Protein AF-0000000086683450 (afdb_homodimer)

Nearest PDB structures (foldseek):
  6ky7-assembly1_A  TM=6.127E-01  e=3.019E-14  Bos mutus
  8ing-assembly1_A  TM=6.245E-01  e=9.135E-14  Capra hircus
  2ikc-assembly1_B  TM=6.638E-01  e=3.661E-12  Ovis aries
  3faq-assembly1_A  TM=6.131E-01  e=1.455E-12  Bubalus bubalis
  6wxu-assembly1_C  TM=5.892E-01  e=3.661E-12  Mus musculus

Sequence (1078 aa):
MPAKPNEDTHHSLSRRGFITTVGAGAAGAVALGGEALADPAHTEAAATATAEPALLATPADRFGRIFPELPPFVPADDRRRAALIDMGKPGGILDARDNLAAGPVALVADLTLSANNRNHDLAAGFSAGLTFVGQFLDHDMTFDQTSQLGIPVAPEASPNSRTPAFDLDSVYGAGPSGSPNLYQSDRIKLRIESGGLFEDVPRNANGSAIISDPRNDENMMISGLQAAFILAHNRTVDDLRAAGTPQAQLFERARQLVTWHYQWIILTEILPHFVGQDMVNDIRNNGRRWYRPEPGPAFIPVEFQGAAYRFGHSMVRPSYRANRTGDVGGNPATGAPQFFGMIFDPAGEGQPDPVDLRGGARARRRFIGWETFFDFGGDMTQHARPTKRIDTKISTPLFNLPLGAIGAGAQPPTSLAQRNLLRHVTWGIPAGQRIAQTIGAPMLHLQELAHYGVALENQTPLWYYVLAEAERLQDGLRLGPTGGRIVGEVFIGLLQLDPRSFLVVQPGWRPTFPTQVPGTFKMTDLLRYARVDPVSRGAMPAKPNEDTHHSLSRRGFITTVGAGAAGAVALGGEALADPAHTEAAATATAEPALLATPADRFGRIFPELPPFVPADDRRRAALIDMGKPGGILDARDNLAAGPVALVADLTLSANNRNHDLAAGFSAGLTFVGQFLDHDMTFDQTSQLGIPVAPEASPNSRTPAFDLDSVYGAGPSGSPNLYQSDRIKLRIESGGLFEDVPRNANGSAIISDPRNDENMMISGLQAAFILAHNRTVDDLRAAGTPQAQLFERARQLVTWHYQWIILTEILPHFVGQDMVNDIRNNGRRWYRPEPGPAFIPVEFQGAAYRFGHSMVRPSYRANRTGDVGGNPATGAPQFFGMIFDPAGEGQPDPVDLRGGARARRRFIGWETFFDFGGDMTQHARPTKRIDTKISTPLFNLPLGAIGAGAQPPTSLAQRNLLRHVTWGIPAGQRIAQTIGAPMLHLQELAHYGVALENQTPLWYYVLAEAERLQDGLRLGPTGGRIVGEVFIGLLQLDPRSFLVVQPGWRPTFPTQVPGTFKMTDLLRYARVDPVSRGA

Secondary structure (DSSP, 8-state):
-----------------------------------------------------------TTBEE-S-TTSPPSS---HHHHHHHHHHTSTTSTTB----GGGHHHHHHH-GGGGTTS-B--GGGT-BTHHHHHHHHHHHHH----SPPTTS---GGGSB--S-SSSS-HHHHTTHHHH-GGGB-TTSSSBP-EE-SSSEE--B-TTS-B-SS-GGGGSBHHHHHHHHHHHHHHHHHHHHHHHTT--HHHHHHHHHHHHHHHHHHHIIIIIHHHHH-HHHHHHHHHH--SS---TTS---EEHHHHTTGGGGGGGG--SEEEEESS-STTS-GGG----EEEES--GGGTT-SS-SS-BSS---TT----GGGTS--SGGGGGG--BPBPSSS-B-GGGGS--HHHH-TT--S---HHHHHHHHHHHHTPPPHHHHHHHHTPPPPP-GGGGGGSSSTTTS--HHHHHHHHHHHHHTTSS--HHHHHHHHHHHHHHHHH-TTSHHHH-TT----S--SSTT---HHHHHHHTT-STGGGT-/-----------------------------------------------------------TTBEE-S-TTSPPSS---HHHHHHHHHHTSTTSTTB----GGGHHHHHHH-GGGGTTS-B--GGGT-BTHHHHHHHHHHHHH----SPPTTS---GGGSB-SS-SSSS-HHHHTTHHHH-GGGB-TTSSSBP-EE-SSSEE--B-TTS-B-SS-GGGGSBHHHHHHHHHHHHHHHHHHHHHHHTT--HHHHHHHHHHHHHHHHHHHIIIIIHHHHH-HHHHHHHHHH--SS---TTS---EEHHHHTTGGGGGGGG--SEEEEESS-STTS-GGG----EEEES--GGGTT-SS-SS-BSS---TT----GGGTS--SGGGGGG--BPBPSSS-B-GGGGS--HHHH-TT--S---HHHHHHHHHHHHTPPPHHHHHHHHTPPPPP-GGGGGGSSSTTTS--HHHHHHHHHHHHHTTSS--HHHHHHHHHHHHHHHHH-TTSHHHH-TT----S--SSTT---HHHHHHHTT-STGGGT-

pLDDT: mean 86.13, std 23.61, range [15.13, 98.94]

InterPro domains:
  IPR006311 Twin-arginine translocation pathway, signal sequence [PS51318] (1-47)
  IPR010255 Haem peroxidase superfamily [SSF48113] (104-529)
  IPR019546 Twin-arginine translocation pathway, signal sequence, bacterial/archaeal [TIGR01409] (13-41)
  IPR019791 Haem peroxidase, animal-type [PF03098] (154-322)
  IPR019791 Haem peroxidase, animal-type [PR00457] (129-144)
  IPR019791 Haem peroxidase, animal-type [PR00457] (250-276)
  IPR019791 Haem peroxidase, animal-type [PR00457] (306-316)
  IPR019791 Haem peroxidase, animal-type [PS50292] (31-539)
  IPR037120 Haem peroxidase domain superfamily, animal type [G3DSA:1.10.640.10] (95-503)

Foldseek 3Di:
DDDDDDDDDDDDDDPDDDDDDDDDDDPDDPPPDDDDDDDPDPPPPDPPPPPPPPPPFQAAFFAAALCPPFFFLAALDDLVLVLLCQCQAFVHPLALPQPCVVDQVCLFVPQVSRPSFAFFDVVVWQFQLLLLLLVLQLLQAFDWDPFDFSAADARSVTGTPHGNFLQPCQQQPPACVVQVVQADPLSQAGDWDQLAQHIFADADPQLQGPTRGSLCQFFLSSRQVSLLLSLLLNLQLVVCVVVPNDSVCSRVVSSLQSSQLVLQQCLPPNLCQAQNPVLSVCCVPVHADRLDSPPHAFHHYCLCSLALSCLSQSQHRQKFQQAQQFQCVPPVVVRHHGQIAGCDDPVQPPPLDGSHGTGSHGHSRRHGACLCGGPLDDPSNVNTGGTTFRASYGHSRQQAADQVSVHDPDDDDSRPSSSSSSVSSHHSPWALQVLCVVVVHDGAFQCVSPVSVRRCRRSPRNRNRQSHQCCVVVVRSYTHDRSSSSNSNSSVVSQCRDCSHCCNPPVPDFRDQDDPDPRDRHPSSSSVSSLVHPVSSPD/DDDDDDPDDPDDPPDDDPPDDDDDDDPDDPDPDDDPPDDPDCPPPDPPPPPPPPPPFQAQFFAAALCPPFFFLAALDDLVLVLLCQCQAFVHPQALPQPCVVDQVCLFVPLVSRVSFAFFDVVVWQFQLLLLLLVLQLLQAFDWDPFDFSAADARSVTGTPHGNFLQPCQQQPPACVVQVVQADPLSAAGDWDQLAQHIFADADPQLQGPTRGSLCQFFLSSRQVSLLLSLLLNLQLVVCVVVPNDSVCSRVVSSLQSSQLVLQQCLPPNLCQAQNPVLSVCCVPVHADRLDSPPHAFHHYCLCSLALSCLSQSQHRQKFQQAQQFQCVPPVVVRHHGQIAGCDDPVQPPPLDGSHGTGSHGHSRRHGACLCGGPLDDPSNVNTGGTTFQASYGHSRQQAADQVSVHDPDDDDSRPSSSSSSVSSHHSPWALQVQCVVVVHDGAQQCVSPVSVRRCRRSPRNRNRQSHQCCVVVVRSYTHDRSSSSNSNSSVVSQCRDCSHCCNVPVPDFRDQDDPDPRDRYPSSSSVSSLVHPVSSPD

Solvent-accessible surface area (backbone atoms only — not comparable to full-atom values): 58646 Å² total; per-residue (Å²): 136,95,76,79,79,86,79,88,83,87,78,87,83,77,90,70,84,82,91,80,78,84,77,81,78,79,84,77,78,80,78,82,80,81,81,78,82,78,80,78,82,83,73,80,71,76,75,70,75,70,68,72,73,77,77,73,65,54,47,41,51,16,24,36,65,62,57,79,85,56,58,45,34,63,76,87,45,70,68,53,50,50,47,42,43,50,42,23,32,79,79,23,80,31,36,28,68,54,63,66,86,66,37,33,59,44,63,58,73,36,70,78,64,28,76,60,49,46,70,36,55,46,90,78,66,37,21,36,36,55,46,43,51,52,50,51,53,46,54,21,30,44,43,78,82,77,82,52,78,56,43,72,49,62,42,70,76,36,57,29,81,27,54,42,32,79,67,47,43,39,70,50,41,64,35,43,58,50,30,42,59,44,29,35,94,82,48,56,39,54,56,70,37,70,27,77,74,47,69,29,66,36,56,49,96,86,34,39,53,55,58,50,36,51,71,44,34,52,27,44,67,38,28,43,48,50,40,40,52,44,39,33,39,38,47,41,39,53,53,40,51,74,71,62,51,54,76,88,46,37,49,63,52,24,52,47,53,51,36,40,46,51,47,46,22,41,67,72,49,51,47,31,54,47,32,30,58,65,53,52,50,46,36,73,74,70,45,66,86,57,56,66,52,67,95,36,49,56,47,48,29,46,60,35,71,51,16,43,62,50,49,54,57,15,21,45,58,51,32,41,57,38,22,75,44,30,38,47,92,41,69,55,90,73,46,29,60,51,35,49,16,26,48,52,42,77,86,22,66,90,46,70,72,44,66,27,35,51,32,60,58,70,37,48,44,67,48,62,35,47,36,29,25,34,72,76,46,78,86,36,41,80,51,33,37,46,18,28,27,32,30,58,32,26,35,44,42,46,37,54,42,55,54,78,70,72,28,63,79,52,62,84,74,43,16,50,50,25,50,45,47,29,35,34,42,13,54,38,40,41,14,31,35,59,50,14,54,73,74,69,37,88,63,71,72,44,66,90,38,44,84,71,70,72,52,38,21,70,30,22,55,34,40,60,38,30,17,44,37,3,33,73,75,41,74,12,66,29,37,23,68,57,32,18,50,51,48,49,28,47,55,53,40,30,41,65,67,32,78,81,28,46,64,56,69,39,66,84,67,72,81,80,68,78,49,93,48,89,94,52,61,48,68,68,28,52,35,48,69,29,48,57,28,51,60,65,71,74,91,137,86,84,81,80,85,84,80,78,87,68,85,74,82,82,73,86,72,83,78,82,81,85,76,82,79,79,77,75,82,84,77,80,76,78,79,80,75,80,76,80,78,70,78,68,75,75,69,74,70,67,71,74,78,77,72,66,53,48,43,50,17,23,36,64,61,59,78,85,56,58,44,34,63,75,88,46,70,69,54,50,50,46,41,44,49,40,22,32,78,79,23,77,31,35,28,67,55,62,66,86,66,36,32,59,44,63,58,73,37,70,78,63,29,76,61,50,47,69,35,55,46,92,78,65,37,23,36,36,56,47,44,51,52,51,51,51,46,54,22,30,43,43,77,83,77,80,51,79,57,42,73,48,64,41,70,76,36,58,29,80,28,55,43,32,79,68,47,44,38,70,51,41,63,36,44,56,49,31,42,60,44,28,36,95,83,46,57,40,54,55,70,36,70,27,77,72,46,68,30,66,35,57,50,95,86,33,38,52,55,58,51,37,52,72,43,34,51,26,44,67,36,28,43,50,50,42,40,53,44,38,32,40,37,47,42,38,51,52,39,51,74,72,62,51,54,76,88,46,37,46,63,51,26,52,48,53,52,36,39,46,51,47,45,22,41,66,71,49,50,45,32,54,47,33,31,58,66,52,52,49,44,38,73,73,71,45,65,85,59,57,65,53,68,95,36,48,55,47,48,30,45,61,36,71,52,16,43,63,53,47,53,57,16,21,45,58,50,31,42,59,37,23,76,42,30,37,49,92,40,70,55,89,73,45,28,58,50,34,50,17,26,48,51,44,76,85,22,66,92,45,70,72,43,66,27,35,50,31,61,59,71,37,50,45,66,45,64,35,45,36,30,27,33,72,75,46,79,85,38,40,80,51,35,37,45,19,30,26,32,30,60,33,26,36,44,43,47,38,55,42,54,54,79,69,72,29,64,79,52,61,84,75,43,15,50,50,25,51,46,48,30,35,34,42,12,53,39,40,40,15,29,35,58,51,14,54,73,75,70,38,88,64,74,74,44,67,90,38,43,84,71,70,72,55,36,21,68,30,23,56,33,40,60,37,31,18,44,37,4,32,74,73,41,72,13,66,28,39,24,69,56,33,18,50,51,49,48,28,49,56,52,39,29,41,65,66,30,78,81,27,46,64,55,69,39,66,84,67,72,81,82,67,78,49,90,48,88,93,51,60,47,69,67,29,52,36,48,69,28,50,59,28,52,61,66,70,74,91

Radius of gyration: 33.31 Å; Cα contacts (8 Å, |Δi|>4): 2005; chains: 2; bounding box: 117×86×96 Å

Structure (mmCIF, N/CA/C/O backbone):
data_AF-0000000086683450-model_v1
#
loop_
_entity.id
_entity.type
_entity.pdbx_description
1 polymer Ovoperoxidase
#
loop_
_atom_site.group_PDB
_atom_site.id
_atom_site.type_symbol
_atom_site.label_atom_id
_atom_site.label_alt_id
_atom_site.label_comp_id
_atom_site.label_asym_id
_atom_site.label_entity_id
_atom_site.label_seq_id
_atom_site.pdbx_PDB_ins_code
_atom_site.Cartn_x
_atom_site.Cartn_y
_atom_site.Cartn_z
_atom_site.occupancy
_atom_site.B_iso_or_equiv
_atom_site.auth_seq_id
_atom_site.auth_comp_id
_atom_site.auth_asym_id
_atom_site.auth_atom_id
_atom_site.pdbx_PDB_model_num
ATOM 1 N N . MET A 1 1 ? 63.875 -11.305 43.438 1 17.41 1 MET A N 1
ATOM 2 C CA . MET A 1 1 ? 64.062 -12.664 42.906 1 17.41 1 MET A CA 1
ATOM 3 C C . MET A 1 1 ? 63.844 -12.695 41.406 1 17.41 1 MET A C 1
ATOM 5 O O . MET A 1 1 ? 63.344 -11.742 40.812 1 17.41 1 MET A O 1
ATOM 9 N N . PRO A 1 2 ? 63.25 -13.75 40.812 1 17.23 2 PRO A N 1
ATOM 10 C CA . PRO A 1 2 ? 63.344 -14.602 39.625 1 17.23 2 PRO A CA 1
ATOM 11 C C . PRO A 1 2 ? 62.531 -14.055 38.438 1 17.23 2 PRO A C 1
ATOM 13 O O . PRO A 1 2 ? 61.312 -14.078 38.438 1 17.23 2 PRO A O 1
ATOM 16 N N . ALA A 1 3 ? 62.969 -12.93 37.688 1 18.03 3 ALA A N 1
ATOM 17 C CA . ALA A 1 3 ? 62.594 -11.992 36.625 1 18.03 3 ALA A CA 1
ATOM 18 C C . ALA A 1 3 ? 62.281 -12.734 35.312 1 18.03 3 ALA A C 1
ATOM 20 O O . ALA A 1 3 ? 61.281 -12.43 34.656 1 18.03 3 ALA A O 1
ATOM 21 N N . LYS A 1 4 ? 63.25 -13.219 34.594 1 17.39 4 LYS A N 1
ATOM 22 C CA . LYS A 1 4 ? 63.531 -12.773 33.219 1 17.39 4 LYS A CA 1
ATOM 23 C C . LYS A 1 4 ? 63 -13.758 32.188 1 17.39 4 LYS A C 1
ATOM 25 O O . LYS A 1 4 ? 63.375 -13.703 31.031 1 17.39 4 LYS A O 1
ATOM 30 N N . PRO A 1 5 ? 61.938 -14.477 32.406 1 16.58 5 PRO A N 1
ATOM 31 C CA . PRO A 1 5 ? 62.156 -15.688 31.625 1 16.58 5 PRO A CA 1
ATOM 32 C C . PRO A 1 5 ? 62.031 -15.438 30.109 1 16.58 5 PRO A C 1
ATOM 34 O O . PRO A 1 5 ? 61.562 -14.391 29.703 1 16.58 5 PRO A O 1
ATOM 37 N N . ASN A 1 6 ? 61.469 -16.266 29.344 1 16.3 6 ASN A N 1
ATOM 38 C CA . ASN A 1 6 ? 61.812 -17.281 28.359 1 16.3 6 ASN A CA 1
ATOM 39 C C . ASN A 1 6 ? 61.281 -16.922 26.969 1 16.3 6 ASN A C 1
ATOM 41 O O . ASN A 1 6 ? 60.438 -16.047 26.828 1 16.3 6 ASN A O 1
ATOM 45 N N . GLU A 1 7 ? 60.5 -17.672 26.219 1 15.87 7 GLU A N 1
ATOM 46 C CA . GLU A 1 7 ? 60.875 -18.531 25.094 1 15.87 7 GLU A CA 1
ATOM 47 C C . GLU A 1 7 ? 60.219 -18.031 23.812 1 15.87 7 GLU A C 1
ATOM 49 O O . GLU A 1 7 ? 60.906 -17.922 22.781 1 15.87 7 GLU A O 1
ATOM 54 N N . ASP A 1 8 ? 58.844 -18.031 23.578 1 15.69 8 ASP A N 1
ATOM 55 C CA . ASP A 1 8 ? 58.469 -18.969 22.547 1 15.69 8 ASP A CA 1
ATOM 56 C C . ASP A 1 8 ? 58.438 -18.297 21.172 1 15.69 8 ASP A C 1
ATOM 58 O O . ASP A 1 8 ? 58.375 -17.078 21.078 1 15.69 8 ASP A O 1
ATOM 62 N N . THR A 1 9 ? 57.5 -18.641 20.172 1 16.31 9 THR A N 1
ATOM 63 C CA . THR A 1 9 ? 57.594 -19.438 18.938 1 16.31 9 THR A CA 1
ATOM 64 C C . THR A 1 9 ? 57.344 -18.562 17.719 1 16.31 9 THR A C 1
ATOM 66 O O . THR A 1 9 ? 58.094 -18.594 16.75 1 16.31 9 THR A O 1
ATOM 69 N N . HIS A 1 10 ? 56.062 -18.172 17.297 1 16.81 10 HIS A N 1
ATOM 70 C CA . HIS A 1 10 ? 55.562 -18.688 16.031 1 16.81 10 HIS A CA 1
ATOM 71 C C . HIS A 1 10 ? 55.812 -17.703 14.898 1 16.81 10 HIS A C 1
ATOM 73 O O . HIS A 1 10 ? 55.906 -16.5 15.125 1 16.81 10 HIS A O 1
ATOM 79 N N . HIS A 1 11 ? 55.844 -18.047 13.555 1 16.14 11 HIS A N 1
ATOM 80 C CA . HIS A 1 11 ? 56.5 -17.969 12.258 1 16.14 11 HIS A CA 1
ATOM 81 C C . HIS A 1 11 ? 55.781 -17 11.32 1 16.14 11 HIS A C 1
ATOM 83 O O . HIS A 1 11 ? 56.281 -16.703 10.234 1 16.14 11 HIS A O 1
ATOM 89 N N . SER A 1 12 ? 54.625 -16.328 11.547 1 16.83 12 SER A N 1
ATOM 90 C CA . SER A 1 12 ? 53.781 -16.312 10.359 1 16.83 12 SER A CA 1
ATOM 91 C C . SER A 1 12 ? 54.344 -15.406 9.281 1 16.83 12 SER A C 1
ATOM 93 O O . SER A 1 12 ? 55 -14.398 9.586 1 16.83 12 SER A O 1
ATOM 95 N N . LEU A 1 13 ? 54.125 -15.68 7.914 1 16.39 13 LEU A N 1
ATOM 96 C CA . LEU A 1 13 ? 54.656 -15.625 6.566 1 16.39 13 LEU A CA 1
ATOM 97 C C . LEU A 1 13 ? 54.438 -14.258 5.934 1 16.39 13 LEU A C 1
ATOM 99 O O . LEU A 1 13 ? 53.344 -13.688 6.078 1 16.39 13 LEU A O 1
ATOM 103 N N . SER A 1 14 ? 55.469 -13.492 5.391 1 15.8 14 SER A N 1
ATOM 104 C CA . SER A 1 14 ? 55.875 -12.172 4.918 1 15.8 14 SER A CA 1
ATOM 105 C C . SER A 1 14 ? 55.5 -11.977 3.447 1 15.8 14 SER A C 1
ATOM 107 O O . SER A 1 14 ? 56.094 -11.133 2.77 1 15.8 14 SER A O 1
ATOM 109 N N . ARG A 1 15 ? 54.219 -12.352 2.934 1 15.16 15 ARG A N 1
ATOM 110 C CA . ARG A 1 15 ? 54.25 -12.43 1.477 1 15.16 15 ARG A CA 1
ATOM 111 C C . ARG A 1 15 ? 54.469 -11.062 0.853 1 15.16 15 ARG A C 1
ATOM 113 O O . ARG A 1 15 ? 53.656 -10.141 1.042 1 15.16 15 ARG A O 1
ATOM 120 N N . ARG A 1 16 ? 55.625 -10.562 0.248 1 15.94 16 ARG A N 1
ATOM 121 C CA . ARG A 1 16 ? 56.281 -9.367 -0.278 1 15.94 16 ARG A CA 1
ATOM 122 C C . ARG A 1 16 ? 55.875 -9.133 -1.733 1 15.94 16 ARG A C 1
ATOM 124 O O . ARG A 1 16 ? 56.344 -8.164 -2.352 1 15.94 16 ARG A O 1
ATOM 131 N N . GLY A 1 17 ? 55.125 -10.062 -2.422 1 15.19 17 GLY A N 1
ATOM 132 C CA . GLY A 1 17 ? 55.719 -10.102 -3.752 1 15.19 17 GLY A CA 1
ATOM 133 C C . GLY A 1 17 ? 55.688 -8.758 -4.453 1 15.19 17 GLY A C 1
ATOM 134 O O . GLY A 1 17 ? 55.062 -7.809 -3.969 1 15.19 17 GLY A O 1
ATOM 135 N N . PHE A 1 18 ? 55.375 -8.727 -5.895 1 15.2 18 PHE A N 1
ATOM 136 C CA . PHE A 1 18 ? 56.094 -8.547 -7.16 1 15.2 18 PHE A CA 1
ATOM 137 C C . PHE A 1 18 ? 55.781 -7.176 -7.758 1 15.2 18 PHE A C 1
ATOM 139 O O . PHE A 1 18 ? 56.688 -6.445 -8.156 1 15.2 18 PHE A O 1
ATOM 146 N N . ILE A 1 19 ? 54.562 -6.922 -8.539 1 16.52 19 ILE A N 1
ATOM 147 C CA . ILE A 1 19 ? 54.719 -6.711 -9.969 1 16.52 19 ILE A CA 1
ATOM 148 C C . ILE A 1 19 ? 55 -5.234 -10.25 1 16.52 19 ILE A C 1
ATOM 150 O O . ILE A 1 19 ? 54.344 -4.359 -9.672 1 16.52 19 ILE A O 1
ATOM 154 N N . THR A 1 20 ? 55.875 -5.023 -11.219 1 15.25 20 THR A N 1
ATOM 155 C CA . THR A 1 20 ? 56.812 -4.066 -11.789 1 15.25 20 THR A CA 1
ATOM 156 C C . THR A 1 20 ? 56.062 -2.953 -12.523 1 15.25 20 THR A C 1
ATOM 158 O O . THR A 1 20 ? 54.938 -3.129 -12.93 1 15.25 20 THR A O 1
ATOM 161 N N . THR A 1 21 ? 56.781 -1.879 -12.93 1 15.95 21 THR A N 1
ATOM 162 C CA . THR A 1 21 ? 56.906 -0.436 -13.102 1 15.95 21 THR A CA 1
ATOM 163 C C . THR A 1 21 ? 56.656 -0.044 -14.555 1 15.95 21 THR A C 1
ATOM 165 O O . THR A 1 21 ? 56.812 1.116 -14.93 1 15.95 21 THR A O 1
ATOM 168 N N . VAL A 1 22 ? 55.781 -0.943 -15.312 1 16.16 22 VAL A N 1
ATOM 169 C CA . VAL A 1 22 ? 56.062 -0.715 -16.719 1 16.16 22 VAL A CA 1
ATOM 170 C C . VAL A 1 22 ? 55.875 0.758 -17.062 1 16.16 22 VAL A C 1
ATOM 172 O O . VAL A 1 22 ? 54.969 1.41 -16.5 1 16.16 22 VAL A O 1
ATOM 175 N N . GLY A 1 23 ? 56.656 1.251 -17.969 1 15.5 23 GLY A N 1
ATOM 176 C CA . GLY A 1 23 ? 57.375 2.361 -18.578 1 15.5 23 GLY A CA 1
ATOM 177 C C . GLY A 1 23 ? 56.5 3.26 -19.422 1 15.5 23 GLY A C 1
ATOM 178 O O . GLY A 1 23 ? 55.469 2.822 -19.922 1 15.5 23 GLY A O 1
ATOM 179 N N . ALA A 1 24 ? 56.625 4.527 -19.25 1 17.27 24 ALA A N 1
ATOM 180 C CA . ALA A 1 24 ? 56.094 5.867 -19.484 1 17.27 24 ALA A CA 1
ATOM 181 C C . ALA A 1 24 ? 56.281 6.297 -20.938 1 17.27 24 ALA A C 1
ATOM 183 O O . ALA A 1 24 ? 56.125 7.477 -21.25 1 17.27 24 ALA A O 1
ATOM 184 N N . GLY A 1 25 ? 56.125 5.207 -21.859 1 15.13 25 GLY A N 1
ATOM 185 C CA . GLY A 1 25 ? 56.688 5.648 -23.109 1 15.13 25 GLY A CA 1
ATOM 186 C C . GLY A 1 25 ? 56.031 6.902 -23.672 1 15.13 25 GLY A C 1
ATOM 187 O O . GLY A 1 25 ? 54.906 7.238 -23.281 1 15.13 25 GLY A O 1
ATOM 188 N N . ALA A 1 26 ? 56.812 7.75 -24.344 1 16.75 26 ALA A N 1
ATOM 189 C CA . ALA A 1 26 ? 57.094 9.086 -24.875 1 16.75 26 ALA A CA 1
ATOM 190 C C . ALA A 1 26 ? 56.25 9.383 -26.109 1 16.75 26 ALA A C 1
ATOM 192 O O . ALA A 1 26 ? 56.438 8.766 -27.172 1 16.75 26 ALA A O 1
ATOM 193 N N . ALA A 1 27 ? 54.875 9.305 -25.938 1 15.62 27 ALA A N 1
ATOM 194 C CA . ALA A 1 27 ? 54.062 9.344 -27.156 1 15.62 27 ALA A CA 1
ATOM 195 C C . ALA A 1 27 ? 54.375 10.578 -27.984 1 15.62 27 ALA A C 1
ATOM 197 O O . ALA A 1 27 ? 54.469 11.688 -27.453 1 15.62 27 ALA A O 1
ATOM 198 N N . GLY A 1 28 ? 54.938 10.398 -29.156 1 15.5 28 GLY A N 1
ATOM 199 C CA . GLY A 1 28 ? 55.531 11.133 -30.281 1 15.5 28 GLY A CA 1
ATOM 200 C C . GLY A 1 28 ? 54.531 12.102 -30.906 1 15.5 28 GLY A C 1
ATOM 201 O O . GLY A 1 28 ? 53.344 11.938 -30.797 1 15.5 28 GLY A O 1
ATOM 202 N N . ALA A 1 29 ? 55 13.312 -31.312 1 17.31 29 ALA A N 1
ATOM 203 C CA . ALA A 1 29 ? 54.688 14.68 -31.719 1 17.31 29 ALA A CA 1
ATOM 204 C C . ALA A 1 29 ? 54.062 14.703 -33.094 1 17.31 29 ALA A C 1
ATOM 206 O O . ALA A 1 29 ? 53.812 15.781 -33.656 1 17.31 29 ALA A O 1
ATOM 207 N N . VAL A 1 30 ? 53.219 13.695 -33.469 1 16.39 30 VAL A N 1
ATOM 208 C CA . VAL A 1 30 ? 53.156 13.695 -34.906 1 16.39 30 VAL A CA 1
ATOM 209 C C . VAL A 1 30 ? 52.531 15.008 -35.406 1 16.39 30 VAL A C 1
ATOM 211 O O . VAL A 1 30 ? 51.531 15.469 -34.844 1 16.39 30 VAL A O 1
ATOM 214 N N . ALA A 1 31 ? 53.188 15.727 -36.375 1 18.16 31 ALA A N 1
ATOM 215 C CA . ALA A 1 31 ? 53.188 17.031 -37.031 1 18.16 31 ALA A CA 1
ATOM 216 C C . ALA A 1 31 ? 52 17.172 -38 1 18.16 31 ALA A C 1
ATOM 218 O O . ALA A 1 31 ? 52.125 16.938 -39.188 1 18.16 31 ALA A O 1
ATOM 219 N N . LEU A 1 32 ? 50.781 16.625 -37.594 1 16.97 32 LEU A N 1
ATOM 220 C CA . LEU A 1 32 ? 49.938 16.484 -38.75 1 16.97 32 LEU A CA 1
ATOM 221 C C . LEU A 1 32 ? 49.656 17.844 -39.406 1 16.97 32 LEU A C 1
ATOM 223 O O . LEU A 1 32 ? 49.5 18.844 -38.688 1 16.97 32 LEU A O 1
ATOM 227 N N . GLY A 1 33 ? 49.938 17.984 -40.781 1 17.8 33 GLY A N 1
ATOM 228 C CA . GLY A 1 33 ? 49.938 18.938 -41.875 1 17.8 33 GLY A CA 1
ATOM 229 C C . GLY A 1 33 ? 48.594 19.594 -42.094 1 17.8 33 GLY A C 1
ATOM 230 O O . GLY A 1 33 ? 47.562 19.078 -41.688 1 17.8 33 GLY A O 1
ATOM 231 N N . GLY A 1 34 ? 48.531 20.938 -42.594 1 18 34 GLY A N 1
ATOM 232 C CA . GLY A 1 34 ? 47.812 22.188 -42.594 1 18 34 GLY A CA 1
ATOM 233 C C . GLY A 1 34 ? 46.625 22.203 -43.531 1 18 34 GLY A C 1
ATOM 234 O O . GLY A 1 34 ? 45.875 23.188 -43.594 1 18 34 GLY A O 1
ATOM 235 N N . GLU A 1 35 ? 46.344 21.078 -44.375 1 19.08 35 GLU A N 1
ATOM 236 C CA . GLU A 1 35 ? 45.812 21.609 -45.625 1 19.08 35 GLU A CA 1
ATOM 237 C C . GLU A 1 35 ? 44.469 22.281 -45.406 1 19.08 35 GLU A C 1
ATOM 239 O O . GLU A 1 35 ? 43.75 21.969 -44.469 1 19.08 35 GLU A O 1
ATOM 244 N N . ALA A 1 36 ? 44.062 23.234 -46.438 1 20.23 36 ALA A N 1
ATOM 245 C CA . ALA A 1 36 ? 43.25 24.438 -46.688 1 20.23 36 ALA A CA 1
ATOM 246 C C . ALA A 1 36 ? 41.781 24.078 -46.844 1 20.23 36 ALA A C 1
ATOM 248 O O . ALA A 1 36 ? 40.969 24.922 -47.219 1 20.23 36 ALA A O 1
ATOM 249 N N . LEU A 1 37 ? 41.312 22.844 -46.375 1 18.36 37 LEU A N 1
ATOM 250 C CA . LEU A 1 37 ? 40.125 22.5 -47.156 1 18.36 37 LEU A CA 1
ATOM 251 C C . LEU A 1 37 ? 39.062 23.594 -47.062 1 18.36 37 LEU A C 1
ATOM 253 O O . LEU A 1 37 ? 38.938 24.234 -46.031 1 18.36 37 LEU A O 1
ATOM 257 N N . ALA A 1 38 ? 38.312 23.859 -48.25 1 22 38 ALA A N 1
ATOM 258 C CA . ALA A 1 38 ? 37.375 24.781 -48.844 1 22 38 ALA A CA 1
ATOM 259 C C . ALA A 1 38 ? 36.062 24.812 -48.062 1 22 38 ALA A C 1
ATOM 261 O O . ALA A 1 38 ? 35.688 23.812 -47.438 1 22 38 ALA A O 1
ATOM 262 N N . ASP A 1 39 ? 35.312 25.984 -48.125 1 20.3 39 ASP A N 1
ATOM 263 C CA . ASP A 1 39 ? 34.25 26.703 -47.406 1 20.3 39 ASP A CA 1
ATOM 264 C C . ASP A 1 39 ? 32.906 26 -47.562 1 20.3 39 ASP A C 1
ATOM 266 O O . ASP A 1 39 ? 32.312 26 -48.656 1 20.3 39 ASP A O 1
ATOM 270 N N . PRO A 1 40 ? 32.75 24.641 -47.406 1 22.72 40 PRO A N 1
ATOM 271 C CA . PRO A 1 40 ? 31.469 24.266 -48 1 22.72 40 PRO A CA 1
ATOM 272 C C . PRO A 1 40 ? 30.312 25.109 -47.5 1 22.72 40 PRO A C 1
ATOM 274 O O . PRO A 1 40 ? 30.375 25.656 -46.375 1 22.72 40 PRO A O 1
ATOM 277 N N . ALA A 1 41 ? 29.344 25.609 -48.438 1 24.03 41 ALA A N 1
ATOM 278 C CA . ALA A 1 41 ? 28.125 26.406 -48.469 1 24.03 41 ALA A CA 1
ATOM 279 C C . ALA A 1 41 ? 27.109 25.875 -47.438 1 24.03 41 ALA A C 1
ATOM 281 O O . ALA A 1 41 ? 27.016 24.656 -47.219 1 24.03 41 ALA A O 1
ATOM 282 N N . HIS A 1 42 ? 26.594 26.812 -46.5 1 22.28 42 HIS A N 1
ATOM 283 C CA . HIS A 1 42 ? 25.703 26.781 -45.375 1 22.28 42 HIS A CA 1
ATOM 284 C C . HIS A 1 42 ? 24.328 26.219 -45.75 1 22.28 42 HIS A C 1
ATOM 286 O O . HIS A 1 42 ? 23.547 26.891 -46.406 1 22.28 42 HIS A O 1
ATOM 292 N N . THR A 1 43 ? 24.266 25 -46.406 1 24.48 43 THR A N 1
ATOM 293 C CA . THR A 1 43 ? 22.875 24.641 -46.688 1 24.48 43 THR A CA 1
ATOM 294 C C . THR A 1 43 ? 22.016 24.797 -45.438 1 24.48 43 THR A C 1
ATOM 296 O O . THR A 1 43 ? 22.375 24.312 -44.344 1 24.48 43 THR A O 1
ATOM 299 N N . GLU A 1 44 ? 21.078 25.797 -45.531 1 23.08 44 GLU A N 1
ATOM 300 C CA . GLU A 1 44 ? 20.062 26.125 -44.531 1 23.08 44 GLU A CA 1
ATOM 301 C C . GLU A 1 44 ? 19.266 24.891 -44.125 1 23.08 44 GLU A C 1
ATOM 303 O O . GLU A 1 44 ? 18.594 24.281 -44.969 1 23.08 44 GLU A O 1
ATOM 308 N N . ALA A 1 45 ? 19.703 24.094 -43.281 1 24.73 45 ALA A N 1
ATOM 309 C CA . ALA A 1 45 ? 18.938 23 -42.688 1 24.73 45 ALA A CA 1
ATOM 310 C C . ALA A 1 45 ? 17.562 23.469 -42.219 1 24.73 45 ALA A C 1
ATOM 312 O O . ALA A 1 45 ? 17.453 24.453 -41.469 1 24.73 45 ALA A O 1
ATOM 313 N N . ALA A 1 46 ? 16.625 23.109 -42.969 1 27.5 46 ALA A N 1
ATOM 314 C CA . ALA A 1 46 ? 15.219 23.219 -42.594 1 27.5 46 ALA A CA 1
ATOM 315 C C . ALA A 1 46 ? 15.008 22.812 -41.125 1 27.5 46 ALA A C 1
ATOM 317 O O . ALA A 1 46 ? 15.406 21.719 -40.719 1 27.5 46 ALA A O 1
ATOM 318 N N . ALA A 1 47 ? 14.828 23.75 -40.25 1 25.33 47 ALA A N 1
ATOM 319 C CA . ALA A 1 47 ? 14.453 23.594 -38.844 1 25.33 47 ALA A CA 1
ATOM 320 C C . ALA A 1 47 ? 13.273 22.641 -38.656 1 25.33 47 ALA A C 1
ATOM 322 O O . ALA A 1 47 ? 12.156 22.953 -39.094 1 25.33 47 ALA A O 1
ATOM 323 N N . THR A 1 48 ? 13.484 21.391 -38.938 1 25.75 48 THR A N 1
ATOM 324 C CA . THR A 1 48 ? 12.383 20.516 -38.531 1 25.75 48 THR A CA 1
ATOM 325 C C . THR A 1 48 ? 11.828 20.953 -37.156 1 25.75 48 THR A C 1
ATOM 327 O O . THR A 1 48 ? 12.57 21.062 -36.188 1 25.75 48 THR A O 1
ATOM 330 N N . ALA A 1 49 ? 10.758 21.688 -37.156 1 27.72 49 ALA A N 1
ATOM 331 C CA . ALA A 1 49 ? 9.953 21.984 -35.969 1 27.72 49 ALA A CA 1
ATOM 332 C C . ALA A 1 49 ? 9.852 20.766 -35.062 1 27.72 49 ALA A C 1
ATOM 334 O O . ALA A 1 49 ? 9.25 19.75 -35.406 1 27.72 49 ALA A O 1
ATOM 335 N N . THR A 1 50 ? 10.883 20.531 -34.375 1 27.84 50 THR A N 1
ATOM 336 C CA . THR A 1 50 ? 10.812 19.547 -33.281 1 27.84 50 THR A CA 1
ATOM 337 C C . THR A 1 50 ? 9.484 19.672 -32.562 1 27.84 50 THR A C 1
ATOM 339 O O . THR A 1 50 ? 9.172 20.719 -31.984 1 27.84 50 THR A O 1
ATOM 342 N N . ALA A 1 51 ? 8.43 19.109 -33.062 1 30.34 51 ALA A N 1
ATOM 343 C CA . ALA A 1 51 ? 7.176 19 -32.312 1 30.34 51 ALA A CA 1
ATOM 344 C C . ALA A 1 51 ? 7.426 18.953 -30.812 1 30.34 51 ALA A C 1
ATOM 346 O O . ALA A 1 51 ? 8.344 18.266 -30.344 1 30.34 51 ALA A O 1
ATOM 347 N N . GLU A 1 52 ? 7.145 20.047 -30.109 1 32.72 52 GLU A N 1
ATOM 348 C CA . GLU A 1 52 ? 7.191 20.047 -28.641 1 32.72 52 GLU A CA 1
ATOM 349 C C . GLU A 1 52 ? 6.75 18.688 -28.078 1 32.72 52 GLU A C 1
ATOM 351 O O . GLU A 1 52 ? 5.727 18.141 -28.5 1 32.72 52 GLU A O 1
ATOM 356 N N . PRO A 1 53 ? 7.531 17.828 -27.609 1 36.12 53 PRO A N 1
ATOM 357 C CA . PRO A 1 53 ? 7.059 16.562 -27.031 1 36.12 53 PRO A CA 1
ATOM 358 C C . PRO A 1 53 ? 5.699 16.688 -26.359 1 36.12 53 PRO A C 1
ATOM 360 O O . PRO A 1 53 ? 5.449 17.672 -25.656 1 36.12 53 PRO A O 1
ATOM 363 N N . A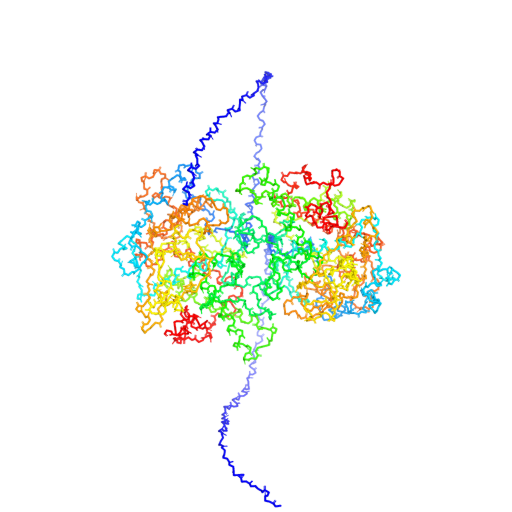LA A 1 54 ? 4.641 16.469 -26.875 1 38.66 54 ALA A N 1
ATOM 364 C CA . ALA A 1 54 ? 3.342 16.359 -26.203 1 38.66 54 ALA A CA 1
ATOM 365 C C . ALA A 1 54 ? 3.506 16.031 -24.719 1 38.66 54 ALA A C 1
ATOM 367 O O . ALA A 1 54 ? 4.105 15.008 -24.375 1 38.66 54 ALA A O 1
ATOM 368 N N . LEU A 1 55 ? 3.66 16.984 -23.844 1 45.62 55 LEU A N 1
ATOM 369 C CA . LEU A 1 55 ? 3.807 16.859 -22.406 1 45.62 55 LEU A CA 1
ATOM 370 C C . LEU A 1 55 ? 2.898 15.766 -21.844 1 45.62 55 LEU A C 1
ATOM 372 O O . LEU A 1 55 ? 1.674 15.859 -21.953 1 45.62 55 LEU A O 1
ATOM 376 N N . LEU A 1 56 ? 3.275 14.586 -21.75 1 58.53 56 LEU A N 1
ATOM 377 C CA . LEU A 1 56 ? 2.57 13.461 -21.156 1 58.53 56 LEU A CA 1
ATOM 378 C C . LEU A 1 56 ? 1.942 13.859 -19.828 1 58.53 56 LEU A C 1
ATOM 380 O O . LEU A 1 56 ? 2.553 14.586 -19.031 1 58.53 56 LEU A O 1
ATOM 384 N N . ALA A 1 57 ? 0.574 13.773 -19.734 1 71.31 57 ALA A N 1
ATOM 385 C CA . ALA A 1 57 ? -0.166 14.031 -18.5 1 71.31 57 ALA A CA 1
ATOM 386 C C . ALA A 1 57 ? 0.523 13.391 -17.312 1 71.31 57 ALA A C 1
ATOM 388 O O . ALA A 1 57 ? 1.03 12.273 -17.391 1 71.31 57 ALA A O 1
ATOM 389 N N . THR A 1 58 ? 0.669 14.258 -16.219 1 77.12 58 THR A N 1
ATOM 390 C CA . THR A 1 58 ? 1.205 13.711 -14.984 1 77.12 58 THR A CA 1
ATOM 391 C C . THR A 1 58 ? 0.336 12.562 -14.477 1 77.12 58 THR A C 1
ATOM 393 O O . THR A 1 58 ? -0.876 12.719 -14.312 1 77.12 58 THR A O 1
ATOM 396 N N . PRO A 1 59 ? 0.941 11.477 -14.273 1 78.25 59 PRO A N 1
ATOM 397 C CA . PRO A 1 59 ? 0.158 10.383 -13.695 1 78.25 59 PRO A CA 1
ATOM 398 C C . PRO A 1 59 ? -0.271 10.656 -12.258 1 78.25 59 PRO A C 1
ATOM 400 O O . PRO A 1 59 ? 0.387 11.422 -11.547 1 78.25 59 PRO A O 1
ATOM 403 N N . ALA A 1 60 ? -1.318 9.977 -11.82 1 81.94 60 ALA A N 1
ATOM 404 C CA . ALA A 1 60 ? -1.891 10.211 -10.492 1 81.94 60 ALA A CA 1
ATOM 405 C C . ALA A 1 60 ? -0.912 9.805 -9.398 1 81.94 60 ALA A C 1
ATOM 407 O O . ALA A 1 60 ? -0.93 10.375 -8.297 1 81.94 60 ALA A O 1
ATOM 408 N N . ASP A 1 61 ? -0.112 8.898 -9.68 1 86.69 61 ASP A N 1
ATOM 409 C CA . ASP A 1 61 ? 0.771 8.375 -8.641 1 86.69 61 ASP A CA 1
ATOM 410 C C . ASP A 1 61 ? 2.119 9.094 -8.648 1 86.69 61 ASP A C 1
ATOM 412 O O . ASP A 1 61 ? 3.096 8.602 -8.078 1 86.69 61 ASP A O 1
ATOM 416 N N . ARG A 1 62 ? 2.18 10.219 -9.367 1 88.94 62 ARG A N 1
ATOM 417 C CA . ARG A 1 62 ? 3.373 11.055 -9.406 1 88.94 62 ARG A CA 1
ATOM 418 C C . ARG A 1 62 ? 3.057 12.477 -8.953 1 88.94 62 ARG A C 1
ATOM 420 O O . ARG A 1 62 ? 1.923 12.938 -9.094 1 88.94 62 ARG A O 1
ATOM 427 N N . PHE A 1 63 ? 4.082 13.078 -8.43 1 95.25 63 PHE A N 1
ATOM 428 C CA . PHE A 1 63 ? 3.939 14.508 -8.172 1 95.25 63 PHE A CA 1
ATOM 429 C C . PHE A 1 63 ? 4.031 15.305 -9.469 1 95.25 63 PHE A C 1
ATOM 431 O O . PHE A 1 63 ? 4.555 14.812 -10.469 1 95.25 63 PHE A O 1
ATOM 438 N N . GLY A 1 64 ? 3.445 16.531 -9.508 1 96.12 64 GLY A N 1
ATOM 439 C CA . GLY A 1 64 ? 3.471 17.406 -10.656 1 96.12 64 GLY A CA 1
ATOM 440 C C . GLY A 1 64 ? 3.574 18.875 -10.281 1 96.12 64 GLY A C 1
ATOM 441 O O . GLY A 1 64 ? 4.059 19.219 -9.195 1 96.12 64 GLY A O 1
ATOM 442 N N . ARG A 1 65 ? 3.186 19.781 -11.289 1 97.38 65 ARG A N 1
ATOM 443 C CA . ARG A 1 65 ? 3.322 21.219 -11.07 1 97.38 65 ARG A CA 1
ATOM 444 C C . ARG A 1 65 ? 2.037 21.953 -11.445 1 97.38 65 ARG A C 1
ATOM 446 O O . ARG A 1 65 ? 1.351 21.578 -12.398 1 97.38 65 ARG A O 1
ATOM 453 N N . ILE A 1 66 ? 1.793 22.984 -10.656 1 97.81 66 ILE A N 1
ATOM 454 C CA . ILE A 1 66 ? 0.748 23.922 -11.031 1 97.81 66 ILE A CA 1
ATOM 455 C C . ILE A 1 66 ? 1.296 24.922 -12.055 1 97.81 66 ILE A C 1
ATOM 457 O O . ILE A 1 66 ? 0.586 25.328 -12.977 1 97.81 66 ILE A O 1
ATOM 461 N N . PHE A 1 67 ? 2.592 25.281 -11.867 1 97.5 67 PHE A N 1
ATOM 462 C CA . PHE A 1 67 ? 3.217 26.312 -12.688 1 97.5 67 PHE A CA 1
ATOM 463 C C . PHE A 1 67 ? 4.438 25.766 -13.422 1 97.5 67 PHE A C 1
ATOM 465 O O . PHE A 1 67 ? 5.562 26.203 -13.18 1 97.5 67 PHE A O 1
ATOM 472 N N . PRO A 1 68 ? 4.242 24.938 -14.391 1 94.5 68 PRO A N 1
ATOM 473 C CA . PRO A 1 68 ? 5.367 24.266 -15.047 1 94.5 68 PRO A CA 1
ATOM 474 C C . PRO A 1 68 ? 6.27 25.219 -15.812 1 94.5 68 PRO A C 1
ATOM 476 O O . PRO A 1 68 ? 7.426 24.906 -16.094 1 94.5 68 PRO A O 1
ATOM 479 N N . GLU A 1 69 ? 5.824 26.422 -16.078 1 94.69 69 GLU A N 1
ATOM 480 C CA . GLU A 1 69 ? 6.59 27.375 -16.891 1 94.69 69 GLU A CA 1
ATOM 481 C C . GLU A 1 69 ? 7.523 28.203 -16.016 1 94.69 69 GLU A C 1
ATOM 483 O O . GLU A 1 69 ? 8.422 28.875 -16.531 1 94.69 69 GLU A O 1
ATOM 488 N N . LEU A 1 70 ? 7.285 28.188 -14.734 1 97.31 70 LEU A N 1
ATOM 489 C CA . LEU A 1 70 ? 8.117 29 -13.844 1 97.31 70 LEU A CA 1
ATOM 490 C C . LEU A 1 70 ? 9.391 28.25 -13.469 1 97.31 70 LEU A C 1
ATOM 492 O O . LEU A 1 70 ? 9.359 27.047 -13.219 1 97.31 70 LEU A O 1
ATOM 496 N N . PRO A 1 71 ? 10.453 28.922 -13.469 1 95.5 71 PRO A N 1
ATOM 497 C CA . PRO A 1 71 ? 11.711 28.297 -13.055 1 95.5 71 PRO A CA 1
ATOM 498 C C . PRO A 1 71 ? 11.812 28.125 -11.539 1 95.5 71 PRO A C 1
ATOM 500 O O . PRO A 1 71 ? 11.016 28.688 -10.797 1 95.5 71 PRO A O 1
ATOM 503 N N . PRO A 1 72 ? 12.805 27.312 -11.094 1 95.31 72 PRO A N 1
ATOM 504 C CA . PRO A 1 72 ? 13.07 27.25 -9.656 1 95.31 72 PRO A CA 1
ATOM 505 C C . PRO A 1 72 ? 13.391 28.625 -9.055 1 95.31 72 PRO A C 1
ATOM 507 O O . PRO A 1 72 ? 13.875 29.516 -9.758 1 95.31 72 PRO A O 1
ATOM 510 N N . PHE A 1 73 ? 13.109 28.797 -7.762 1 92.69 73 PHE A N 1
ATOM 511 C CA . PHE A 1 73 ? 13.266 30.078 -7.09 1 92.69 73 PHE A CA 1
ATOM 512 C C . PHE A 1 73 ? 14.719 30.547 -7.117 1 92.69 73 PHE A C 1
ATOM 514 O O . PHE A 1 73 ? 15 31.734 -7.152 1 92.69 73 PHE A O 1
ATOM 521 N N . VAL A 1 74 ? 15.68 29.516 -6.984 1 88.38 74 VAL A N 1
ATOM 522 C CA . VAL A 1 74 ? 17.109 29.797 -7.09 1 88.38 74 VAL A CA 1
ATOM 523 C C . VAL A 1 74 ? 17.828 28.562 -7.617 1 88.38 74 VAL A C 1
ATOM 525 O O . VAL A 1 74 ? 17.297 27.453 -7.578 1 88.38 74 VAL A O 1
ATOM 528 N N . PRO A 1 75 ? 19.078 28.844 -8.117 1 89.81 75 PRO A N 1
ATOM 529 C CA . PRO A 1 75 ? 19.891 27.672 -8.461 1 89.81 75 PRO A CA 1
ATOM 530 C C . PRO A 1 75 ? 20.219 26.812 -7.25 1 89.81 75 PRO A C 1
ATOM 532 O O . PRO A 1 75 ? 20.328 27.312 -6.133 1 89.81 75 PRO A O 1
ATOM 535 N N . ALA A 1 76 ? 20.438 25.594 -7.5 1 92.75 76 ALA A N 1
ATOM 536 C CA . ALA A 1 76 ? 20.766 24.641 -6.438 1 92.75 76 ALA A CA 1
ATOM 537 C C . ALA A 1 76 ? 22.266 24.609 -6.195 1 92.75 76 ALA A C 1
ATOM 539 O O . ALA A 1 76 ? 22.953 23.672 -6.625 1 92.75 76 ALA A O 1
ATOM 540 N N . ASP A 1 77 ? 22.797 25.547 -5.539 1 93.06 77 ASP A N 1
ATOM 541 C CA . ASP A 1 77 ? 24.219 25.562 -5.23 1 93.06 77 ASP A CA 1
ATOM 542 C C . ASP A 1 77 ? 24.453 25.641 -3.727 1 93.06 77 ASP A C 1
ATOM 544 O O . ASP A 1 77 ? 23.516 25.75 -2.947 1 93.06 77 ASP A O 1
ATOM 548 N N . ASP A 1 78 ? 25.641 25.578 -3.303 1 94.25 78 ASP A N 1
ATOM 549 C CA . ASP A 1 78 ? 26.016 25.438 -1.898 1 94.25 78 ASP A CA 1
ATOM 550 C C . ASP A 1 78 ? 25.688 26.719 -1.119 1 94.25 78 ASP A C 1
ATOM 552 O O . ASP A 1 78 ? 25.312 26.656 0.052 1 94.25 78 ASP A O 1
ATOM 556 N N . ARG A 1 79 ? 25.875 27.859 -1.707 1 94.88 79 ARG A N 1
ATOM 557 C CA . ARG A 1 79 ? 25.609 29.125 -1.024 1 94.88 79 ARG A CA 1
ATOM 558 C C . ARG A 1 79 ? 24.141 29.25 -0.663 1 94.88 79 ARG A C 1
ATOM 560 O O . ARG A 1 79 ? 23.797 29.672 0.445 1 94.88 79 ARG A O 1
ATOM 567 N N . ARG A 1 80 ? 23.328 28.984 -1.603 1 95.06 80 ARG A N 1
ATOM 568 C CA . ARG A 1 80 ? 21.891 29.062 -1.362 1 95.06 80 ARG A CA 1
ATOM 569 C C . ARG A 1 80 ? 21.438 28 -0.369 1 95.06 80 ARG A C 1
ATOM 571 O O . ARG A 1 80 ? 20.594 28.266 0.496 1 95.06 80 ARG A O 1
ATOM 578 N N . ARG A 1 81 ? 21.953 26.812 -0.465 1 95.94 81 ARG A N 1
ATOM 579 C CA . ARG A 1 81 ? 21.641 25.766 0.512 1 95.94 81 ARG A CA 1
ATOM 580 C C . ARG A 1 81 ? 22.031 26.203 1.919 1 95.94 81 ARG A C 1
ATOM 582 O O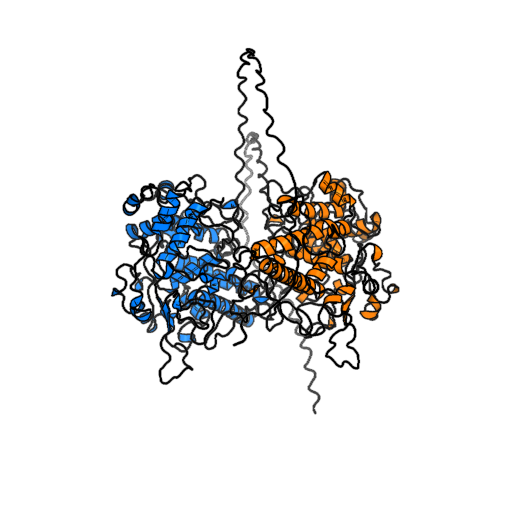 . ARG A 1 81 ? 21.297 25.984 2.873 1 95.94 81 ARG A O 1
ATOM 589 N N . ALA A 1 82 ? 23.172 26.781 2.018 1 96.69 82 ALA A N 1
ATOM 590 C CA . ALA A 1 82 ? 23.641 27.25 3.316 1 96.69 82 ALA A CA 1
ATOM 591 C C . ALA A 1 82 ? 22.719 28.312 3.891 1 96.69 82 ALA A C 1
ATOM 593 O O . ALA A 1 82 ? 22.469 28.344 5.098 1 96.69 82 ALA A O 1
ATOM 594 N N . ALA A 1 83 ? 22.234 29.188 3.078 1 97.56 83 ALA A N 1
ATOM 595 C CA . ALA A 1 83 ? 21.297 30.219 3.514 1 97.56 83 ALA A CA 1
ATOM 596 C C . ALA A 1 83 ? 20 29.594 4.043 1 97.56 83 ALA A C 1
ATOM 598 O O . ALA A 1 83 ? 19.5 30 5.086 1 97.56 83 ALA A O 1
ATOM 599 N N . LEU A 1 84 ? 19.484 28.656 3.311 1 97.81 84 LEU A N 1
ATOM 600 C CA . LEU A 1 84 ? 18.25 27.984 3.709 1 97.81 84 LEU A CA 1
ATOM 601 C C . LEU A 1 84 ? 18.438 27.25 5.031 1 97.81 84 LEU A C 1
ATOM 603 O O . LEU A 1 84 ? 17.562 27.266 5.887 1 97.81 84 LEU A O 1
ATOM 607 N N . ILE A 1 85 ? 19.578 26.594 5.191 1 97.31 85 ILE A N 1
ATOM 608 C CA . ILE A 1 85 ? 19.906 25.891 6.426 1 97.31 85 ILE A CA 1
ATOM 609 C C . ILE A 1 85 ? 19.984 26.875 7.582 1 97.31 85 ILE A C 1
ATOM 611 O O . ILE A 1 85 ? 19.484 26.609 8.68 1 97.31 85 ILE A O 1
ATOM 615 N N . ASP A 1 86 ? 20.547 28 7.312 1 97.94 86 ASP A N 1
ATOM 616 C CA . ASP A 1 86 ? 20.656 29.016 8.344 1 97.94 86 ASP A CA 1
ATOM 617 C C . ASP A 1 86 ? 19.281 29.578 8.719 1 97.94 86 ASP A C 1
ATOM 619 O O . ASP A 1 86 ? 19 29.812 9.898 1 97.94 86 ASP A O 1
ATOM 623 N N . MET A 1 87 ? 18.422 29.812 7.805 1 97.94 87 MET A N 1
ATOM 624 C CA . MET A 1 87 ? 17.078 30.281 8.047 1 97.94 87 MET A CA 1
ATOM 625 C C . MET A 1 87 ? 16.328 29.344 8.992 1 97.94 87 MET A C 1
ATOM 627 O O . MET A 1 87 ? 15.578 29.797 9.859 1 97.94 87 MET A O 1
ATOM 631 N N . GLY A 1 88 ? 16.531 28.062 8.766 1 97.94 88 GLY A N 1
ATOM 632 C CA . GLY A 1 88 ? 15.734 27.062 9.453 1 97.94 88 GLY A CA 1
ATOM 633 C C . GLY A 1 88 ? 16.422 26.484 10.68 1 97.94 88 GLY A C 1
ATOM 634 O O . GLY A 1 88 ? 15.953 25.5 11.258 1 97.94 88 GLY A O 1
ATOM 635 N N . LYS A 1 89 ? 17.562 27.031 11.078 1 97.44 89 LYS A N 1
ATOM 636 C CA . LYS A 1 89 ? 18.281 26.484 12.227 1 97.44 89 LYS A CA 1
ATOM 637 C C . LYS A 1 89 ? 17.625 26.906 13.539 1 97.44 89 LYS A C 1
ATOM 639 O O . LYS A 1 89 ? 16.875 27.891 13.578 1 97.44 89 LYS A O 1
ATOM 644 N N . PRO A 1 90 ? 17.844 26.172 14.641 1 95.69 90 PRO A N 1
ATOM 645 C CA . PRO A 1 90 ? 17.406 26.672 15.945 1 95.69 90 PRO A CA 1
ATOM 646 C C . PRO A 1 90 ? 17.922 28.078 16.234 1 95.69 90 PRO A C 1
ATOM 648 O O . PRO A 1 90 ? 19.094 28.375 16.016 1 95.69 90 PRO A O 1
ATOM 651 N N . GLY A 1 91 ? 17.062 28.891 16.656 1 95.62 91 GLY A N 1
ATOM 652 C CA . GLY A 1 91 ? 17.438 30.281 16.938 1 95.62 91 GLY A CA 1
ATOM 653 C C . GLY A 1 91 ? 17.438 31.156 15.703 1 95.62 91 GLY A C 1
ATOM 654 O O . GLY A 1 91 ? 17.641 32.375 15.805 1 95.62 91 GLY A O 1
ATOM 655 N N . GLY A 1 92 ? 17.172 30.594 14.578 1 96.62 92 GLY A N 1
ATOM 656 C CA . GLY A 1 92 ? 17.125 31.359 13.344 1 96.62 92 GLY A CA 1
ATOM 657 C C . GLY A 1 92 ? 15.875 32.188 13.195 1 96.62 92 GLY A C 1
ATOM 658 O O . GLY A 1 92 ? 15.102 32.344 14.148 1 96.62 92 GLY A O 1
ATOM 659 N N . ILE A 1 93 ? 15.656 32.75 12.008 1 97.12 93 ILE A N 1
ATOM 660 C CA . ILE A 1 93 ? 14.633 33.781 11.773 1 97.12 93 ILE A CA 1
ATOM 661 C C . ILE A 1 93 ? 13.25 33.156 11.922 1 97.12 93 ILE A C 1
ATOM 663 O O . ILE A 1 93 ? 12.281 33.875 12.219 1 97.12 93 ILE A O 1
ATOM 667 N N . LEU A 1 94 ? 13.141 31.812 11.758 1 98 94 LEU A N 1
ATOM 668 C CA . LEU A 1 94 ? 11.844 31.172 11.789 1 98 94 LEU A CA 1
ATOM 669 C C . LEU A 1 94 ? 11.508 30.688 13.195 1 98 94 LEU A C 1
ATOM 671 O O . LEU A 1 94 ? 10.367 30.312 13.484 1 98 94 LEU A O 1
ATOM 675 N N . ASP A 1 95 ? 12.453 30.625 14.078 1 97.69 95 ASP A N 1
ATOM 676 C CA . ASP A 1 95 ? 12.266 30.078 15.422 1 97.69 95 ASP A CA 1
ATOM 677 C C . ASP A 1 95 ? 11.531 31.078 16.312 1 97.69 95 ASP A C 1
ATOM 679 O O . ASP A 1 95 ? 11.977 32.219 16.469 1 97.69 95 ASP A O 1
ATOM 683 N N . ALA A 1 96 ? 10.477 30.625 16.953 1 97.06 96 ALA A N 1
ATOM 684 C CA . ALA A 1 96 ? 9.695 31.484 17.828 1 97.06 96 ALA A CA 1
ATOM 685 C C . ALA A 1 96 ? 10.438 31.766 19.141 1 97.06 96 ALA A C 1
ATOM 687 O O . ALA A 1 96 ? 10.086 32.688 19.891 1 97.06 96 ALA A O 1
ATOM 688 N N . ARG A 1 97 ? 11.5 30.953 19.391 1 95 97 ARG A N 1
ATOM 689 C CA . ARG A 1 97 ? 12.305 31.078 20.594 1 95 97 ARG A CA 1
ATOM 690 C C . ARG A 1 97 ? 11.445 30.953 21.844 1 95 97 ARG A C 1
ATOM 692 O O . ARG A 1 97 ? 11.508 31.812 22.734 1 95 97 ARG A O 1
ATOM 699 N N . ASP A 1 98 ? 10.602 29.922 21.859 1 95.25 98 ASP A N 1
ATOM 700 C CA . ASP A 1 98 ? 9.75 29.656 23.016 1 95.25 98 ASP A CA 1
ATOM 701 C C . ASP A 1 98 ? 10.586 29.406 24.266 1 95.25 98 ASP A C 1
ATOM 703 O O . ASP A 1 98 ? 11.656 28.812 24.188 1 95.25 98 ASP A O 1
ATOM 707 N N . ASN A 1 99 ? 10.086 29.875 25.391 1 94.06 99 ASN A N 1
ATOM 708 C CA . ASN A 1 99 ? 10.742 29.562 26.656 1 94.06 99 ASN A CA 1
ATOM 709 C C . ASN A 1 99 ? 10.43 28.141 27.125 1 94.06 99 ASN A C 1
ATOM 711 O O . ASN A 1 99 ? 9.648 27.938 28.047 1 94.06 99 ASN A O 1
ATOM 715 N N . LEU A 1 100 ? 11.125 27.203 26.609 1 93.25 100 LEU A N 1
ATOM 716 C CA . LEU A 1 100 ? 10.852 25.797 26.859 1 93.25 100 LEU A CA 1
ATOM 717 C C . LEU A 1 100 ? 11.094 25.453 28.328 1 93.25 100 LEU A C 1
ATOM 719 O O . LEU A 1 100 ? 10.516 24.5 28.859 1 93.25 100 LEU A O 1
ATOM 723 N N . ALA A 1 101 ? 11.914 26.172 28.969 1 93.06 101 ALA A N 1
ATOM 724 C CA . ALA A 1 101 ? 12.258 25.938 30.375 1 93.06 101 ALA A CA 1
ATOM 725 C C . ALA A 1 101 ? 11.047 26.156 31.266 1 93.06 101 ALA A C 1
ATOM 727 O O . ALA A 1 101 ? 10.992 25.625 32.375 1 93.06 101 ALA A O 1
ATOM 728 N N . ALA A 1 102 ? 10.07 26.922 30.781 1 94.38 102 ALA A N 1
ATOM 729 C CA . ALA A 1 102 ? 8.859 27.156 31.562 1 94.38 102 ALA A CA 1
ATOM 730 C C . ALA A 1 102 ? 8.055 25.875 31.734 1 94.38 102 ALA A C 1
ATOM 732 O O . ALA A 1 102 ? 7.266 25.75 32.656 1 94.38 102 ALA A O 1
ATOM 733 N N . GLY A 1 103 ? 8.234 24.938 30.766 1 94 103 GLY A N 1
ATOM 734 C CA . GLY A 1 103 ? 7.578 23.641 30.859 1 94 103 GLY A CA 1
ATOM 735 C C . GLY A 1 103 ? 6.262 23.594 30.109 1 94 103 GLY A C 1
ATOM 736 O O . GLY A 1 103 ? 5.711 24.625 29.734 1 94 103 GLY A O 1
ATOM 737 N N . PRO A 1 104 ? 5.766 22.391 29.922 1 94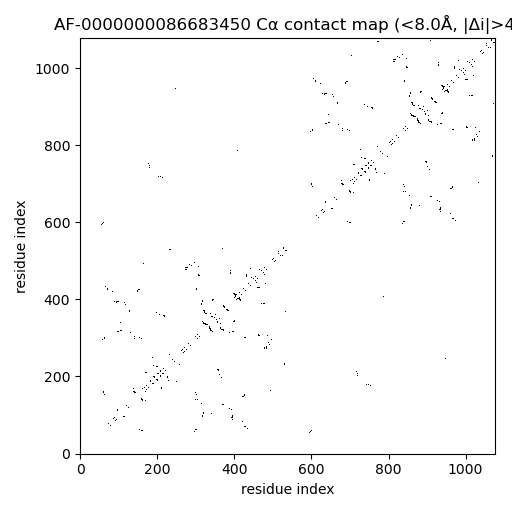.81 104 PRO A N 1
ATOM 738 C CA . PRO A 1 104 ? 4.598 22.203 29.062 1 94.81 104 PRO A CA 1
ATOM 739 C C . PRO A 1 104 ? 3.318 22.781 29.656 1 94.81 104 PRO A C 1
ATOM 741 O O . PRO A 1 104 ? 2.426 23.219 28.938 1 94.81 104 PRO A O 1
ATOM 744 N N . VAL A 1 105 ? 3.188 22.797 30.969 1 94.06 105 VAL A N 1
ATOM 745 C CA . VAL A 1 105 ? 1.975 23.281 31.609 1 94.06 105 VAL A CA 1
ATOM 746 C C . VAL A 1 105 ? 1.877 24.797 31.453 1 94.06 105 VAL A C 1
ATOM 748 O O . VAL A 1 105 ? 0.858 25.312 30.984 1 94.06 105 VAL A O 1
ATOM 751 N N . ALA A 1 106 ? 2.943 25.5 31.734 1 94 106 ALA A N 1
ATOM 752 C CA . ALA A 1 106 ? 2.947 26.953 31.688 1 94 106 ALA A CA 1
ATOM 753 C C . ALA A 1 106 ? 2.756 27.469 30.266 1 94 106 ALA A C 1
ATOM 755 O O . ALA A 1 106 ? 2.088 28.469 30.047 1 94 106 ALA A O 1
ATOM 756 N N . LEU A 1 107 ? 3.309 26.797 29.328 1 93.75 107 LEU A N 1
ATOM 757 C CA . LEU A 1 107 ? 3.25 27.219 27.938 1 93.75 107 LEU A CA 1
ATOM 758 C C . LEU A 1 107 ? 1.831 27.094 27.391 1 93.75 107 LEU A C 1
ATOM 760 O O . LEU A 1 107 ? 1.503 27.688 26.359 1 93.75 107 LEU A O 1
ATOM 764 N N . VAL A 1 108 ? 1.006 26.297 28.062 1 92 108 VAL A N 1
ATOM 765 C CA . VAL A 1 108 ? -0.394 26.172 27.672 1 92 108 VAL A CA 1
ATOM 766 C C . VAL A 1 108 ? -1.249 27.141 28.484 1 92 108 VAL A C 1
ATOM 768 O O . VAL A 1 108 ? -2.158 27.781 27.953 1 92 108 VAL A O 1
ATOM 771 N N . ALA A 1 109 ? -0.92 27.297 29.719 1 88.12 109 ALA A N 1
ATOM 772 C CA . ALA A 1 109 ? -1.776 28.016 30.656 1 88.12 109 ALA A CA 1
ATOM 773 C C . ALA A 1 109 ? -1.52 29.516 30.609 1 88.12 109 ALA A C 1
ATOM 775 O O . ALA A 1 109 ? -2.43 30.312 30.828 1 88.12 109 ALA A O 1
ATOM 776 N N . ASP A 1 110 ? -0.229 29.859 30.344 1 85.94 110 ASP A N 1
ATOM 777 C CA . ASP A 1 110 ? 0.163 31.266 30.359 1 85.94 110 ASP A CA 1
ATOM 778 C C . ASP A 1 110 ? 0.397 31.781 28.938 1 85.94 110 ASP A C 1
ATOM 780 O O . ASP A 1 110 ? 1.501 31.672 28.406 1 85.94 110 ASP A O 1
ATOM 784 N N . LEU A 1 111 ? -0.48 32.438 28.453 1 76.25 111 LEU A N 1
ATOM 785 C CA . LEU A 1 111 ? -0.431 32.906 27.078 1 76.25 111 LEU A CA 1
ATOM 786 C C . LEU A 1 111 ? 0.626 34 26.906 1 76.25 111 LEU A C 1
ATOM 788 O O . LEU A 1 111 ? 1.071 34.281 25.781 1 76.25 111 LEU A O 1
ATOM 792 N N . THR A 1 112 ? 1.085 34.625 28 1 78.44 112 THR A N 1
ATOM 793 C CA . THR A 1 112 ? 2.086 35.656 27.938 1 78.44 112 THR A CA 1
ATOM 794 C C . THR A 1 112 ? 3.455 35.094 27.578 1 78.44 112 THR A C 1
ATOM 796 O O . THR A 1 112 ? 4.348 35.844 27.156 1 78.44 112 THR A O 1
ATOM 799 N N . LEU A 1 113 ? 3.594 33.812 27.719 1 83.75 113 LEU A N 1
ATOM 800 C CA . LEU A 1 113 ? 4.855 33.156 27.406 1 83.75 113 LEU A CA 1
ATOM 801 C C . LEU A 1 113 ? 4.992 32.938 25.906 1 83.75 113 LEU A C 1
ATOM 803 O O . LEU A 1 113 ? 6.039 32.5 25.438 1 83.75 113 LEU A O 1
ATOM 807 N N . SER A 1 114 ? 4.086 33.406 25.203 1 78.31 114 SER A N 1
ATOM 808 C CA . SER A 1 114 ? 4.062 33.188 23.766 1 78.31 114 SER A CA 1
ATOM 809 C C . SER A 1 114 ? 4.16 34.5 23 1 78.31 114 SER A C 1
ATOM 811 O O . SER A 1 114 ? 3.564 34.656 21.922 1 78.31 114 SER A O 1
ATOM 813 N N . ALA A 1 115 ? 4.887 35.375 23.516 1 78.88 115 ALA A N 1
ATOM 814 C CA . ALA A 1 115 ? 4.934 36.719 22.922 1 78.88 115 ALA A CA 1
ATOM 815 C C . ALA A 1 115 ? 5.305 36.656 21.453 1 78.88 115 ALA A C 1
ATOM 817 O O . ALA A 1 115 ? 4.758 37.406 20.625 1 78.88 115 ALA A O 1
ATOM 818 N N . ASN A 1 116 ? 6.191 35.812 21 1 86.5 116 ASN A N 1
ATOM 819 C CA . ASN A 1 116 ? 6.637 35.688 19.609 1 86.5 116 ASN A CA 1
ATOM 820 C C . ASN A 1 116 ? 5.902 34.562 18.891 1 86.5 116 ASN A C 1
ATOM 822 O O . ASN A 1 116 ? 6.227 34.25 17.734 1 86.5 116 ASN A O 1
ATOM 826 N N . ASN A 1 117 ? 5.098 33.969 19.469 1 92.38 117 ASN A N 1
ATOM 827 C CA . ASN A 1 117 ? 4.297 32.844 18.984 1 92.38 117 ASN A CA 1
ATOM 828 C C . ASN A 1 117 ? 2.812 33.062 19.25 1 92.38 117 ASN A C 1
ATOM 830 O O . ASN A 1 117 ? 2.254 32.469 20.172 1 92.38 117 ASN A O 1
ATOM 834 N N . ARG A 1 118 ? 2.195 33.812 18.375 1 93.62 118 ARG A N 1
ATOM 835 C CA . ARG A 1 118 ? 0.89 34.406 18.672 1 93.62 118 ARG A CA 1
ATOM 836 C C . ARG A 1 118 ? -0.206 33.344 18.625 1 93.62 118 ARG A C 1
ATOM 838 O O . ARG A 1 118 ? -0.192 32.469 17.766 1 93.62 118 ARG A O 1
ATOM 845 N N . ASN A 1 119 ? -1.077 33.438 19.531 1 93.44 119 ASN A N 1
ATOM 846 C CA . ASN A 1 119 ? -2.242 32.562 19.578 1 93.44 119 ASN A CA 1
ATOM 847 C C . ASN A 1 119 ? -3.295 33 18.562 1 93.44 119 ASN A C 1
ATOM 849 O O . ASN A 1 119 ? -3.465 34.188 18.281 1 93.44 119 ASN A O 1
ATOM 853 N N . HIS A 1 120 ? -3.961 32.062 18.016 1 93.25 120 HIS A N 1
ATOM 854 C CA . HIS A 1 120 ? -5.062 32.312 17.094 1 93.25 120 HIS A CA 1
ATOM 855 C C . HIS A 1 120 ? -6.348 32.656 17.844 1 93.25 120 HIS A C 1
ATOM 857 O O . HIS A 1 120 ? -6.367 32.625 19.078 1 93.25 120 HIS A O 1
ATOM 863 N N . ASP A 1 121 ? -7.41 32.969 17.125 1 90.5 121 ASP A N 1
ATOM 864 C CA . ASP A 1 121 ? -8.711 33.344 17.688 1 90.5 121 ASP A CA 1
ATOM 865 C C . ASP A 1 121 ? -9.562 32.125 17.953 1 90.5 121 ASP A C 1
ATOM 867 O O . ASP A 1 121 ? -10.266 31.641 17.062 1 90.5 121 ASP A O 1
ATOM 871 N N . LEU A 1 122 ? -9.586 31.734 19.156 1 89.19 122 LEU A N 1
ATOM 872 C CA . LEU A 1 122 ? -10.359 30.547 19.531 1 89.19 122 LEU A CA 1
ATOM 873 C C . LEU A 1 122 ? -11.844 30.766 19.281 1 89.19 122 LEU A C 1
ATOM 875 O O . LEU A 1 122 ? -12.547 29.844 18.859 1 89.19 122 LEU A O 1
ATOM 879 N N . ALA A 1 123 ? -12.281 31.906 19.531 1 87.88 123 ALA A N 1
ATOM 880 C CA . ALA A 1 123 ? -13.695 32.219 19.391 1 87.88 123 ALA A CA 1
ATOM 881 C C . ALA A 1 123 ? -14.148 32.094 17.938 1 87.88 123 ALA A C 1
ATOM 883 O O . ALA A 1 123 ? -15.32 31.828 17.672 1 87.88 123 ALA A O 1
ATOM 884 N N . ALA A 1 124 ? -13.211 32.25 17.078 1 89.56 124 ALA A N 1
ATOM 885 C CA . ALA A 1 124 ? -13.531 32.156 15.664 1 89.56 124 ALA A CA 1
ATOM 886 C C . ALA A 1 124 ? -13.367 30.734 15.148 1 89.56 124 ALA A C 1
ATOM 888 O O . ALA A 1 124 ? -13.477 30.484 13.945 1 89.56 124 ALA A O 1
ATOM 889 N N . GLY A 1 125 ? -13.094 29.781 16.031 1 89.31 125 GLY A N 1
ATOM 890 C CA . GLY A 1 125 ? -13.086 28.375 15.664 1 89.31 125 GLY A CA 1
ATOM 891 C C . GLY A 1 125 ? -11.695 27.844 15.375 1 89.31 125 GLY A C 1
ATOM 892 O O . GLY A 1 125 ? -11.539 26.703 14.953 1 89.31 125 GLY A O 1
ATOM 893 N N . PHE A 1 126 ? -10.68 28.594 15.609 1 94.5 126 PHE A N 1
ATOM 894 C CA . PHE A 1 126 ? -9.312 28.156 15.359 1 94.5 126 PHE A CA 1
ATOM 895 C C . PHE A 1 126 ? -8.742 27.438 16.578 1 94.5 126 PHE A C 1
ATOM 897 O O . PHE A 1 126 ? -7.832 27.953 17.234 1 94.5 126 PHE A O 1
ATOM 904 N N . SER A 1 127 ? -9.289 26.266 16.797 1 95.94 127 SER A N 1
ATOM 905 C CA . SER A 1 127 ? -8.891 25.438 17.922 1 95.94 127 SER A CA 1
ATOM 906 C C . SER A 1 127 ? -7.672 24.594 17.594 1 95.94 127 SER A C 1
ATOM 908 O O . SER A 1 127 ? -7.355 24.391 16.422 1 95.94 127 SER A O 1
ATOM 910 N N . ALA A 1 128 ? -6.996 24.062 18.594 1 97.12 128 ALA A N 1
ATOM 911 C CA . ALA A 1 128 ? -5.758 23.312 18.453 1 97.12 128 ALA A CA 1
ATOM 912 C C . ALA A 1 128 ? -5.969 22.078 17.578 1 97.12 128 ALA A C 1
ATOM 914 O O . ALA A 1 128 ? -5.051 21.641 16.875 1 97.12 128 ALA A O 1
ATOM 915 N N . GLY A 1 129 ? -7.16 21.562 17.578 1 98.19 129 GLY A N 1
ATOM 916 C CA . GLY A 1 129 ? -7.465 20.375 16.812 1 98.19 129 GLY A CA 1
ATOM 917 C C . GLY A 1 129 ? -7.344 20.578 15.312 1 98.19 129 GLY A C 1
ATOM 918 O O . GLY A 1 129 ? -7.051 19.641 14.578 1 98.19 129 GLY A O 1
ATOM 919 N N . LEU A 1 130 ? -7.562 21.812 14.883 1 98.06 130 LEU A N 1
ATOM 920 C CA . LEU A 1 130 ? -7.488 22.156 13.469 1 98.06 130 LEU A CA 1
ATOM 921 C C . LEU A 1 130 ? -6.109 21.828 12.906 1 98.06 130 LEU A C 1
ATOM 923 O O . LEU A 1 130 ? -5.992 21.391 11.758 1 98.06 130 LEU A O 1
ATOM 927 N N . THR A 1 131 ? -5.074 22 13.695 1 98.06 131 THR A N 1
ATOM 928 C CA . THR A 1 131 ? -3.699 21.703 13.297 1 98.06 131 THR A CA 1
ATOM 929 C C . THR A 1 131 ? -3.535 20.234 12.93 1 98.06 131 THR A C 1
ATOM 931 O O . THR A 1 131 ? -2.984 19.922 11.875 1 98.06 131 THR A O 1
ATOM 934 N N . PHE A 1 132 ? -4.055 19.438 13.695 1 98.5 132 PHE A N 1
ATOM 935 C CA . PHE A 1 132 ? -3.818 18 13.523 1 98.5 132 PHE A CA 1
ATOM 936 C C . PHE A 1 132 ? -4.785 17.422 12.508 1 98.5 132 PHE A C 1
ATOM 938 O O . PHE A 1 132 ? -4.457 16.453 11.812 1 98.5 132 PHE A O 1
ATOM 945 N N . VAL A 1 133 ? -5.984 18.031 12.352 1 98.69 133 VAL A N 1
ATOM 946 C CA . VAL A 1 133 ? -6.836 17.672 11.227 1 98.69 133 VAL A CA 1
ATOM 947 C C . VAL A 1 133 ? -6.125 18 9.914 1 98.69 133 VAL A C 1
ATOM 949 O O . VAL A 1 133 ? -6.148 17.203 8.969 1 98.69 133 VAL A O 1
ATOM 952 N N . GLY A 1 134 ? -5.531 19.188 9.891 1 98.56 134 GLY A N 1
ATOM 953 C CA . GLY A 1 134 ? -4.746 19.531 8.719 1 98.56 134 GLY A CA 1
ATOM 954 C C . GLY A 1 134 ? -3.664 18.516 8.398 1 98.56 134 GLY A C 1
ATOM 955 O O . GLY A 1 134 ? -3.463 18.156 7.238 1 98.56 134 GLY A O 1
ATOM 956 N N . GLN A 1 135 ? -2.953 18.062 9.422 1 97.94 135 GLN A N 1
ATOM 957 C CA . GLN A 1 135 ? -1.924 17.031 9.25 1 97.94 135 GLN A CA 1
ATOM 958 C C . GLN A 1 135 ? -2.525 15.727 8.742 1 97.94 135 GLN A C 1
ATOM 960 O O . GLN A 1 135 ? -1.962 15.086 7.855 1 97.94 135 GLN A O 1
ATOM 965 N N . PHE A 1 136 ? -3.658 15.352 9.258 1 98.69 136 PHE A N 1
ATOM 966 C CA . PHE A 1 136 ? -4.359 14.133 8.867 1 98.69 136 PHE A CA 1
ATOM 967 C C . PHE A 1 136 ? -4.746 14.172 7.398 1 98.69 136 PHE A C 1
ATOM 969 O O . PHE A 1 136 ? -4.625 13.172 6.688 1 98.69 136 PHE A O 1
ATOM 976 N N . LEU A 1 137 ? -5.168 15.344 6.973 1 98.69 137 LEU A N 1
ATOM 977 C CA . LEU A 1 137 ? -5.531 15.523 5.57 1 98.69 137 LEU A CA 1
ATOM 978 C C . LEU A 1 137 ? -4.312 15.367 4.668 1 98.69 137 LEU A C 1
ATOM 980 O O . LEU A 1 137 ? -4.398 14.766 3.6 1 98.69 137 LEU A O 1
ATOM 984 N N . ASP A 1 138 ? -3.211 15.938 5.094 1 98.12 138 ASP A N 1
ATOM 985 C CA . ASP A 1 138 ? -1.971 15.797 4.336 1 98.12 138 ASP A CA 1
ATOM 986 C C . ASP A 1 138 ? -1.615 14.32 4.141 1 98.12 138 ASP A C 1
ATOM 988 O O . ASP A 1 138 ? -1.323 13.891 3.021 1 98.12 138 ASP A O 1
ATOM 992 N N . HIS A 1 139 ? -1.729 13.586 5.23 1 97.38 139 HIS A N 1
ATOM 993 C CA . HIS A 1 139 ? -1.369 12.172 5.207 1 97.38 139 HIS A CA 1
ATOM 994 C C . HIS A 1 139 ? -2.301 11.383 4.293 1 97.38 139 HIS A C 1
ATOM 996 O O . HIS A 1 139 ? -1.889 10.391 3.684 1 97.38 139 HIS A O 1
ATOM 1002 N N . ASP A 1 140 ? -3.477 11.836 4.145 1 98.19 140 ASP A N 1
ATOM 1003 C CA . ASP A 1 140 ? -4.453 11.133 3.316 1 98.19 140 ASP A CA 1
ATOM 1004 C C . ASP A 1 140 ? -4.148 11.32 1.831 1 98.19 140 ASP A C 1
ATOM 1006 O O . ASP A 1 140 ? -4.418 10.43 1.021 1 98.19 140 ASP A O 1
ATOM 1010 N N . MET A 1 141 ? -3.508 12.414 1.438 1 97.25 141 MET A N 1
ATOM 1011 C CA . MET A 1 141 ? -3.451 12.734 0.013 1 97.25 141 MET A CA 1
ATOM 1012 C C . MET A 1 141 ? -2.035 12.555 -0.526 1 97.25 141 MET A C 1
ATOM 1014 O O . MET A 1 141 ? -1.837 12.445 -1.737 1 97.25 141 MET A O 1
ATOM 1018 N N . THR A 1 142 ? -1.062 12.625 0.357 1 96.06 142 THR A N 1
ATOM 1019 C CA . THR A 1 142 ? 0.292 12.672 -0.184 1 96.06 142 THR A CA 1
ATOM 1020 C C . THR A 1 142 ? 1.271 11.953 0.737 1 96.06 142 THR A C 1
ATOM 1022 O O . THR A 1 142 ? 1.095 11.945 1.957 1 96.06 142 THR A O 1
ATOM 1025 N N . PHE A 1 143 ? 2.273 11.367 0.177 1 93.75 143 PHE A N 1
ATOM 1026 C CA . PHE A 1 143 ? 3.387 10.758 0.895 1 93.75 143 PHE A CA 1
ATOM 1027 C C . PHE A 1 143 ? 4.59 10.586 -0.024 1 93.75 143 PHE A C 1
ATOM 1029 O O . PHE A 1 143 ? 4.598 9.695 -0.882 1 93.75 143 PHE A O 1
ATOM 1036 N N . ASP A 1 144 ? 5.566 11.383 0.134 1 90.75 144 ASP A N 1
ATOM 1037 C CA . ASP A 1 144 ? 6.828 11.25 -0.589 1 90.75 144 ASP A CA 1
ATOM 1038 C C . ASP A 1 144 ? 7.855 10.477 0.232 1 90.75 144 ASP A C 1
ATOM 1040 O O . ASP A 1 144 ? 8.297 10.938 1.285 1 90.75 144 ASP A O 1
ATOM 1044 N N . GLN A 1 145 ? 8.375 9.398 -0.305 1 84.31 145 GLN A N 1
ATOM 1045 C CA . GLN A 1 145 ? 9.305 8.555 0.438 1 84.31 145 GLN A CA 1
ATOM 1046 C C . GLN A 1 145 ? 10.641 8.438 -0.295 1 84.31 145 GLN A C 1
ATOM 1048 O O . GLN A 1 145 ? 11.57 7.785 0.193 1 84.31 145 GLN A O 1
ATOM 1053 N N . THR A 1 146 ? 10.789 9.016 -1.401 1 81.44 146 THR A N 1
ATOM 1054 C CA . THR A 1 146 ? 11.914 8.648 -2.246 1 81.44 146 THR A CA 1
ATOM 1055 C C . THR A 1 146 ? 12.82 9.852 -2.494 1 81.44 146 THR A C 1
ATOM 1057 O O . THR A 1 146 ? 14.023 9.695 -2.744 1 81.44 146 THR A O 1
ATOM 1060 N N . SER A 1 147 ? 12.312 11.023 -2.377 1 83.44 147 SER A N 1
ATOM 1061 C CA . SER A 1 147 ? 13.117 12.195 -2.719 1 83.44 147 SER A CA 1
ATOM 1062 C C . SER A 1 147 ? 14.133 12.508 -1.626 1 83.44 147 SER A C 1
ATOM 1064 O O . SER A 1 147 ? 13.836 12.359 -0.438 1 83.44 147 SER A O 1
ATOM 1066 N N . GLN A 1 148 ? 15.305 12.922 -2.098 1 85.5 148 GLN A N 1
ATOM 1067 C CA . GLN A 1 148 ? 16.359 13.32 -1.172 1 85.5 148 GLN A CA 1
ATOM 1068 C C . GLN A 1 148 ? 16.359 14.836 -0.957 1 85.5 148 GLN A C 1
ATOM 1070 O O . GLN A 1 148 ? 16.328 15.602 -1.92 1 85.5 148 GLN A O 1
ATOM 1075 N N . LEU A 1 149 ? 16.453 15.25 0.279 1 88.56 149 LEU A N 1
ATOM 1076 C CA . LEU A 1 149 ? 16.391 16.672 0.616 1 88.56 149 LEU A CA 1
ATOM 1077 C C . LEU A 1 149 ? 17.578 17.422 0.044 1 88.56 149 LEU A C 1
ATOM 1079 O O . LEU A 1 149 ? 18.719 16.984 0.213 1 88.56 149 LEU A O 1
ATOM 1083 N N . GLY A 1 150 ? 17.359 18.453 -0.67 1 91.06 150 GLY A N 1
ATOM 1084 C CA . GLY A 1 150 ? 18.406 19.344 -1.163 1 91.06 150 GLY A CA 1
ATOM 1085 C C . GLY A 1 150 ? 19.031 18.859 -2.457 1 91.06 150 GLY A C 1
ATOM 1086 O O . GLY A 1 150 ? 19.906 19.531 -3.01 1 91.06 150 GLY A O 1
ATOM 1087 N N . ILE A 1 151 ? 18.547 17.781 -2.943 1 91.38 151 ILE A N 1
ATOM 1088 C CA . ILE A 1 151 ? 19.031 17.25 -4.211 1 91.38 151 ILE A CA 1
ATOM 1089 C C . ILE A 1 151 ? 17.938 17.328 -5.262 1 91.38 151 ILE A C 1
ATOM 1091 O O . ILE A 1 151 ? 16.891 16.688 -5.129 1 91.38 151 ILE A O 1
ATOM 1095 N N . PRO A 1 152 ? 18.266 18.031 -6.359 1 94.25 152 PRO A N 1
ATOM 1096 C CA . PRO A 1 152 ? 17.219 18.281 -7.352 1 94.25 152 PRO A CA 1
ATOM 1097 C C . PRO A 1 152 ? 16.719 16.984 -8.008 1 94.25 152 PRO A C 1
ATOM 1099 O O . PRO A 1 152 ? 17.531 16.109 -8.352 1 94.25 152 PRO A O 1
ATOM 1102 N N . VAL A 1 153 ? 15.438 16.844 -8.117 1 93.12 153 VAL A N 1
ATOM 1103 C CA . VAL A 1 153 ? 14.789 15.75 -8.844 1 93.12 153 VAL A CA 1
ATOM 1104 C C . VAL A 1 153 ? 13.484 16.25 -9.477 1 93.12 153 VAL A C 1
ATOM 1106 O O . VAL A 1 153 ? 12.805 17.109 -8.906 1 93.12 153 VAL A O 1
ATOM 1109 N N . ALA A 1 154 ? 13.18 15.711 -10.625 1 92.19 154 ALA A N 1
ATOM 1110 C CA . ALA A 1 154 ? 11.922 16.062 -11.266 1 92.19 154 ALA A CA 1
ATOM 1111 C C . ALA A 1 154 ? 10.734 15.508 -10.492 1 92.19 154 ALA A C 1
ATOM 1113 O O . ALA A 1 154 ? 10.695 14.312 -10.164 1 92.19 154 ALA A O 1
ATOM 1114 N N . PRO A 1 155 ? 9.719 16.391 -10.227 1 93.19 155 PRO A N 1
ATOM 1115 C CA . PRO A 1 155 ? 8.547 15.898 -9.5 1 93.19 155 PRO A CA 1
ATOM 1116 C C . PRO A 1 155 ? 7.879 14.711 -10.195 1 93.19 155 PRO A C 1
ATOM 1118 O O . PRO A 1 155 ? 7.438 13.766 -9.531 1 93.19 155 PRO A O 1
ATOM 1121 N N . GLU A 1 156 ? 7.859 14.664 -11.469 1 88.69 156 GLU A N 1
ATOM 1122 C CA . GLU A 1 156 ? 7.188 13.641 -12.258 1 88.69 156 GLU A CA 1
ATOM 1123 C C . GLU A 1 156 ? 7.906 12.297 -12.148 1 88.69 156 GLU A C 1
ATOM 1125 O O . GLU A 1 156 ? 7.355 11.258 -12.531 1 88.69 156 GLU A O 1
ATOM 1130 N N . ALA A 1 157 ? 9.047 12.359 -11.641 1 85.06 157 ALA A N 1
ATOM 1131 C CA . ALA A 1 157 ? 9.805 11.133 -11.422 1 85.06 157 ALA A CA 1
ATOM 1132 C C . ALA A 1 157 ? 9.648 10.633 -9.992 1 85.06 157 ALA A C 1
ATOM 1134 O O . ALA A 1 157 ? 10.133 9.555 -9.648 1 85.06 157 ALA A O 1
ATOM 1135 N N . SER A 1 158 ? 8.945 11.398 -9.156 1 88.94 158 SER A N 1
ATOM 1136 C CA . SER A 1 158 ? 8.789 11.078 -7.742 1 88.94 158 SER A CA 1
ATOM 1137 C C . SER A 1 158 ? 7.402 10.516 -7.453 1 88.94 158 SER A C 1
ATOM 1139 O O . SER A 1 158 ? 6.395 11.172 -7.711 1 88.94 158 SER A O 1
ATOM 1141 N N . PRO A 1 159 ? 7.344 9.328 -6.926 1 87.81 159 PRO A N 1
ATOM 1142 C CA . PRO A 1 159 ? 6.035 8.727 -6.66 1 87.81 159 PRO A CA 1
ATOM 1143 C C . PRO A 1 159 ? 5.34 9.336 -5.449 1 87.81 159 PRO A C 1
ATOM 1145 O O . PRO A 1 159 ? 5.996 9.664 -4.457 1 87.81 159 PRO A O 1
ATOM 1148 N N . ASN A 1 160 ? 4.043 9.555 -5.531 1 92.31 160 ASN A N 1
ATOM 1149 C CA . ASN A 1 160 ? 3.148 9.742 -4.395 1 92.31 160 ASN A CA 1
ATOM 1150 C C . ASN A 1 160 ? 2.545 8.422 -3.926 1 92.31 160 ASN A C 1
ATOM 1152 O O . ASN A 1 160 ? 1.746 7.812 -4.641 1 92.31 160 ASN A O 1
ATOM 1156 N N . SER A 1 161 ? 2.854 8.016 -2.766 1 90.38 161 SER A N 1
ATOM 1157 C CA . SER A 1 161 ? 2.445 6.691 -2.312 1 90.38 161 SER A CA 1
ATOM 1158 C C . SER A 1 161 ? 1.037 6.715 -1.729 1 90.38 161 SER A C 1
ATOM 1160 O O . SER A 1 161 ? 0.574 5.719 -1.17 1 90.38 161 SER A O 1
ATOM 1162 N N . ARG A 1 162 ? 0.328 7.832 -1.868 1 93.94 162 ARG A N 1
ATOM 1163 C CA . ARG A 1 162 ? -1.079 7.977 -1.508 1 93.94 162 ARG A CA 1
ATOM 1164 C C . ARG A 1 162 ? -1.923 8.328 -2.729 1 93.94 162 ARG A C 1
ATOM 1166 O O . ARG A 1 162 ? -1.386 8.688 -3.779 1 93.94 162 ARG A O 1
ATOM 1173 N N . THR A 1 163 ? -3.225 8.125 -2.531 1 92.19 163 THR A N 1
ATOM 1174 C CA . THR A 1 163 ? -4.152 8.578 -3.564 1 92.19 163 THR A CA 1
ATOM 1175 C C . THR A 1 163 ? -4.332 10.094 -3.504 1 92.19 163 THR A C 1
ATOM 1177 O O . THR A 1 163 ? -4.496 10.656 -2.422 1 92.19 163 THR A O 1
ATOM 1180 N N . PRO A 1 164 ? -4.18 10.727 -4.621 1 95.94 164 PRO A N 1
ATOM 1181 C CA . PRO A 1 164 ? -4.473 12.164 -4.613 1 95.94 164 PRO A CA 1
ATOM 1182 C C . PRO A 1 164 ? -5.969 12.461 -4.5 1 95.94 164 PRO A C 1
ATOM 1184 O O . PRO A 1 164 ? -6.559 13.023 -5.426 1 95.94 164 PRO A O 1
ATOM 1187 N N . ALA A 1 165 ? -6.555 12.125 -3.412 1 97.31 165 ALA A N 1
ATOM 1188 C CA . ALA A 1 165 ? -7.977 12.273 -3.098 1 97.31 165 ALA A CA 1
ATOM 1189 C C . ALA A 1 165 ? -8.203 12.273 -1.588 1 97.31 165 ALA A C 1
ATOM 1191 O O . ALA A 1 165 ? -7.32 11.898 -0.817 1 97.31 165 ALA A O 1
ATOM 1192 N N . PHE A 1 166 ? -9.328 12.781 -1.255 1 98.56 166 PHE A N 1
ATOM 1193 C CA . PHE A 1 166 ? -9.766 12.703 0.133 1 98.56 166 PHE A CA 1
ATOM 1194 C C . PHE A 1 166 ? -10.648 11.484 0.359 1 98.56 166 PHE A C 1
ATOM 1196 O O . PHE A 1 166 ? -11.836 11.609 0.652 1 98.56 166 PHE A O 1
ATOM 1203 N N . ASP A 1 167 ? -9.945 10.273 0.28 1 98 167 ASP A N 1
ATOM 1204 C CA . ASP A 1 167 ? -10.742 9.055 0.253 1 98 167 ASP A CA 1
ATOM 1205 C C . ASP A 1 167 ? -10.391 8.148 1.431 1 98 167 ASP A C 1
ATOM 1207 O O . ASP A 1 167 ? -10.805 6.984 1.474 1 98 167 ASP A O 1
ATOM 1211 N N . LEU A 1 168 ? -9.57 8.586 2.365 1 98.62 168 LEU A N 1
ATOM 1212 C CA . LEU A 1 168 ? -9.227 7.914 3.611 1 98.62 168 LEU A CA 1
ATOM 1213 C C . LEU A 1 168 ? -8.508 6.598 3.338 1 98.62 168 LEU A C 1
ATOM 1215 O O . LEU A 1 168 ? -8.664 5.629 4.086 1 98.62 168 LEU A O 1
ATOM 1219 N N . ASP A 1 169 ? -7.773 6.551 2.25 1 96.69 169 ASP A N 1
ATOM 1220 C CA . ASP A 1 169 ? -6.941 5.367 2.061 1 96.69 169 ASP A CA 1
ATOM 1221 C C . ASP A 1 169 ? -5.934 5.219 3.197 1 96.69 169 ASP A C 1
ATOM 1223 O O . ASP A 1 169 ? -5.488 4.105 3.496 1 96.69 169 ASP A O 1
ATOM 1227 N N . SER A 1 170 ? -5.641 6.305 3.871 1 97.81 170 SER A N 1
ATOM 1228 C CA . SER A 1 170 ? -4.754 6.301 5.031 1 97.81 170 SER A CA 1
ATOM 1229 C C . SER A 1 170 ? -5.395 5.578 6.211 1 97.81 170 SER A C 1
ATOM 1231 O O . SER A 1 170 ? -4.707 5.211 7.168 1 97.81 170 SER A O 1
ATOM 1233 N N . VAL A 1 171 ? -6.691 5.359 6.164 1 98.69 171 VAL A N 1
ATOM 1234 C CA . VAL A 1 171 ? -7.422 4.645 7.207 1 98.69 171 VAL A CA 1
ATOM 1235 C C . VAL A 1 171 ? -7.777 3.24 6.719 1 98.69 171 VAL A C 1
ATOM 1237 O O . VAL A 1 171 ? -7.539 2.254 7.422 1 98.69 171 VAL A O 1
ATOM 1240 N N . TYR A 1 172 ? -8.211 3.156 5.504 1 98 172 TYR A N 1
ATOM 1241 C CA . TYR A 1 172 ? -8.836 1.934 5.008 1 98 172 TYR A CA 1
ATOM 1242 C C . TYR A 1 172 ? -7.809 1.035 4.328 1 98 172 TYR A C 1
ATOM 1244 O O . TYR A 1 172 ? -8.078 -0.14 4.066 1 98 172 TYR A O 1
ATOM 1252 N N . GLY A 1 173 ? -6.613 1.606 4.082 1 95.5 173 GLY A N 1
ATOM 1253 C CA . GLY A 1 173 ? -5.676 0.829 3.285 1 95.5 173 GLY A CA 1
ATOM 1254 C C . GLY A 1 173 ? -6.246 0.397 1.947 1 95.5 173 GLY A C 1
ATOM 1255 O O . GLY A 1 173 ? -6.945 1.169 1.285 1 95.5 173 GLY A O 1
ATOM 1256 N N . ALA A 1 174 ? -5.879 -0.777 1.52 1 92.31 174 ALA A N 1
ATOM 1257 C CA . ALA A 1 174 ? -6.359 -1.303 0.244 1 92.31 174 ALA A CA 1
ATOM 1258 C C . ALA A 1 174 ? -7.684 -2.041 0.418 1 92.31 174 ALA A C 1
ATOM 1260 O O . ALA A 1 174 ? -8.016 -2.928 -0.372 1 92.31 174 ALA A O 1
ATOM 1261 N N . GLY A 1 175 ? -8.398 -1.762 1.533 1 93.06 175 GLY A N 1
ATOM 1262 C CA . GLY A 1 175 ? -9.672 -2.418 1.812 1 93.06 175 GLY A CA 1
ATOM 1263 C C . GLY A 1 175 ? -9.508 -3.777 2.465 1 93.06 175 GLY A C 1
ATOM 1264 O O . GLY A 1 175 ? -8.383 -4.23 2.693 1 93.06 175 GLY A O 1
ATOM 1265 N N . PRO A 1 176 ? -10.617 -4.391 2.717 1 91.44 176 PRO A N 1
ATOM 1266 C CA . PRO A 1 176 ? -10.578 -5.648 3.471 1 91.44 176 PRO A CA 1
ATOM 1267 C C . PRO A 1 176 ? -9.867 -6.77 2.715 1 91.44 176 PRO A C 1
ATOM 1269 O O . PRO A 1 176 ? -9.32 -7.688 3.334 1 91.44 176 PRO A O 1
ATOM 1272 N N . SER A 1 177 ? -9.875 -6.754 1.397 1 86.62 177 SER A N 1
ATOM 1273 C CA . SER A 1 177 ? -9.227 -7.785 0.599 1 86.62 177 SER A CA 1
ATOM 1274 C C . SER A 1 177 ? -7.73 -7.512 0.453 1 86.62 177 SER A C 1
ATOM 1276 O O . SER A 1 177 ? -6.914 -8.43 0.562 1 86.62 177 SER A O 1
ATOM 1278 N N . GLY A 1 178 ? -7.422 -6.254 0.317 1 90.12 178 GLY A N 1
ATOM 1279 C CA . GLY A 1 178 ? -6.035 -5.887 0.068 1 90.12 178 GLY A CA 1
ATOM 1280 C C . GLY A 1 178 ? -5.23 -5.703 1.34 1 90.12 178 GLY A C 1
ATOM 1281 O O . GLY A 1 178 ? -4.008 -5.859 1.333 1 90.12 178 GLY A O 1
ATOM 1282 N N . SER A 1 179 ? -5.93 -5.355 2.432 1 94.38 179 SER A N 1
ATOM 1283 C CA . SER A 1 179 ? -5.289 -5.148 3.727 1 94.38 179 SER A CA 1
ATOM 1284 C C . SER A 1 179 ? -6.074 -5.828 4.844 1 94.38 179 SER A C 1
ATOM 1286 O O . SER A 1 179 ? -6.461 -5.18 5.816 1 94.38 179 SER A O 1
ATOM 1288 N N . PRO A 1 180 ? -6.16 -7.156 4.746 1 92.31 180 PRO A N 1
ATOM 1289 C CA . PRO A 1 180 ? -6.996 -7.832 5.738 1 92.31 180 PRO A CA 1
ATOM 1290 C C . PRO A 1 180 ? -6.477 -7.652 7.164 1 92.31 180 PRO A C 1
ATOM 1292 O O . PRO A 1 180 ? -7.254 -7.73 8.117 1 92.31 180 PRO A O 1
ATOM 1295 N N . ASN A 1 181 ? -5.211 -7.355 7.359 1 94.25 181 ASN A N 1
ATOM 1296 C CA . ASN A 1 181 ? -4.609 -7.211 8.68 1 94.25 181 ASN A CA 1
ATOM 1297 C C . ASN A 1 181 ? -5.133 -5.973 9.406 1 94.25 181 ASN A C 1
ATOM 1299 O O . ASN A 1 181 ? -4.949 -5.832 10.617 1 94.25 181 ASN A O 1
ATOM 1303 N N . LEU A 1 182 ? -5.801 -5.094 8.711 1 97.69 182 LEU A N 1
ATOM 1304 C CA . LEU A 1 182 ? -6.348 -3.883 9.32 1 97.69 182 LEU A CA 1
ATOM 1305 C C . LEU A 1 182 ? -7.781 -4.113 9.789 1 97.69 182 LEU A C 1
ATOM 1307 O O . LEU A 1 182 ? -8.367 -3.254 10.453 1 97.69 182 LEU A O 1
ATOM 1311 N N . TYR A 1 183 ? -8.336 -5.25 9.477 1 96.62 183 TYR A N 1
ATOM 1312 C CA . TYR A 1 183 ? -9.758 -5.48 9.68 1 96.62 183 TYR A CA 1
ATOM 1313 C C . TYR A 1 183 ? -9.992 -6.617 10.672 1 96.62 183 TYR A C 1
ATOM 1315 O O . TYR A 1 183 ? -9.125 -7.469 10.859 1 96.62 183 TYR A O 1
ATOM 1323 N N . GLN A 1 184 ? -11.141 -6.523 11.281 1 96.19 184 GLN A N 1
ATOM 1324 C CA . GLN A 1 184 ? -11.594 -7.598 12.156 1 96.19 184 GLN A CA 1
ATOM 1325 C C . GLN A 1 184 ? -11.969 -8.844 11.359 1 96.19 184 GLN A C 1
ATOM 1327 O O . GLN A 1 184 ? -11.891 -8.844 10.125 1 96.19 184 GLN A O 1
ATOM 1332 N N . SER A 1 185 ? -12.328 -9.938 12 1 90.75 185 SER A N 1
ATOM 1333 C CA . SER A 1 185 ? -12.547 -11.234 11.367 1 90.75 185 SER A CA 1
ATOM 1334 C C . SER A 1 185 ? -13.711 -11.172 10.383 1 90.75 185 SER A C 1
ATOM 1336 O O . SER A 1 185 ? -13.742 -11.922 9.406 1 90.75 185 SER A O 1
ATOM 1338 N N . ASP A 1 186 ? -14.641 -10.258 10.602 1 89.75 186 ASP A N 1
ATOM 1339 C CA . ASP A 1 186 ? -15.773 -10.156 9.695 1 89.75 186 ASP A CA 1
ATOM 1340 C C . ASP A 1 186 ? -15.375 -9.484 8.391 1 89.75 186 ASP A C 1
ATOM 1342 O O . ASP A 1 186 ? -16.172 -9.414 7.445 1 89.75 186 ASP A O 1
ATOM 1346 N N . ARG A 1 187 ? -14.156 -8.859 8.328 1 90.88 187 ARG A N 1
ATOM 1347 C CA . ARG A 1 187 ? -13.609 -8.188 7.152 1 90.88 187 ARG A CA 1
ATOM 1348 C C . ARG A 1 187 ? -14.461 -6.984 6.766 1 90.88 187 ARG A C 1
ATOM 1350 O O . ARG A 1 187 ? -14.648 -6.707 5.582 1 90.88 187 ARG A O 1
ATOM 1357 N N . ILE A 1 188 ? -15.133 -6.441 7.711 1 95.75 188 ILE A N 1
ATOM 1358 C CA . ILE A 1 188 ? -15.945 -5.25 7.488 1 95.75 188 ILE A CA 1
ATOM 1359 C C . ILE A 1 188 ? -15.516 -4.145 8.445 1 95.75 188 ILE A C 1
ATOM 1361 O O . ILE A 1 188 ? -15.141 -3.051 8.016 1 95.75 188 ILE A O 1
ATOM 1365 N N . LYS A 1 189 ? -15.484 -4.5 9.695 1 98 189 LYS A N 1
ATOM 1366 C CA . LYS A 1 189 ? -15.055 -3.531 10.703 1 98 189 LYS A CA 1
ATOM 1367 C C . LYS A 1 189 ? -13.531 -3.482 10.812 1 98 189 LYS A C 1
ATOM 1369 O O . LYS A 1 189 ? -12.859 -4.488 10.586 1 98 189 LYS A O 1
ATOM 1374 N N . LEU A 1 190 ? -13 -2.354 11.133 1 98.62 190 LEU A N 1
ATOM 1375 C CA . LEU A 1 190 ? -11.562 -2.158 11.328 1 98.62 190 LEU A CA 1
ATOM 1376 C C . LEU A 1 190 ? -11.148 -2.557 12.742 1 98.62 190 LEU A C 1
ATOM 1378 O O . LEU A 1 190 ? -11.938 -2.439 13.68 1 98.62 190 LEU A O 1
ATOM 1382 N N . ARG A 1 191 ? -9.914 -2.963 12.859 1 98.19 191 ARG A N 1
ATOM 1383 C CA . ARG A 1 191 ? -9.375 -3.334 14.156 1 98.19 191 ARG A CA 1
ATOM 1384 C C . ARG A 1 191 ? -9.086 -2.1 15.008 1 98.19 191 ARG A C 1
ATOM 1386 O O . ARG A 1 191 ? -8.617 -1.084 14.492 1 98.19 191 ARG A O 1
ATOM 1393 N N . ILE A 1 192 ? -9.344 -2.178 16.219 1 98.06 192 ILE A N 1
ATOM 1394 C CA . ILE A 1 192 ? -9.07 -1.175 17.25 1 98.06 192 ILE A CA 1
ATOM 1395 C C . ILE A 1 192 ? -8.719 -1.863 18.562 1 98.06 192 ILE A C 1
ATOM 1397 O O . ILE A 1 192 ? -9.188 -2.973 18.828 1 98.06 192 ILE A O 1
ATOM 1401 N N . GLU A 1 193 ? -7.789 -1.334 19.312 1 97.44 193 GLU A N 1
ATOM 1402 C CA . GLU A 1 193 ? -7.371 -1.891 20.594 1 97.44 193 GLU A CA 1
ATOM 1403 C C . GLU A 1 193 ? -7.535 -0.872 21.719 1 97.44 193 GLU A C 1
ATOM 1405 O O . GLU A 1 193 ? -8.109 0.201 21.516 1 97.44 193 GLU A O 1
ATOM 1410 N N . SER A 1 194 ? -7.215 -1.314 22.938 1 95.31 194 SER A N 1
ATOM 1411 C CA . SER A 1 194 ? -7.258 -0.443 24.094 1 95.31 194 SER A CA 1
ATOM 1412 C C . SER A 1 194 ? -5.855 -0.025 24.531 1 95.31 194 SER A C 1
ATOM 1414 O O . SER A 1 194 ? -4.93 -0.84 24.531 1 95.31 194 SER A O 1
ATOM 1416 N N . GLY A 1 195 ? -5.734 1.172 24.797 1 92.56 195 GLY A N 1
ATOM 1417 C CA . GLY A 1 195 ? -4.5 1.645 25.406 1 92.56 195 GLY A CA 1
ATOM 1418 C C . GLY A 1 195 ? -4.477 1.473 26.906 1 92.56 195 GLY A C 1
ATOM 1419 O O . GLY A 1 195 ? -3.547 1.936 27.578 1 92.56 195 GLY A O 1
ATOM 1420 N N . GLY A 1 196 ? -5.43 0.8 27.391 1 90.19 196 GLY A N 1
ATOM 1421 C CA . GLY A 1 196 ? -5.598 0.608 28.828 1 90.19 196 GLY A CA 1
ATOM 1422 C C . GLY A 1 196 ? -6.84 1.282 29.375 1 90.19 196 GLY A C 1
ATOM 1423 O O . GLY A 1 196 ? -7.629 0.656 30.094 1 90.19 196 GLY A O 1
ATOM 1424 N N . LEU A 1 197 ? -7.027 2.58 29.078 1 90.56 197 LEU A N 1
ATOM 1425 C CA . LEU A 1 197 ? -8.203 3.309 29.547 1 90.56 197 LEU A CA 1
ATOM 1426 C C . LEU A 1 197 ? -9.164 3.572 28.406 1 90.56 197 LEU A C 1
ATOM 1428 O O . LEU A 1 197 ? -10.375 3.367 28.547 1 90.56 197 LEU A O 1
ATOM 1432 N N . PHE A 1 198 ? -8.594 4.035 27.328 1 94.44 198 PHE A N 1
ATOM 1433 C CA . PHE A 1 198 ? -9.383 4.324 26.125 1 94.44 198 PHE A CA 1
ATOM 1434 C C . PHE A 1 198 ? -8.75 3.689 24.906 1 94.44 198 PHE A C 1
ATOM 1436 O O . PHE A 1 198 ? -7.805 2.9 25.016 1 94.44 198 PHE A O 1
ATOM 1443 N N . GLU A 1 199 ? -9.266 3.967 23.734 1 95.56 199 GLU A N 1
ATOM 1444 C CA . GLU A 1 199 ? -8.875 3.295 22.5 1 95.56 199 GLU A CA 1
ATOM 1445 C C . GLU A 1 199 ? -7.43 3.611 22.141 1 95.56 199 GLU A C 1
ATOM 1447 O O . GLU A 1 199 ? -6.906 4.664 22.516 1 95.56 199 GLU A O 1
ATOM 1452 N N . ASP A 1 200 ? -6.777 2.762 21.516 1 97.5 200 ASP A N 1
ATOM 1453 C CA . ASP A 1 200 ? -5.512 2.896 20.812 1 97.5 200 ASP A CA 1
ATOM 1454 C C . ASP A 1 200 ? -5.539 2.143 19.484 1 97.5 200 ASP A C 1
ATOM 1456 O O . ASP A 1 200 ? -6.387 1.271 19.281 1 97.5 200 ASP A O 1
ATOM 1460 N N . VAL A 1 201 ? -4.703 2.533 18.562 1 98.25 201 VAL A N 1
ATOM 1461 C CA . VAL A 1 201 ? -4.562 1.774 17.328 1 98.25 201 VAL A CA 1
ATOM 1462 C C . VAL A 1 201 ? -3.924 0.419 17.625 1 98.25 201 VAL A C 1
ATOM 1464 O O . VAL A 1 201 ? -3.23 0.259 18.625 1 98.25 201 VAL A O 1
ATOM 1467 N N . PRO A 1 202 ? -4.184 -0.595 16.75 1 97.62 202 PRO A N 1
ATOM 1468 C CA . PRO A 1 202 ? -3.492 -1.875 16.938 1 97.62 202 PRO A CA 1
ATOM 1469 C C . PRO A 1 202 ? -1.978 -1.754 16.781 1 97.62 202 PRO A C 1
ATOM 1471 O O . PRO A 1 202 ? -1.495 -1.002 15.938 1 97.62 202 PRO A O 1
ATOM 1474 N N . ARG A 1 203 ? -1.254 -2.467 17.688 1 96.06 203 ARG A N 1
ATOM 1475 C CA . ARG A 1 203 ? 0.202 -2.369 17.656 1 96.06 203 ARG A CA 1
ATOM 1476 C C . ARG A 1 203 ? 0.844 -3.752 17.719 1 96.06 203 ARG A C 1
ATOM 1478 O O . ARG A 1 203 ? 0.298 -4.668 18.328 1 96.06 203 ARG A O 1
ATOM 1485 N N . ASN A 1 204 ? 1.998 -3.85 17.047 1 94.19 204 ASN A N 1
ATOM 1486 C CA . ASN A 1 204 ? 2.896 -4.973 17.281 1 94.19 204 ASN A CA 1
ATOM 1487 C C . ASN A 1 204 ? 3.504 -4.918 18.688 1 94.19 204 ASN A C 1
ATOM 1489 O O . ASN A 1 204 ? 3.377 -3.906 19.375 1 94.19 204 ASN A O 1
ATOM 1493 N N . ALA A 1 205 ? 4.199 -5.973 19.031 1 89.5 205 ALA A N 1
ATOM 1494 C CA . ALA A 1 205 ? 4.84 -6.047 20.344 1 89.5 205 ALA A CA 1
ATOM 1495 C C . ALA A 1 205 ? 5.91 -4.969 20.5 1 89.5 205 ALA A C 1
ATOM 1497 O O . ALA A 1 205 ? 6.152 -4.477 21.594 1 89.5 205 ALA A O 1
ATOM 1498 N N . ASN A 1 206 ? 6.48 -4.523 19.422 1 88.06 206 ASN A N 1
ATOM 1499 C CA . ASN A 1 206 ? 7.535 -3.516 19.484 1 88.06 206 ASN A CA 1
ATOM 1500 C C . ASN A 1 206 ? 6.961 -2.102 19.453 1 88.06 206 ASN A C 1
ATOM 1502 O O . ASN A 1 206 ? 7.707 -1.129 19.328 1 88.06 206 ASN A O 1
ATOM 1506 N N . GLY A 1 207 ? 5.691 -1.981 19.438 1 91.62 207 GLY A N 1
ATOM 1507 C CA . GLY A 1 207 ? 5.043 -0.685 19.562 1 91.62 207 GLY A CA 1
ATOM 1508 C C . GLY A 1 207 ? 4.621 -0.104 18.219 1 91.62 207 GLY A C 1
ATOM 1509 O O . GLY A 1 207 ? 3.848 0.854 18.172 1 91.62 207 GLY A O 1
ATOM 1510 N N . SER A 1 208 ? 5.078 -0.65 17.109 1 92.38 208 SER A N 1
ATOM 1511 C CA . SER A 1 208 ? 4.703 -0.115 15.812 1 92.38 208 SER A CA 1
ATOM 1512 C C . SER A 1 208 ? 3.215 -0.306 15.547 1 92.38 208 SER A C 1
ATOM 1514 O O . SER A 1 208 ? 2.666 -1.383 15.789 1 92.38 208 SER A O 1
ATOM 1516 N N . ALA A 1 209 ? 2.615 0.737 15.086 1 96.5 209 ALA A N 1
ATOM 1517 C CA . ALA A 1 209 ? 1.18 0.712 14.82 1 96.5 209 ALA A CA 1
ATOM 1518 C C . ALA A 1 209 ? 0.871 -0.098 13.562 1 96.5 209 ALA A C 1
ATOM 1520 O O . ALA A 1 209 ? 1.603 -0.025 12.57 1 96.5 209 ALA A O 1
ATOM 1521 N N . ILE A 1 210 ? -0.15 -0.917 13.609 1 97.38 210 ILE A N 1
ATOM 1522 C CA . ILE A 1 210 ? -0.668 -1.639 12.453 1 97.38 210 ILE A CA 1
ATOM 1523 C C . ILE A 1 210 ? -1.793 -0.834 11.805 1 97.38 210 ILE A C 1
ATOM 1525 O O . ILE A 1 210 ? -2.973 -1.123 12.016 1 97.38 210 ILE A O 1
ATOM 1529 N N . ILE A 1 211 ? -1.398 0.13 11.016 1 97.75 211 ILE A N 1
ATOM 1530 C CA . ILE A 1 211 ? -2.305 1.032 10.312 1 97.75 211 ILE A CA 1
ATOM 1531 C C . ILE A 1 211 ? -1.786 1.285 8.898 1 97.75 211 ILE A C 1
ATOM 1533 O O . ILE A 1 211 ? -0.645 0.945 8.578 1 97.75 211 ILE A O 1
ATOM 1537 N N . SER A 1 212 ? -2.637 1.795 8.062 1 96.44 212 SER A N 1
ATOM 1538 C CA . SER A 1 212 ? -2.32 1.936 6.641 1 96.44 212 SER A CA 1
ATOM 1539 C C . SER A 1 212 ? -1.227 2.975 6.418 1 96.44 212 SER A C 1
ATOM 1541 O O . SER A 1 212 ? -0.323 2.768 5.605 1 96.44 212 SER A O 1
ATOM 1543 N N . ASP A 1 213 ? -1.323 4.152 7.039 1 96.81 213 ASP A N 1
ATOM 1544 C CA . ASP A 1 213 ? -0.302 5.195 6.988 1 96.81 213 ASP A CA 1
ATOM 1545 C C . ASP A 1 213 ? 0.386 5.359 8.344 1 96.81 213 ASP A C 1
ATOM 1547 O O . ASP A 1 213 ? -0.205 5.887 9.281 1 96.81 213 ASP A O 1
ATOM 1551 N N . PRO A 1 214 ? 1.63 4.965 8.398 1 94.62 214 PRO A N 1
ATOM 1552 C CA . PRO A 1 214 ? 2.303 4.98 9.695 1 94.62 214 PRO A CA 1
ATOM 1553 C C . PRO A 1 214 ? 2.445 6.391 10.266 1 94.62 214 PRO A C 1
ATOM 1555 O O . PRO A 1 214 ? 2.58 6.559 11.484 1 94.62 214 PRO A O 1
ATOM 1558 N N . ARG A 1 215 ? 2.346 7.375 9.422 1 95.06 215 ARG A N 1
ATOM 1559 C CA . ARG A 1 215 ? 2.471 8.75 9.891 1 95.06 215 ARG A CA 1
ATOM 1560 C C . ARG A 1 215 ? 1.313 9.125 10.805 1 95.06 215 ARG A C 1
ATOM 1562 O O . ARG A 1 215 ? 1.417 10.078 11.586 1 95.06 215 ARG A O 1
ATOM 1569 N N . ASN A 1 216 ? 0.213 8.398 10.695 1 97.69 216 ASN A N 1
ATOM 1570 C CA . ASN A 1 216 ? -0.941 8.656 11.547 1 97.69 216 ASN A CA 1
ATOM 1571 C C . ASN A 1 216 ? -0.701 8.18 12.977 1 97.69 216 ASN A C 1
ATOM 1573 O O . ASN A 1 216 ? -1.622 8.164 13.797 1 97.69 216 ASN A O 1
ATOM 1577 N N . ASP A 1 217 ? 0.538 7.848 13.281 1 96.25 217 ASP A N 1
ATOM 1578 C CA . ASP A 1 217 ? 0.967 7.535 14.641 1 96.25 217 ASP A CA 1
ATOM 1579 C C . ASP A 1 217 ? 2.219 8.32 15.023 1 96.25 217 ASP A C 1
ATOM 1581 O O . ASP A 1 217 ? 2.955 7.93 15.93 1 96.25 217 ASP A O 1
ATOM 1585 N N . GLU A 1 218 ? 2.459 9.438 14.406 1 94.25 218 GLU A N 1
ATOM 1586 C CA . GLU A 1 218 ? 3.629 10.266 14.664 1 94.25 218 GLU A CA 1
ATOM 1587 C C . GLU A 1 218 ? 3.514 10.977 16.016 1 94.25 218 GLU A C 1
ATOM 1589 O O . GLU A 1 218 ? 4.52 11.203 16.688 1 94.25 218 GLU A O 1
ATOM 1594 N N . ASN A 1 219 ? 2.402 11.375 16.344 1 95.94 219 ASN A N 1
ATOM 1595 C CA . ASN A 1 219 ? 2.1 11.984 17.641 1 95.94 219 ASN A CA 1
ATOM 1596 C C . ASN A 1 219 ? 0.737 11.539 18.156 1 95.94 219 ASN A C 1
ATOM 1598 O O . ASN A 1 219 ? -0.049 10.938 17.422 1 95.94 219 ASN A O 1
ATOM 1602 N N . MET A 1 220 ? 0.427 11.805 19.375 1 97.06 220 MET A N 1
ATOM 1603 C CA . MET A 1 220 ? -0.759 11.289 20.062 1 97.06 220 MET A CA 1
ATOM 1604 C C . MET A 1 220 ? -2.031 11.836 19.422 1 97.06 220 MET A C 1
ATOM 1606 O O . MET A 1 220 ? -3.039 11.133 19.344 1 97.06 220 MET A O 1
ATOM 1610 N N . MET A 1 221 ? -2.031 13.07 19.016 1 98.25 221 MET A N 1
ATOM 1611 C CA . MET A 1 221 ? -3.236 13.727 18.5 1 98.25 221 MET A CA 1
ATOM 1612 C C . MET A 1 221 ? -3.682 13.102 17.188 1 98.25 221 MET A C 1
ATOM 1614 O O . MET A 1 221 ? -4.863 12.789 17.016 1 98.25 221 MET A O 1
ATOM 1618 N N . ILE A 1 222 ? -2.703 12.875 16.281 1 97.75 222 ILE A N 1
ATOM 1619 C CA . ILE A 1 222 ? -3.062 12.297 14.984 1 97.75 222 ILE A CA 1
ATOM 1620 C C . ILE A 1 222 ? -3.408 10.82 15.156 1 97.75 222 ILE A C 1
ATOM 1622 O O . ILE A 1 222 ? -4.277 10.297 14.453 1 97.75 222 ILE A O 1
ATOM 1626 N N . SER A 1 223 ? -2.74 10.164 16.062 1 98.19 223 SER A N 1
ATOM 1627 C CA . SER A 1 223 ? -3.123 8.789 16.375 1 98.19 223 SER A CA 1
ATOM 1628 C C . SER A 1 223 ? -4.551 8.719 16.906 1 98.19 223 SER A C 1
ATOM 1630 O O . SER A 1 223 ? -5.293 7.789 16.578 1 98.19 223 SER A O 1
ATOM 1632 N N . GLY A 1 224 ? -4.879 9.703 17.734 1 98.38 224 GLY A N 1
ATOM 1633 C CA . GLY A 1 224 ? -6.25 9.805 18.203 1 98.38 224 GLY A CA 1
ATOM 1634 C C . GLY A 1 224 ? -7.258 10.016 17.094 1 98.38 224 GLY A C 1
ATOM 1635 O 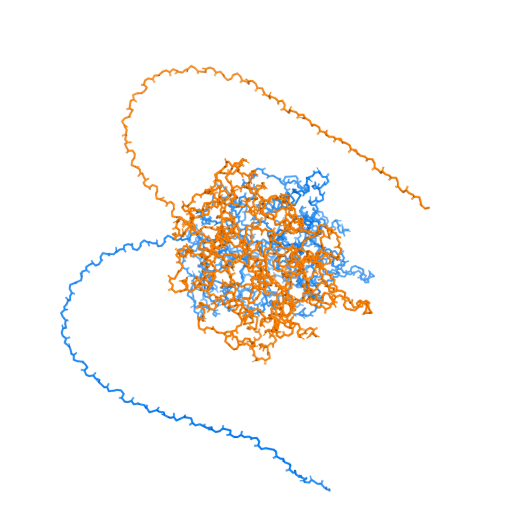O . GLY A 1 224 ? -8.352 9.453 17.125 1 98.38 224 GLY A O 1
ATOM 1636 N N . LEU A 1 225 ? -6.895 10.836 16.109 1 98.81 225 LEU A N 1
ATOM 1637 C CA . LEU A 1 225 ? -7.766 11.031 14.961 1 98.81 225 LEU A CA 1
ATOM 1638 C C . LEU A 1 225 ? -7.93 9.734 14.172 1 98.81 225 LEU A C 1
ATOM 1640 O O . LEU A 1 225 ? -9.039 9.398 13.75 1 98.81 225 LEU A O 1
ATOM 1644 N N . GLN A 1 226 ? -6.836 8.992 13.977 1 98.75 226 GLN A N 1
ATOM 1645 C CA . GLN A 1 226 ? -6.887 7.68 13.344 1 98.75 226 GLN A CA 1
ATOM 1646 C C . GLN A 1 226 ? -7.875 6.762 14.062 1 98.75 226 GLN A C 1
ATOM 1648 O O . GLN A 1 226 ? -8.719 6.137 13.422 1 98.75 226 GLN A O 1
ATOM 1653 N N . ALA A 1 227 ? -7.797 6.727 15.344 1 98.75 227 ALA A N 1
ATOM 1654 C CA . ALA A 1 227 ? -8.688 5.895 16.156 1 98.75 227 ALA A CA 1
ATOM 1655 C C . ALA A 1 227 ? -10.133 6.359 16.016 1 98.75 227 ALA A C 1
ATOM 1657 O O . ALA A 1 227 ? -11.047 5.535 15.922 1 98.75 227 ALA A O 1
ATOM 1658 N N . ALA A 1 228 ? -10.344 7.645 16.031 1 98.81 228 ALA A N 1
ATOM 1659 C CA . ALA A 1 228 ? -11.695 8.188 15.938 1 98.81 228 ALA A CA 1
ATOM 1660 C C . ALA A 1 228 ? -12.352 7.797 14.617 1 98.81 228 ALA A C 1
ATOM 1662 O O . ALA A 1 228 ? -13.531 7.445 14.578 1 98.81 228 ALA A O 1
ATOM 1663 N N . PHE A 1 229 ? -11.633 7.863 13.555 1 98.88 229 PHE A N 1
ATOM 1664 C CA . PHE A 1 229 ? -12.18 7.496 12.258 1 98.88 229 PHE A CA 1
ATOM 1665 C C . PHE A 1 229 ? -12.453 6 12.188 1 98.88 229 PHE A C 1
ATOM 1667 O O . PHE A 1 229 ? -13.438 5.57 11.57 1 98.88 229 PHE A O 1
ATOM 1674 N N . ILE A 1 230 ? -11.562 5.168 12.758 1 98.88 230 ILE A N 1
ATOM 1675 C CA . ILE A 1 230 ? -11.812 3.732 12.844 1 98.88 230 ILE A CA 1
ATOM 1676 C C . ILE A 1 230 ? -13.117 3.479 13.594 1 98.88 230 ILE A C 1
ATOM 1678 O O . ILE A 1 230 ? -13.977 2.725 13.117 1 98.88 230 ILE A O 1
ATOM 1682 N N . LEU A 1 231 ? -13.289 4.141 14.695 1 98.81 231 LEU A N 1
ATOM 1683 C CA . LEU A 1 231 ? -14.477 3.955 15.523 1 98.81 231 LEU A CA 1
ATOM 1684 C C . LEU A 1 231 ? -15.727 4.457 14.805 1 98.81 231 LEU A C 1
ATOM 1686 O O . LEU A 1 231 ? -16.797 3.846 14.906 1 98.81 231 LEU A O 1
ATOM 1690 N N . ALA A 1 232 ? -15.617 5.562 14.125 1 98.88 232 ALA A N 1
ATOM 1691 C CA . ALA A 1 232 ? -16.75 6.066 13.336 1 98.88 232 ALA A CA 1
ATOM 1692 C C . ALA A 1 232 ? -17.172 5.051 12.281 1 98.88 232 ALA A C 1
ATOM 1694 O O . ALA A 1 232 ? -18.359 4.801 12.094 1 98.88 232 ALA A O 1
ATOM 1695 N N . HIS A 1 233 ? -16.219 4.477 11.594 1 98.88 233 HIS A N 1
ATOM 1696 C CA . HIS A 1 233 ? -16.531 3.445 10.617 1 98.88 233 HIS A CA 1
ATOM 1697 C C . HIS A 1 233 ? -17.25 2.26 11.266 1 98.88 233 HIS A C 1
ATOM 1699 O O . HIS A 1 233 ? -18.266 1.793 10.758 1 98.88 233 HIS A O 1
ATOM 1705 N N . ASN A 1 234 ? -16.641 1.77 12.336 1 98.81 234 ASN A N 1
ATOM 1706 C CA . ASN A 1 234 ? -17.203 0.604 13.008 1 98.81 234 ASN A CA 1
ATOM 1707 C C . ASN A 1 234 ? -18.625 0.867 13.484 1 98.81 234 ASN A C 1
ATOM 1709 O O . ASN A 1 234 ? -19.5 -0.005 13.383 1 98.81 234 ASN A O 1
ATOM 1713 N N . ARG A 1 235 ? -18.859 2.055 13.984 1 98.75 235 ARG A N 1
ATOM 1714 C CA . ARG A 1 235 ? -20.203 2.416 14.398 1 98.75 235 ARG A CA 1
ATOM 1715 C C . ARG A 1 235 ? -21.141 2.492 13.203 1 98.75 235 ARG A C 1
ATOM 1717 O O . ARG A 1 235 ? -22.312 2.076 13.289 1 98.75 235 ARG A O 1
ATOM 1724 N N . THR A 1 236 ? -20.703 3.084 12.148 1 98.88 236 THR A N 1
ATOM 1725 C CA . THR A 1 236 ? -21.5 3.15 10.938 1 98.88 236 THR A CA 1
ATOM 1726 C C . THR A 1 236 ? -21.906 1.753 10.477 1 98.88 236 THR A C 1
ATOM 1728 O O . THR A 1 236 ? -23.047 1.542 10.047 1 98.88 236 THR A O 1
ATOM 1731 N N . VAL A 1 237 ? -20.969 0.794 10.5 1 98.69 237 VAL A N 1
ATOM 1732 C CA . VAL A 1 237 ? -21.266 -0.589 10.141 1 98.69 237 VAL A CA 1
ATOM 1733 C C . VAL A 1 237 ? -22.391 -1.121 11.031 1 98.69 237 VAL A C 1
ATOM 1735 O O . VAL A 1 237 ? -23.344 -1.725 10.531 1 98.69 237 VAL A O 1
ATOM 1738 N N . ASP A 1 238 ? -22.297 -0.861 12.352 1 98.56 238 ASP A N 1
ATOM 1739 C CA . ASP A 1 238 ? -23.328 -1.316 13.289 1 98.56 238 ASP A CA 1
ATOM 1740 C C . ASP A 1 238 ? -24.688 -0.69 12.961 1 98.56 238 ASP A C 1
ATOM 1742 O O . ASP A 1 238 ? -25.703 -1.375 12.977 1 98.56 238 ASP A O 1
ATOM 1746 N N . ASP A 1 239 ? -24.688 0.574 12.68 1 98.5 239 ASP A N 1
ATOM 1747 C CA . ASP A 1 239 ? -25.922 1.276 12.352 1 98.5 239 ASP A CA 1
ATOM 1748 C C . ASP A 1 239 ? -26.547 0.72 11.078 1 98.5 239 ASP A C 1
ATOM 1750 O O . ASP A 1 239 ? -27.766 0.517 11.016 1 98.5 239 ASP A O 1
ATOM 1754 N N . LEU A 1 240 ? -25.766 0.488 10.078 1 98.5 240 LEU A N 1
ATOM 1755 C CA . LEU A 1 240 ? -26.25 -0.044 8.805 1 98.5 240 LEU A CA 1
ATOM 1756 C C . LEU A 1 240 ? -26.766 -1.471 8.977 1 98.5 240 LEU A C 1
ATOM 1758 O O . LEU A 1 240 ? -27.766 -1.849 8.367 1 98.5 240 LEU A O 1
ATOM 1762 N N . ARG A 1 241 ? -25.984 -2.232 9.719 1 97.44 241 ARG A N 1
ATOM 1763 C CA . ARG A 1 241 ? -26.422 -3.59 10.016 1 97.44 241 ARG A CA 1
ATOM 1764 C C . ARG A 1 241 ? -27.797 -3.584 10.695 1 97.44 241 ARG A C 1
ATOM 1766 O O . ARG A 1 241 ? -28.688 -4.355 10.32 1 97.44 241 ARG A O 1
ATOM 1773 N N . ALA A 1 242 ? -28 -2.764 11.656 1 97.94 242 ALA A N 1
ATOM 1774 C CA . ALA A 1 242 ? -29.266 -2.631 12.383 1 97.94 242 ALA A CA 1
ATOM 1775 C C . ALA A 1 242 ? -30.391 -2.178 11.445 1 97.94 242 ALA A C 1
ATOM 1777 O O . ALA A 1 242 ? -31.547 -2.562 11.625 1 97.94 242 ALA A O 1
ATOM 1778 N N . ALA A 1 243 ? -30.047 -1.436 10.414 1 97.81 243 ALA A N 1
ATOM 1779 C CA . ALA A 1 243 ? -31.031 -0.919 9.461 1 97.81 243 ALA A CA 1
ATOM 1780 C C . ALA A 1 243 ? -31.328 -1.945 8.375 1 97.81 243 ALA A C 1
ATOM 1782 O O . ALA A 1 243 ? -32.156 -1.699 7.488 1 97.81 243 ALA A O 1
ATOM 1783 N N . GLY A 1 244 ? -30.641 -3.066 8.328 1 97.19 244 GLY A N 1
ATOM 1784 C CA . GLY A 1 244 ? -30.953 -4.164 7.434 1 97.19 244 GLY A CA 1
ATOM 1785 C C . GLY A 1 244 ? -30.156 -4.148 6.148 1 97.19 244 GLY A C 1
ATOM 1786 O O . GLY A 1 244 ? -30.5 -4.836 5.184 1 97.19 244 GLY A O 1
ATOM 1787 N N . THR A 1 245 ? -29.062 -3.359 6.109 1 96.56 245 THR A N 1
ATOM 1788 C CA . THR A 1 245 ? -28.203 -3.363 4.934 1 96.56 245 THR A CA 1
ATOM 1789 C C . THR A 1 245 ? -27.625 -4.75 4.699 1 96.56 245 THR A C 1
ATOM 1791 O O . THR A 1 245 ? -27.094 -5.375 5.629 1 96.56 245 THR A O 1
ATOM 1794 N N . PRO A 1 246 ? -27.703 -5.254 3.477 1 93 246 PRO A N 1
ATOM 1795 C CA . PRO A 1 246 ? -27.141 -6.578 3.188 1 93 246 PRO A CA 1
ATOM 1796 C C . PRO A 1 246 ? -25.641 -6.664 3.475 1 93 246 PRO A C 1
ATOM 1798 O O . PRO A 1 246 ? -24.906 -5.707 3.219 1 93 246 PRO A O 1
ATOM 1801 N N . GLN A 1 247 ? -25.219 -7.77 3.918 1 89.06 247 GLN A N 1
ATOM 1802 C CA . GLN A 1 247 ? -23.844 -8.008 4.332 1 89.06 247 GLN A CA 1
ATOM 1803 C C . GLN A 1 247 ? -22.875 -7.664 3.211 1 89.06 247 GLN A C 1
ATOM 1805 O O . GLN A 1 247 ? -21.812 -7.07 3.459 1 89.06 247 GLN A O 1
ATOM 1810 N N . ALA A 1 248 ? -23.203 -7.961 1.99 1 85.31 248 ALA A N 1
ATOM 1811 C CA . ALA A 1 248 ? -22.328 -7.797 0.836 1 85.31 248 ALA A CA 1
ATOM 1812 C C . ALA A 1 248 ? -22.109 -6.32 0.516 1 85.31 248 ALA A C 1
ATOM 1814 O O . ALA A 1 248 ? -21.156 -5.965 -0.181 1 85.31 248 ALA A O 1
ATOM 1815 N N . GLN A 1 249 ? -22.938 -5.488 1.122 1 92.44 249 GLN A N 1
ATOM 1816 C CA . GLN A 1 249 ? -22.875 -4.066 0.803 1 92.44 249 GLN A CA 1
ATOM 1817 C C . GLN A 1 249 ? -22.391 -3.256 2 1 92.44 249 GLN A C 1
ATOM 1819 O O . GLN A 1 249 ? -22.109 -2.062 1.877 1 92.44 249 GLN A O 1
ATOM 1824 N N . LEU A 1 250 ? -22.266 -3.928 3.104 1 95.06 250 LEU A N 1
ATOM 1825 C CA . LEU A 1 250 ? -22.062 -3.244 4.379 1 95.06 250 LEU A CA 1
ATOM 1826 C C . LEU A 1 250 ? -20.766 -2.436 4.363 1 95.06 250 LEU A C 1
ATOM 1828 O O . LEU A 1 250 ? -20.75 -1.272 4.773 1 95.06 250 LEU A O 1
ATOM 1832 N N . PHE A 1 251 ? -19.688 -2.99 3.902 1 96.62 251 PHE A N 1
ATOM 1833 C CA . PHE A 1 251 ? -18.406 -2.305 3.939 1 96.62 251 PHE A CA 1
ATOM 1834 C C . PHE A 1 251 ? -18.422 -1.085 3.025 1 96.62 251 PHE A C 1
ATOM 1836 O O . PHE A 1 251 ? -18.062 0.018 3.449 1 96.62 251 PHE A O 1
ATOM 1843 N N . GLU A 1 252 ? -18.844 -1.264 1.834 1 94.75 252 GLU A N 1
ATOM 1844 C CA . GLU A 1 252 ? -18.812 -0.192 0.844 1 94.75 252 GLU A CA 1
ATOM 1845 C C . GLU A 1 252 ? -19.719 0.966 1.254 1 94.75 252 GLU A C 1
ATOM 1847 O O . GLU A 1 252 ? -19.359 2.133 1.088 1 94.75 252 GLU A O 1
ATOM 1852 N N . ARG A 1 253 ? -20.844 0.601 1.788 1 97.44 253 ARG A N 1
ATOM 1853 C CA . ARG A 1 253 ? -21.781 1.64 2.211 1 97.44 253 ARG A CA 1
ATOM 1854 C C . ARG A 1 253 ? -21.25 2.396 3.422 1 97.44 253 ARG A C 1
ATOM 1856 O O . ARG A 1 253 ? -21.359 3.623 3.494 1 97.44 253 ARG A O 1
ATOM 1863 N N . ALA A 1 254 ? -20.672 1.663 4.34 1 98.75 254 ALA A N 1
ATOM 1864 C CA . ALA A 1 254 ? -20.109 2.309 5.523 1 98.75 254 ALA A CA 1
ATOM 1865 C C . ALA A 1 254 ? -18.953 3.232 5.145 1 98.75 254 ALA A C 1
ATOM 1867 O O . ALA A 1 254 ? -18.891 4.371 5.609 1 98.75 254 ALA A O 1
ATOM 1868 N N . ARG A 1 255 ? -18.062 2.75 4.305 1 98.5 255 ARG A N 1
ATOM 1869 C CA . ARG A 1 255 ? -16.938 3.551 3.854 1 98.5 255 ARG A CA 1
ATOM 1870 C C . ARG A 1 255 ? -17.406 4.809 3.129 1 98.5 255 ARG A C 1
ATOM 1872 O O . ARG A 1 255 ? -16.859 5.895 3.342 1 98.5 255 ARG A O 1
ATOM 1879 N N . GLN A 1 256 ? -18.406 4.664 2.295 1 98.38 256 GLN A N 1
ATOM 1880 C CA . GLN A 1 256 ? -18.922 5.809 1.557 1 98.38 256 GLN A CA 1
ATOM 1881 C C . GLN A 1 256 ? -19.469 6.875 2.504 1 98.38 256 GLN A C 1
ATOM 1883 O O . GLN A 1 256 ? -19.172 8.062 2.355 1 98.38 256 GLN A O 1
ATOM 1888 N N . LEU A 1 257 ? -20.219 6.441 3.434 1 98.69 257 LEU A N 1
ATOM 1889 C CA . LEU A 1 257 ? -20.859 7.379 4.348 1 98.69 257 LEU A CA 1
ATOM 1890 C C . LEU A 1 257 ? -19.812 8.125 5.176 1 98.69 257 LEU A C 1
ATOM 1892 O O . LEU A 1 257 ? -19.891 9.352 5.301 1 98.69 257 LEU A O 1
ATOM 1896 N N . VAL A 1 258 ? -18.875 7.438 5.723 1 98.88 258 VAL A N 1
ATOM 1897 C CA . VAL A 1 258 ? -17.828 8.07 6.527 1 98.88 258 VAL A CA 1
ATOM 1898 C C . VAL A 1 258 ? -17.016 9.016 5.652 1 98.88 258 VAL A C 1
ATOM 1900 O O . VAL A 1 258 ? -16.719 10.148 6.055 1 98.88 258 VAL A O 1
ATOM 1903 N N . THR A 1 259 ? -16.703 8.586 4.426 1 98.88 259 THR A N 1
ATOM 1904 C CA . THR A 1 259 ? -15.883 9.391 3.523 1 98.88 259 THR A CA 1
ATOM 1905 C C . THR A 1 259 ? -16.609 10.656 3.107 1 98.88 259 THR A C 1
ATOM 1907 O O . THR A 1 259 ? -16.016 11.734 3.049 1 98.88 259 THR A O 1
ATOM 1910 N N . TRP A 1 260 ? -17.875 10.539 2.824 1 98.81 260 TRP A N 1
ATOM 1911 C CA . TRP A 1 260 ? -18.641 11.703 2.412 1 98.81 260 TRP A CA 1
ATOM 1912 C C . TRP A 1 260 ? -18.766 12.711 3.551 1 98.81 260 TRP A C 1
ATOM 1914 O O . TRP A 1 260 ? -18.688 13.922 3.328 1 98.81 260 TRP A O 1
ATOM 1924 N N . HIS A 1 261 ? -18.938 12.227 4.762 1 98.88 261 HIS A N 1
ATOM 1925 C CA . HIS A 1 261 ? -18.953 13.133 5.902 1 98.88 261 HIS A CA 1
ATOM 1926 C C . HIS A 1 261 ? -17.609 13.805 6.094 1 98.88 261 HIS A C 1
ATOM 1928 O O . HIS A 1 261 ? -17.531 14.992 6.414 1 98.88 261 HIS A O 1
ATOM 1934 N N . TYR A 1 262 ? -16.562 13 5.914 1 98.81 262 TYR A N 1
ATOM 1935 C CA . TYR A 1 262 ? -15.203 13.508 5.949 1 98.81 262 TYR A CA 1
ATOM 1936 C C . TYR A 1 262 ? -15 14.602 4.914 1 98.81 262 TYR A C 1
ATOM 1938 O O . TYR A 1 262 ? -14.508 15.688 5.234 1 98.81 262 TYR A O 1
ATOM 1946 N N . GLN A 1 263 ? -15.453 14.414 3.693 1 98.88 263 GLN A N 1
ATOM 1947 C CA . GLN A 1 263 ? -15.352 15.375 2.602 1 98.88 263 GLN A CA 1
ATOM 1948 C C . GLN A 1 263 ? -16.188 16.625 2.885 1 98.88 263 GLN A C 1
ATOM 1950 O O . GLN A 1 263 ? -15.75 17.734 2.594 1 98.88 263 GLN A O 1
ATOM 1955 N N . TRP A 1 264 ? -17.281 16.438 3.471 1 98.62 264 TRP A N 1
ATOM 1956 C CA . TRP A 1 264 ? -18.141 17.547 3.857 1 98.62 264 TRP A CA 1
ATOM 1957 C C . TRP A 1 264 ? -17.438 18.453 4.867 1 98.62 264 TRP A C 1
ATOM 1959 O O . TRP A 1 264 ? -17.453 19.672 4.727 1 98.62 264 TRP A O 1
ATOM 1969 N N . ILE A 1 265 ? -16.875 17.859 5.875 1 98.75 265 ILE A N 1
ATOM 1970 C CA . ILE A 1 265 ? -16.156 18.609 6.902 1 98.75 265 ILE A CA 1
ATOM 1971 C C . ILE A 1 265 ? -15.031 19.422 6.262 1 98.75 265 ILE A C 1
ATOM 1973 O O . ILE A 1 265 ? -14.836 20.594 6.586 1 98.75 265 ILE A O 1
ATOM 1977 N N . ILE A 1 266 ? -14.305 18.828 5.332 1 98.75 266 ILE A N 1
ATOM 1978 C CA . ILE A 1 266 ? -13.195 19.484 4.652 1 98.75 266 ILE A CA 1
ATOM 1979 C C . ILE A 1 266 ? -13.695 20.719 3.916 1 98.75 266 ILE A C 1
ATOM 1981 O O . ILE A 1 266 ? -13.133 21.812 4.066 1 98.75 266 ILE A O 1
ATOM 1985 N N . LEU A 1 267 ? -14.734 20.562 3.232 1 98.38 267 LEU A N 1
ATOM 1986 C CA . LEU A 1 267 ? -15.219 21.625 2.338 1 98.38 267 LEU A CA 1
ATOM 1987 C C . LEU A 1 267 ? -15.898 22.734 3.125 1 98.38 267 LEU A C 1
ATOM 1989 O O . LEU A 1 267 ? -15.781 23.906 2.766 1 98.38 267 LEU A O 1
ATOM 1993 N N . THR A 1 268 ? -16.547 22.406 4.238 1 97.88 268 THR A N 1
ATOM 1994 C CA . THR A 1 268 ? -17.453 23.375 4.852 1 97.88 268 THR A CA 1
ATOM 1995 C C . THR A 1 268 ? -16.859 23.922 6.145 1 97.88 268 THR A C 1
ATOM 1997 O O . THR A 1 268 ? -17.281 24.969 6.637 1 97.88 268 THR A O 1
ATOM 2000 N N . GLU A 1 269 ? -15.914 23.219 6.68 1 97.88 269 GLU A N 1
ATOM 2001 C CA . GLU A 1 269 ? -15.352 23.672 7.949 1 97.88 269 GLU A CA 1
ATOM 2002 C C . GLU A 1 269 ? -13.859 23.938 7.828 1 97.88 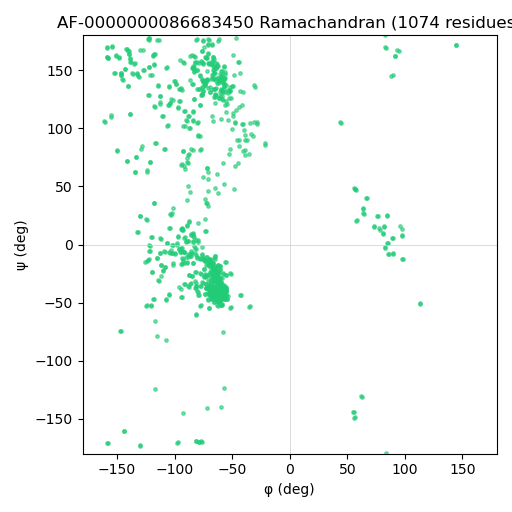269 GLU A C 1
ATOM 2004 O O . GLU A 1 269 ? -13.391 25.047 8.086 1 97.88 269 GLU A O 1
ATOM 2009 N N . ILE A 1 270 ? -13.102 23.016 7.352 1 98.5 270 ILE A N 1
ATOM 2010 C CA . ILE A 1 270 ? -11.648 23.047 7.457 1 98.5 270 ILE A CA 1
ATOM 2011 C C . ILE A 1 270 ? -11.078 24.016 6.43 1 98.5 270 ILE A C 1
ATOM 2013 O O . ILE A 1 270 ? -10.305 24.906 6.777 1 98.5 270 ILE A O 1
ATOM 2017 N N . LEU A 1 271 ? -11.477 23.828 5.172 1 98.81 271 LEU A N 1
ATOM 2018 C CA . LEU A 1 271 ? -10.906 24.641 4.102 1 98.81 271 LEU A CA 1
ATOM 2019 C C . LEU A 1 271 ? -11.227 26.109 4.309 1 98.81 271 LEU A C 1
ATOM 2021 O O . LEU A 1 271 ? -10.359 26.969 4.141 1 98.81 271 LEU A O 1
ATOM 2025 N N . PRO A 1 272 ? -12.453 26.516 4.719 1 98.38 272 PRO A N 1
ATOM 2026 C CA . PRO A 1 272 ? -12.734 27.922 5 1 98.38 272 PRO A CA 1
ATOM 2027 C C . PRO A 1 272 ? -11.844 28.484 6.102 1 98.38 272 PRO A C 1
ATOM 2029 O O . PRO A 1 272 ? -11.508 29.672 6.074 1 98.38 272 PRO A O 1
ATOM 2032 N N . HIS A 1 273 ? -11.469 27.672 7.059 1 97.94 273 HIS A N 1
ATOM 2033 C CA . HIS A 1 273 ? -10.555 28.141 8.094 1 97.94 273 HIS A CA 1
ATOM 2034 C C . HIS A 1 273 ? -9.164 28.406 7.527 1 97.94 273 HIS A C 1
ATOM 2036 O O . HIS A 1 273 ? -8.461 29.297 7.996 1 97.94 273 HIS A O 1
ATOM 2042 N N . PHE A 1 274 ? -8.781 27.609 6.516 1 98.56 274 PHE A N 1
ATOM 2043 C CA . PHE A 1 274 ? -7.438 27.719 5.961 1 98.56 274 PHE A CA 1
ATOM 2044 C C . PHE A 1 274 ? -7.34 28.906 5.008 1 98.56 274 PHE A C 1
ATOM 2046 O O . PHE A 1 274 ? -6.383 29.688 5.07 1 98.56 274 PHE A O 1
ATOM 2053 N N . VAL A 1 275 ? -8.406 29.078 4.113 1 98.69 275 VAL A N 1
ATOM 2054 C CA . VAL A 1 275 ? -8.203 30 2.994 1 98.69 275 VAL A CA 1
ATOM 2055 C C . VAL A 1 275 ? -9.258 31.109 3.035 1 98.69 275 VAL A C 1
ATOM 2057 O O . VAL A 1 275 ? -9.203 32.062 2.248 1 98.69 275 VAL A O 1
ATOM 2060 N N . GLY A 1 276 ? -10.234 31.031 3.941 1 97.94 276 GLY A N 1
ATOM 2061 C CA . GLY A 1 276 ? -11.344 31.969 3.998 1 97.94 276 GLY A CA 1
ATOM 2062 C C . GLY A 1 276 ? -12.523 31.531 3.146 1 97.94 276 GLY A C 1
ATOM 2063 O O . GLY A 1 276 ? -12.344 30.969 2.066 1 97.94 276 GLY A O 1
ATOM 2064 N N . GLN A 1 277 ? -13.68 31.859 3.645 1 97.56 277 GLN A N 1
ATOM 2065 C CA . GLN A 1 277 ? -14.898 31.469 2.953 1 97.56 277 GLN A CA 1
ATOM 2066 C C . GLN A 1 277 ? -15.008 32.156 1.593 1 97.56 277 GLN A C 1
ATOM 2068 O O . GLN A 1 277 ? -15.523 31.562 0.638 1 97.56 277 GLN A O 1
ATOM 2073 N N . ASP A 1 278 ? -14.547 33.344 1.484 1 97.94 278 ASP A N 1
ATOM 2074 C CA . ASP A 1 278 ? -14.617 34.062 0.229 1 97.94 278 ASP A CA 1
ATOM 2075 C C . ASP A 1 278 ? -13.836 33.344 -0.872 1 97.94 278 ASP A C 1
ATOM 2077 O O . ASP A 1 278 ? -14.289 33.281 -2.014 1 97.94 278 ASP A O 1
ATOM 2081 N N . MET A 1 279 ? -12.609 32.906 -0.541 1 98.12 279 MET A N 1
ATOM 2082 C CA . MET A 1 279 ? -11.789 32.156 -1.497 1 98.12 279 MET A CA 1
ATOM 2083 C C . MET A 1 279 ? -12.484 30.875 -1.92 1 98.12 279 MET A C 1
ATOM 2085 O O . MET A 1 279 ? -12.492 30.531 -3.102 1 98.12 279 MET A O 1
ATOM 2089 N N . VAL A 1 280 ? -13.07 30.156 -0.976 1 98.62 280 VAL A N 1
ATOM 2090 C CA . VAL A 1 280 ? -13.805 28.938 -1.276 1 98.62 280 VAL A CA 1
ATOM 2091 C C . VAL A 1 280 ? -14.945 29.234 -2.248 1 98.62 280 VAL A C 1
ATOM 2093 O O . VAL A 1 280 ? -15.109 28.547 -3.26 1 98.62 280 VAL A O 1
ATOM 2096 N N . ASN A 1 281 ? -15.68 30.312 -1.956 1 98.38 281 ASN A N 1
ATOM 2097 C CA . ASN A 1 281 ? -16.797 30.719 -2.816 1 98.38 281 ASN A CA 1
ATOM 2098 C C . ASN A 1 281 ? -16.312 31.078 -4.219 1 98.38 281 ASN A C 1
ATOM 2100 O O . ASN A 1 281 ? -16.938 30.688 -5.211 1 98.38 281 ASN A O 1
ATOM 2104 N N . ASP A 1 282 ? -15.297 31.734 -4.285 1 98.38 282 ASP A N 1
ATOM 2105 C CA . ASP A 1 282 ? -14.766 32.156 -5.578 1 98.38 282 ASP A CA 1
ATOM 2106 C C . ASP A 1 282 ? -14.398 30.938 -6.438 1 98.38 282 ASP A C 1
ATOM 2108 O O . ASP A 1 282 ? -14.773 30.875 -7.609 1 98.38 282 ASP A O 1
ATOM 2112 N N . ILE A 1 283 ? -13.656 30 -5.852 1 98.56 283 ILE A N 1
ATOM 2113 C CA . ILE A 1 283 ? -13.211 28.828 -6.602 1 98.56 283 ILE A CA 1
ATOM 2114 C C . ILE A 1 283 ? -14.422 28 -7.02 1 98.56 283 ILE A C 1
ATOM 2116 O O . ILE A 1 283 ? -14.492 27.516 -8.148 1 98.56 283 ILE A O 1
ATOM 2120 N N . ARG A 1 284 ? -15.367 27.828 -6.148 1 97.25 284 ARG A N 1
ATOM 2121 C CA . ARG A 1 284 ? -16.531 27 -6.438 1 97.25 284 ARG A CA 1
ATOM 2122 C C . ARG A 1 284 ? -17.422 27.656 -7.5 1 97.25 284 ARG A C 1
ATOM 2124 O O . ARG A 1 284 ? -17.984 26.969 -8.352 1 97.25 284 ARG A O 1
ATOM 2131 N N . ASN A 1 285 ? -17.516 28.984 -7.477 1 97.06 285 ASN A N 1
ATOM 2132 C CA . ASN A 1 285 ? -18.438 29.688 -8.367 1 97.06 285 ASN A CA 1
ATOM 2133 C C . ASN A 1 285 ? -17.781 30.016 -9.703 1 97.06 285 ASN A C 1
ATOM 2135 O O . ASN A 1 285 ? -18.438 30.016 -10.742 1 97.06 285 ASN A O 1
ATOM 2139 N N . ASN A 1 286 ? -16.531 30.328 -9.641 1 97.88 286 ASN A N 1
ATOM 2140 C CA . ASN A 1 286 ? -15.859 30.812 -10.844 1 97.88 286 ASN A CA 1
ATOM 2141 C C . ASN A 1 286 ? -14.883 29.781 -11.398 1 97.88 286 ASN A C 1
ATOM 2143 O O . ASN A 1 286 ? -14.266 30 -12.445 1 97.88 286 ASN A O 1
ATOM 2147 N N . GLY A 1 287 ? -14.68 28.703 -10.68 1 97.62 287 GLY A N 1
ATOM 2148 C CA . GLY A 1 287 ? -13.852 27.609 -11.164 1 97.62 287 GLY A CA 1
ATOM 2149 C C . GLY A 1 287 ? -12.391 27.734 -10.75 1 97.62 287 GLY A C 1
ATOM 2150 O O . GLY A 1 287 ? -11.961 28.812 -10.32 1 97.62 287 GLY A O 1
ATOM 2151 N N . ARG A 1 288 ? -11.656 26.656 -10.828 1 98.12 288 ARG A N 1
ATOM 2152 C CA . ARG A 1 288 ? -10.211 26.625 -10.641 1 98.12 288 ARG A CA 1
ATOM 2153 C C . ARG A 1 288 ? -9.492 27.266 -11.82 1 98.12 288 ARG A C 1
ATOM 2155 O O . ARG A 1 288 ? -9.867 27.062 -12.977 1 98.12 288 ARG A O 1
ATOM 2162 N N . ARG A 1 289 ? -8.492 27.953 -11.602 1 97.81 289 ARG A N 1
ATOM 2163 C CA . ARG A 1 289 ? -7.82 28.719 -12.648 1 97.81 289 ARG A CA 1
ATOM 2164 C C . ARG A 1 289 ? -6.43 28.172 -12.93 1 97.81 289 ARG A C 1
ATOM 2166 O O . ARG A 1 289 ? -5.949 28.203 -14.062 1 97.81 289 ARG A O 1
ATOM 2173 N N . TRP A 1 290 ? -5.793 27.625 -11.922 1 98.12 290 TRP A N 1
ATOM 2174 C CA . TRP A 1 290 ? -4.383 27.266 -12.062 1 98.12 290 TRP A CA 1
ATOM 2175 C C . TRP A 1 290 ? -4.176 25.766 -11.898 1 98.12 290 TRP A C 1
ATOM 2177 O O . TRP A 1 290 ? -3.457 25.141 -12.68 1 98.12 290 TRP A O 1
ATOM 2187 N N . TYR A 1 291 ? -4.75 25.156 -10.883 1 98.12 291 TYR A N 1
ATOM 2188 C CA . TYR A 1 291 ? -4.703 23.703 -10.758 1 98.12 291 TYR A CA 1
ATOM 2189 C C . TYR A 1 291 ? -5.73 23.047 -11.664 1 98.12 291 TYR A C 1
ATOM 2191 O O . TYR A 1 291 ? -6.855 22.781 -11.242 1 98.12 291 TYR A O 1
ATOM 2199 N N . ARG A 1 292 ? -5.262 22.688 -12.836 1 96 292 ARG A N 1
ATOM 2200 C CA . ARG A 1 292 ? -6.137 22.125 -13.859 1 96 292 ARG A CA 1
ATOM 2201 C C . ARG A 1 292 ? -5.516 20.891 -14.492 1 96 292 ARG A C 1
ATOM 2203 O O . ARG A 1 292 ? -5.129 20.922 -15.664 1 96 292 ARG A O 1
ATOM 2210 N N . PRO A 1 293 ? -5.527 19.781 -13.781 1 91.94 293 PRO A N 1
ATOM 2211 C CA . PRO A 1 293 ? -4.883 18.562 -14.289 1 91.94 293 PRO A CA 1
ATOM 2212 C C . PRO A 1 293 ? -5.641 17.953 -15.461 1 91.94 293 PRO A C 1
ATOM 2214 O O . PRO A 1 293 ? -5.082 17.125 -16.203 1 91.94 293 PRO A O 1
ATOM 2217 N N . GLU A 1 294 ? -6.797 18.281 -15.742 1 85.5 294 GLU A N 1
ATOM 2218 C CA . GLU A 1 294 ? -7.578 17.719 -16.844 1 85.5 294 GLU A CA 1
ATOM 2219 C C . GLU A 1 294 ? -6.93 18.016 -18.188 1 85.5 294 GLU A C 1
ATOM 2221 O O . GLU A 1 294 ? -6.328 19.062 -18.375 1 85.5 294 GLU A O 1
ATOM 2226 N N . PRO A 1 295 ? -7.039 17 -19.125 1 81.12 295 PRO A N 1
ATOM 2227 C CA . PRO A 1 295 ? -7.828 15.766 -19.094 1 81.12 295 PRO A CA 1
ATOM 2228 C C . PRO A 1 295 ? -7.125 14.633 -18.344 1 81.12 295 PRO A C 1
ATOM 2230 O O . PRO A 1 295 ? -7.656 13.523 -18.25 1 81.12 295 PRO A O 1
ATOM 2233 N N . GLY A 1 296 ? -6.008 14.945 -17.844 1 81.31 296 GLY A N 1
ATOM 2234 C CA . GLY A 1 296 ? -5.324 13.93 -17.047 1 81.31 296 GLY A CA 1
ATOM 2235 C C . GLY A 1 296 ? -5.93 13.734 -15.68 1 81.31 296 GLY A C 1
ATOM 2236 O O . GLY A 1 296 ? -6.898 14.406 -15.32 1 81.31 296 GLY A O 1
ATOM 2237 N N . PRO A 1 297 ? -5.406 12.797 -14.992 1 87.19 297 PRO A N 1
ATOM 2238 C CA . PRO A 1 297 ? -5.906 12.562 -13.633 1 87.19 297 PRO A CA 1
ATOM 2239 C C . PRO A 1 297 ? -5.449 13.625 -12.641 1 87.19 297 PRO A C 1
ATOM 2241 O O . PRO A 1 297 ? -4.5 14.367 -12.914 1 87.19 297 PRO A O 1
ATOM 2244 N N . ALA A 1 298 ? -6.184 13.672 -11.523 1 94 298 ALA A N 1
ATOM 2245 C CA . ALA A 1 298 ? -5.703 14.5 -10.422 1 94 298 ALA A CA 1
ATOM 2246 C C . ALA A 1 298 ? -4.336 14.031 -9.938 1 94 298 ALA A C 1
ATOM 2248 O O . ALA A 1 298 ? -4.027 12.836 -9.984 1 94 298 ALA A O 1
ATOM 2249 N N . PHE A 1 299 ? -3.469 14.891 -9.602 1 95.06 299 PHE A N 1
ATOM 2250 C CA . PHE A 1 299 ? -2.152 14.641 -9.023 1 95.06 299 PHE A CA 1
ATOM 2251 C C . PHE A 1 299 ? -1.84 15.672 -7.938 1 95.06 299 PHE A C 1
ATOM 2253 O O . PHE A 1 299 ? -2.562 16.656 -7.781 1 95.06 299 PHE A O 1
ATOM 2260 N N . ILE A 1 300 ? -0.844 15.469 -7.137 1 98.12 300 ILE A N 1
ATOM 2261 C CA . ILE A 1 300 ? -0.441 16.406 -6.098 1 98.12 300 ILE A CA 1
ATOM 2262 C C . ILE A 1 300 ? 0.705 17.281 -6.609 1 98.12 300 ILE A C 1
ATOM 2264 O O . ILE A 1 300 ? 1.782 16.766 -6.93 1 98.12 300 ILE A O 1
ATOM 2268 N N . PRO A 1 301 ? 0.516 18.562 -6.691 1 98.31 301 PRO A N 1
ATOM 2269 C CA . PRO A 1 301 ? 1.594 19.438 -7.16 1 98.31 301 PRO A CA 1
ATOM 2270 C C . PRO A 1 301 ? 2.615 19.75 -6.066 1 98.31 301 PRO A C 1
ATOM 2272 O O . PRO A 1 301 ? 2.25 19.875 -4.895 1 98.31 301 PRO A O 1
ATOM 2275 N N . VAL A 1 302 ? 3.83 19.969 -6.449 1 97.88 302 VAL A N 1
ATOM 2276 C CA . VAL A 1 302 ? 4.914 20.172 -5.492 1 97.88 302 VAL A CA 1
ATOM 2277 C C . VAL A 1 302 ? 4.773 21.547 -4.832 1 97.88 302 VAL A C 1
ATOM 2279 O O . VAL A 1 302 ? 5.188 21.734 -3.686 1 97.88 302 VAL A O 1
ATOM 2282 N N . GLU A 1 303 ? 4.141 22.609 -5.469 1 98.75 303 GLU A N 1
ATOM 2283 C CA . GLU A 1 303 ? 3.891 23.906 -4.863 1 98.75 303 GLU A CA 1
ATOM 2284 C C . GLU A 1 303 ? 2.955 23.797 -3.662 1 98.75 303 GLU A C 1
ATOM 2286 O O . GLU A 1 303 ? 3.088 24.531 -2.688 1 98.75 303 GLU A O 1
ATOM 2291 N N . PHE A 1 304 ? 2.1 22.828 -3.773 1 98.69 304 PHE A N 1
ATOM 2292 C CA . PHE A 1 304 ? 1.163 22.531 -2.697 1 98.69 304 PHE A CA 1
ATOM 2293 C C . PHE A 1 304 ? 1.833 21.688 -1.614 1 98.69 304 PHE A C 1
ATOM 2295 O O . PHE A 1 304 ? 1.928 22.125 -0.461 1 98.69 304 PHE A O 1
ATOM 2302 N N . GLN A 1 305 ? 2.318 20.484 -1.966 1 97.75 305 GLN A N 1
ATOM 2303 C CA . GLN A 1 305 ? 2.834 19.516 -1.011 1 97.75 305 GLN A CA 1
ATOM 2304 C C . GLN A 1 305 ? 4.133 20 -0.373 1 97.75 305 GLN A C 1
ATOM 2306 O O . GLN A 1 305 ? 4.34 19.844 0.831 1 97.75 305 GLN A O 1
ATOM 2311 N N . GLY A 1 306 ? 4.988 20.594 -1.148 1 97.25 306 GLY A N 1
ATOM 2312 C CA . GLY A 1 306 ? 6.32 20.969 -0.694 1 97.25 306 GLY A CA 1
ATOM 2313 C C . GLY A 1 306 ? 6.375 22.344 -0.059 1 97.25 306 GLY A C 1
ATOM 2314 O O . GLY A 1 306 ? 7.375 22.703 0.566 1 97.25 306 GLY A O 1
ATOM 2315 N N . ALA A 1 307 ? 5.234 23.078 -0.163 1 98.56 307 ALA A N 1
ATOM 2316 C CA . ALA A 1 307 ? 5.359 24.453 0.308 1 98.56 307 ALA A CA 1
ATOM 2317 C C . ALA A 1 307 ? 4.051 24.953 0.919 1 98.56 307 ALA A C 1
ATOM 2319 O O . ALA A 1 307 ? 3.877 24.922 2.139 1 98.56 307 ALA A O 1
ATOM 2320 N N . ALA A 1 308 ? 3.047 25.266 0.128 1 98.88 308 ALA A N 1
ATOM 2321 C CA . ALA A 1 308 ? 1.886 26.031 0.57 1 98.88 308 ALA A CA 1
ATOM 2322 C C . ALA A 1 308 ? 1.148 25.312 1.696 1 98.88 308 ALA A C 1
ATOM 2324 O O . ALA A 1 308 ? 0.732 25.938 2.674 1 98.88 308 ALA A O 1
ATOM 2325 N N . TYR A 1 309 ? 0.973 24.047 1.538 1 98.81 309 TYR A N 1
ATOM 2326 C CA . TYR A 1 309 ? 0.179 23.328 2.527 1 98.81 309 TYR A CA 1
ATOM 2327 C C . TYR A 1 309 ? 0.979 23.094 3.805 1 98.81 309 TYR A C 1
ATOM 2329 O O . TYR A 1 309 ? 0.417 22.734 4.84 1 98.81 309 TYR A O 1
ATOM 2337 N N . ARG A 1 310 ? 2.197 23.359 3.801 1 98.38 310 ARG A N 1
ATOM 2338 C CA . ARG A 1 310 ? 3.025 23.203 4.992 1 98.38 310 ARG A CA 1
ATOM 2339 C C . ARG A 1 310 ? 2.912 24.422 5.898 1 98.38 310 ARG A C 1
ATOM 2341 O O . ARG A 1 310 ? 3.576 24.5 6.934 1 98.38 310 ARG A O 1
ATOM 2348 N N . PHE A 1 311 ? 2.029 25.359 5.59 1 98.69 311 PHE A N 1
ATOM 2349 C CA . PHE A 1 311 ? 1.756 26.5 6.461 1 98.69 311 PHE A CA 1
ATOM 2350 C C . PHE A 1 311 ? 1.354 26.031 7.855 1 98.69 311 PHE A C 1
ATOM 2352 O O . PHE A 1 311 ? 1.574 26.734 8.836 1 98.69 311 PHE A O 1
ATOM 2359 N N . GLY A 1 312 ? 0.812 24.812 7.879 1 98 312 GLY A N 1
ATOM 2360 C CA . GLY A 1 312 ? 0.314 24.266 9.125 1 98 312 GLY A CA 1
ATOM 2361 C C . GLY A 1 312 ? 1.387 24.125 10.195 1 98 312 GLY A C 1
ATOM 2362 O O . GLY A 1 312 ? 1.082 24.078 11.383 1 98 312 GLY A O 1
ATOM 2363 N N . HIS A 1 313 ? 2.641 24.141 9.812 1 97.75 313 HIS A N 1
ATOM 2364 C CA . HIS A 1 313 ? 3.734 24.016 10.766 1 97.75 313 HIS A CA 1
ATOM 2365 C C . HIS A 1 313 ? 3.797 25.234 11.688 1 97.75 313 HIS A C 1
ATOM 2367 O O . HIS A 1 313 ? 4.23 25.125 12.836 1 97.75 313 HIS A O 1
ATOM 2373 N N . SER A 1 314 ? 3.289 26.344 11.227 1 98 314 SER A N 1
ATOM 2374 C CA . SER A 1 314 ? 3.291 27.547 12.062 1 98 314 SER A CA 1
ATOM 2375 C C . SER A 1 314 ? 2.145 27.516 13.07 1 98 314 SER A C 1
ATOM 2377 O O . SER A 1 314 ? 2.127 28.297 14.023 1 98 314 SER A O 1
ATOM 2379 N N . MET A 1 315 ? 1.222 26.547 12.891 1 97.94 315 MET A N 1
ATOM 2380 C CA . MET A 1 315 ? 0.042 26.484 13.75 1 97.94 315 MET A CA 1
ATOM 2381 C C . MET A 1 315 ? 0.31 25.625 14.977 1 97.94 315 MET A C 1
ATOM 2383 O O . MET A 1 315 ? -0.466 25.641 15.938 1 97.94 315 MET A O 1
ATOM 2387 N N . VAL A 1 316 ? 1.389 24.922 15.023 1 97.62 316 VAL A N 1
ATOM 2388 C CA . VAL A 1 316 ? 1.699 23.953 16.078 1 97.62 316 VAL A CA 1
ATOM 2389 C C . VAL A 1 316 ? 2.117 24.703 17.344 1 97.62 316 VAL A C 1
ATOM 2391 O O . VAL A 1 316 ? 2.926 25.641 17.281 1 97.62 316 VAL A O 1
ATOM 2394 N N . ARG A 1 317 ? 1.584 24.359 18.469 1 96.62 317 ARG A N 1
ATOM 2395 C CA . ARG A 1 317 ? 2.025 24.859 19.766 1 96.62 317 ARG A CA 1
ATOM 2396 C C . ARG A 1 317 ? 3.236 24.078 20.266 1 96.62 317 ARG A C 1
ATOM 2398 O O . ARG A 1 317 ? 3.451 22.922 19.859 1 96.62 317 ARG A O 1
ATOM 2405 N N . PRO A 1 318 ? 4.012 24.688 21.141 1 96.5 318 PRO A N 1
ATOM 2406 C CA . PRO A 1 318 ? 5.137 23.938 21.688 1 96.5 318 PRO A CA 1
ATOM 2407 C C . PRO A 1 318 ? 4.691 22.781 22.578 1 96.5 318 PRO A C 1
ATOM 2409 O O . PRO A 1 318 ? 5.398 21.781 22.703 1 96.5 318 PRO A O 1
ATOM 2412 N N . SER A 1 319 ? 3.527 23 23.188 1 96.56 319 SER A N 1
ATOM 2413 C CA . SER A 1 319 ? 2.99 21.984 24.094 1 96.56 319 SER A CA 1
ATOM 2414 C C . SER A 1 319 ? 1.465 21.984 24.078 1 96.56 319 SER A C 1
ATOM 2416 O O . SER A 1 319 ? 0.843 22.938 23.594 1 96.56 319 SER A O 1
ATOM 2418 N N . TYR A 1 320 ? 0.908 20.859 24.531 1 97.31 320 TYR A N 1
ATOM 2419 C CA . TYR A 1 320 ? -0.537 20.688 24.641 1 97.31 320 TYR A CA 1
ATOM 2420 C C . TYR A 1 320 ? -0.901 19.969 25.938 1 97.31 320 TYR A C 1
ATOM 2422 O O . TYR A 1 320 ? -0.05 19.328 26.562 1 97.31 320 TYR A O 1
ATOM 2430 N N . ARG A 1 321 ? -2.135 20.141 26.328 1 96.38 321 ARG A N 1
ATOM 2431 C CA . ARG A 1 321 ? -2.762 19.219 27.281 1 96.38 321 ARG A CA 1
ATOM 2432 C C . ARG A 1 321 ? -3.395 18.047 26.547 1 96.38 321 ARG A C 1
ATOM 2434 O O . ARG A 1 321 ? -4.418 18.188 25.875 1 96.38 321 ARG A O 1
ATOM 2441 N N . ALA A 1 322 ? -2.816 16.891 26.719 1 96.81 322 ALA A N 1
ATOM 2442 C CA . ALA A 1 322 ? -3.336 15.711 26.031 1 96.81 322 ALA A CA 1
ATOM 2443 C C . ALA A 1 322 ? -4.691 15.305 26.609 1 96.81 322 ALA A C 1
ATOM 2445 O O . ALA A 1 322 ? -5.598 14.93 25.859 1 96.81 322 ALA A O 1
ATOM 2446 N N . ASN A 1 323 ? -4.812 15.328 27.875 1 94.94 323 ASN A N 1
ATOM 2447 C CA . ASN A 1 323 ? -6.074 15 28.531 1 94.94 323 ASN A CA 1
ATOM 2448 C C . ASN A 1 323 ? -6.141 15.586 29.938 1 94.94 323 ASN A C 1
ATOM 2450 O O . ASN A 1 323 ? -5.133 16.047 30.484 1 94.94 323 ASN A O 1
ATOM 2454 N N . ARG A 1 324 ? -7.281 15.547 30.547 1 91.31 324 ARG A N 1
ATOM 2455 C CA . ARG A 1 324 ? -7.52 16.219 31.812 1 91.31 324 ARG A CA 1
ATOM 2456 C C . ARG A 1 324 ? -7.426 15.25 33 1 91.31 324 ARG A C 1
ATOM 2458 O O . ARG A 1 324 ? -7.398 15.672 34.156 1 91.31 324 ARG A O 1
ATOM 2465 N N . THR A 1 325 ? -7.316 13.93 32.719 1 87.25 325 THR A N 1
ATOM 2466 C CA . THR A 1 325 ? -7.512 13 33.812 1 87.25 325 THR A CA 1
ATOM 2467 C C . THR A 1 325 ? -6.305 12.078 33.969 1 87.25 325 THR A C 1
ATOM 2469 O O . THR A 1 325 ? -6.125 11.453 35.031 1 87.25 325 THR A O 1
ATOM 2472 N N . GLY A 1 326 ? -5.43 12.055 32.938 1 85.31 326 GLY A N 1
ATOM 2473 C CA . GLY A 1 326 ? -4.289 11.164 33.031 1 85.31 326 GLY A CA 1
ATOM 2474 C C . GLY A 1 326 ? -4.68 9.719 33.281 1 85.31 326 GLY A C 1
ATOM 2475 O O . GLY A 1 326 ? -5.688 9.242 32.75 1 85.31 326 GLY A O 1
ATOM 2476 N N . ASP A 1 327 ? -3.766 8.93 34.031 1 75.81 327 ASP A N 1
ATOM 2477 C CA . ASP A 1 327 ? -4.047 7.543 34.375 1 75.81 327 ASP A CA 1
ATOM 2478 C C . ASP A 1 327 ? -4.871 7.473 35.656 1 75.81 327 ASP A C 1
ATOM 2480 O O . ASP A 1 327 ? -4.32 7.488 36.781 1 75.81 327 ASP A O 1
ATOM 2484 N N . VAL A 1 328 ? -6.203 7.648 35.625 1 61.59 328 VAL A N 1
ATOM 2485 C CA . VAL A 1 328 ? -7.07 7.723 36.812 1 61.59 328 VAL A CA 1
ATOM 2486 C C . VAL A 1 328 ? -6.797 6.535 37.719 1 61.59 328 VAL A C 1
ATOM 2488 O O . VAL A 1 328 ? -6.973 6.633 38.938 1 61.59 328 VAL A O 1
ATOM 2491 N N . GLY A 1 329 ? -6.867 5.234 37.219 1 56.31 329 GLY A N 1
ATOM 2492 C CA . GLY A 1 329 ? -6.641 4.129 38.125 1 56.31 329 GLY A CA 1
ATOM 2493 C C . GLY A 1 329 ? -5.305 4.211 38.844 1 56.31 329 GLY A C 1
ATOM 2494 O O . GLY A 1 329 ? -4.969 3.334 39.625 1 56.31 329 GLY A O 1
ATOM 2495 N N . GLY A 1 330 ? -4.492 5.023 38.344 1 47.44 330 GLY A N 1
ATOM 2496 C CA . GLY A 1 330 ? -3.373 5.281 39.25 1 47.44 330 GLY A CA 1
ATOM 2497 C C . GLY A 1 330 ? -3.797 5.895 40.562 1 47.44 330 GLY A C 1
ATOM 2498 O O . GLY A 1 330 ? -4.988 5.996 40.875 1 47.44 330 GLY A O 1
ATOM 2499 N N . ASN A 1 331 ? -2.939 6.125 41.5 1 40.72 331 ASN A N 1
ATOM 2500 C CA . ASN A 1 331 ? -3.326 6.512 42.844 1 40.72 331 ASN A CA 1
ATOM 2501 C C . ASN A 1 331 ? -4.387 7.605 42.844 1 40.72 331 ASN A C 1
ATOM 2503 O O . ASN A 1 331 ? -4.109 8.742 42.469 1 40.72 331 ASN A O 1
ATOM 2507 N N . PRO A 1 332 ? -5.742 7.156 42.844 1 40.56 332 PRO A N 1
ATOM 2508 C CA . PRO A 1 332 ? -6.863 8.094 42.906 1 40.56 332 PRO A CA 1
ATOM 2509 C C . PRO A 1 332 ? -6.562 9.328 43.781 1 40.56 332 PRO A C 1
ATOM 2511 O O . PRO A 1 332 ? -7.172 10.383 43.594 1 40.56 332 PRO A O 1
ATOM 2514 N N . ALA A 1 333 ? -6.156 8.969 44.969 1 40.09 333 ALA A N 1
ATOM 2515 C CA . ALA A 1 333 ? -5.945 9.953 46.031 1 40.09 333 ALA A CA 1
ATOM 2516 C C . ALA A 1 333 ? -5.242 11.195 45.5 1 40.09 333 ALA A C 1
ATOM 2518 O O . ALA A 1 333 ? -5.309 12.266 46.094 1 40.09 333 ALA A O 1
ATOM 2519 N N . THR A 1 334 ? -4.242 10.969 44.688 1 43.12 334 THR A N 1
ATOM 2520 C CA . THR A 1 334 ? -3.551 12.156 44.188 1 43.12 334 THR A CA 1
ATOM 2521 C C . THR A 1 334 ? -4.145 12.609 42.844 1 43.12 334 THR A C 1
ATOM 2523 O O . THR A 1 334 ? -3.766 13.656 42.312 1 43.12 334 THR A O 1
ATOM 2526 N N . GLY A 1 335 ? -5.508 12 42.375 1 45.84 335 GLY A N 1
ATOM 2527 C CA . GLY A 1 335 ? -6.066 12.391 41.094 1 45.84 335 GLY A CA 1
ATOM 2528 C C . GLY A 1 335 ? -5.039 12.414 39.969 1 45.84 335 GLY A C 1
ATOM 2529 O O . GLY A 1 335 ? -3.922 12.906 40.156 1 45.84 335 GLY A O 1
ATOM 2530 N N . ALA A 1 336 ? -5.039 11.523 39.156 1 55.78 336 ALA A N 1
ATOM 2531 C CA . ALA A 1 336 ? -3.947 11.492 38.188 1 55.78 336 ALA A CA 1
ATOM 2532 C C . ALA A 1 336 ? -3.846 12.82 37.438 1 55.78 336 ALA A C 1
ATOM 2534 O O . ALA A 1 336 ? -4.863 13.438 37.125 1 55.78 336 ALA A O 1
ATOM 2535 N N . PRO A 1 337 ? -2.672 13.539 37.5 1 75.69 337 PRO A N 1
ATOM 2536 C CA . PRO A 1 337 ? -2.451 14.844 36.906 1 75.69 337 PRO A CA 1
ATOM 2537 C C . PRO A 1 337 ? -2.738 14.852 35.406 1 75.69 337 PRO A C 1
ATOM 2539 O O . PRO A 1 337 ? -2.625 13.812 34.75 1 75.69 337 PRO A O 1
ATOM 2542 N N . GLN A 1 338 ? -3.531 15.875 35.031 1 89.69 338 GLN A N 1
ATOM 2543 C CA . GLN A 1 338 ? -3.621 16.188 33.594 1 89.69 338 GLN A CA 1
ATOM 2544 C C . GLN A 1 338 ? -2.316 15.852 32.875 1 89.69 338 GLN A C 1
ATOM 2546 O O . GLN A 1 338 ? -1.235 15.961 33.469 1 89.69 338 GLN A O 1
ATOM 2551 N N . PHE A 1 339 ? -2.447 15.281 31.75 1 94.5 339 PHE A N 1
ATOM 2552 C CA . PHE A 1 339 ? -1.249 14.984 30.984 1 94.5 339 PHE A CA 1
ATOM 2553 C C . PHE A 1 339 ? -0.926 16.125 30.016 1 94.5 339 PHE A C 1
ATOM 2555 O O . PHE A 1 339 ? -1.598 16.297 29 1 94.5 339 PHE A O 1
ATOM 2562 N N . PHE A 1 340 ? 0.057 16.922 30.422 1 95.31 340 PHE A N 1
ATOM 2563 C CA . PHE A 1 340 ? 0.666 17.938 29.562 1 95.31 340 PHE A CA 1
ATOM 2564 C C . PHE A 1 340 ? 1.987 17.438 29 1 95.31 340 PHE A C 1
ATOM 2566 O O . PHE A 1 340 ? 2.758 16.766 29.688 1 95.31 340 PHE A O 1
ATOM 2573 N N . GLY A 1 341 ? 2.238 17.75 27.75 1 96.31 341 GLY A N 1
ATOM 2574 C CA . GLY A 1 341 ? 3.523 17.422 27.156 1 96.31 341 GLY A CA 1
ATOM 2575 C C . GLY A 1 341 ? 3.93 18.359 26.031 1 96.31 341 GLY A C 1
ATOM 2576 O O . GLY A 1 341 ? 3.074 18.938 25.359 1 96.31 341 GLY A O 1
ATOM 2577 N N . MET A 1 342 ? 5.297 18.531 25.969 1 96.56 342 MET A N 1
ATOM 2578 C CA . MET A 1 342 ? 5.781 19.125 24.734 1 96.56 342 MET A CA 1
ATOM 2579 C C . MET A 1 342 ? 5.391 18.281 23.531 1 96.56 342 MET A C 1
ATOM 2581 O O . MET A 1 342 ? 5.219 17.062 23.641 1 96.56 342 MET A O 1
ATOM 2585 N N . ILE A 1 343 ? 5.195 18.938 22.406 1 96.31 343 ILE A N 1
ATOM 2586 C CA . ILE A 1 343 ? 4.887 18.172 21.203 1 96.31 343 ILE A CA 1
ATOM 2587 C C . ILE A 1 343 ? 6 17.156 20.953 1 96.31 343 ILE A C 1
ATOM 2589 O O . ILE A 1 343 ? 5.73 15.984 20.672 1 96.31 343 ILE A O 1
ATOM 2593 N N . PHE A 1 344 ? 7.254 17.578 21.078 1 94.62 344 PHE A N 1
ATOM 2594 C CA . PHE A 1 344 ? 8.445 16.734 21.047 1 94.62 344 PHE A CA 1
ATOM 2595 C C . PHE A 1 344 ? 9.461 17.188 22.078 1 94.62 344 PHE A C 1
ATOM 2597 O O . PHE A 1 344 ? 9.648 18.391 22.281 1 94.62 344 PHE A O 1
ATOM 2604 N N . ASP A 1 345 ? 10.031 16.266 22.766 1 93.5 345 ASP A N 1
ATOM 2605 C CA . ASP A 1 345 ? 11.055 16.469 23.797 1 93.5 345 ASP A CA 1
ATOM 2606 C C . ASP A 1 345 ? 12.148 15.414 23.703 1 93.5 345 ASP A C 1
ATOM 2608 O O . ASP A 1 345 ? 11.898 14.242 23.984 1 93.5 345 ASP A O 1
ATOM 2612 N N . PRO A 1 346 ? 13.312 15.852 23.328 1 88.94 346 PRO A N 1
ATOM 2613 C CA . PRO A 1 346 ? 14.406 14.875 23.25 1 88.94 346 PRO A CA 1
ATOM 2614 C C . PRO A 1 346 ? 14.555 14.047 24.516 1 88.94 346 PRO A C 1
ATOM 2616 O O . PRO A 1 346 ? 15.016 12.898 24.453 1 88.94 346 PRO A O 1
ATOM 2619 N N . ALA A 1 347 ? 14.148 14.531 25.594 1 89.44 347 ALA A N 1
ATOM 2620 C CA . ALA A 1 347 ? 14.258 13.82 26.875 1 89.44 347 ALA A CA 1
ATOM 2621 C C . ALA A 1 347 ? 13.406 12.555 26.859 1 89.44 347 ALA A C 1
ATOM 2623 O O . ALA A 1 347 ? 13.625 11.648 27.672 1 89.44 347 ALA A O 1
ATOM 2624 N N . GLY A 1 348 ? 12.438 12.547 26.016 1 90.56 348 GLY A N 1
ATOM 2625 C CA . GLY A 1 348 ? 11.539 11.406 25.953 1 90.56 348 GLY A CA 1
ATOM 2626 C C . GLY A 1 348 ? 12.094 10.25 25.141 1 90.56 348 GLY A C 1
ATOM 2627 O O . GLY A 1 348 ? 11.516 9.164 25.109 1 90.56 348 GLY A O 1
ATOM 2628 N N . GLU A 1 349 ? 13.195 10.453 24.453 1 87.75 349 GLU A N 1
ATOM 2629 C CA . GLU A 1 349 ? 13.742 9.438 23.562 1 87.75 349 GLU A CA 1
ATOM 2630 C C . GLU A 1 349 ? 14.062 8.148 24.312 1 87.75 349 GLU A C 1
ATOM 2632 O O . GLU A 1 349 ? 14.695 8.18 25.359 1 87.75 349 GLU A O 1
ATOM 2637 N N . GLY A 1 350 ? 13.555 7.027 23.812 1 85.25 350 GLY A N 1
ATOM 2638 C CA . GLY A 1 350 ? 13.867 5.719 24.359 1 85.25 350 GLY A CA 1
ATOM 2639 C C . GLY A 1 350 ? 12.977 5.332 25.531 1 85.25 350 GLY A C 1
ATOM 2640 O O . GLY A 1 350 ? 13.023 4.195 26 1 85.25 350 GLY A O 1
ATOM 2641 N N . GLN A 1 351 ? 12.156 6.281 26.016 1 89.69 351 GLN A N 1
ATOM 2642 C CA . GLN A 1 351 ? 11.25 5.977 27.109 1 89.69 351 GLN A CA 1
ATOM 2643 C C . GLN A 1 351 ? 10.062 5.145 26.641 1 89.69 351 GLN A C 1
ATOM 2645 O O . GLN A 1 351 ? 9.508 5.398 25.578 1 89.69 351 GLN A O 1
ATOM 2650 N N . PRO A 1 352 ? 9.727 4.125 27.406 1 90.5 352 PRO A N 1
ATOM 2651 C CA . PRO A 1 352 ? 8.539 3.352 27.047 1 90.5 352 PRO A CA 1
ATOM 2652 C C . PRO A 1 352 ? 7.258 4.184 27.094 1 90.5 352 PRO A C 1
ATOM 2654 O O . PRO A 1 352 ? 6.367 3.99 26.25 1 90.5 352 PRO A O 1
ATOM 2657 N N . ASP A 1 353 ? 7.168 5.02 28.078 1 93.69 353 ASP A N 1
ATOM 2658 C CA . ASP A 1 353 ? 6.125 6.035 28.172 1 93.69 353 ASP A CA 1
ATOM 2659 C C . ASP A 1 353 ? 6.723 7.441 28.125 1 93.69 353 ASP A C 1
ATOM 2661 O O . ASP A 1 353 ? 6.965 8.047 29.172 1 93.69 353 ASP A O 1
ATOM 2665 N N . PRO A 1 354 ? 6.898 7.973 26.969 1 93.88 354 PRO A N 1
ATOM 2666 C CA . PRO A 1 354 ? 7.641 9.227 26.812 1 93.88 354 PRO A CA 1
ATOM 2667 C C . PRO A 1 354 ? 6.945 10.406 27.5 1 93.88 354 PRO A C 1
ATOM 2669 O O . PRO A 1 354 ? 5.715 10.469 27.531 1 93.88 354 PRO A O 1
ATOM 2672 N N . VAL A 1 355 ? 7.785 11.359 27.891 1 93.81 355 VAL A N 1
ATOM 2673 C CA . VAL A 1 355 ? 7.289 12.523 28.625 1 93.81 355 VAL A CA 1
ATOM 2674 C C . VAL A 1 355 ? 6.559 13.461 27.672 1 93.81 355 VAL A C 1
ATOM 2676 O O . VAL A 1 355 ? 5.75 14.289 28.094 1 93.81 355 VAL A O 1
ATOM 2679 N N . ASP A 1 356 ? 6.883 13.312 26.328 1 95.12 356 ASP A N 1
ATOM 2680 C CA . ASP A 1 356 ? 6.27 14.203 25.344 1 95.12 356 ASP A CA 1
ATOM 2681 C C . ASP A 1 356 ? 5.066 13.539 24.688 1 95.12 356 ASP A C 1
ATOM 2683 O O . ASP A 1 356 ? 4.555 12.531 25.172 1 95.12 356 ASP A O 1
ATOM 2687 N N . LEU A 1 357 ? 4.598 14.18 23.656 1 96.62 357 LEU A N 1
ATOM 2688 C CA . LEU A 1 357 ? 3.34 13.734 23.062 1 96.62 357 LEU A CA 1
ATOM 2689 C C . LEU A 1 357 ? 3.59 12.969 21.766 1 96.62 357 LEU A C 1
ATOM 2691 O O . LEU A 1 357 ? 2.715 12.906 20.906 1 96.62 357 LEU A O 1
ATOM 2695 N N . ARG A 1 358 ? 4.785 12.359 21.641 1 94.94 358 ARG A N 1
ATOM 2696 C CA . ARG A 1 358 ? 5.082 11.555 20.469 1 94.94 358 ARG A CA 1
ATOM 2697 C C . ARG A 1 358 ? 4.152 10.344 20.391 1 94.94 358 ARG A C 1
ATOM 2699 O O . ARG A 1 358 ? 3.561 9.945 21.391 1 94.94 358 ARG A O 1
ATOM 2706 N N . GLY A 1 359 ? 4 9.859 19.172 1 93.88 359 GLY A N 1
ATOM 2707 C CA . GLY A 1 359 ? 3.307 8.594 18.984 1 93.88 359 GLY A CA 1
ATOM 2708 C C . GLY A 1 359 ? 4.188 7.387 19.234 1 93.88 359 GLY A C 1
ATOM 2709 O O . GLY A 1 359 ? 5.215 7.492 19.922 1 93.88 359 GLY A O 1
ATOM 2710 N N . GLY A 1 360 ? 3.688 6.203 18.859 1 91.62 360 GLY A N 1
ATOM 2711 C CA . GLY A 1 360 ? 4.469 4.977 18.906 1 91.62 360 GLY A CA 1
ATOM 2712 C C . GLY A 1 360 ? 4.59 4.398 20.312 1 91.62 360 GLY A C 1
ATOM 2713 O O . GLY A 1 360 ? 5.48 3.59 20.578 1 91.62 360 GLY A O 1
ATOM 2714 N N . ALA A 1 361 ? 3.779 4.879 21.219 1 93.44 361 ALA A N 1
ATOM 2715 C CA . ALA A 1 361 ? 3.83 4.41 22.594 1 93.44 361 ALA A CA 1
ATOM 2716 C C . ALA A 1 361 ? 2.426 4.184 23.141 1 93.44 361 ALA A C 1
ATOM 2718 O O . ALA A 1 361 ? 1.486 4.898 22.781 1 93.44 361 ALA A O 1
ATOM 2719 N N . ARG A 1 362 ? 2.375 3.182 24.016 1 95.12 362 ARG A N 1
ATOM 2720 C CA . ARG A 1 362 ? 1.11 2.85 24.672 1 95.12 362 ARG A CA 1
ATOM 2721 C C . ARG A 1 362 ? 1.239 2.91 26.188 1 95.12 362 ARG A C 1
ATOM 2723 O O . ARG A 1 362 ? 2.193 2.377 26.75 1 95.12 362 ARG A O 1
ATOM 2730 N N . ALA A 1 363 ? 0.358 3.611 26.781 1 93.69 363 ALA A N 1
ATOM 2731 C CA . ALA A 1 363 ? 0.201 3.695 28.234 1 93.69 363 ALA A CA 1
ATOM 2732 C C . ALA A 1 363 ? -1.205 4.156 28.609 1 93.69 363 ALA A C 1
ATOM 2734 O O . ALA A 1 363 ? -1.895 4.781 27.797 1 93.69 363 ALA A O 1
ATOM 2735 N N . ARG A 1 364 ? -1.62 3.938 29.781 1 92.44 364 ARG A N 1
ATOM 2736 C CA . ARG A 1 364 ? -2.977 4.23 30.234 1 92.44 364 ARG A CA 1
ATOM 2737 C C . ARG A 1 364 ? -3.279 5.723 30.125 1 92.44 364 ARG A C 1
ATOM 2739 O O . ARG A 1 364 ? -4.406 6.113 29.812 1 92.44 364 ARG A O 1
ATOM 2746 N N . ARG A 1 365 ? -2.283 6.555 30.312 1 92.81 365 ARG A N 1
ATOM 2747 C CA . ARG A 1 365 ? -2.502 7.996 30.312 1 92.81 365 ARG A CA 1
ATOM 2748 C C . ARG A 1 365 ? -2.455 8.555 28.891 1 92.81 365 ARG A C 1
ATOM 2750 O O . ARG A 1 365 ? -2.711 9.742 28.688 1 92.81 365 ARG A O 1
ATOM 2757 N N . ARG A 1 366 ? -2.045 7.75 27.953 1 94.94 366 ARG A N 1
ATOM 2758 C CA . ARG A 1 366 ? -1.77 8.25 26.609 1 94.94 366 ARG A CA 1
ATOM 2759 C C . ARG A 1 366 ? -3.008 8.148 25.719 1 94.94 366 ARG A C 1
ATOM 2761 O O . ARG A 1 366 ? -3.027 7.383 24.766 1 94.94 366 ARG A O 1
ATOM 2768 N N . PHE A 1 367 ? -3.979 8.922 26.047 1 95.12 367 PHE A N 1
ATOM 2769 C CA . PHE A 1 367 ? -5.176 9.125 25.234 1 95.12 367 PHE A CA 1
ATOM 2770 C C . PHE A 1 367 ? -5.453 10.609 25.047 1 95.12 367 PHE A C 1
ATOM 2772 O O . PHE A 1 367 ? -4.84 11.453 25.703 1 95.12 367 PHE A O 1
ATOM 2779 N N . ILE A 1 368 ? -6.324 10.977 24.156 1 96.88 368 ILE A N 1
ATOM 2780 C CA . ILE A 1 368 ? -6.59 12.375 23.859 1 96.88 368 ILE A CA 1
ATOM 2781 C C . ILE A 1 368 ? -7.926 12.789 24.469 1 96.88 368 ILE A C 1
ATOM 2783 O O . ILE A 1 368 ? -8.961 12.172 24.203 1 96.88 368 ILE A O 1
ATOM 2787 N N . GLY A 1 369 ? -7.863 13.789 25.359 1 96.44 369 GLY A N 1
ATOM 2788 C CA . GLY A 1 369 ? -9.055 14.547 25.703 1 96.44 369 GLY A CA 1
ATOM 2789 C C . GLY A 1 369 ? -9.398 15.617 24.672 1 96.44 369 GLY A C 1
ATOM 2790 O O . GLY A 1 369 ? -8.852 16.719 24.703 1 96.44 369 GLY A O 1
ATOM 2791 N N . TRP A 1 370 ? -10.391 15.367 23.891 1 97.75 370 TRP A N 1
ATOM 2792 C CA . TRP A 1 370 ? -10.633 16.172 22.688 1 97.75 370 TRP A CA 1
ATOM 2793 C C . TRP A 1 370 ? -11.148 17.547 23.062 1 97.75 370 TRP A C 1
ATOM 2795 O O . TRP A 1 370 ? -11.172 18.453 22.219 1 97.75 370 TRP A O 1
ATOM 2805 N N . GLU A 1 371 ? -11.539 17.828 24.344 1 96.5 371 GLU A N 1
ATOM 2806 C CA . GLU A 1 371 ? -12.008 19.141 24.797 1 96.5 371 GLU A CA 1
ATOM 2807 C C . GLU A 1 371 ? -10.883 20.172 24.75 1 96.5 371 GLU A C 1
ATOM 2809 O O . GLU A 1 371 ? -11.133 21.375 24.766 1 96.5 371 GLU A O 1
ATOM 2814 N N . THR A 1 372 ? -9.633 19.672 24.766 1 96.44 372 THR A N 1
ATOM 2815 C CA . THR A 1 372 ? -8.5 20.562 24.578 1 96.44 372 THR A CA 1
ATOM 2816 C C . THR A 1 372 ? -8.406 21.031 23.125 1 96.44 372 THR A C 1
ATOM 2818 O O . THR A 1 372 ? -7.953 22.156 22.859 1 96.44 372 THR A O 1
ATOM 2821 N N . PHE A 1 373 ? -8.906 20.281 22.203 1 98.06 373 PHE A N 1
ATOM 2822 C CA . PHE A 1 373 ? -8.562 20.438 20.781 1 98.06 373 PHE A CA 1
ATOM 2823 C C . PHE A 1 373 ? -9.766 20.938 20 1 98.06 373 PHE A C 1
ATOM 2825 O O . PHE A 1 373 ? -9.617 21.422 18.875 1 98.06 373 PHE A O 1
ATOM 2832 N N . PHE A 1 374 ? -10.93 20.797 20.578 1 97.81 374 PHE A N 1
ATOM 2833 C CA . PHE A 1 374 ? -12.141 21.312 19.953 1 97.81 374 PHE A CA 1
ATOM 2834 C C . PHE A 1 374 ? -13.102 21.875 20.984 1 97.81 374 PHE A C 1
ATOM 2836 O O . PHE A 1 374 ? -13.109 21.438 22.141 1 97.81 374 PHE A O 1
ATOM 2843 N N . ASP A 1 375 ? -13.867 22.844 20.547 1 96.81 375 ASP A N 1
ATOM 2844 C CA . ASP A 1 375 ? -14.875 23.422 21.438 1 96.81 375 ASP A CA 1
ATOM 2845 C C . ASP A 1 375 ? -16.203 22.672 21.312 1 96.81 375 ASP A C 1
ATOM 2847 O O . ASP A 1 375 ? -16.938 22.844 20.344 1 96.81 375 ASP A O 1
ATOM 2851 N N . PHE A 1 376 ? -16.531 21.891 22.328 1 95.94 376 PHE A N 1
ATOM 2852 C CA . PHE A 1 376 ? -17.734 21.078 22.344 1 95.94 376 PHE A CA 1
ATOM 2853 C C . PHE A 1 376 ? -18.906 21.844 22.953 1 95.94 376 PHE A C 1
ATOM 2855 O O . PHE A 1 376 ? -19.984 21.297 23.141 1 95.94 376 PHE A O 1
ATOM 2862 N N . GLY A 1 377 ? -18.719 23.125 23.344 1 93.62 377 GLY A N 1
ATOM 2863 C CA . GLY A 1 377 ? -19.766 23.984 23.875 1 93.62 377 GLY A CA 1
ATOM 2864 C C . GLY A 1 377 ? -20.016 23.781 25.359 1 93.62 377 GLY A C 1
ATOM 2865 O O . GLY A 1 377 ? -19.406 22.922 25.984 1 93.62 377 GLY A O 1
ATOM 2866 N N . GLY A 1 378 ? -20.75 24.625 25.891 1 92.69 378 GLY A N 1
ATOM 2867 C CA . GLY A 1 378 ? -21.094 24.547 27.312 1 92.69 378 GLY A CA 1
ATOM 2868 C C . GLY A 1 378 ? -19.875 24.672 28.219 1 92.69 378 GLY A C 1
ATOM 2869 O O . GLY A 1 378 ? -19.031 25.531 28.016 1 92.69 378 GLY A O 1
ATOM 2870 N N . ASP A 1 379 ? -19.766 23.75 29.172 1 92.75 379 ASP A N 1
ATOM 2871 C CA . ASP A 1 379 ? -18.703 23.797 30.172 1 92.75 379 ASP A CA 1
ATOM 2872 C C . ASP A 1 379 ? -17.359 23.375 29.562 1 92.75 379 ASP A C 1
ATOM 2874 O O . ASP A 1 379 ? -16.297 23.625 30.141 1 92.75 379 ASP A O 1
ATOM 2878 N N . MET A 1 380 ? -17.438 22.797 28.391 1 93.38 380 MET A N 1
ATOM 2879 C CA . MET A 1 380 ? -16.219 22.297 27.781 1 93.38 380 MET A CA 1
ATOM 2880 C C . MET A 1 380 ? -15.484 23.406 27.047 1 93.38 380 MET A C 1
ATOM 2882 O O . MET A 1 380 ? -14.297 23.266 26.734 1 93.38 380 MET A O 1
ATOM 2886 N N . THR A 1 381 ? -16.109 24.531 26.766 1 94.88 381 THR A N 1
ATOM 2887 C CA . THR A 1 381 ? -15.531 25.641 26.031 1 94.88 381 THR A CA 1
ATOM 2888 C C . THR A 1 381 ? -14.258 26.141 26.719 1 94.88 381 THR A C 1
ATOM 2890 O O . THR A 1 381 ? -13.297 26.531 26.047 1 94.88 381 THR A O 1
ATOM 2893 N N . GLN A 1 382 ? -14.242 26.125 28.047 1 93.62 382 GLN A N 1
ATOM 2894 C CA . GLN A 1 382 ? -13.125 26.672 28.812 1 93.62 382 GLN A CA 1
ATOM 2895 C C . GLN A 1 382 ? -11.867 25.828 28.625 1 93.62 382 GLN A C 1
ATOM 2897 O O . GLN A 1 382 ? -10.766 26.281 28.953 1 93.62 382 GLN A O 1
ATOM 2902 N N . HIS A 1 383 ? -12.055 24.625 28.156 1 93.88 383 HIS A N 1
ATOM 2903 C CA . HIS A 1 383 ? -10.922 23.703 28.062 1 93.88 383 HIS A CA 1
ATOM 2904 C C . HIS A 1 383 ? -10.266 23.75 26.688 1 93.88 383 HIS A C 1
ATOM 2906 O O . HIS A 1 383 ? -9.141 23.281 26.516 1 93.88 383 HIS A O 1
ATOM 2912 N N . ALA A 1 384 ? -10.992 24.312 25.719 1 95.38 384 ALA A N 1
ATOM 2913 C CA . ALA A 1 384 ? -10.445 24.391 24.375 1 95.38 384 ALA A CA 1
ATOM 2914 C C . ALA A 1 384 ? -9.266 25.344 24.312 1 95.38 384 ALA A C 1
ATOM 2916 O O . ALA A 1 384 ? -9.234 26.359 25.016 1 95.38 384 ALA A O 1
ATOM 2917 N N . ARG A 1 385 ? -8.289 25.031 23.531 1 94.56 385 ARG A N 1
ATOM 2918 C CA . ARG A 1 385 ? -7.113 25.859 23.328 1 94.56 385 ARG A CA 1
ATOM 2919 C C . ARG A 1 385 ? -6.965 26.234 21.859 1 94.56 385 ARG A C 1
ATOM 2921 O O . ARG A 1 385 ? -7.332 25.453 20.969 1 94.56 385 ARG A O 1
ATOM 2928 N N . PRO A 1 386 ? -6.48 27.391 21.609 1 94.69 386 PRO A N 1
ATOM 2929 C CA . PRO A 1 386 ? -6.32 27.828 20.219 1 94.69 386 PRO A CA 1
ATOM 2930 C C . PRO A 1 386 ? -5.074 27.234 19.547 1 94.69 386 PRO A C 1
ATOM 2932 O O . PRO A 1 386 ? -4.141 26.828 20.25 1 94.69 386 PRO A O 1
ATOM 2935 N N . THR A 1 387 ? -5.07 27.156 18.281 1 95.75 387 THR A N 1
ATOM 2936 C CA . THR A 1 387 ? -3.838 27 17.516 1 95.75 387 THR A CA 1
ATOM 2937 C C . THR A 1 387 ? -3.012 28.281 17.547 1 95.75 387 THR A C 1
ATOM 2939 O O . THR A 1 387 ? -3.449 29.297 18.094 1 95.75 387 THR A O 1
ATOM 2942 N N . LYS A 1 388 ? -1.791 28.203 17.016 1 96.75 388 LYS A N 1
ATOM 2943 C CA . LYS A 1 388 ? -1.018 29.406 16.75 1 96.75 388 LYS A CA 1
ATOM 2944 C C . LYS A 1 388 ? -1.412 30.031 15.422 1 96.75 388 LYS A C 1
ATOM 2946 O O . LYS A 1 388 ? -2.062 29.391 14.594 1 96.75 388 LYS A O 1
ATOM 2951 N N . ARG A 1 389 ? -1.079 31.25 15.234 1 96.75 389 ARG A N 1
ATOM 2952 C CA . ARG A 1 389 ? -1.375 31.969 14 1 96.75 389 ARG A CA 1
ATOM 2953 C C . ARG A 1 389 ? -0.493 31.484 12.859 1 96.75 389 ARG A C 1
ATOM 2955 O O . ARG A 1 389 ? 0.523 30.828 13.086 1 96.75 389 ARG A O 1
ATOM 2962 N N . ILE A 1 390 ? -0.929 31.766 11.609 1 98.19 390 ILE A N 1
ATOM 2963 C CA . ILE A 1 390 ? -0.112 31.5 10.43 1 98.19 390 ILE A CA 1
ATOM 2964 C C . ILE A 1 390 ? 0.856 32.656 10.203 1 98.19 390 ILE A C 1
ATOM 2966 O O . ILE A 1 390 ? 0.454 33.719 9.742 1 98.19 390 ILE A O 1
ATOM 2970 N N . ASP A 1 391 ? 2.086 32.438 10.484 1 98.06 391 ASP A N 1
ATOM 2971 C CA . ASP A 1 391 ? 3.113 33.469 10.32 1 98.06 391 ASP A CA 1
ATOM 2972 C C . ASP A 1 391 ? 4.5 32.844 10.195 1 98.06 391 ASP A C 1
ATOM 2974 O O . ASP A 1 391 ? 4.625 31.625 10 1 98.06 391 ASP A O 1
ATOM 2978 N N . THR A 1 392 ? 5.551 33.625 10.219 1 98.19 392 THR A N 1
ATOM 2979 C CA . THR A 1 392 ? 6.895 33.156 9.93 1 98.19 392 THR A CA 1
ATOM 2980 C C . THR A 1 392 ? 7.586 32.656 11.195 1 98.19 392 THR A C 1
ATOM 2982 O O . THR A 1 392 ? 8.812 32.562 11.25 1 98.19 392 THR A O 1
ATOM 2985 N N . LYS A 1 393 ? 6.836 32.406 12.242 1 97.81 393 LYS A N 1
ATOM 2986 C CA . LYS A 1 393 ? 7.379 31.875 13.477 1 97.81 393 LYS A CA 1
ATOM 2987 C C . LYS A 1 393 ? 6.883 30.453 13.727 1 97.81 393 LYS A C 1
ATOM 2989 O O . LYS A 1 393 ? 5.676 30.203 13.727 1 97.81 393 LYS A O 1
ATOM 2994 N N . ILE A 1 394 ? 7.816 29.547 13.969 1 97.62 394 ILE A N 1
ATOM 2995 C CA . ILE A 1 394 ? 7.551 28.141 14.211 1 97.62 394 ILE A CA 1
ATOM 2996 C C . ILE A 1 394 ? 7.93 27.781 15.648 1 97.62 394 ILE A C 1
ATOM 2998 O O . ILE A 1 394 ? 8.969 28.219 16.141 1 97.62 394 ILE A O 1
ATOM 3002 N N . SER A 1 395 ? 7.082 27 16.297 1 97.62 395 SER A N 1
ATOM 3003 C CA . SER A 1 395 ? 7.355 26.609 17.688 1 97.62 395 SER A CA 1
ATOM 3004 C C . SER A 1 395 ? 8.703 25.906 17.797 1 97.62 395 SER A C 1
ATOM 3006 O O . SER A 1 395 ? 9.031 25.031 16.984 1 97.62 395 SER A O 1
ATOM 3008 N N . THR A 1 396 ? 9.477 26.188 18.781 1 96.62 396 THR A N 1
ATOM 3009 C CA . THR A 1 396 ? 10.883 25.859 18.953 1 96.62 396 THR A CA 1
ATOM 3010 C C . THR A 1 396 ? 11.086 24.344 19 1 96.62 396 THR A C 1
ATOM 3012 O O . THR A 1 396 ? 12.062 23.828 18.438 1 96.62 396 THR A O 1
ATOM 3015 N N . PRO A 1 397 ? 10.164 23.516 19.562 1 95.81 397 PRO A N 1
ATOM 3016 C CA . PRO A 1 397 ? 10.398 22.062 19.594 1 95.81 397 PRO A CA 1
ATOM 3017 C C . PRO A 1 397 ? 10.492 21.453 18.203 1 95.81 397 PRO A C 1
ATOM 3019 O O . PRO A 1 397 ? 11.039 20.359 18.047 1 95.81 397 PRO A O 1
ATOM 3022 N N . LEU A 1 398 ? 10.047 22.109 17.188 1 96.44 398 LEU A N 1
ATOM 3023 C CA . LEU A 1 398 ? 10.008 21.562 15.836 1 96.44 398 LEU A CA 1
ATOM 3024 C C . LEU A 1 398 ? 11.367 21.703 15.148 1 96.44 398 LEU A C 1
ATOM 3026 O O . LEU A 1 398 ? 11.555 21.234 14.023 1 96.44 398 LEU A O 1
ATOM 3030 N N . PHE A 1 399 ? 12.336 22.328 15.82 1 95.81 399 PHE A N 1
ATOM 3031 C CA . PHE A 1 399 ? 13.672 22.516 15.258 1 95.81 399 PHE A CA 1
ATOM 3032 C C . PHE A 1 399 ? 14.609 21.391 15.695 1 95.81 399 PHE A C 1
ATOM 3034 O O . PHE A 1 399 ? 15.75 21.312 15.242 1 95.81 399 PHE A O 1
ATOM 3041 N N . ASN A 1 400 ? 14.086 20.531 16.516 1 90.5 400 ASN A N 1
ATOM 3042 C CA . ASN A 1 400 ? 14.82 19.359 16.953 1 90.5 400 ASN A CA 1
ATOM 3043 C C . ASN A 1 400 ? 13.914 18.125 17.047 1 90.5 400 ASN A C 1
ATOM 3045 O O . ASN A 1 400 ? 13.703 17.594 18.125 1 90.5 400 ASN A O 1
ATOM 3049 N N . LEU A 1 401 ? 13.555 17.656 15.891 1 87.94 401 LEU A N 1
ATOM 3050 C CA . LEU A 1 401 ? 12.648 16.516 15.828 1 87.94 401 LEU A CA 1
ATOM 3051 C C . LEU A 1 401 ? 13.367 15.234 16.25 1 87.94 401 LEU A C 1
ATOM 3053 O O . LEU A 1 401 ? 14.539 15.039 15.93 1 87.94 401 LEU A O 1
ATOM 3057 N N . PRO A 1 402 ? 12.609 14.422 16.969 1 80.94 402 PRO A N 1
ATOM 3058 C CA . PRO A 1 402 ? 13.18 13.086 17.125 1 80.94 402 PRO A CA 1
ATOM 3059 C C . PRO A 1 402 ? 13.383 12.359 15.797 1 80.94 402 PRO A C 1
ATOM 3061 O O . PRO A 1 402 ? 12.555 12.484 14.891 1 80.94 402 PRO A O 1
ATOM 3064 N N . LEU A 1 403 ? 14.523 11.625 15.711 1 68.25 403 LEU A N 1
ATOM 3065 C CA . LEU A 1 403 ? 14.844 10.953 14.453 1 68.25 403 LEU A CA 1
ATOM 3066 C C . LEU A 1 403 ? 13.727 10 14.047 1 68.25 403 LEU A C 1
ATOM 3068 O O . LEU A 1 403 ? 13.438 9.852 12.859 1 68.25 403 LEU A O 1
ATOM 3072 N N . GLY A 1 404 ? 13.141 9.391 15.062 1 66.75 404 GLY A N 1
ATOM 3073 C CA . GLY A 1 404 ? 12.039 8.492 14.781 1 66.75 404 GLY A CA 1
ATOM 3074 C C . GLY A 1 404 ? 10.859 9.188 14.125 1 66.75 404 GLY A C 1
ATOM 3075 O O . GLY A 1 404 ? 10.102 8.562 13.375 1 66.75 404 GLY A O 1
ATOM 3076 N N . ALA A 1 405 ? 10.758 10.461 14.352 1 66 405 ALA A N 1
ATOM 3077 C CA . ALA A 1 405 ? 9.648 11.234 13.797 1 66 405 ALA A CA 1
ATOM 3078 C C . ALA A 1 405 ? 9.922 11.625 12.344 1 66 405 ALA A C 1
ATOM 3080 O O . ALA A 1 405 ? 9 11.977 11.609 1 66 405 ALA A O 1
ATOM 3081 N N . ILE A 1 406 ? 11.172 11.648 12.039 1 68.44 406 ILE A N 1
ATOM 3082 C CA . ILE A 1 406 ? 11.539 11.992 10.664 1 68.44 406 ILE A CA 1
ATOM 3083 C C . ILE A 1 406 ? 11.383 10.766 9.773 1 68.44 406 ILE A C 1
ATOM 3085 O O . ILE A 1 406 ? 10.82 10.852 8.68 1 68.44 406 ILE A O 1
ATOM 3089 N N . GLY A 1 407 ? 11.734 9.617 10.18 1 65.44 407 GLY A N 1
ATOM 3090 C CA . GLY A 1 407 ? 11.633 8.375 9.43 1 65.44 407 GLY A CA 1
ATOM 3091 C C . GLY A 1 407 ? 12.781 7.422 9.695 1 65.44 407 GLY A C 1
ATOM 3092 O O . GLY A 1 407 ? 13.758 7.789 10.344 1 65.44 407 GLY A O 1
ATOM 3093 N N . ALA A 1 408 ? 12.516 6.305 9.133 1 56.94 408 ALA A N 1
ATOM 3094 C CA . ALA A 1 408 ? 13.539 5.277 9.297 1 56.94 408 ALA A CA 1
ATOM 3095 C C . ALA A 1 408 ? 14.836 5.676 8.594 1 56.94 408 ALA A C 1
ATOM 3097 O O . ALA A 1 408 ? 14.82 6.078 7.43 1 56.94 408 ALA A O 1
ATOM 3098 N N . GLY A 1 409 ? 15.898 5.574 9.367 1 58.5 409 GLY A N 1
ATOM 3099 C CA . GLY A 1 409 ? 17.203 5.891 8.805 1 58.5 409 GLY A CA 1
ATOM 3100 C C . GLY A 1 409 ? 17.406 7.375 8.586 1 58.5 409 GLY A C 1
ATOM 3101 O O . GLY A 1 409 ? 18.312 7.777 7.852 1 58.5 409 GLY A O 1
ATOM 3102 N N . ALA A 1 410 ? 16.547 8.055 9.227 1 65.31 410 ALA A N 1
ATOM 3103 C CA . ALA A 1 410 ? 16.594 9.492 9.008 1 65.31 410 ALA A CA 1
ATOM 3104 C C . ALA A 1 410 ? 17.953 10.07 9.406 1 65.31 410 ALA A C 1
ATOM 3106 O O . ALA A 1 410 ? 18.578 9.602 10.359 1 65.31 410 ALA A O 1
ATOM 3107 N N . GLN A 1 411 ? 18.422 10.875 8.531 1 69.69 411 GLN A N 1
ATOM 3108 C CA . GLN A 1 411 ? 19.641 11.648 8.75 1 69.69 411 GLN A CA 1
ATOM 3109 C C . GLN A 1 411 ? 19.312 13.125 8.977 1 69.69 411 GLN A C 1
ATOM 3111 O O . GLN A 1 411 ? 18.25 13.602 8.578 1 69.69 411 GLN A O 1
ATOM 3116 N N . PRO A 1 412 ? 20.219 13.703 9.719 1 78.25 412 PRO A N 1
ATOM 3117 C CA . PRO A 1 412 ? 20.031 15.156 9.797 1 78.25 412 PRO A CA 1
ATOM 3118 C C . PRO A 1 412 ? 19.719 15.781 8.438 1 78.25 412 PRO A C 1
ATOM 3120 O O . PRO A 1 412 ? 20 15.172 7.395 1 78.25 412 PRO A O 1
ATOM 3123 N N . PRO A 1 413 ? 19.062 17 8.469 1 86.06 413 PRO A N 1
ATOM 3124 C CA . PRO A 1 413 ? 18.797 17.844 9.641 1 86.06 413 PRO A CA 1
ATOM 3125 C C . PRO A 1 413 ? 17.531 17.422 10.391 1 86.06 413 PRO A C 1
ATOM 3127 O O . PRO A 1 413 ? 16.578 16.938 9.781 1 86.06 413 PRO A O 1
ATOM 3130 N N . THR A 1 414 ? 17.5 17.719 11.641 1 88.5 414 THR A N 1
ATOM 3131 C CA . THR A 1 414 ? 16.375 17.391 12.508 1 88.5 414 THR A CA 1
ATOM 3132 C C . THR A 1 414 ? 15.422 18.578 12.625 1 88.5 414 THR A C 1
ATOM 3134 O O . THR A 1 414 ? 14.344 18.453 13.211 1 88.5 414 THR A O 1
ATOM 3137 N N . SER A 1 415 ? 15.82 19.703 12.055 1 94.5 415 SER A N 1
ATOM 3138 C CA . SER A 1 415 ? 14.945 20.875 12.016 1 94.5 415 SER A CA 1
ATOM 3139 C C . SER A 1 415 ? 13.883 20.719 10.93 1 94.5 415 SER A C 1
ATOM 3141 O O . SER A 1 415 ? 14.211 20.625 9.742 1 94.5 415 SER A O 1
ATOM 3143 N N . LEU A 1 416 ? 12.641 20.75 11.352 1 95.31 416 LEU A N 1
ATOM 3144 C CA . LEU A 1 416 ? 11.547 20.688 10.398 1 95.31 416 LEU A CA 1
ATOM 3145 C C . LEU A 1 416 ? 11.617 21.828 9.398 1 95.31 416 LEU A C 1
ATOM 3147 O O . LEU A 1 416 ? 11.344 21.641 8.211 1 95.31 416 LEU A O 1
ATOM 3151 N N . ALA A 1 417 ? 12.023 22.984 9.898 1 97.5 417 ALA A N 1
ATOM 3152 C CA . ALA A 1 417 ? 12.109 24.156 9.039 1 97.5 417 ALA A CA 1
ATOM 3153 C C . ALA A 1 417 ? 13.188 23.984 7.973 1 97.5 417 ALA A C 1
ATOM 3155 O O . ALA A 1 417 ? 12.984 24.344 6.812 1 97.5 417 ALA A O 1
ATOM 3156 N N . GLN A 1 418 ? 14.336 23.453 8.398 1 96.56 418 GLN A N 1
ATOM 3157 C CA . GLN A 1 418 ? 15.391 23.188 7.43 1 96.56 418 GLN A CA 1
ATOM 3158 C C . GLN A 1 418 ? 14.93 22.203 6.363 1 96.56 418 GLN A C 1
ATOM 3160 O O . GLN A 1 418 ? 15.188 22.391 5.176 1 96.56 418 GLN A O 1
ATOM 3165 N N . ARG A 1 419 ? 14.234 21.219 6.801 1 94.94 419 ARG A N 1
ATOM 3166 C CA . ARG A 1 419 ? 13.742 20.203 5.875 1 94.94 419 ARG A CA 1
ATOM 3167 C C . ARG A 1 419 ? 12.75 20.797 4.883 1 94.94 419 ARG A C 1
ATOM 3169 O O . ARG A 1 419 ? 12.82 20.516 3.686 1 94.94 419 ARG A O 1
ATOM 3176 N N . ASN A 1 420 ? 11.836 21.625 5.363 1 96.44 420 ASN A N 1
ATOM 3177 C CA . ASN A 1 420 ? 10.875 22.297 4.492 1 96.44 420 ASN A CA 1
ATOM 3178 C C . ASN A 1 420 ? 11.57 23.156 3.438 1 96.44 420 ASN A C 1
ATOM 3180 O O . ASN A 1 420 ? 11.211 23.094 2.258 1 96.44 420 ASN A O 1
ATOM 3184 N N . LEU A 1 421 ? 12.523 23.859 3.869 1 97.94 421 LEU A N 1
ATOM 3185 C CA . LEU A 1 421 ? 13.211 24.781 2.982 1 97.94 421 LEU A CA 1
ATOM 3186 C C . LEU A 1 421 ? 14.039 24.031 1.943 1 97.94 421 LEU A C 1
ATOM 3188 O O . LEU A 1 421 ? 14.039 24.391 0.763 1 97.94 421 LEU A O 1
ATOM 3192 N N . LEU A 1 422 ? 14.719 23.031 2.357 1 96.06 422 LEU A N 1
ATOM 3193 C CA . LEU A 1 422 ? 15.555 22.266 1.442 1 96.06 422 LEU A CA 1
ATOM 3194 C C . LEU A 1 422 ? 14.711 21.547 0.402 1 96.06 422 LEU A C 1
ATOM 3196 O O . LEU A 1 422 ? 15.172 21.266 -0.708 1 96.06 422 LEU A O 1
ATOM 3200 N N . ARG A 1 423 ? 13.531 21.219 0.711 1 95.62 423 ARG A N 1
ATOM 3201 C CA . ARG A 1 423 ? 12.617 20.594 -0.245 1 95.62 423 ARG A CA 1
ATOM 3202 C C . ARG A 1 423 ? 12.375 21.5 -1.444 1 95.62 423 ARG A C 1
ATOM 3204 O O . ARG A 1 423 ? 12.094 21.016 -2.545 1 95.62 423 ARG A O 1
ATOM 3211 N N . HIS A 1 424 ? 12.469 22.828 -1.271 1 97.75 424 HIS A N 1
ATOM 3212 C CA . HIS A 1 424 ? 12.344 23.766 -2.381 1 97.75 424 HIS A CA 1
ATOM 3213 C C . HIS A 1 424 ? 13.438 23.547 -3.414 1 97.75 424 HIS A C 1
ATOM 3215 O O . HIS A 1 424 ? 13.203 23.688 -4.617 1 97.75 424 HIS A O 1
ATOM 3221 N N . VAL A 1 425 ? 14.617 23.234 -2.91 1 96.44 425 VAL A N 1
ATOM 3222 C CA . VAL A 1 425 ? 15.734 22.922 -3.793 1 96.44 425 VAL A CA 1
ATOM 3223 C C . VAL A 1 425 ? 15.5 21.578 -4.473 1 96.44 425 VAL A C 1
ATOM 3225 O O . VAL A 1 425 ? 15.719 21.438 -5.68 1 96.44 425 VAL A O 1
ATOM 3228 N N . THR A 1 426 ? 15.008 20.641 -3.717 1 95.62 426 THR A N 1
ATOM 3229 C CA . THR A 1 426 ? 14.758 19.297 -4.223 1 95.62 426 THR A CA 1
ATOM 3230 C C . THR A 1 426 ? 13.82 19.344 -5.426 1 95.62 426 THR A C 1
ATOM 3232 O O . THR A 1 426 ? 14.109 18.734 -6.461 1 95.62 426 THR A O 1
ATOM 3235 N N . TRP A 1 427 ? 12.773 20.141 -5.336 1 96.12 427 TRP A N 1
ATOM 3236 C CA . TRP A 1 427 ? 11.742 20.094 -6.367 1 96.12 427 TRP A CA 1
ATOM 3237 C C . TRP A 1 427 ? 11.82 21.312 -7.27 1 96.12 427 TRP A C 1
ATOM 3239 O O . TRP A 1 427 ? 11.016 21.469 -8.188 1 96.12 427 TRP A O 1
ATOM 3249 N N . GLY A 1 428 ? 12.766 22.156 -7.008 1 96.69 428 GLY A N 1
ATOM 3250 C CA . GLY A 1 428 ? 12.859 23.359 -7.801 1 96.69 428 GLY A CA 1
ATOM 3251 C C . GLY A 1 428 ? 11.586 24.203 -7.766 1 96.69 428 GLY A C 1
ATOM 3252 O O . GLY A 1 428 ? 11.07 24.594 -8.812 1 96.69 428 GLY A O 1
ATOM 3253 N N . ILE A 1 429 ? 11.062 24.406 -6.605 1 98.19 429 ILE A N 1
ATOM 3254 C CA . ILE A 1 429 ? 9.812 25.156 -6.449 1 98.19 429 ILE A CA 1
ATOM 3255 C C . ILE A 1 429 ? 10.039 26.625 -6.77 1 98.19 429 ILE A C 1
ATOM 3257 O O . ILE A 1 429 ? 11.039 27.203 -6.352 1 98.19 429 ILE A O 1
ATOM 3261 N N . PRO A 1 430 ? 9.156 27.25 -7.52 1 98.44 430 PRO A N 1
ATOM 3262 C CA . PRO A 1 430 ? 9.328 28.656 -7.883 1 98.44 430 PRO A CA 1
ATOM 3263 C C . PRO A 1 430 ? 9.227 29.594 -6.68 1 98.44 430 PRO A C 1
ATOM 3265 O O . PRO A 1 430 ? 8.641 29.234 -5.656 1 98.44 430 PRO A O 1
ATOM 3268 N N . ALA A 1 431 ? 9.742 30.781 -6.883 1 98.69 431 ALA A N 1
ATOM 3269 C CA . ALA A 1 431 ? 9.688 31.797 -5.844 1 98.69 431 ALA A CA 1
ATOM 3270 C C . ALA A 1 431 ? 8.25 32.25 -5.605 1 98.69 431 ALA A C 1
ATOM 3272 O O . ALA A 1 431 ? 7.461 32.375 -6.547 1 98.69 431 ALA A O 1
ATOM 3273 N N . GLY A 1 432 ? 7.988 32.562 -4.352 1 98.75 432 GLY A N 1
ATOM 3274 C CA . GLY A 1 432 ? 6.664 33.094 -4.02 1 98.75 432 GLY A CA 1
ATOM 3275 C C . GLY A 1 432 ? 6.277 34.312 -4.816 1 98.75 432 GLY A C 1
ATOM 3276 O O . GLY A 1 432 ? 5.137 34.438 -5.266 1 98.75 432 GLY A O 1
ATOM 3277 N N . GLN A 1 433 ? 7.227 35.188 -5.094 1 98.5 433 GLN A N 1
ATOM 3278 C CA . GLN A 1 433 ? 6.969 36.438 -5.82 1 98.5 433 GLN A CA 1
ATOM 3279 C C . GLN A 1 433 ? 6.559 36.156 -7.262 1 98.5 433 GLN A C 1
ATOM 3281 O O . GLN A 1 433 ? 5.652 36.781 -7.793 1 98.5 433 GLN A O 1
ATOM 3286 N N . ARG A 1 434 ? 7.219 35.188 -7.828 1 98.31 434 ARG A N 1
ATOM 3287 C CA . ARG A 1 434 ? 6.902 34.844 -9.211 1 98.31 434 ARG A CA 1
ATOM 3288 C C . ARG A 1 434 ? 5.492 34.281 -9.336 1 98.31 434 ARG A C 1
ATOM 3290 O O . ARG A 1 434 ? 4.773 34.594 -10.281 1 98.31 434 ARG A O 1
ATOM 3297 N N . ILE A 1 435 ? 5.152 33.469 -8.383 1 98.75 435 ILE A N 1
ATOM 3298 C CA . ILE A 1 435 ? 3.809 32.875 -8.398 1 98.75 435 ILE A CA 1
ATOM 3299 C C . ILE A 1 435 ? 2.777 34 -8.148 1 98.75 435 ILE A C 1
ATOM 3301 O O . ILE A 1 435 ? 1.756 34.062 -8.836 1 98.75 435 ILE A O 1
ATOM 3305 N N . ALA A 1 436 ? 3.029 34.844 -7.16 1 98.69 436 ALA A N 1
ATOM 3306 C CA . ALA A 1 436 ? 2.125 35.969 -6.879 1 98.69 436 ALA A CA 1
ATOM 3307 C C . ALA A 1 436 ? 1.899 36.812 -8.125 1 98.69 436 ALA A C 1
ATOM 3309 O O . ALA A 1 436 ? 0.764 37.188 -8.43 1 98.69 436 ALA A O 1
ATOM 3310 N N . GLN A 1 437 ? 2.949 37.094 -8.828 1 98.12 437 GLN A N 1
ATOM 3311 C CA . GLN A 1 437 ? 2.857 37.875 -10.062 1 98.12 437 GLN A CA 1
ATOM 3312 C C . GLN A 1 437 ? 2.025 37.125 -11.109 1 98.12 437 GLN A C 1
ATOM 3314 O O . GLN A 1 437 ? 1.182 37.719 -11.773 1 98.12 437 GLN A O 1
ATOM 3319 N N . THR A 1 438 ? 2.309 35.875 -11.211 1 98.12 438 THR A N 1
ATOM 3320 C CA . THR A 1 438 ? 1.635 35.062 -12.211 1 98.12 438 THR A CA 1
ATOM 3321 C C . THR A 1 438 ? 0.13 35.031 -11.961 1 98.12 438 THR A C 1
ATOM 3323 O O . THR A 1 438 ? -0.664 35.094 -12.906 1 98.12 438 THR A O 1
ATOM 3326 N N . ILE A 1 439 ? -0.279 34.969 -10.68 1 97.88 439 ILE A N 1
ATOM 3327 C CA . ILE A 1 439 ? -1.699 34.812 -10.398 1 97.88 439 ILE A CA 1
ATOM 3328 C C . ILE A 1 439 ? -2.365 36.156 -10.219 1 97.88 439 ILE A C 1
ATOM 3330 O O . ILE A 1 439 ? -3.578 36.25 -10.008 1 97.88 439 ILE A O 1
ATOM 3334 N N . GLY A 1 440 ? -1.593 37.25 -10.211 1 97.5 440 GLY A N 1
ATOM 3335 C CA . GLY A 1 440 ? -2.125 38.594 -10.109 1 97.5 440 GLY A CA 1
ATOM 3336 C C . GLY A 1 440 ? -2.377 39.031 -8.672 1 97.5 440 GLY A C 1
ATOM 3337 O O . GLY A 1 440 ? -3.26 39.875 -8.414 1 97.5 440 GLY A O 1
ATOM 3338 N N . ALA A 1 441 ? -1.682 38.469 -7.789 1 97.56 441 ALA A N 1
ATOM 3339 C CA . ALA A 1 441 ? -1.777 38.844 -6.379 1 97.56 441 ALA A CA 1
ATOM 3340 C C . ALA A 1 441 ? -0.745 39.906 -6.02 1 97.56 441 ALA A C 1
ATOM 3342 O O . ALA A 1 441 ? 0.262 40.062 -6.715 1 97.56 441 ALA A O 1
ATOM 3343 N N . PRO A 1 442 ? -1.055 40.625 -4.957 1 96.19 442 PRO A N 1
ATOM 3344 C CA . PRO A 1 442 ? -0.019 41.531 -4.48 1 96.19 442 PRO A CA 1
ATOM 3345 C C . PRO A 1 442 ? 1.287 40.812 -4.133 1 96.19 442 PRO A C 1
ATOM 3347 O O . PRO A 1 442 ? 1.271 39.812 -3.441 1 96.19 442 PRO A O 1
ATOM 3350 N N . MET A 1 443 ? 2.332 41.344 -4.633 1 96.81 443 MET A N 1
ATOM 3351 C CA . MET A 1 443 ? 3.641 40.719 -4.422 1 96.81 443 MET A CA 1
ATOM 3352 C C . MET A 1 443 ? 4.348 41.344 -3.223 1 96.81 443 MET A C 1
ATOM 3354 O O . MET A 1 443 ? 4.387 42.594 -3.09 1 96.81 443 MET A O 1
ATOM 3358 N N . LEU A 1 444 ? 4.918 40.531 -2.352 1 98 444 LEU A N 1
ATOM 3359 C CA . LEU A 1 444 ? 5.668 41 -1.194 1 98 444 LEU A CA 1
ATOM 3360 C C . LEU A 1 444 ? 7.168 40.969 -1.473 1 98 444 LEU A C 1
ATOM 3362 O O . LEU A 1 444 ? 7.668 40.062 -2.129 1 98 444 LEU A O 1
ATOM 3366 N N . HIS A 1 445 ? 7.82 41.969 -1.057 1 97.44 445 HIS A N 1
ATOM 3367 C CA . HIS A 1 445 ? 9.273 41.969 -0.963 1 97.44 445 HIS A CA 1
ATOM 3368 C C . HIS A 1 445 ? 9.734 41.781 0.477 1 97.44 445 HIS A C 1
ATOM 3370 O O . HIS A 1 445 ? 9.367 42.562 1.364 1 97.44 445 HIS A O 1
ATOM 3376 N N . LEU A 1 446 ? 10.555 40.812 0.755 1 98.25 446 LEU A N 1
ATOM 3377 C CA . LEU A 1 446 ? 10.867 40.406 2.121 1 98.25 446 LEU A CA 1
ATOM 3378 C C . LEU A 1 446 ? 12.297 40.812 2.49 1 98.25 446 LEU A C 1
ATOM 3380 O O . LEU A 1 446 ? 13.18 39.938 2.557 1 98.25 446 LEU A O 1
ATOM 3384 N N . GLN A 1 447 ? 12.461 42 2.859 1 97.69 447 GLN A N 1
ATOM 3385 C CA . GLN A 1 447 ? 13.758 42.656 3.061 1 97.69 447 GLN A CA 1
ATOM 3386 C C . GLN A 1 447 ? 14.523 41.969 4.203 1 97.69 447 GLN A C 1
ATOM 3388 O O . GLN A 1 447 ? 15.75 42.031 4.25 1 97.69 447 GLN A O 1
ATOM 3393 N N . GLU A 1 448 ? 13.836 41.312 5.102 1 97.31 448 GLU A N 1
ATOM 3394 C CA . GLU A 1 448 ? 14.469 40.656 6.23 1 97.31 448 GLU A CA 1
ATOM 3395 C C . GLU A 1 448 ? 15.359 39.5 5.766 1 97.31 448 GLU A C 1
ATOM 3397 O O . GLU A 1 448 ? 16.172 39 6.535 1 97.31 448 GLU A O 1
ATOM 3402 N N . LEU A 1 449 ? 15.234 39.125 4.496 1 98.06 449 LEU A N 1
ATOM 3403 C CA . LEU A 1 449 ? 16.031 38 3.971 1 98.06 449 LEU A CA 1
ATOM 3404 C C . LEU A 1 449 ? 17.203 38.531 3.152 1 98.06 449 LEU A C 1
ATOM 3406 O O . LEU A 1 449 ? 18.047 37.75 2.691 1 98.06 449 LEU A O 1
ATOM 3410 N N . ALA A 1 450 ? 17.344 39.812 3.016 1 97.5 450 ALA A N 1
ATOM 3411 C CA . ALA A 1 450 ? 18.328 40.438 2.129 1 97.5 450 ALA A CA 1
ATOM 3412 C C . ALA A 1 450 ? 19.75 40.156 2.613 1 97.5 450 ALA A C 1
ATOM 3414 O O . ALA A 1 450 ? 20.672 40.031 1.806 1 97.5 450 ALA A O 1
ATOM 3415 N N . HIS A 1 451 ? 19.953 40.031 3.871 1 96.69 451 HIS A N 1
ATOM 3416 C CA . HIS A 1 451 ? 21.297 39.906 4.445 1 96.69 451 HIS A CA 1
ATOM 3417 C C . HIS A 1 451 ? 21.953 38.594 4.051 1 96.69 451 HIS A C 1
ATOM 3419 O O . HIS A 1 451 ? 23.172 38.469 4.145 1 96.69 451 HIS A O 1
ATOM 3425 N N . TYR A 1 452 ? 21.219 37.594 3.592 1 96.38 452 TYR A N 1
ATOM 3426 C CA . TYR A 1 452 ? 21.812 36.344 3.168 1 96.38 452 TYR A CA 1
ATOM 3427 C C . TYR A 1 452 ? 22.609 36.5 1.882 1 96.38 452 TYR A C 1
ATOM 3429 O O . TYR A 1 452 ? 23.453 35.656 1.554 1 96.38 452 TYR A O 1
ATOM 3437 N N . GLY A 1 453 ? 22.312 37.469 1.01 1 95.81 453 GLY A N 1
ATOM 3438 C CA . GLY A 1 453 ? 23.125 37.844 -0.141 1 95.81 453 GLY A CA 1
ATOM 3439 C C . GLY A 1 453 ? 22.891 36.938 -1.337 1 95.81 453 GLY A C 1
ATOM 3440 O O . GLY A 1 453 ? 23.75 36.844 -2.221 1 95.81 453 GLY A O 1
ATOM 3441 N N . VAL A 1 454 ? 21.812 36.188 -1.31 1 95.81 454 VAL A N 1
ATOM 3442 C CA . VAL A 1 454 ? 21.562 35.281 -2.414 1 95.81 454 VAL A CA 1
ATOM 3443 C C . VAL A 1 454 ? 20.172 35.562 -3 1 95.81 454 VAL A C 1
ATOM 3445 O O . VAL A 1 454 ? 19.5 34.625 -3.453 1 95.81 454 VAL A O 1
ATOM 3448 N N . ALA A 1 455 ? 19.625 36.781 -2.781 1 95.06 455 ALA A N 1
ATOM 3449 C CA . ALA A 1 455 ? 18.453 37.375 -3.434 1 95.06 455 ALA A CA 1
ATOM 3450 C C . ALA A 1 455 ? 17.156 36.75 -2.887 1 95.06 455 ALA A C 1
ATOM 3452 O O . ALA A 1 455 ? 16.125 36.75 -3.559 1 95.06 455 ALA A O 1
ATOM 3453 N N . LEU A 1 456 ? 17.172 36.219 -1.669 1 97.25 456 LEU A N 1
ATOM 3454 C CA . LEU A 1 456 ? 15.992 35.594 -1.086 1 97.25 456 LEU A CA 1
ATOM 3455 C C . LEU A 1 456 ? 14.898 36.625 -0.799 1 97.25 456 LEU A C 1
ATOM 3457 O O . LEU A 1 456 ? 13.727 36.281 -0.651 1 97.25 456 LEU A O 1
ATOM 3461 N N . GLU A 1 457 ? 15.242 37.906 -0.79 1 97.44 457 GLU A N 1
ATOM 3462 C CA . GLU A 1 457 ? 14.258 38.969 -0.526 1 97.44 457 GLU A CA 1
ATOM 3463 C C . GLU A 1 457 ? 13.281 39.094 -1.691 1 97.44 457 GLU A C 1
ATOM 3465 O O . GLU A 1 457 ? 12.148 39.531 -1.506 1 97.44 457 GLU A O 1
ATOM 3470 N N . ASN A 1 458 ? 13.758 38.656 -2.92 1 96.94 458 ASN A N 1
ATOM 3471 C CA . ASN A 1 458 ? 12.93 38.781 -4.113 1 96.94 458 ASN A CA 1
ATOM 3472 C C . ASN A 1 458 ? 12.688 37.438 -4.777 1 96.94 458 ASN A C 1
ATOM 3474 O O . ASN A 1 458 ? 11.852 37.312 -5.68 1 96.94 458 ASN A O 1
ATOM 3478 N N . GLN A 1 459 ? 13.43 36.469 -4.344 1 97.56 459 GLN A N 1
ATOM 3479 C CA . GLN A 1 459 ? 13.266 35.062 -4.746 1 97.56 459 GLN A CA 1
ATOM 3480 C C . GLN A 1 459 ? 13.07 34.156 -3.531 1 97.56 459 GLN A C 1
ATOM 3482 O O . GLN A 1 459 ? 13.852 33.219 -3.311 1 97.56 459 GLN A O 1
ATOM 3487 N N . THR A 1 460 ? 11.984 34.469 -2.896 1 98.56 460 THR A N 1
ATOM 3488 C CA . THR A 1 460 ? 11.734 33.844 -1.6 1 98.56 460 THR A CA 1
ATOM 3489 C C . THR A 1 460 ? 11.203 32.406 -1.774 1 98.56 460 THR A C 1
ATOM 3491 O O . THR A 1 460 ? 10.312 32.188 -2.596 1 98.56 460 THR A O 1
ATOM 3494 N N . PRO A 1 461 ? 11.758 31.406 -1.003 1 98.62 461 PRO A N 1
ATOM 3495 C CA . PRO A 1 461 ? 11.094 30.109 -1.015 1 98.62 461 PRO A CA 1
ATOM 3496 C C . PRO A 1 461 ? 9.594 30.203 -0.773 1 98.62 461 PRO A C 1
ATOM 3498 O O . PRO A 1 461 ? 9.156 30.922 0.136 1 98.62 461 PRO A O 1
ATOM 3501 N N . LEU A 1 462 ? 8.844 29.5 -1.513 1 98.88 462 LEU A N 1
ATOM 3502 C CA . LEU A 1 462 ? 7.391 29.641 -1.515 1 98.88 462 LEU A CA 1
ATOM 3503 C C . LEU A 1 462 ? 6.82 29.422 -0.116 1 98.88 462 LEU A C 1
ATOM 3505 O O . LEU A 1 462 ? 5.887 30.109 0.291 1 98.88 462 LEU A O 1
ATOM 3509 N N . TRP A 1 463 ? 7.34 28.484 0.637 1 98.81 463 TRP A N 1
ATOM 3510 C CA . TRP A 1 463 ? 6.828 28.219 1.975 1 98.81 463 TRP A CA 1
ATOM 3511 C C . TRP A 1 463 ? 6.961 29.438 2.871 1 98.81 463 TRP A C 1
ATOM 3513 O O . TRP A 1 463 ? 5.992 29.844 3.52 1 98.81 463 TRP A O 1
ATOM 3523 N N . TYR A 1 464 ? 8.125 30.047 2.891 1 98.88 464 TYR A N 1
ATOM 3524 C CA . TYR A 1 464 ? 8.328 31.266 3.686 1 98.88 464 TYR A CA 1
ATOM 3525 C C . TYR A 1 464 ? 7.441 32.406 3.186 1 98.88 464 TYR A C 1
ATOM 3527 O O . TYR A 1 464 ? 6.867 33.125 3.984 1 98.88 464 TYR A O 1
ATOM 3535 N N . TYR A 1 465 ? 7.352 32.562 1.913 1 98.88 465 TYR A N 1
ATOM 3536 C CA . TYR A 1 465 ? 6.535 33.594 1.31 1 98.88 465 TYR A CA 1
ATOM 3537 C C . TYR A 1 465 ? 5.082 33.469 1.748 1 98.88 465 TYR A C 1
ATOM 3539 O O . TYR A 1 465 ? 4.453 34.469 2.115 1 98.88 465 TYR A O 1
ATOM 3547 N N . VAL A 1 466 ? 4.535 32.281 1.709 1 98.81 466 VAL A N 1
ATOM 3548 C CA . VAL A 1 466 ? 3.143 32 2.059 1 98.81 466 VAL A CA 1
ATOM 3549 C C . VAL A 1 466 ? 2.902 32.344 3.525 1 98.81 466 VAL A C 1
ATOM 3551 O O . VAL A 1 466 ? 1.855 32.906 3.879 1 98.81 466 VAL A O 1
ATOM 3554 N N . LEU A 1 467 ? 3.834 32 4.387 1 98.75 467 LEU A N 1
ATOM 3555 C CA . LEU A 1 467 ? 3.732 32.375 5.801 1 98.75 467 LEU A CA 1
ATOM 3556 C C . LEU A 1 467 ? 3.744 33.875 5.984 1 98.75 467 LEU A C 1
ATOM 3558 O O . LEU A 1 467 ? 2.908 34.438 6.707 1 98.75 467 LEU A O 1
ATOM 3562 N N . ALA A 1 468 ? 4.695 34.562 5.312 1 98.81 468 ALA A N 1
ATOM 3563 C CA . ALA A 1 468 ? 4.801 36 5.406 1 98.81 468 ALA A CA 1
ATOM 3564 C C . ALA A 1 468 ? 3.557 36.688 4.84 1 98.81 468 ALA A C 1
ATOM 3566 O O . ALA A 1 468 ? 3.09 37.688 5.387 1 98.81 468 ALA A O 1
ATOM 3567 N N . GLU A 1 469 ? 3.115 36.156 3.773 1 98.75 469 GLU A N 1
ATOM 3568 C CA . GLU A 1 469 ? 1.911 36.688 3.145 1 98.75 469 GLU A CA 1
ATOM 3569 C C . GLU A 1 469 ? 0.717 36.625 4.094 1 98.75 469 GLU A C 1
ATOM 3571 O O . GLU A 1 469 ? -0.031 37.594 4.227 1 98.75 469 GLU A O 1
ATOM 3576 N N . ALA A 1 470 ? 0.509 35.5 4.746 1 98.62 470 ALA A N 1
ATOM 3577 C CA . ALA A 1 470 ? -0.568 35.344 5.719 1 98.62 470 ALA A CA 1
ATOM 3578 C C . ALA A 1 470 ? -0.406 36.344 6.875 1 98.62 470 ALA A C 1
ATOM 3580 O O . ALA A 1 470 ? -1.378 36.969 7.309 1 98.62 470 ALA A O 1
ATOM 3581 N N . GLU A 1 471 ? 0.787 36.438 7.34 1 98 471 GLU A N 1
ATOM 3582 C CA . GLU A 1 471 ? 1.103 37.312 8.469 1 98 471 GLU A CA 1
ATOM 3583 C C . GLU A 1 471 ? 0.815 38.781 8.133 1 98 471 GLU A C 1
ATOM 3585 O O . GLU A 1 471 ? 0.173 39.469 8.914 1 98 471 GLU A O 1
ATOM 3590 N N . ARG A 1 472 ? 1.155 39.25 6.98 1 97.88 472 ARG A N 1
ATOM 3591 C CA . ARG A 1 472 ? 1.148 40.656 6.648 1 97.88 472 ARG A CA 1
ATOM 3592 C C . ARG A 1 472 ? -0.189 41.062 6.043 1 97.88 472 ARG A C 1
ATOM 3594 O O . ARG A 1 472 ? -0.638 42.219 6.234 1 97.88 472 ARG A O 1
ATOM 3601 N N . LEU A 1 473 ? -0.729 40.125 5.32 1 97.69 473 LEU A N 1
ATOM 3602 C CA . LEU A 1 473 ? -1.924 40.531 4.582 1 97.69 473 LEU A CA 1
ATOM 3603 C C . LEU A 1 473 ? -3.186 40.031 5.297 1 97.69 473 LEU A C 1
ATOM 3605 O O . LEU A 1 473 ? -4.285 40.531 5.008 1 97.69 473 LEU A O 1
ATOM 3609 N N . GLN A 1 474 ? -3.041 39.062 6.234 1 97 474 GLN A N 1
ATOM 3610 C CA . GLN A 1 474 ? -4.227 38.5 6.867 1 97 474 GLN A CA 1
ATOM 3611 C C . GLN A 1 474 ? -4.078 38.438 8.383 1 97 474 GLN A C 1
ATOM 3613 O O . GLN A 1 474 ? -4.863 37.781 9.07 1 97 474 GLN A O 1
ATOM 3618 N N . ASP A 1 475 ? -3.053 39.062 8.922 1 97.06 475 ASP A N 1
ATOM 3619 C CA . ASP A 1 475 ? -2.754 39.094 10.352 1 97.06 475 ASP A CA 1
ATOM 3620 C C . ASP A 1 475 ? -2.578 37.656 10.883 1 97.06 475 ASP A C 1
ATOM 3622 O O . ASP A 1 475 ? -2.875 37.406 12.047 1 97.06 475 ASP A O 1
ATOM 3626 N N . GLY A 1 476 ? -2.289 36.688 9.984 1 97.25 476 GLY A N 1
ATOM 3627 C CA . GLY A 1 476 ? -2.033 35.312 10.352 1 97.25 476 GLY A CA 1
ATOM 3628 C C . GLY A 1 476 ? -3.303 34.5 10.586 1 97.25 476 GLY A C 1
ATOM 3629 O O . GLY A 1 476 ? -3.248 33.375 11.078 1 97.25 476 GLY A O 1
ATOM 3630 N N . LEU A 1 477 ? -4.445 35.031 10.273 1 96.56 477 LEU A N 1
ATOM 3631 C CA . LEU A 1 477 ? -5.727 34.406 10.57 1 96.56 477 LEU A CA 1
ATOM 3632 C C . LEU A 1 477 ? -6.059 33.344 9.523 1 96.56 477 LEU A C 1
ATOM 3634 O O . LEU A 1 477 ? -6.77 32.375 9.82 1 96.56 477 LEU A O 1
ATOM 3638 N N . ARG A 1 478 ? -5.656 33.562 8.312 1 97.62 478 ARG A N 1
ATOM 3639 C CA . ARG A 1 478 ? -5.824 32.625 7.188 1 97.62 478 ARG A CA 1
ATOM 3640 C C . ARG A 1 478 ? -4.746 32.875 6.133 1 97.62 478 ARG A C 1
ATOM 3642 O O . ARG A 1 478 ? -3.973 33.812 6.223 1 97.62 478 ARG A O 1
ATOM 3649 N N . LEU A 1 479 ? -4.66 32 5.16 1 98.75 479 LEU A N 1
ATOM 3650 C CA . LEU A 1 479 ? -3.713 32.156 4.062 1 98.75 479 LEU A CA 1
ATOM 3651 C C . LEU A 1 479 ? -4.055 33.375 3.217 1 98.75 479 LEU A C 1
ATOM 3653 O O . LEU A 1 479 ? -5.227 33.75 3.107 1 98.75 479 LEU A O 1
ATOM 3657 N N . GLY A 1 480 ? -3.025 34 2.666 1 98.62 480 GLY A N 1
ATOM 3658 C CA . GLY A 1 480 ? -3.215 35.094 1.734 1 98.62 480 GLY A CA 1
ATOM 3659 C C . GLY A 1 480 ? -3.57 34.625 0.333 1 98.62 480 GLY A C 1
ATOM 3660 O O . GLY A 1 480 ? -3.844 33.438 0.112 1 98.62 480 GLY A O 1
ATOM 3661 N N . PRO A 1 481 ? -3.529 35.594 -0.557 1 98.44 481 PRO A N 1
ATOM 3662 C CA . PRO A 1 481 ? -4.027 35.281 -1.901 1 98.44 481 PRO A CA 1
ATOM 3663 C C . PRO A 1 481 ? -3.234 34.188 -2.594 1 98.44 481 PRO A C 1
ATOM 3665 O O . PRO A 1 481 ? -3.816 33.312 -3.254 1 98.44 481 PRO A O 1
ATOM 3668 N N . THR A 1 482 ? -1.916 34.188 -2.514 1 98.69 482 THR A N 1
ATOM 3669 C CA . THR A 1 482 ? -1.097 33.188 -3.197 1 98.69 482 THR A CA 1
ATOM 3670 C C . THR A 1 482 ? -1.261 31.812 -2.549 1 98.69 482 THR A C 1
ATOM 3672 O O . THR A 1 482 ? -1.612 30.844 -3.221 1 98.69 482 THR A O 1
ATOM 3675 N N . GLY A 1 483 ? -1.017 31.766 -1.247 1 98.81 483 GLY A N 1
ATOM 3676 C CA . GLY A 1 483 ? -1.172 30.5 -0.539 1 98.81 483 GLY A CA 1
ATOM 3677 C C . GLY A 1 483 ? -2.588 29.953 -0.588 1 98.81 483 GLY A C 1
ATOM 3678 O O . GLY A 1 483 ? -2.795 28.766 -0.8 1 98.81 483 GLY A O 1
ATOM 3679 N N . GLY A 1 484 ? -3.521 30.891 -0.405 1 98.81 484 GLY A N 1
ATOM 3680 C CA . GLY A 1 484 ? -4.922 30.484 -0.423 1 98.81 484 GLY A CA 1
ATOM 3681 C C . GLY A 1 484 ? -5.367 29.938 -1.762 1 98.81 484 GLY A C 1
ATOM 3682 O O . GLY A 1 484 ? -6.133 28.969 -1.815 1 98.81 484 GLY A O 1
ATOM 3683 N N . ARG A 1 485 ? -4.898 30.547 -2.797 1 98.75 485 ARG A N 1
ATOM 3684 C CA . ARG A 1 485 ? -5.266 30.094 -4.133 1 98.75 485 ARG A CA 1
ATOM 3685 C C . ARG A 1 485 ? -4.711 28.703 -4.41 1 98.75 485 ARG A C 1
ATOM 3687 O O . ARG A 1 485 ? -5.418 27.844 -4.93 1 98.75 485 ARG A O 1
ATOM 3694 N N . ILE A 1 486 ? -3.467 28.422 -4.047 1 98.88 486 ILE A N 1
ATOM 3695 C CA . ILE A 1 486 ? -2.844 27.125 -4.262 1 98.88 486 ILE A CA 1
ATOM 3696 C C . ILE A 1 486 ? -3.59 26.062 -3.467 1 98.88 486 ILE A C 1
ATOM 3698 O O . ILE A 1 486 ? -4.059 25.062 -4.031 1 98.88 486 ILE A O 1
ATOM 3702 N N . VAL A 1 487 ? -3.797 26.266 -2.166 1 98.94 487 VAL A N 1
ATOM 3703 C CA . VAL A 1 487 ? -4.41 25.281 -1.28 1 98.94 487 VAL A CA 1
ATOM 3704 C C . VAL A 1 487 ? -5.879 25.094 -1.65 1 98.94 487 VAL A C 1
ATOM 3706 O O . VAL A 1 487 ? -6.359 23.969 -1.769 1 98.94 487 VAL A O 1
ATOM 3709 N N . GLY A 1 488 ? -6.547 26.203 -1.908 1 98.94 488 GLY A N 1
ATOM 3710 C CA . GLY A 1 488 ? -7.961 26.141 -2.232 1 98.94 488 GLY A CA 1
ATOM 3711 C C . GLY A 1 488 ? -8.25 25.375 -3.502 1 98.94 488 GLY A C 1
ATOM 3712 O O . GLY A 1 488 ? -9.117 24.5 -3.518 1 98.94 488 GLY A O 1
ATOM 3713 N N . GLU A 1 489 ? -7.52 25.656 -4.543 1 98.88 489 GLU A N 1
ATOM 3714 C CA . GLU A 1 489 ? -7.797 25.016 -5.824 1 98.88 489 GLU A CA 1
ATOM 3715 C C . GLU A 1 489 ? -7.426 23.531 -5.785 1 98.88 489 GLU A C 1
ATOM 3717 O O . GLU A 1 489 ? -8.102 22.703 -6.395 1 98.88 489 GLU A O 1
ATOM 3722 N N . VAL A 1 490 ? -6.367 23.188 -5.07 1 98.81 490 VAL A N 1
ATOM 3723 C CA . VAL A 1 490 ? -5.996 21.781 -4.988 1 98.81 490 VAL A CA 1
ATOM 3724 C C . VAL A 1 490 ? -7.059 21.016 -4.207 1 98.81 490 VAL A C 1
ATOM 3726 O O . VAL A 1 490 ? -7.52 19.953 -4.645 1 98.81 490 VAL A O 1
ATOM 3729 N N . PHE A 1 491 ? -7.508 21.578 -3.049 1 98.88 491 PHE A N 1
ATOM 3730 C CA . PHE A 1 491 ? -8.523 20.922 -2.238 1 98.88 491 PHE A CA 1
ATOM 3731 C C . PHE A 1 491 ? -9.797 20.703 -3.037 1 98.88 491 PHE A C 1
ATOM 3733 O O . PHE A 1 491 ? -10.297 19.578 -3.135 1 98.88 491 PHE A O 1
ATOM 3740 N N . ILE A 1 492 ? -10.273 21.75 -3.621 1 98.81 492 ILE A N 1
ATOM 3741 C CA . ILE A 1 492 ? -11.539 21.688 -4.348 1 98.81 492 ILE A CA 1
ATOM 3742 C C . ILE A 1 492 ? -11.367 20.844 -5.609 1 98.81 492 ILE A C 1
ATOM 3744 O O . ILE A 1 492 ? -12.258 20.078 -5.984 1 98.81 492 ILE A O 1
ATOM 3748 N N . GLY A 1 493 ? -10.211 20.969 -6.234 1 98.62 493 GLY A N 1
ATOM 3749 C CA . GLY A 1 493 ? -9.914 20.141 -7.395 1 98.62 493 GLY A CA 1
ATOM 3750 C C . GLY A 1 493 ? -9.938 18.656 -7.09 1 98.62 493 GLY A C 1
ATOM 3751 O O . GLY A 1 493 ? -10.492 17.875 -7.855 1 98.62 493 GLY A O 1
ATOM 3752 N N . LEU A 1 494 ? -9.344 18.25 -5.973 1 98.44 494 LEU A N 1
ATOM 3753 C CA . LEU A 1 494 ? -9.32 16.844 -5.59 1 98.44 494 LEU A CA 1
ATOM 3754 C C . LEU A 1 494 ? -10.734 16.312 -5.348 1 98.44 494 LEU A C 1
ATOM 3756 O O . LEU A 1 494 ? -11.031 15.164 -5.648 1 98.44 494 LEU A O 1
ATOM 3760 N N . LEU A 1 495 ? -11.586 17.156 -4.801 1 98.19 495 LEU A N 1
ATOM 3761 C CA . LEU A 1 495 ? -12.977 16.766 -4.562 1 98.19 495 LEU A CA 1
ATOM 3762 C C . LEU A 1 495 ? -13.75 16.703 -5.875 1 98.19 495 LEU A C 1
ATOM 3764 O O . LEU A 1 495 ? -14.539 15.781 -6.094 1 98.19 495 LEU A O 1
ATOM 3768 N N . GLN A 1 496 ? -13.461 17.625 -6.777 1 97.56 496 GLN A N 1
ATOM 3769 C CA . GLN A 1 496 ? -14.203 17.734 -8.031 1 97.56 496 GLN A CA 1
ATOM 3770 C C . GLN A 1 496 ? -13.773 16.656 -9.016 1 97.56 496 GLN A C 1
ATOM 3772 O O . GLN A 1 496 ? -14.547 16.266 -9.898 1 97.56 496 GLN A O 1
ATOM 3777 N N . LEU A 1 497 ? -12.594 16.172 -8.891 1 95.94 497 LEU A N 1
ATOM 3778 C CA . LEU A 1 497 ? -12.047 15.281 -9.906 1 95.94 497 LEU A CA 1
ATOM 3779 C C . LEU A 1 497 ? -12.117 13.828 -9.445 1 95.94 497 LEU A C 1
ATOM 3781 O O . LEU A 1 497 ? -11.82 12.914 -10.219 1 95.94 497 LEU A O 1
ATOM 3785 N N . ASP A 1 498 ? -12.492 13.578 -8.211 1 95.44 498 ASP A N 1
ATOM 3786 C CA . ASP A 1 498 ? -12.711 12.219 -7.723 1 95.44 498 ASP A CA 1
ATOM 3787 C C . ASP A 1 498 ? -14.117 11.734 -8.07 1 95.44 498 ASP A C 1
ATOM 3789 O O . ASP A 1 498 ? -15.102 12.227 -7.52 1 95.44 498 ASP A O 1
ATOM 3793 N N . PRO A 1 499 ? -14.211 10.734 -8.898 1 92.12 499 PRO A N 1
ATOM 3794 C CA . PRO A 1 499 ? -15.531 10.266 -9.32 1 92.12 499 PRO A CA 1
ATOM 3795 C C . PRO A 1 499 ? -16.344 9.68 -8.172 1 92.12 499 PRO A C 1
ATOM 3797 O O . PRO A 1 499 ? -17.547 9.461 -8.312 1 92.12 499 PRO A O 1
ATOM 3800 N N . ARG A 1 500 ? -15.75 9.477 -7.055 1 94.56 500 ARG A N 1
ATOM 3801 C CA . ARG A 1 500 ? -16.438 8.867 -5.926 1 94.56 500 ARG A CA 1
ATOM 3802 C C . ARG A 1 500 ? -16.797 9.906 -4.871 1 94.56 500 ARG A C 1
ATOM 3804 O O . ARG A 1 500 ? -17.453 9.602 -3.877 1 94.56 500 ARG A O 1
ATOM 3811 N N . SER A 1 501 ? -16.328 11.141 -5.023 1 98.12 501 SER A N 1
ATOM 3812 C CA . SER A 1 501 ? -16.625 12.195 -4.062 1 98.12 501 SER A CA 1
ATOM 3813 C C . SER A 1 501 ? -18.109 12.539 -4.055 1 98.12 501 SER A C 1
ATOM 3815 O O . SER A 1 501 ? -18.781 12.438 -5.082 1 98.12 501 SER A O 1
ATOM 3817 N N . PHE A 1 502 ? -18.594 13.031 -2.92 1 97.94 502 PHE A N 1
ATOM 3818 C CA . PHE A 1 502 ? -20.016 13.375 -2.85 1 97.94 502 PHE A CA 1
ATOM 3819 C C . PHE A 1 502 ? -20.344 14.5 -3.822 1 97.94 502 PHE A C 1
ATOM 3821 O O . PHE A 1 502 ? -21.453 14.555 -4.359 1 97.94 502 PHE A O 1
ATOM 3828 N N . LEU A 1 503 ? -19.391 15.352 -4.129 1 97.06 503 LEU A N 1
ATOM 3829 C CA . LEU A 1 503 ? -19.594 16.484 -5.027 1 97.06 503 LEU A CA 1
ATOM 3830 C C . LEU A 1 503 ? -19.906 16 -6.441 1 97.06 503 LEU A C 1
ATOM 3832 O O . LEU A 1 503 ? -20.594 16.688 -7.195 1 97.06 503 LEU A O 1
ATOM 3836 N N . VAL A 1 504 ? -19.359 14.883 -6.789 1 96.62 504 VAL A N 1
ATOM 3837 C CA . VAL A 1 504 ? -19.547 14.359 -8.141 1 96.62 504 VAL A CA 1
ATOM 3838 C C . VAL A 1 504 ? -20.719 13.398 -8.164 1 96.62 504 VAL A C 1
ATOM 3840 O O . VAL A 1 504 ? -21.594 13.5 -9.031 1 96.62 504 VAL A O 1
ATOM 3843 N N . VAL A 1 505 ? -20.812 12.508 -7.199 1 96.88 505 VAL A N 1
ATOM 3844 C CA . VAL A 1 505 ? -21.812 11.445 -7.191 1 96.88 505 VAL A CA 1
ATOM 3845 C C . VAL A 1 505 ? -23.188 12.023 -6.859 1 96.88 505 VAL A C 1
ATOM 3847 O O . VAL A 1 505 ? -24.188 11.656 -7.469 1 96.88 505 VAL A O 1
ATOM 3850 N N . GLN A 1 506 ? -23.234 12.891 -5.906 1 97.38 506 GLN A N 1
ATOM 3851 C CA . GLN A 1 506 ? -24.469 13.492 -5.422 1 97.38 506 GLN A CA 1
ATOM 3852 C C . GLN A 1 506 ? -24.219 14.906 -4.902 1 97.38 506 GLN A C 1
ATOM 3854 O O . GLN A 1 506 ? -24.266 15.148 -3.695 1 97.38 506 GLN A O 1
ATOM 3859 N N . PRO A 1 507 ? -24.141 15.883 -5.789 1 94.75 507 PRO A N 1
ATOM 3860 C CA . PRO A 1 507 ? -23.766 17.25 -5.422 1 94.75 507 PRO A CA 1
ATOM 3861 C C . PRO A 1 507 ? -24.688 17.859 -4.371 1 94.75 507 PRO A C 1
ATOM 3863 O O . PRO A 1 507 ? -24.281 18.75 -3.623 1 94.75 507 PRO A O 1
ATOM 3866 N N . GLY A 1 508 ? -25.922 17.406 -4.258 1 94.88 508 GLY A N 1
ATOM 3867 C CA . GLY A 1 508 ? -26.859 17.938 -3.273 1 94.88 508 GLY A CA 1
ATOM 3868 C C . GLY A 1 508 ? -26.875 17.156 -1.98 1 94.88 508 GLY A C 1
ATOM 3869 O O . GLY A 1 508 ? -27.719 17.375 -1.119 1 94.88 508 GLY A O 1
ATOM 3870 N N . TRP A 1 509 ? -25.859 16.281 -1.831 1 96.5 509 TRP A N 1
ATOM 3871 C CA . TRP A 1 509 ? -25.797 15.422 -0.652 1 96.5 509 TRP A CA 1
ATOM 3872 C C . TRP A 1 509 ? -25.594 16.25 0.613 1 96.5 509 TRP A C 1
ATOM 3874 O O . TRP A 1 509 ? -24.875 17.25 0.593 1 96.5 509 TRP A O 1
ATOM 3884 N N . ARG A 1 510 ? -26.25 15.844 1.695 1 96.75 510 ARG A N 1
ATOM 3885 C CA . ARG A 1 510 ? -26.094 16.438 3.023 1 96.75 510 ARG A CA 1
ATOM 3886 C C . ARG A 1 510 ? -25.766 15.359 4.059 1 96.75 510 ARG A C 1
ATOM 3888 O O . ARG A 1 510 ? -26.141 14.195 3.896 1 96.75 510 ARG A O 1
ATOM 3895 N N . PRO A 1 511 ? -25.031 15.727 5.105 1 97.62 511 PRO A N 1
ATOM 3896 C CA . PRO A 1 511 ? -24.656 14.75 6.137 1 97.62 511 PRO A CA 1
ATOM 3897 C C . PRO A 1 511 ? -25.875 14.078 6.77 1 97.62 511 PRO A C 1
ATOM 3899 O O . PRO A 1 511 ? -26.906 14.727 6.988 1 97.62 511 PRO A O 1
ATOM 3902 N N . THR A 1 512 ? -25.703 12.789 7.074 1 97.12 512 THR A N 1
ATOM 3903 C CA . THR A 1 512 ? -26.812 12.008 7.586 1 97.12 512 THR A CA 1
ATOM 3904 C C . THR A 1 512 ? -26.547 11.547 9.016 1 97.12 512 THR A C 1
ATOM 3906 O O . THR A 1 512 ? -27.453 11.047 9.695 1 97.12 512 THR A O 1
ATOM 3909 N N . PHE A 1 513 ? -25.344 11.68 9.516 1 97.75 513 PHE A N 1
ATOM 3910 C CA . PHE A 1 513 ? -25.031 11.359 10.906 1 97.75 513 PHE A CA 1
ATOM 3911 C C . PHE A 1 513 ? -25.656 12.383 11.844 1 97.75 513 PHE A C 1
ATOM 3913 O O . PHE A 1 513 ? -25.938 13.508 11.438 1 97.75 513 PHE A O 1
ATOM 3920 N N . PRO A 1 514 ? -25.859 11.953 13.07 1 96.56 514 PRO A N 1
ATOM 3921 C CA . PRO A 1 514 ? -26.375 12.922 14.039 1 96.56 514 PRO A CA 1
ATOM 3922 C C . PRO A 1 514 ? -25.484 14.148 14.188 1 96.56 514 PRO A C 1
ATOM 3924 O O . PRO A 1 514 ? -24.25 14.023 14.172 1 96.56 514 PRO A O 1
ATOM 3927 N N . THR A 1 515 ? -26.094 15.266 14.273 1 96.25 515 THR A N 1
ATOM 3928 C CA . THR A 1 515 ? -25.359 16.531 14.438 1 96.25 515 THR A CA 1
ATOM 3929 C C . THR A 1 515 ? -26.016 17.391 15.516 1 96.25 515 THR A C 1
ATOM 3931 O O . THR A 1 515 ? -27.188 17.203 15.836 1 96.25 515 THR A O 1
ATOM 3934 N N . GLN A 1 516 ? -25.266 18.25 16.094 1 93.25 516 GLN A N 1
ATOM 3935 C CA . GLN A 1 516 ? -25.781 19.141 17.141 1 93.25 516 GLN A CA 1
ATOM 3936 C C . GLN A 1 516 ? -26.578 20.297 16.516 1 93.25 516 GLN A C 1
ATOM 3938 O O . GLN A 1 516 ? -27.531 20.781 17.125 1 93.25 516 GLN A O 1
ATOM 3943 N N . VAL A 1 517 ? -26.141 20.781 15.367 1 92.69 517 VAL A N 1
ATOM 3944 C CA . VAL A 1 517 ? -26.797 21.875 14.641 1 92.69 517 VAL A CA 1
ATOM 3945 C C . VAL A 1 517 ? -27.297 21.375 13.289 1 92.69 517 VAL A C 1
ATOM 3947 O O . VAL A 1 517 ? -26.5 21.047 12.406 1 92.69 517 VAL A O 1
ATOM 3950 N N . PRO A 1 518 ? -28.547 21.453 13.148 1 89.94 518 PRO A N 1
ATOM 3951 C CA . PRO A 1 518 ? -29.109 20.906 11.906 1 89.94 518 PRO A CA 1
ATOM 3952 C C . PRO A 1 518 ? -28.5 21.562 10.656 1 89.94 518 PRO A C 1
ATOM 3954 O O . PRO A 1 518 ? -28.297 22.766 10.625 1 89.94 518 PRO A O 1
ATOM 3957 N N . GLY A 1 519 ? -28.219 20.797 9.781 1 87.06 519 GLY A N 1
ATOM 3958 C CA . GLY A 1 519 ? -27.719 21.266 8.508 1 87.06 519 GLY A CA 1
ATOM 3959 C C . GLY A 1 519 ? -26.203 21.391 8.469 1 87.06 519 GLY A C 1
ATOM 3960 O O . GLY A 1 519 ? -25.625 21.672 7.418 1 87.06 519 GLY A O 1
ATOM 3961 N N . THR A 1 520 ? -25.609 21.219 9.57 1 94.12 520 THR A N 1
ATOM 3962 C CA . THR A 1 520 ? -24.141 21.25 9.633 1 94.12 520 THR A CA 1
ATOM 3963 C C . THR A 1 520 ? -23.594 19.906 10.078 1 94.12 520 THR A C 1
ATOM 3965 O O . THR A 1 520 ? -24.344 19.031 10.523 1 94.12 520 THR A O 1
ATOM 3968 N N . PHE A 1 521 ? -22.422 19.688 9.891 1 98.12 521 PHE A N 1
ATOM 3969 C CA . PHE A 1 521 ? -21.656 18.562 10.406 1 98.12 521 PHE A CA 1
ATOM 3970 C C . PHE A 1 521 ? -20.172 18.922 10.492 1 98.12 521 PHE A C 1
ATOM 3972 O O . PHE A 1 521 ? -19.516 19.109 9.461 1 98.12 521 PHE A O 1
ATOM 3979 N N . LYS A 1 522 ? -19.734 19.016 11.672 1 98.06 522 LYS A N 1
ATOM 3980 C CA . LYS A 1 522 ? -18.359 19.469 11.938 1 98.06 522 LYS A CA 1
ATOM 3981 C C . LYS A 1 522 ? -17.531 18.359 12.57 1 98.06 522 LYS A C 1
ATOM 3983 O O . LYS A 1 522 ? -18.031 17.266 12.82 1 98.06 522 LYS A O 1
ATOM 3988 N N . MET A 1 523 ? -16.25 18.594 12.789 1 98.38 523 MET A N 1
ATOM 3989 C CA . MET A 1 523 ? -15.359 17.641 13.43 1 98.38 523 MET A CA 1
ATOM 3990 C C . MET A 1 523 ? -15.914 17.219 14.789 1 98.38 523 MET A C 1
ATOM 3992 O O . MET A 1 523 ? -15.812 16.047 15.172 1 98.38 523 MET A O 1
ATOM 3996 N N . THR A 1 524 ? -16.484 18.156 15.562 1 98.19 524 THR A N 1
ATOM 3997 C CA . THR A 1 524 ? -17.031 17.828 16.875 1 98.19 524 THR A CA 1
ATOM 3998 C C . THR A 1 524 ? -18.172 16.828 16.734 1 98.19 524 THR A C 1
ATOM 4000 O O . THR A 1 524 ? -18.344 15.961 17.594 1 98.19 524 THR A O 1
ATOM 4003 N N . ASP A 1 525 ? -18.969 16.938 15.648 1 98.62 525 ASP A N 1
ATOM 4004 C CA . ASP A 1 525 ? -20.047 15.977 15.414 1 98.62 525 ASP A CA 1
ATOM 4005 C C . ASP A 1 525 ? -19.5 14.586 15.117 1 98.62 525 ASP A C 1
ATOM 4007 O O . ASP A 1 525 ? -20.031 13.586 15.594 1 98.62 525 ASP A O 1
ATOM 4011 N N . LEU A 1 526 ? -18.469 14.531 14.312 1 98.75 526 LEU A N 1
ATOM 4012 C CA . LEU A 1 526 ? -17.828 13.258 14.008 1 98.75 526 LEU A CA 1
ATOM 4013 C C . LEU A 1 526 ? -17.266 12.609 15.266 1 98.75 526 LEU A C 1
ATOM 4015 O O . LEU A 1 526 ? -17.391 11.398 15.461 1 98.75 526 LEU A O 1
ATOM 4019 N N . LEU A 1 527 ? -16.609 13.391 16.141 1 98.75 527 LEU A N 1
ATOM 4020 C CA . LEU A 1 527 ? -16.016 12.875 17.359 1 98.75 527 LEU A CA 1
ATOM 4021 C C . LEU A 1 527 ? -17.094 12.383 18.328 1 98.75 527 LEU A C 1
ATOM 4023 O O . LEU A 1 527 ? -16.906 11.383 19.016 1 98.75 527 LEU A O 1
ATOM 4027 N N . ARG A 1 528 ? -18.234 13.086 18.359 1 98.19 528 ARG A N 1
ATOM 4028 C CA . ARG A 1 528 ? -19.375 12.609 19.125 1 98.19 528 ARG A CA 1
ATOM 4029 C C . ARG A 1 528 ? -19.906 11.289 18.562 1 98.19 528 ARG A C 1
ATOM 4031 O O . ARG A 1 528 ? -20.203 10.359 19.328 1 98.19 528 ARG A O 1
ATOM 4038 N N . TYR A 1 529 ? -20.016 11.266 17.234 1 98.5 529 TYR A N 1
ATOM 4039 C CA . TYR A 1 529 ? -20.5 10.055 16.578 1 98.5 529 TYR A CA 1
ATOM 4040 C C . TYR A 1 529 ? -19.578 8.875 16.891 1 98.5 529 TYR A C 1
ATOM 4042 O O . TYR A 1 529 ? -20.047 7.758 17.125 1 98.5 529 TYR A O 1
ATOM 4050 N N . ALA A 1 530 ? -18.281 9.109 16.938 1 98.44 530 ALA A N 1
ATOM 4051 C CA . ALA A 1 530 ? -17.281 8.086 17.219 1 98.44 530 ALA A CA 1
ATOM 4052 C C . ALA A 1 530 ? -17.234 7.773 18.719 1 98.44 530 ALA A C 1
ATOM 4054 O O . ALA A 1 530 ? -16.531 6.852 19.141 1 98.44 530 ALA A O 1
ATOM 4055 N N . ARG A 1 531 ? -17.844 8.547 19.547 1 97.69 531 ARG A N 1
ATOM 4056 C CA . ARG A 1 531 ? -17.953 8.398 21 1 97.69 531 ARG A CA 1
ATOM 4057 C C . ARG A 1 531 ? -16.594 8.555 21.672 1 97.69 531 ARG A C 1
ATOM 4059 O O . ARG A 1 531 ? -16.266 7.801 22.578 1 97.69 531 ARG A O 1
ATOM 4066 N N . VAL A 1 532 ? -15.867 9.516 21.125 1 97.56 532 VAL A N 1
ATOM 4067 C CA . VAL A 1 532 ? -14.594 9.828 21.766 1 97.56 532 VAL A CA 1
ATOM 4068 C C . VAL A 1 532 ? -14.656 11.219 22.391 1 97.56 532 VAL A C 1
ATOM 4070 O O . VAL A 1 532 ? -13.656 11.727 22.906 1 97.56 532 VAL A O 1
ATOM 4073 N N . ASP A 1 533 ? -15.852 11.875 22.344 1 96.31 533 ASP A N 1
ATOM 4074 C CA . ASP A 1 533 ? -16.078 13.195 22.938 1 96.31 533 ASP A CA 1
ATOM 4075 C C . ASP A 1 533 ? -16.094 13.117 24.453 1 96.31 533 ASP A C 1
ATOM 4077 O O . ASP A 1 533 ? -16.188 12.031 25.031 1 96.31 533 ASP A O 1
ATOM 4081 N N . PRO A 1 534 ? -15.961 14.242 25.078 1 93.19 534 PRO A N 1
ATOM 4082 C CA . PRO A 1 534 ? -15.867 14.258 26.531 1 93.19 534 PRO A CA 1
ATOM 4083 C C . PRO A 1 534 ? -17.078 13.617 27.203 1 93.19 534 PRO A C 1
ATOM 4085 O O . PRO A 1 534 ? -16.938 12.922 28.219 1 93.19 534 PRO A O 1
ATOM 4088 N N . VAL A 1 535 ? -18.203 13.766 26.734 1 91 535 VAL A N 1
ATOM 4089 C CA . VAL A 1 535 ? -19.406 13.227 27.344 1 91 535 VAL A CA 1
ATOM 4090 C C . VAL A 1 535 ? -19.391 11.703 27.266 1 91 535 VAL A C 1
ATOM 4092 O O . VAL A 1 535 ? -19.703 11.016 28.25 1 91 535 VAL A O 1
ATOM 4095 N N . SER A 1 536 ? -19.016 11.195 26.156 1 91.75 536 SER A N 1
ATOM 4096 C CA . SER A 1 536 ? -18.953 9.75 25.969 1 91.75 536 SER A CA 1
ATOM 4097 C C . SER A 1 536 ? -17.922 9.109 26.875 1 91.75 536 SER A C 1
ATOM 4099 O O . SER A 1 536 ? -17.969 7.902 27.141 1 91.75 536 SER A O 1
ATOM 4101 N N . ARG A 1 537 ? -17 9.898 27.375 1 87.75 537 ARG A N 1
ATOM 4102 C CA . ARG A 1 537 ? -15.914 9.383 28.203 1 87.75 537 ARG A CA 1
ATOM 4103 C C . ARG A 1 537 ? -16.141 9.695 29.672 1 87.75 537 ARG A C 1
ATOM 4105 O O . ARG A 1 537 ? -15.242 9.539 30.5 1 87.75 537 ARG A O 1
ATOM 4112 N N . GLY A 1 538 ? -17.328 10.078 29.984 1 79.06 538 GLY A N 1
ATOM 4113 C CA . GLY A 1 538 ? -17.75 10.266 31.359 1 79.06 538 GLY A CA 1
ATOM 4114 C C . GLY A 1 538 ? -17.484 11.664 31.875 1 79.06 538 GLY A C 1
ATOM 4115 O O . GLY A 1 538 ? -17.469 11.891 33.094 1 79.06 538 GLY A O 1
ATOM 4116 N N . ALA A 1 539 ? -17.047 12.531 31.047 1 71.44 539 ALA A N 1
ATOM 4117 C CA . ALA A 1 539 ? -16.844 13.914 31.5 1 71.44 539 ALA A CA 1
ATOM 4118 C C . ALA A 1 539 ? -18.141 14.711 31.406 1 71.44 539 ALA A C 1
ATOM 4120 O O . ALA A 1 539 ? -19 14.414 30.578 1 71.44 539 ALA A O 1
ATOM 4121 N N . MET B 1 1 ? -29.641 -36.875 30.328 1 24.06 1 MET B N 1
ATOM 4122 C CA . MET B 1 1 ? -29.047 -35.625 29.844 1 24.06 1 MET B CA 1
ATOM 4123 C C . MET B 1 1 ? -29.688 -35.188 28.531 1 24.06 1 MET B C 1
ATOM 4125 O O . MET B 1 1 ? -29.641 -35.938 27.531 1 24.06 1 MET B O 1
ATOM 4129 N N . PRO B 1 2 ? -30.656 -34.25 28.438 1 21.72 2 PRO B N 1
ATOM 4130 C CA . PRO B 1 2 ? -31.812 -34.156 27.562 1 21.72 2 PRO B CA 1
ATOM 4131 C C . PRO B 1 2 ? -31.469 -33.562 26.203 1 21.72 2 PRO B C 1
ATOM 4133 O O . PRO B 1 2 ? -30.5 -32.812 26.078 1 21.72 2 PRO B O 1
ATOM 4136 N N . ALA B 1 3 ? -31.797 -34.281 25.078 1 21.38 3 ALA B N 1
ATOM 4137 C CA . ALA B 1 3 ? -31.828 -34.312 23.625 1 21.38 3 ALA B CA 1
ATOM 4138 C C . ALA B 1 3 ? -32.531 -33.094 23.062 1 21.38 3 ALA B C 1
ATOM 4140 O O . ALA B 1 3 ? -33.75 -32.938 23.219 1 21.38 3 ALA B O 1
ATOM 4141 N N . LYS B 1 4 ? -31.703 -31.859 23.062 1 22.75 4 LYS B N 1
ATOM 4142 C CA . LYS B 1 4 ? -32.219 -30.531 22.75 1 22.75 4 LYS B CA 1
ATOM 4143 C C . LYS B 1 4 ? -32.938 -30.516 21.391 1 22.75 4 LYS B C 1
ATOM 4145 O O . LYS B 1 4 ? -32.406 -31.062 20.406 1 22.75 4 LYS B O 1
ATOM 4150 N N . PRO B 1 5 ? -34.156 -29.938 21.234 1 21.73 5 PRO B N 1
ATOM 4151 C CA . PRO B 1 5 ? -35.188 -30.016 20.203 1 21.73 5 PRO B CA 1
ATOM 4152 C C . PRO B 1 5 ? -34.812 -29.297 18.922 1 21.73 5 PRO B C 1
ATOM 4154 O O . PRO B 1 5 ? -33.969 -28.391 18.938 1 21.73 5 PRO B O 1
ATOM 4157 N N . ASN B 1 6 ? -35.125 -29.844 17.688 1 20.61 6 ASN B N 1
ATOM 4158 C CA . ASN B 1 6 ? -35.062 -29.812 16.234 1 20.61 6 ASN B CA 1
ATOM 4159 C C . ASN B 1 6 ? -35.75 -28.578 15.664 1 20.61 6 ASN B C 1
ATOM 4161 O O . ASN B 1 6 ? -36.969 -28.531 15.617 1 20.61 6 ASN B O 1
ATOM 4165 N N . GLU B 1 7 ? -35.188 -27.328 16.078 1 21.02 7 GLU B N 1
ATOM 4166 C CA . GLU B 1 7 ? -35.875 -26.109 15.688 1 21.02 7 GLU B CA 1
ATOM 4167 C C . GLU B 1 7 ? -36.125 -26.078 14.18 1 21.02 7 GLU B C 1
ATOM 4169 O O . GLU B 1 7 ? -35.219 -26.375 13.391 1 21.02 7 GLU B O 1
ATOM 4174 N N . ASP B 1 8 ? -37.406 -25.875 13.742 1 19.48 8 ASP B N 1
ATOM 4175 C CA . ASP B 1 8 ? -38.312 -25.953 12.586 1 19.48 8 ASP B CA 1
ATOM 4176 C C . ASP B 1 8 ? -37.969 -24.891 11.547 1 19.48 8 ASP B C 1
ATOM 4178 O O . ASP B 1 8 ? -37.344 -23.859 11.883 1 19.48 8 ASP B O 1
ATOM 4182 N N . THR B 1 9 ? -38.312 -25.078 10.18 1 20.7 9 THR B N 1
ATOM 4183 C CA . THR B 1 9 ? -38.094 -24.953 8.75 1 20.7 9 THR B CA 1
ATOM 4184 C C . THR B 1 9 ? -38.688 -23.656 8.219 1 20.7 9 THR B C 1
ATOM 4186 O O . THR B 1 9 ? -38.844 -23.484 7.008 1 20.7 9 THR B O 1
ATOM 4189 N N . HIS B 1 10 ? -38.594 -22.453 9 1 19.25 10 HIS B N 1
ATOM 4190 C CA . HIS B 1 10 ? -39.594 -21.5 8.539 1 19.25 10 HIS B CA 1
ATOM 4191 C C . HIS B 1 10 ? -39.312 -21.047 7.113 1 19.25 10 HIS B C 1
ATOM 4193 O O . HIS B 1 10 ? -38.188 -20.734 6.773 1 19.25 10 HIS B O 1
ATOM 4199 N N . HIS B 1 11 ? -40.281 -21.25 6.117 1 18.72 11 HIS B N 1
ATOM 4200 C CA . HIS B 1 11 ? -40.5 -21.25 4.672 1 18.72 11 HIS B CA 1
ATOM 4201 C C . HIS B 1 11 ? -40.594 -19.828 4.133 1 18.72 11 HIS B C 1
ATOM 4203 O O . HIS B 1 11 ? -40.688 -19.625 2.916 1 18.72 11 HIS B O 1
ATOM 4209 N N . SER B 1 12 ? -40.531 -18.688 4.832 1 18.17 12 SER B N 1
ATOM 4210 C CA . SER B 1 12 ? -41.531 -17.766 4.281 1 18.17 12 SER B CA 1
ATOM 4211 C C . SER B 1 12 ? -41.031 -17.125 2.988 1 18.17 12 SER B C 1
ATOM 4213 O O . SER B 1 12 ? -40 -16.438 2.979 1 18.17 12 SER B O 1
ATOM 4215 N N . LEU B 1 13 ? -41.312 -17.641 1.764 1 18.77 13 LEU B N 1
ATOM 4216 C CA . LEU B 1 13 ? -40.875 -17.312 0.402 1 18.77 13 LEU B CA 1
ATOM 4217 C C . LEU B 1 13 ? -41.5 -15.984 -0.042 1 18.77 13 LEU B C 1
ATOM 4219 O O . LEU B 1 13 ? -42.688 -15.891 -0.277 1 18.77 13 LEU B O 1
ATOM 4223 N N . SER B 1 14 ? -41.312 -14.867 0.709 1 17.05 14 SER B N 1
ATOM 4224 C CA . SER B 1 14 ? -42.156 -13.727 0.374 1 17.05 14 SER B CA 1
ATOM 4225 C C . SER B 1 14 ? -41.938 -13.281 -1.067 1 17.05 14 SER B C 1
ATOM 4227 O O . SER B 1 14 ? -40.812 -12.969 -1.458 1 17.05 14 SER B O 1
ATOM 4229 N N . ARG B 1 15 ? -42.938 -13.555 -1.965 1 16.17 15 ARG B N 1
ATOM 4230 C CA . ARG B 1 15 ? -43.156 -13.469 -3.406 1 16.17 15 ARG B CA 1
ATOM 4231 C C . ARG B 1 15 ? -42.938 -12.047 -3.908 1 16.17 15 ARG B C 1
ATOM 4233 O O . ARG B 1 15 ? -42.688 -11.133 -3.113 1 16.17 15 ARG B O 1
ATOM 4240 N N . ARG B 1 16 ? -44 -11.383 -4.617 1 16.64 16 ARG B N 1
ATOM 4241 C CA . ARG B 1 16 ? -44.281 -11.023 -6 1 16.64 16 ARG B CA 1
ATOM 4242 C C . ARG B 1 16 ? -44.25 -9.508 -6.195 1 16.64 16 ARG B C 1
ATOM 4244 O O . ARG B 1 16 ? -44.094 -9.023 -7.32 1 16.64 16 ARG B O 1
ATOM 4251 N N . GLY B 1 17 ? -44.531 -8.609 -5.148 1 17.05 17 GLY B N 1
ATOM 4252 C CA . GLY B 1 17 ? -45.5 -7.66 -5.613 1 17.05 17 GLY B CA 1
ATOM 4253 C C . GLY B 1 17 ? -45 -6.719 -6.684 1 17.05 17 GLY B C 1
ATOM 4254 O O . GLY B 1 17 ? -43.875 -6.211 -6.574 1 17.05 17 GLY B O 1
ATOM 4255 N N . PHE B 1 18 ? -45.5 -6.867 -7.961 1 17.64 18 PHE B N 1
ATOM 4256 C CA . PHE B 1 18 ? -45.375 -6.316 -9.305 1 17.64 18 PHE B CA 1
ATOM 4257 C C . PHE B 1 18 ? -45.688 -4.824 -9.312 1 17.64 18 PHE B C 1
ATOM 4259 O O . PHE B 1 18 ? -46.812 -4.422 -8.992 1 17.64 18 PHE B O 1
ATOM 4266 N N . ILE B 1 19 ? -44.844 -3.975 -8.75 1 18.17 19 ILE B N 1
ATOM 4267 C CA . ILE B 1 19 ? -45.156 -2.555 -8.664 1 18.17 19 ILE B CA 1
ATOM 4268 C C . ILE B 1 19 ? -45.656 -2.053 -10.023 1 18.17 19 ILE B C 1
ATOM 4270 O O . ILE B 1 19 ? -44.938 -2.193 -11.023 1 18.17 19 ILE B O 1
ATOM 4274 N N . THR B 1 20 ? -46.969 -1.832 -10.109 1 16.36 20 THR B N 1
ATOM 4275 C CA . THR B 1 20 ? -47.938 -1.396 -11.133 1 16.36 20 THR B CA 1
ATOM 4276 C C . THR B 1 20 ? -47.438 -0.126 -11.82 1 16.36 20 THR B C 1
ATOM 4278 O O . THR B 1 20 ? -46.625 0.62 -11.25 1 16.36 20 THR B O 1
ATOM 4281 N N . THR B 1 21 ? -48.062 0.177 -13.039 1 17.14 21 THR B N 1
ATOM 4282 C CA . THR B 1 21 ? -48.031 0.736 -14.383 1 17.14 21 THR B CA 1
ATOM 4283 C C . THR B 1 21 ? -48.375 2.219 -14.367 1 17.14 21 THR B C 1
ATOM 4285 O O . THR B 1 21 ? -49.531 2.582 -14.109 1 17.14 21 THR B O 1
ATOM 4288 N N . VAL B 1 22 ? -47.688 3.01 -13.469 1 16.55 22 VAL B N 1
ATOM 4289 C CA . VAL B 1 22 ? -48.312 4.336 -13.367 1 16.55 22 VAL B CA 1
ATOM 4290 C C . VAL B 1 22 ? -48.594 4.887 -14.758 1 16.55 22 VAL B C 1
ATOM 4292 O O . VAL B 1 22 ? -47.969 4.461 -15.742 1 16.55 22 VAL B O 1
ATOM 4295 N N . GLY B 1 23 ? -49.25 6.145 -14.836 1 16.45 23 GLY B N 1
ATOM 4296 C CA . GLY B 1 23 ? -50.312 6.906 -15.453 1 16.45 23 GLY B CA 1
ATOM 4297 C C . GLY B 1 23 ? -49.938 7.484 -16.812 1 16.45 23 GLY B C 1
ATOM 4298 O O . GLY B 1 23 ? -48.75 7.609 -17.125 1 16.45 23 GLY B O 1
ATOM 4299 N N . ALA B 1 24 ? -50.969 7.699 -17.703 1 17.33 24 ALA B N 1
ATOM 4300 C CA . ALA B 1 24 ? -51.438 7.812 -19.078 1 17.33 24 ALA B CA 1
ATOM 4301 C C . ALA B 1 24 ? -51.156 9.203 -19.656 1 17.33 24 ALA B C 1
ATOM 4303 O O . ALA B 1 24 ? -51.438 9.461 -20.828 1 17.33 24 ALA B O 1
ATOM 4304 N N . GLY B 1 25 ? -50.469 10.164 -18.953 1 16.62 25 GLY B N 1
ATOM 4305 C CA . GLY B 1 25 ? -51.062 11.422 -19.406 1 16.62 25 GLY B CA 1
ATOM 4306 C C . GLY B 1 25 ? -50.875 11.664 -20.891 1 16.62 25 GLY B C 1
ATOM 4307 O O . GLY B 1 25 ? -49.969 11.078 -21.516 1 16.62 25 GLY B O 1
ATOM 4308 N N . ALA B 1 26 ? -51.938 12.242 -21.594 1 16.98 26 ALA B N 1
ATOM 4309 C CA . ALA B 1 26 ? -52.5 12.477 -22.938 1 16.98 26 ALA B CA 1
ATOM 4310 C C . ALA B 1 26 ? -51.656 13.5 -23.703 1 16.98 26 ALA B C 1
ATOM 4312 O O . ALA B 1 26 ? -51.625 14.68 -23.328 1 16.98 26 ALA B O 1
ATOM 4313 N N . ALA B 1 27 ? -50.375 13.172 -23.969 1 16.95 27 ALA B N 1
ATOM 4314 C CA . ALA B 1 27 ? -49.594 14.188 -24.672 1 16.95 27 ALA B CA 1
ATOM 4315 C C . ALA B 1 27 ? -50.281 14.633 -25.953 1 16.95 27 ALA B C 1
ATOM 4317 O O . ALA B 1 27 ? -50.781 13.805 -26.719 1 16.95 27 ALA B O 1
ATOM 4318 N N . GLY B 1 28 ? -50.844 15.859 -25.938 1 16.97 28 GLY B N 1
ATOM 4319 C CA . GLY B 1 28 ? -51.562 16.609 -26.953 1 16.97 28 GLY B CA 1
ATOM 4320 C C . GLY B 1 28 ? -50.844 16.641 -28.297 1 16.97 28 GLY B C 1
ATOM 4321 O O . GLY B 1 28 ? -49.656 16.406 -28.359 1 16.97 28 GLY B O 1
ATOM 4322 N N . ALA B 1 29 ? -51.594 16.641 -29.484 1 17.22 29 ALA B N 1
ATOM 4323 C CA . ALA B 1 29 ? -51.531 16.375 -30.906 1 17.22 29 ALA B CA 1
ATOM 4324 C C . ALA B 1 29 ? -50.75 17.469 -31.641 1 17.22 29 ALA B C 1
ATOM 4326 O O . ALA B 1 29 ? -50.562 17.406 -32.844 1 17.22 29 ALA B O 1
ATOM 4327 N N . VAL B 1 30 ? -49.906 18.234 -31.031 1 18.52 30 VAL B N 1
ATOM 4328 C CA . VAL B 1 30 ? -49.781 19.438 -31.844 1 18.52 30 VAL B CA 1
ATOM 4329 C C . VAL B 1 30 ? -49.344 19.078 -33.25 1 18.52 30 VAL B C 1
ATOM 4331 O O . VAL B 1 30 ? -48.531 18.188 -33.469 1 18.52 30 VAL B O 1
ATOM 4334 N N . ALA B 1 31 ? -50.062 19.703 -34.344 1 18.36 31 ALA B N 1
ATOM 4335 C CA . ALA B 1 31 ? -50.219 19.641 -35.812 1 18.36 31 ALA B CA 1
ATOM 4336 C C . ALA B 1 31 ? -48.875 19.953 -36.5 1 18.36 31 ALA B C 1
ATOM 4338 O O . ALA B 1 31 ? -48.125 20.844 -36.062 1 18.36 31 ALA B O 1
ATOM 4339 N N . LEU B 1 32 ? -48.375 19.016 -37.438 1 18.64 32 LEU B N 1
ATOM 4340 C CA . LEU B 1 32 ? -47.188 18.688 -38.219 1 18.64 32 LEU B CA 1
ATOM 4341 C C . LEU B 1 32 ? -46.969 19.688 -39.344 1 18.64 32 LEU B C 1
ATOM 4343 O O . LEU B 1 32 ? -46.062 19.516 -40.156 1 18.64 32 LEU B O 1
ATOM 4347 N N . GLY B 1 33 ? -47.312 21.094 -39.25 1 18.86 33 GLY B N 1
ATOM 4348 C CA . GLY B 1 33 ? -47.375 21.656 -40.562 1 18.86 33 GLY B CA 1
ATOM 4349 C C . GLY B 1 33 ? -46.094 21.484 -41.344 1 18.86 33 GLY B C 1
ATOM 4350 O O . GLY B 1 33 ? -45.031 21.281 -40.781 1 18.86 33 GLY B O 1
ATOM 4351 N N . GLY B 1 34 ? -46.156 21.203 -42.781 1 18.14 34 GLY B N 1
ATOM 4352 C CA . GLY B 1 34 ? -45.406 20.594 -43.875 1 18.14 34 GLY B CA 1
ATOM 4353 C C . GLY B 1 34 ? -44.25 21.422 -44.344 1 18.14 34 GLY B C 1
ATOM 4354 O O . GLY B 1 34 ? -43.406 20.938 -45.125 1 18.14 34 GLY B O 1
ATOM 4355 N N . GLU B 1 35 ? -44.062 22.75 -43.969 1 20.36 35 GLU B N 1
ATOM 4356 C CA . GLU B 1 35 ? -43.594 23.531 -45.094 1 20.36 35 GLU B CA 1
ATOM 4357 C C . GLU B 1 35 ? -42.188 23.062 -45.5 1 20.36 35 GLU B C 1
ATOM 4359 O O . GLU B 1 35 ? -41.438 22.562 -44.688 1 20.36 35 GLU B O 1
ATOM 4364 N N . ALA B 1 36 ? -41.938 23.078 -46.938 1 20.14 36 ALA B N 1
ATOM 4365 C CA . ALA B 1 36 ? -40.938 22.594 -47.875 1 20.14 36 ALA B CA 1
ATOM 4366 C C . ALA B 1 36 ? -39.594 23.25 -47.594 1 20.14 36 ALA B C 1
ATOM 4368 O O . ALA B 1 36 ? -39.375 24.422 -47.969 1 20.14 36 ALA B O 1
ATOM 4369 N N . LEU B 1 37 ? -39.125 23.375 -46.312 1 18.69 37 LEU B N 1
ATOM 4370 C CA . LEU B 1 37 ? -37.969 24.266 -46.312 1 18.69 37 LEU B CA 1
ATOM 4371 C C . LEU B 1 37 ? -36.875 23.781 -47.281 1 18.69 37 LEU B C 1
ATOM 4373 O O . LEU B 1 37 ? -36.656 22.562 -47.406 1 18.69 37 LEU B O 1
ATOM 4377 N N . ALA B 1 38 ? -36.469 24.672 -48.25 1 22.2 38 ALA B N 1
ATOM 4378 C CA . ALA B 1 38 ? -35.5 24.75 -49.344 1 22.2 38 ALA B CA 1
ATOM 4379 C C . ALA B 1 38 ? -34.156 24.188 -48.938 1 22.2 38 ALA B C 1
ATOM 4381 O O . ALA B 1 38 ? -33.781 24.266 -47.75 1 22.2 38 ALA B O 1
ATOM 4382 N N . ASP B 1 39 ? -33.375 23.562 -49.906 1 20.2 39 ASP B N 1
ATOM 4383 C CA . ASP B 1 39 ? -32.25 22.641 -50.062 1 20.2 39 ASP B CA 1
ATOM 4384 C C . ASP B 1 39 ? -30.953 23.25 -49.5 1 20.2 39 ASP B C 1
ATOM 4386 O O . ASP B 1 39 ? -30.422 24.219 -50.062 1 20.2 39 ASP B O 1
ATOM 4390 N N . PRO B 1 40 ? -30.875 23.828 -48.25 1 22.75 40 PRO B N 1
ATOM 4391 C CA . PRO B 1 40 ? -29.609 24.578 -48.281 1 22.75 40 PRO B CA 1
ATOM 4392 C C . PRO B 1 40 ? -28.422 23.734 -48.719 1 22.75 40 PRO B C 1
ATOM 4394 O O . PRO B 1 40 ? -28.453 22.516 -48.594 1 22.75 40 PRO B O 1
ATOM 4397 N N . ALA B 1 41 ? -27.562 24.281 -49.688 1 25.25 41 ALA B N 1
ATOM 4398 C CA . ALA B 1 41 ? -26.297 23.891 -50.312 1 25.25 41 ALA B CA 1
ATOM 4399 C C . ALA B 1 41 ? -25.328 23.312 -49.281 1 25.25 41 ALA B C 1
ATOM 4401 O O . ALA B 1 41 ? -25.281 23.766 -48.156 1 25.25 41 ALA B O 1
ATOM 4402 N N . HIS B 1 42 ? -24.938 22 -49.531 1 23.66 42 HIS B N 1
ATOM 4403 C CA . HIS B 1 42 ? -24.062 21.031 -48.875 1 23.66 42 HIS B CA 1
ATOM 4404 C C . HIS B 1 42 ? -22.719 21.656 -48.531 1 23.66 42 HIS B C 1
ATOM 4406 O O . HIS B 1 42 ? -21.859 21.812 -49.406 1 23.66 42 HIS B O 1
ATOM 4412 N N . THR B 1 43 ? -22.656 22.859 -47.906 1 23.83 43 THR B N 1
ATOM 4413 C CA . THR B 1 43 ? -21.266 23.219 -47.688 1 23.83 43 THR B CA 1
ATOM 4414 C C . THR B 1 43 ? -20.5 22.078 -47.031 1 23.83 43 THR B C 1
ATOM 4416 O O . THR B 1 43 ? -20.938 21.547 -46 1 23.83 43 THR B O 1
ATOM 4419 N N . GLU B 1 44 ? -19.766 21.344 -47.875 1 21.58 44 GLU B N 1
ATOM 4420 C CA . GLU B 1 44 ? -18.859 20.312 -47.375 1 21.58 44 GLU B CA 1
ATOM 4421 C C . GLU B 1 44 ? -18.047 20.781 -46.188 1 21.58 44 GLU B C 1
ATOM 4423 O O . GLU B 1 44 ? -17.266 21.734 -46.312 1 21.58 44 GLU B O 1
ATOM 4428 N N . ALA B 1 45 ? -18.578 20.688 -45.031 1 29.55 45 ALA B N 1
ATOM 4429 C CA . ALA B 1 45 ? -17.797 20.922 -43.812 1 29.55 45 ALA B CA 1
ATOM 4430 C C . ALA B 1 45 ? -16.5 20.141 -43.844 1 29.55 45 ALA B C 1
ATOM 4432 O O . ALA B 1 45 ? -16.5 18.938 -44.094 1 29.55 45 ALA B O 1
ATOM 4433 N N . ALA B 1 46 ? -15.484 20.891 -43.969 1 30.44 46 ALA B N 1
ATOM 4434 C CA . ALA B 1 46 ? -14.117 20.406 -43.844 1 30.44 46 ALA B CA 1
ATOM 4435 C C . ALA B 1 46 ? -14.008 19.406 -42.688 1 30.44 46 ALA B C 1
ATOM 4437 O O . ALA B 1 46 ? -14.383 19.719 -41.562 1 30.44 46 ALA B O 1
ATOM 4438 N N . ALA B 1 47 ? -13.93 18.188 -42.969 1 26.05 47 ALA B N 1
ATOM 4439 C CA . ALA B 1 47 ? -13.617 17.109 -42.031 1 26.05 47 ALA B CA 1
ATOM 4440 C C . ALA B 1 47 ? -12.445 17.484 -41.125 1 26.05 47 ALA B C 1
ATOM 4442 O O . ALA B 1 47 ? -11.312 17.641 -41.594 1 26.05 47 ALA B O 1
ATOM 4443 N N . THR B 1 48 ? -12.703 18.406 -40.25 1 26.78 48 THR B N 1
ATOM 4444 C CA . THR B 1 48 ? -11.625 18.547 -39.25 1 26.78 48 THR B CA 1
ATOM 4445 C C . THR B 1 48 ? -11.07 17.188 -38.875 1 26.78 48 THR B C 1
ATOM 4447 O O . THR B 1 48 ? -11.82 16.312 -38.438 1 26.78 48 THR B O 1
ATOM 4450 N N . ALA B 1 49 ? -10.031 16.766 -39.5 1 28.28 49 ALA B N 1
ATOM 4451 C CA . ALA B 1 49 ? -9.242 15.625 -39.031 1 28.28 49 ALA B CA 1
ATOM 4452 C C . ALA B 1 49 ? -9.188 15.586 -37.5 1 28.28 49 ALA B C 1
ATOM 4454 O O . ALA B 1 49 ? -8.594 16.469 -36.875 1 28.28 49 ALA B O 1
ATOM 4455 N N . THR B 1 50 ? -10.234 15.133 -36.969 1 27.22 50 THR B N 1
ATOM 4456 C CA . THR B 1 50 ? -10.172 14.812 -35.531 1 27.22 50 THR B CA 1
ATOM 4457 C C . THR B 1 50 ? -8.844 14.148 -35.188 1 27.22 50 THR B C 1
ATOM 4459 O O . THR B 1 50 ? -8.516 13.078 -35.719 1 27.22 50 THR B O 1
ATOM 4462 N N . ALA B 1 51 ? -7.812 14.859 -35.031 1 31.73 51 ALA B N 1
ATOM 4463 C CA . ALA B 1 51 ? -6.559 14.336 -34.5 1 31.73 51 ALA B CA 1
ATOM 4464 C C . ALA B 1 51 ? -6.816 13.172 -33.562 1 31.73 51 ALA B C 1
ATOM 4466 O O . ALA B 1 51 ? -7.711 13.227 -32.719 1 31.73 51 ALA B O 1
ATOM 4467 N N . GLU B 1 52 ? -6.57 11.969 -34.062 1 33.03 52 GLU B N 1
ATOM 4468 C CA . GLU B 1 52 ? -6.621 10.812 -33.156 1 33.03 52 GLU B CA 1
ATOM 4469 C C . GLU B 1 52 ? -6.199 11.195 -31.75 1 33.03 52 GLU B C 1
ATOM 4471 O O . GLU B 1 52 ? -5.176 11.859 -31.562 1 33.03 52 GLU B O 1
ATOM 4476 N N . PRO B 1 53 ? -7.008 11.32 -30.797 1 36.47 53 PRO B N 1
ATOM 4477 C CA . PRO B 1 53 ? -6.539 11.648 -29.453 1 36.47 53 PRO B CA 1
ATOM 4478 C C . PRO B 1 53 ? -5.176 11.039 -29.125 1 36.47 53 PRO B C 1
ATOM 4480 O O . PRO B 1 53 ? -4.91 9.891 -29.5 1 36.47 53 PRO B O 1
ATOM 4483 N N . ALA B 1 54 ? -4.145 11.625 -29.25 1 38.56 54 ALA B N 1
ATOM 4484 C CA . ALA B 1 54 ? -2.842 11.172 -28.766 1 38.56 54 ALA B CA 1
ATOM 4485 C C . ALA B 1 54 ? -2.998 10.148 -27.641 1 38.56 54 ALA B C 1
ATOM 4487 O O . ALA B 1 54 ? -3.564 10.453 -26.594 1 38.56 54 ALA B O 1
ATOM 4488 N N . LEU B 1 55 ? -3.17 8.844 -27.922 1 45.75 55 LEU B N 1
ATOM 4489 C CA . LEU B 1 55 ? -3.309 7.742 -26.984 1 45.75 55 LEU B CA 1
ATOM 4490 C C . LEU B 1 55 ? -2.4 7.941 -25.766 1 45.75 55 LEU B C 1
ATOM 4492 O O . LEU B 1 55 ? -1.175 7.961 -25.906 1 45.75 55 LEU B O 1
ATOM 4496 N N . LEU B 1 56 ? -2.777 8.539 -24.75 1 59.03 56 LEU B N 1
ATOM 4497 C CA . LEU B 1 56 ? -2.082 8.742 -23.484 1 59.03 56 LEU B CA 1
ATOM 4498 C C . LEU B 1 56 ? -1.461 7.438 -22.984 1 59.03 56 LEU B C 1
ATOM 4500 O O . LEU B 1 56 ? -2.082 6.375 -23.078 1 59.03 56 LEU B O 1
ATOM 4504 N N . ALA B 1 57 ? -0.077 7.402 -22.906 1 73.19 57 ALA B N 1
ATOM 4505 C CA . ALA B 1 57 ? 0.658 6.262 -22.359 1 73.19 57 ALA B CA 1
ATOM 4506 C C . ALA B 1 57 ? -0.039 5.699 -21.125 1 73.19 57 ALA B C 1
ATOM 4508 O O . ALA B 1 57 ? -0.543 6.453 -20.281 1 73.19 57 ALA B O 1
ATOM 4509 N N . THR B 1 58 ? -0.185 4.309 -21.172 1 78.69 58 THR B N 1
ATOM 4510 C CA . THR B 1 58 ? -0.728 3.652 -19.984 1 78.69 58 THR B CA 1
ATOM 4511 C C . THR B 1 58 ? 0.138 3.941 -18.766 1 78.69 58 THR B C 1
ATOM 4513 O O . THR B 1 58 ? 1.35 3.711 -18.797 1 78.69 58 THR B O 1
ATOM 4516 N N . PRO B 1 59 ? -0.446 4.441 -17.781 1 79.88 59 PRO B N 1
ATOM 4517 C CA . PRO B 1 59 ? 0.333 4.645 -16.547 1 79.88 59 PRO B CA 1
ATOM 4518 C C . PRO B 1 59 ? 0.761 3.33 -15.898 1 79.88 59 PRO B C 1
ATOM 4520 O O . PRO B 1 59 ? 0.107 2.301 -16.094 1 79.88 59 PRO B O 1
ATOM 4523 N N . ALA B 1 60 ? 1.799 3.395 -15.094 1 82.56 60 ALA B N 1
ATOM 4524 C CA . ALA B 1 60 ? 2.367 2.201 -14.469 1 82.56 60 ALA B CA 1
ATOM 4525 C C . ALA B 1 60 ? 1.381 1.569 -13.492 1 82.56 60 ALA B C 1
ATOM 4527 O O . ALA B 1 60 ? 1.396 0.354 -13.281 1 82.56 60 ALA B O 1
ATOM 4528 N N . ASP B 1 61 ? 0.572 2.336 -12.953 1 86.81 61 ASP B N 1
ATOM 4529 C CA . ASP B 1 61 ? -0.316 1.826 -11.914 1 86.81 61 ASP B CA 1
ATOM 4530 C C . ASP B 1 61 ? -1.665 1.412 -12.492 1 86.81 61 ASP B C 1
ATOM 4532 O O . ASP B 1 61 ? -2.643 1.257 -11.766 1 86.81 61 ASP B O 1
ATOM 4536 N N . ARG B 1 62 ? -1.72 1.31 -13.82 1 88.94 62 ARG B N 1
ATOM 4537 C CA . ARG B 1 62 ? -2.912 0.84 -14.516 1 88.94 62 ARG B CA 1
ATOM 4538 C C . ARG B 1 62 ? -2.602 -0.383 -15.375 1 88.94 62 ARG B C 1
ATOM 4540 O O . ARG B 1 62 ? -1.466 -0.563 -15.812 1 88.94 62 ARG B O 1
ATOM 4547 N N . PHE B 1 63 ? -3.629 -1.143 -15.547 1 95.31 63 PHE B N 1
ATOM 4548 C CA . PHE B 1 63 ? -3.49 -2.209 -16.531 1 95.31 63 PHE B CA 1
ATOM 4549 C C . PHE B 1 63 ? -3.572 -1.654 -17.953 1 95.31 63 PHE B C 1
ATOM 4551 O O . PHE B 1 63 ? -4.098 -0.558 -18.156 1 95.31 63 PHE B O 1
ATOM 4558 N N . GLY B 1 64 ? -2.979 -2.361 -18.953 1 96.12 64 GLY B N 1
ATOM 4559 C CA . GLY B 1 64 ? -2.998 -1.977 -20.344 1 96.12 64 GLY B CA 1
ATOM 4560 C C . GLY B 1 64 ? -3.094 -3.16 -21.297 1 96.12 64 GLY B C 1
ATOM 4561 O O . GLY B 1 64 ? -3.582 -4.227 -20.906 1 96.12 64 GLY B O 1
ATOM 4562 N N . ARG B 1 65 ? -2.697 -2.904 -22.609 1 97.38 65 ARG B N 1
ATOM 4563 C CA . ARG B 1 65 ? -2.828 -3.941 -23.641 1 97.38 65 ARG B CA 1
ATOM 4564 C C . ARG B 1 65 ? -1.539 -4.094 -24.438 1 97.38 65 ARG B C 1
ATOM 4566 O O . ARG B 1 65 ? -0.843 -3.109 -24.688 1 97.38 65 ARG B O 1
ATOM 4573 N N . ILE B 1 66 ? -1.292 -5.328 -24.781 1 97.81 66 ILE B N 1
ATOM 4574 C CA . ILE B 1 66 ? -0.241 -5.605 -25.766 1 97.81 66 ILE B CA 1
ATOM 4575 C C . ILE B 1 66 ? -0.777 -5.391 -27.172 1 97.81 66 ILE B C 1
ATOM 4577 O O . ILE B 1 66 ? -0.058 -4.906 -28.047 1 97.81 66 ILE B O 1
ATOM 4581 N N . PHE B 1 67 ? -2.08 -5.746 -27.359 1 97.44 67 PHE B N 1
ATOM 4582 C CA . PHE B 1 67 ? -2.693 -5.711 -28.672 1 97.44 67 PHE B CA 1
ATOM 4583 C C . PHE B 1 67 ? -3.908 -4.789 -28.688 1 97.44 67 PHE B C 1
ATOM 4585 O O . PHE B 1 67 ? -5.035 -5.242 -28.906 1 97.44 67 PHE B O 1
ATOM 4592 N N . PRO B 1 68 ? -3.715 -3.529 -28.609 1 94.5 68 PRO B N 1
ATOM 4593 C CA . PRO B 1 68 ? -4.832 -2.594 -28.469 1 94.5 68 PRO B CA 1
ATOM 4594 C C . PRO B 1 68 ? -5.727 -2.559 -29.703 1 94.5 68 PRO B C 1
ATOM 4596 O O . PRO B 1 68 ? -6.879 -2.123 -29.625 1 94.5 68 PRO B O 1
ATOM 4599 N N . GLU B 1 69 ? -5.281 -3.068 -30.828 1 94.62 69 GLU B N 1
ATOM 4600 C CA . GLU B 1 69 ? -6.039 -2.986 -32.062 1 94.62 69 GLU B CA 1
ATOM 4601 C C . GLU B 1 69 ? -6.98 -4.18 -32.219 1 94.62 69 GLU B C 1
ATOM 4603 O O . GLU B 1 69 ? -7.871 -4.172 -33.062 1 94.62 69 GLU B O 1
ATOM 4608 N N . LEU B 1 70 ? -6.754 -5.188 -31.438 1 97.31 70 LEU B N 1
ATOM 4609 C CA . LEU B 1 70 ? -7.59 -6.379 -31.547 1 97.31 70 LEU B CA 1
ATOM 4610 C C . LEU B 1 70 ? -8.867 -6.223 -30.734 1 97.31 70 LEU B C 1
ATOM 4612 O O . LEU B 1 70 ? -8.844 -5.691 -29.609 1 97.31 70 LEU B O 1
ATOM 4616 N N . PRO B 1 71 ? -9.93 -6.633 -31.266 1 95.44 71 PRO B N 1
ATOM 4617 C CA . PRO B 1 71 ? -11.195 -6.582 -30.531 1 95.44 71 PRO B CA 1
ATOM 4618 C C . PRO B 1 71 ? -11.305 -7.684 -29.484 1 95.44 71 PRO B C 1
ATOM 4620 O O . PRO B 1 71 ? -10.508 -8.625 -29.484 1 95.44 71 PRO B O 1
ATOM 4623 N N . PRO B 1 72 ? -12.297 -7.551 -28.578 1 95.31 72 PRO B N 1
ATOM 4624 C CA . PRO B 1 72 ? -12.57 -8.664 -27.656 1 95.31 72 PRO B CA 1
ATOM 4625 C C . PRO B 1 72 ? -12.891 -9.961 -28.391 1 95.31 72 PRO B C 1
ATOM 4627 O O . PRO B 1 72 ? -13.375 -9.938 -29.531 1 95.31 72 PRO B O 1
ATOM 4630 N N . PHE B 1 73 ? -12.617 -11.094 -27.75 1 92.94 73 PHE B N 1
ATOM 4631 C CA . PHE B 1 73 ? -12.773 -12.406 -28.375 1 9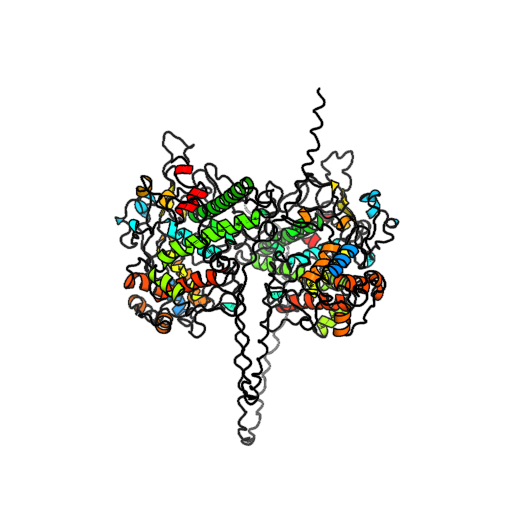2.94 73 PHE B CA 1
ATOM 4632 C C . PHE B 1 73 ? -14.227 -12.656 -28.766 1 92.94 73 PHE B C 1
ATOM 4634 O O . PHE B 1 73 ? -14.5 -13.344 -29.75 1 92.94 73 PHE B O 1
ATOM 4641 N N . VAL B 1 74 ? -15.188 -12.141 -27.875 1 88.56 74 VAL B N 1
ATOM 4642 C CA . VAL B 1 74 ? -16.625 -12.219 -28.172 1 88.56 74 VAL B CA 1
ATOM 4643 C C . VAL B 1 74 ? -17.344 -11.047 -27.5 1 88.56 74 VAL B C 1
ATOM 4645 O O . VAL B 1 74 ? -16.812 -10.406 -26.594 1 88.56 74 VAL B O 1
ATOM 4648 N N . PRO B 1 75 ? -18.594 -10.836 -28.031 1 89.75 75 PRO B N 1
ATOM 4649 C CA . PRO B 1 75 ? -19.406 -9.852 -27.312 1 89.75 75 PRO B CA 1
ATOM 4650 C C . PRO B 1 75 ? -19.75 -10.297 -25.891 1 89.75 75 PRO B C 1
ATOM 4652 O O . PRO B 1 75 ? -19.859 -11.5 -25.625 1 89.75 75 PRO B O 1
ATOM 4655 N N . ALA B 1 76 ? -19.953 -9.375 -25.078 1 92.69 76 ALA B N 1
ATOM 4656 C CA . ALA B 1 76 ? -20.297 -9.656 -23.688 1 92.69 76 ALA B CA 1
ATOM 4657 C C . ALA B 1 76 ? -21.812 -9.82 -23.516 1 92.69 76 ALA B C 1
ATOM 4659 O O . ALA B 1 76 ? -22.484 -8.906 -23.047 1 92.69 76 ALA B O 1
ATOM 4660 N N . ASP B 1 77 ? -22.328 -10.891 -23.859 1 92.94 77 ASP B N 1
ATOM 4661 C CA . ASP B 1 77 ? -23.766 -11.141 -23.688 1 92.94 77 ASP B CA 1
ATOM 4662 C C . ASP B 1 77 ? -24 -12.391 -22.844 1 92.94 77 ASP B C 1
ATOM 4664 O O . ASP B 1 77 ? -23.062 -13.078 -22.453 1 92.94 77 ASP B O 1
ATOM 4668 N N . ASP B 1 78 ? -25.188 -12.711 -22.562 1 94.25 78 ASP B N 1
ATOM 4669 C CA . ASP B 1 78 ? -25.562 -13.75 -21.609 1 94.25 78 ASP B CA 1
ATOM 4670 C C . ASP B 1 78 ? -25.234 -15.141 -22.156 1 94.25 78 ASP B C 1
ATOM 4672 O O . ASP B 1 78 ? -24.875 -16.031 -21.406 1 94.25 78 ASP B O 1
ATOM 4676 N N . ARG B 1 79 ? -25.406 -15.344 -23.438 1 94.88 79 ARG B N 1
ATOM 4677 C CA . ARG B 1 79 ? -25.141 -16.656 -24.031 1 94.88 79 ARG B CA 1
ATOM 4678 C C . ARG B 1 79 ? -23.672 -17.016 -23.906 1 94.88 79 ARG B C 1
ATOM 4680 O O . ARG B 1 79 ? -23.344 -18.156 -23.578 1 94.88 79 ARG B O 1
ATOM 4687 N N . ARG B 1 80 ? -22.859 -16.125 -24.25 1 95 80 ARG B N 1
ATOM 4688 C CA . ARG B 1 80 ? -21.422 -16.359 -24.156 1 95 80 ARG B CA 1
ATOM 4689 C C . ARG B 1 80 ? -20.984 -16.516 -22.703 1 95 80 ARG B C 1
ATOM 4691 O O . ARG B 1 80 ? -20.141 -17.375 -22.391 1 95 80 ARG B O 1
ATOM 4698 N N . ARG B 1 81 ? -21.5 -15.719 -21.828 1 95.94 81 ARG B N 1
ATOM 4699 C CA . ARG B 1 81 ? -21.203 -15.875 -20.406 1 95.94 81 ARG B CA 1
ATOM 4700 C C . ARG B 1 81 ? -21.594 -17.266 -19.906 1 95.94 81 ARG B C 1
ATOM 4702 O O . ARG B 1 81 ? -20.859 -17.891 -19.141 1 95.94 81 ARG B O 1
ATOM 4709 N N . ALA B 1 82 ? -22.734 -17.688 -20.312 1 96.75 82 ALA B N 1
ATOM 4710 C CA . ALA B 1 82 ? -23.219 -19 -19.906 1 96.75 82 ALA B CA 1
ATOM 4711 C C . ALA B 1 82 ? -22.281 -20.094 -20.406 1 96.75 82 ALA B C 1
ATOM 4713 O O . ALA B 1 82 ? -22.047 -21.094 -19.719 1 96.75 82 ALA B O 1
ATOM 4714 N N . ALA B 1 83 ? -21.797 -19.984 -21.594 1 97.56 83 ALA B N 1
ATOM 4715 C CA . ALA B 1 83 ? -20.859 -20.953 -22.156 1 97.56 83 ALA B CA 1
ATOM 4716 C C . ALA B 1 83 ? -19.562 -21 -21.328 1 97.56 83 ALA B C 1
ATOM 4718 O O . ALA B 1 83 ? -19.062 -22.078 -21.016 1 97.56 83 ALA B O 1
ATOM 4719 N N . LEU B 1 84 ? -19.047 -19.859 -21.016 1 97.81 84 LEU B N 1
ATOM 4720 C CA . LEU B 1 84 ? -17.828 -19.766 -20.234 1 97.81 84 LEU B CA 1
ATOM 4721 C C . LEU B 1 84 ? -18.016 -20.391 -18.844 1 97.81 84 LEU B C 1
ATOM 4723 O O . LEU B 1 84 ? -17.141 -21.078 -18.344 1 97.81 84 LEU B O 1
ATOM 4727 N N . ILE B 1 85 ? -19.156 -20.109 -18.234 1 97.31 85 ILE B N 1
ATOM 4728 C CA . ILE B 1 85 ? -19.5 -20.672 -16.922 1 97.31 85 ILE B CA 1
ATOM 4729 C C . ILE B 1 85 ? -19.578 -22.203 -17.031 1 97.31 85 ILE B C 1
ATOM 4731 O O . ILE B 1 85 ? -19.094 -22.906 -16.141 1 97.31 85 ILE B O 1
ATOM 4735 N N . ASP B 1 86 ? -20.125 -22.641 -18.078 1 97.94 86 ASP B N 1
ATOM 4736 C CA . ASP B 1 86 ? -20.25 -24.078 -18.281 1 97.94 86 ASP B CA 1
ATOM 4737 C C . ASP B 1 86 ? -18.875 -24.719 -18.484 1 97.94 86 ASP B C 1
ATOM 4739 O O . ASP B 1 86 ? -18.609 -25.812 -17.969 1 97.94 86 ASP B O 1
ATOM 4743 N N . MET B 1 87 ? -18.016 -24.141 -19.234 1 97.94 87 MET B N 1
ATOM 4744 C CA . MET B 1 87 ? -16.656 -24.625 -19.469 1 97.94 87 MET B CA 1
ATOM 4745 C C . MET B 1 87 ? -15.914 -24.812 -18.141 1 97.94 87 MET B C 1
ATOM 4747 O O . MET B 1 87 ? -15.164 -25.781 -17.984 1 97.94 87 MET B O 1
ATOM 4751 N N . GLY B 1 88 ? -16.125 -23.859 -17.234 1 97.94 88 GLY B N 1
ATOM 4752 C CA . GLY B 1 88 ? -15.336 -23.797 -16.016 1 97.94 88 GLY B CA 1
ATOM 4753 C C . GLY B 1 88 ? -16.031 -24.438 -14.836 1 97.94 88 GLY B C 1
ATOM 4754 O O . GLY B 1 88 ? -15.562 -24.312 -13.695 1 97.94 88 GLY B O 1
ATOM 4755 N N . LYS B 1 89 ? -17.172 -25.078 -15.023 1 97.5 89 LYS B N 1
ATOM 4756 C CA . LYS B 1 89 ? -17.906 -25.672 -13.914 1 97.5 89 LYS B CA 1
ATOM 4757 C C . LYS B 1 89 ? -17.25 -26.969 -13.453 1 97.5 89 LYS B C 1
ATOM 4759 O O . LYS B 1 89 ? -16.5 -27.594 -14.211 1 97.5 89 LYS B O 1
ATOM 4764 N N . PRO B 1 90 ? -17.469 -27.406 -12.203 1 95.69 90 PRO B N 1
ATOM 4765 C CA . PRO B 1 90 ? -17.047 -28.75 -11.812 1 95.69 90 PRO B CA 1
ATOM 4766 C C . PRO B 1 90 ? -17.562 -29.828 -12.766 1 95.69 90 PRO B C 1
ATOM 4768 O O . PRO B 1 90 ? -18.734 -29.812 -13.148 1 95.69 90 PRO B O 1
ATOM 4771 N N . GLY B 1 91 ? -16.703 -30.656 -13.148 1 95.62 91 GLY B N 1
ATOM 4772 C CA . GLY B 1 91 ? -17.078 -31.703 -14.086 1 95.62 91 GLY B CA 1
ATOM 4773 C C . GLY B 1 91 ? -17.078 -31.25 -15.531 1 95.62 91 GLY B C 1
ATOM 4774 O O . GLY B 1 91 ? -17.266 -32.062 -16.438 1 95.62 91 GLY B O 1
ATOM 4775 N N . GLY B 1 92 ? -16.797 -30.016 -15.766 1 96.62 92 GLY B N 1
ATOM 4776 C CA . GLY B 1 92 ? -16.75 -29.5 -17.125 1 96.62 92 GLY B CA 1
ATOM 4777 C C . GLY B 1 92 ? -15.484 -29.891 -17.875 1 96.62 92 GLY B C 1
ATOM 4778 O O . GLY B 1 92 ? -14.719 -30.734 -17.406 1 96.62 92 GLY B O 1
ATOM 4779 N N . ILE B 1 93 ? -15.25 -29.281 -19.031 1 97.06 93 ILE B N 1
ATOM 4780 C CA . ILE B 1 93 ? -14.227 -29.703 -19.969 1 97.06 93 ILE B CA 1
ATOM 4781 C C . ILE B 1 93 ? -12.844 -29.469 -19.375 1 97.06 93 ILE B C 1
ATOM 4783 O O . ILE B 1 93 ? -11.875 -30.125 -19.766 1 97.06 93 ILE B O 1
ATOM 4787 N N . LEU B 1 94 ? -12.75 -28.531 -18.422 1 98 94 LEU B N 1
ATOM 4788 C CA . LEU B 1 94 ? -11.445 -28.156 -17.859 1 98 94 LEU B CA 1
ATOM 4789 C C . LEU B 1 94 ? -11.125 -29 -16.625 1 98 94 LEU B C 1
ATOM 4791 O O . LEU B 1 94 ? -9.984 -29.016 -16.172 1 98 94 LEU B O 1
ATOM 4795 N N . ASP B 1 95 ? -12.078 -29.656 -16.047 1 97.69 95 ASP B N 1
ATOM 4796 C CA . ASP B 1 95 ? -11.898 -30.406 -14.812 1 97.69 95 ASP B CA 1
ATOM 4797 C C . ASP B 1 95 ? -11.172 -31.719 -15.062 1 97.69 95 ASP B C 1
ATOM 4799 O O . ASP B 1 95 ? -11.602 -32.531 -15.883 1 97.69 95 ASP B O 1
ATOM 4803 N N . ALA B 1 96 ? -10.117 -31.969 -14.312 1 97.06 96 ALA B N 1
ATOM 4804 C CA . ALA B 1 96 ? -9.336 -33.188 -14.469 1 97.06 96 ALA B CA 1
ATOM 4805 C C . ALA B 1 96 ? -10.086 -34.406 -13.906 1 97.06 96 ALA B C 1
ATOM 4807 O O . ALA B 1 96 ? -9.734 -35.531 -14.18 1 97.06 96 ALA B O 1
ATOM 4808 N N . ARG B 1 97 ? -11.148 -34.094 -13.125 1 95.12 97 ARG B N 1
ATOM 4809 C CA . ARG B 1 97 ? -11.969 -35.125 -12.5 1 95.12 97 ARG B CA 1
ATOM 4810 C C . ARG B 1 97 ? -11.109 -36.062 -11.648 1 95.12 97 ARG B C 1
ATOM 4812 O O . ARG B 1 97 ? -11.18 -37.281 -11.805 1 95.12 97 ARG B O 1
ATOM 4819 N N . ASP B 1 98 ? -10.273 -35.469 -10.812 1 95.31 98 ASP B N 1
ATOM 4820 C CA . ASP B 1 98 ? -9.43 -36.219 -9.891 1 95.31 98 ASP B CA 1
ATOM 4821 C C . ASP B 1 98 ? -10.273 -37.062 -8.945 1 95.31 98 ASP B C 1
ATOM 4823 O O . ASP B 1 98 ? -11.352 -36.656 -8.516 1 95.31 98 ASP B O 1
ATOM 4827 N N . ASN B 1 99 ? -9.781 -38.219 -8.625 1 94.19 99 ASN B N 1
ATOM 4828 C CA . ASN B 1 99 ? -10.438 -39.062 -7.625 1 94.19 99 ASN B CA 1
ATOM 4829 C C . ASN B 1 99 ? -10.141 -38.562 -6.207 1 94.19 99 ASN B C 1
ATOM 4831 O O . ASN B 1 99 ? -9.352 -39.188 -5.488 1 94.19 99 ASN B O 1
ATOM 4835 N N . LEU B 1 100 ? -10.844 -37.594 -5.77 1 93.38 100 LEU B N 1
ATOM 4836 C CA . LEU B 1 100 ? -10.578 -36.969 -4.492 1 93.38 100 LEU B CA 1
ATOM 4837 C C . LEU B 1 100 ? -10.82 -37.906 -3.334 1 93.38 100 LEU B C 1
ATOM 4839 O O . LEU B 1 100 ? -10.25 -37.75 -2.254 1 93.38 100 LEU B O 1
ATOM 4843 N N . ALA B 1 101 ? -11.648 -38.844 -3.527 1 93.25 101 ALA B N 1
ATOM 4844 C CA . ALA B 1 101 ? -11.992 -39.812 -2.49 1 93.25 101 ALA B CA 1
ATOM 4845 C C . ALA B 1 101 ? -10.789 -40.688 -2.113 1 93.25 101 ALA B C 1
ATOM 4847 O O . ALA B 1 101 ? -10.742 -41.25 -1.021 1 93.25 101 ALA B O 1
ATOM 4848 N N . ALA B 1 102 ? -9.805 -40.75 -3.021 1 94.5 102 ALA B N 1
ATOM 4849 C CA . ALA B 1 102 ? -8.602 -41.531 -2.736 1 94.5 102 ALA B CA 1
ATOM 4850 C C . ALA B 1 102 ? -7.797 -40.906 -1.604 1 94.5 102 ALA B C 1
ATOM 4852 O O . ALA B 1 102 ? -7.012 -41.562 -0.936 1 94.5 102 ALA B O 1
ATOM 4853 N N . GLY B 1 103 ? -7.984 -39.562 -1.427 1 94 103 GLY B N 1
ATOM 4854 C CA . GLY B 1 103 ? -7.324 -38.844 -0.339 1 94 103 GLY B CA 1
ATOM 4855 C C . GLY B 1 103 ? -6 -38.219 -0.745 1 94 103 GLY B C 1
ATOM 4856 O O . GLY B 1 103 ? -5.445 -38.562 -1.793 1 94 103 GLY B O 1
ATOM 4857 N N . PRO B 1 104 ? -5.504 -37.375 0.093 1 94.88 104 PRO B N 1
ATOM 4858 C CA . PRO B 1 104 ? -4.332 -36.562 -0.278 1 94.88 104 PRO B CA 1
ATOM 4859 C C . PRO B 1 104 ? -3.055 -37.406 -0.363 1 94.88 104 PRO B C 1
ATOM 4861 O O . PRO B 1 104 ? -2.162 -37.094 -1.156 1 94.88 104 PRO B O 1
ATOM 4864 N N . VAL B 1 105 ? -2.926 -38.438 0.416 1 94.12 105 VAL B N 1
ATOM 4865 C CA . VAL B 1 105 ? -1.718 -39.25 0.417 1 94.12 105 VAL B CA 1
ATOM 4866 C C . VAL B 1 105 ? -1.625 -40.062 -0.888 1 94.12 105 VAL B C 1
ATOM 4868 O O . VAL B 1 105 ? -0.606 -40 -1.58 1 94.12 105 VAL B O 1
ATOM 4871 N N . ALA B 1 106 ? -2.701 -40.688 -1.281 1 94.06 106 ALA B N 1
ATOM 4872 C CA . ALA B 1 106 ? -2.709 -41.531 -2.471 1 94.06 106 ALA B CA 1
ATOM 4873 C C . ALA B 1 106 ? -2.512 -40.719 -3.736 1 94.06 106 ALA B C 1
ATOM 4875 O O . ALA B 1 106 ? -1.845 -41.156 -4.676 1 94.06 106 ALA B O 1
ATOM 4876 N N . LEU B 1 107 ? -3.062 -39.562 -3.768 1 93.81 107 LEU B N 1
ATOM 4877 C CA . LEU B 1 107 ? -2.994 -38.688 -4.949 1 93.81 107 LEU B CA 1
ATOM 4878 C C . LEU B 1 107 ? -1.57 -38.188 -5.18 1 93.81 107 LEU B C 1
ATOM 4880 O O . LEU B 1 107 ? -1.24 -37.75 -6.273 1 93.81 107 LEU B O 1
ATOM 4884 N N . VAL B 1 108 ? -0.735 -38.281 -4.137 1 92 108 VAL B N 1
ATOM 4885 C CA . VAL B 1 108 ? 0.667 -37.906 -4.277 1 92 108 VAL B CA 1
ATOM 4886 C C . VAL B 1 108 ? 1.513 -39.125 -4.555 1 92 108 VAL B C 1
ATOM 4888 O O . VAL B 1 108 ? 2.424 -39.094 -5.387 1 92 108 VAL B O 1
ATOM 4891 N N . ALA B 1 109 ? 1.164 -40.219 -3.951 1 88.44 109 ALA B N 1
ATOM 4892 C CA . ALA B 1 109 ? 2.014 -41.406 -3.951 1 88.44 109 ALA B CA 1
ATOM 4893 C C . ALA B 1 109 ? 1.743 -42.25 -5.176 1 88.44 109 ALA B C 1
ATOM 4895 O O . ALA B 1 109 ? 2.648 -42.938 -5.688 1 88.44 109 ALA B O 1
ATOM 4896 N N . ASP B 1 110 ? 0.455 -42.25 -5.598 1 86.44 110 ASP B N 1
ATOM 4897 C CA . ASP B 1 110 ? 0.049 -43.125 -6.695 1 86.44 110 ASP B CA 1
ATOM 4898 C C . ASP B 1 110 ? -0.161 -42.312 -7.98 1 86.44 110 ASP B C 1
ATOM 4900 O O . ASP B 1 110 ? -1.248 -41.781 -8.211 1 86.44 110 ASP B O 1
ATOM 4904 N N . LEU B 1 111 ? 0.716 -42.375 -8.812 1 76.88 111 LEU B N 1
ATOM 4905 C CA . LEU B 1 111 ? 0.692 -41.594 -10.039 1 76.88 111 LEU B CA 1
ATOM 4906 C C . LEU B 1 111 ? -0.39 -42.094 -10.992 1 76.88 111 LEU B C 1
ATOM 4908 O O . LEU B 1 111 ? -0.814 -41.375 -11.891 1 76.88 111 LEU B O 1
ATOM 4912 N N . THR B 1 112 ? -0.888 -43.312 -10.797 1 79.75 112 THR B N 1
ATOM 4913 C CA . THR B 1 112 ? -1.909 -43.875 -11.672 1 79.75 112 THR B CA 1
ATOM 4914 C C . THR B 1 112 ? -3.258 -43.188 -11.43 1 79.75 112 THR B C 1
ATOM 4916 O O . THR B 1 112 ? -4.156 -43.281 -12.266 1 79.75 112 THR B O 1
ATOM 4919 N N . LEU B 1 113 ? -3.371 -42.531 -10.336 1 84.12 113 LEU B N 1
ATOM 4920 C CA . LEU B 1 113 ? -4.613 -41.844 -9.992 1 84.12 113 LEU B CA 1
ATOM 4921 C C . LEU B 1 113 ? -4.715 -40.5 -10.727 1 84.12 113 LEU B C 1
ATOM 4923 O O . LEU B 1 113 ? -5.746 -39.812 -10.664 1 84.12 113 LEU B O 1
ATOM 4927 N N . SER B 1 114 ? -3.787 -40.219 -11.508 1 78.88 114 SER B N 1
ATOM 4928 C CA . SER B 1 114 ? -3.738 -38.938 -12.203 1 78.88 114 SER B CA 1
ATOM 4929 C C . SER B 1 114 ? -3.809 -39.125 -13.711 1 78.88 114 SER B C 1
ATOM 4931 O O . SER B 1 114 ? -3.203 -38.375 -14.469 1 78.88 114 SER B O 1
ATOM 4933 N N . ALA B 1 115 ? -4.551 -40.062 -14.117 1 79.12 115 ALA B N 1
ATOM 4934 C CA . ALA B 1 115 ? -4.574 -40.406 -15.531 1 79.12 115 ALA B CA 1
ATOM 4935 C C . ALA B 1 115 ? -4.941 -39.188 -16.375 1 79.12 115 ALA B C 1
ATOM 4937 O O . ALA B 1 115 ? -4.379 -39 -17.453 1 79.12 115 ALA B O 1
ATOM 4938 N N . ASN B 1 116 ? -5.824 -38.312 -15.992 1 86.62 116 ASN B N 1
ATOM 4939 C CA . ASN B 1 116 ? -6.262 -37.156 -16.734 1 86.62 116 ASN B CA 1
ATOM 4940 C C . ASN B 1 116 ? -5.527 -35.906 -16.281 1 86.62 116 ASN B C 1
ATOM 4942 O O . ASN B 1 116 ? -5.828 -34.781 -16.75 1 86.62 116 ASN B O 1
ATOM 4946 N N . ASN B 1 117 ? -4.742 -36 -15.43 1 92.62 117 ASN B N 1
ATOM 4947 C CA . ASN B 1 117 ? -3.941 -34.938 -14.828 1 92.62 117 ASN B CA 1
ATOM 4948 C C . ASN B 1 117 ? -2.455 -35.312 -14.828 1 92.62 117 ASN B C 1
ATOM 4950 O O . ASN B 1 117 ? -1.907 -35.688 -13.797 1 92.62 117 ASN B O 1
ATOM 4954 N N . ARG B 1 118 ? -1.829 -35.031 -15.945 1 93.81 118 ARG B N 1
ATOM 4955 C CA . ARG B 1 118 ? -0.522 -35.625 -16.234 1 93.81 118 ARG B CA 1
ATOM 4956 C C . ARG B 1 118 ? 0.569 -34.969 -15.406 1 93.81 118 ARG B C 1
ATOM 4958 O O . ARG B 1 118 ? 0.556 -33.75 -15.211 1 93.81 118 ARG B O 1
ATOM 4965 N N . ASN B 1 119 ? 1.432 -35.75 -14.945 1 93.62 119 ASN B N 1
ATOM 4966 C CA . ASN B 1 119 ? 2.594 -35.25 -14.211 1 93.62 119 ASN B CA 1
ATOM 4967 C C . ASN B 1 119 ? 3.654 -34.688 -15.148 1 93.62 119 ASN B C 1
ATOM 4969 O O . ASN B 1 119 ? 3.84 -35.219 -16.25 1 93.62 119 ASN B O 1
ATOM 4973 N N . HIS B 1 120 ? 4.312 -33.719 -14.742 1 93.44 120 HIS B N 1
ATOM 4974 C CA . HIS B 1 120 ? 5.418 -33.125 -15.5 1 93.44 120 HIS B CA 1
ATOM 4975 C C . HIS B 1 120 ? 6.699 -33.938 -15.297 1 93.44 120 HIS B C 1
ATOM 4977 O O . HIS B 1 120 ? 6.711 -34.906 -14.539 1 93.44 120 HIS B O 1
ATOM 4983 N N . ASP B 1 121 ? 7.77 -33.562 -15.992 1 90.56 121 ASP B N 1
ATOM 4984 C CA . ASP B 1 121 ? 9.062 -34.25 -15.945 1 90.56 121 ASP B CA 1
ATOM 4985 C C . ASP B 1 121 ? 9.914 -33.719 -14.789 1 90.56 121 ASP B C 1
ATOM 4987 O O . ASP B 1 121 ? 10.617 -32.719 -14.945 1 90.56 121 ASP B O 1
ATOM 4991 N N . LEU B 1 122 ? 9.93 -34.438 -13.758 1 89.25 122 LEU B N 1
ATOM 4992 C CA . LEU B 1 122 ? 10.695 -34.031 -12.586 1 89.25 122 LEU B CA 1
ATOM 4993 C C . LEU B 1 122 ? 12.18 -33.969 -12.906 1 89.25 122 LEU B C 1
ATOM 4995 O O . LEU B 1 122 ? 12.891 -33.062 -12.422 1 89.25 122 LEU B O 1
ATOM 4999 N N . ALA B 1 123 ? 12.609 -34.844 -13.672 1 87.88 123 ALA B N 1
ATOM 5000 C CA . ALA B 1 123 ? 14.031 -34.938 -14 1 87.88 123 ALA B CA 1
ATOM 5001 C C . ALA B 1 123 ? 14.492 -33.719 -14.781 1 87.88 123 ALA B C 1
ATOM 5003 O O . ALA B 1 123 ? 15.664 -33.344 -14.719 1 87.88 123 ALA B O 1
ATOM 5004 N N . ALA B 1 124 ? 13.555 -33.094 -15.414 1 89.56 124 ALA B N 1
ATOM 5005 C CA . ALA B 1 124 ? 13.883 -31.891 -16.203 1 89.56 124 ALA B CA 1
ATOM 5006 C C . ALA B 1 124 ? 13.719 -30.625 -15.359 1 89.56 124 ALA B C 1
ATOM 5008 O O . ALA B 1 124 ? 13.836 -29.516 -15.883 1 89.56 124 ALA B O 1
ATOM 5009 N N . GLY B 1 125 ? 13.445 -30.766 -14.078 1 89.25 125 GLY B N 1
ATOM 5010 C CA . GLY B 1 125 ? 13.438 -29.641 -13.172 1 89.25 125 GLY B CA 1
ATOM 5011 C C . GLY B 1 125 ? 12.047 -29.078 -12.922 1 89.25 125 GLY B C 1
ATOM 5012 O O . GLY B 1 125 ? 11.891 -28.047 -12.266 1 89.25 125 GLY B O 1
ATOM 5013 N N . PHE B 1 126 ? 11.039 -29.719 -13.375 1 94.38 126 PHE B N 1
ATOM 5014 C CA . PHE B 1 126 ? 9.672 -29.25 -13.18 1 94.38 126 PHE B CA 1
ATOM 5015 C C . PHE B 1 126 ? 9.094 -29.797 -11.875 1 94.38 126 PHE B C 1
ATOM 5017 O O . PHE B 1 126 ? 8.172 -30.609 -11.891 1 94.38 126 PHE B O 1
ATOM 5024 N N . SER B 1 127 ? 9.648 -29.25 -10.812 1 96 127 SER B N 1
ATOM 5025 C CA . SER B 1 127 ? 9.242 -29.656 -9.477 1 96 127 SER B CA 1
ATOM 5026 C C . SER B 1 127 ? 8.023 -28.859 -9 1 96 127 SER B C 1
ATOM 5028 O O . SER B 1 127 ? 7.715 -27.797 -9.547 1 96 127 SER B O 1
ATOM 5030 N N . ALA B 1 128 ? 7.336 -29.359 -7.98 1 97.19 128 ALA B N 1
ATOM 5031 C CA . ALA B 1 128 ? 6.094 -28.781 -7.469 1 97.19 128 ALA B CA 1
ATOM 5032 C C . ALA B 1 128 ? 6.305 -27.344 -7.012 1 97.19 128 ALA B C 1
ATOM 5034 O O . ALA B 1 128 ? 5.391 -26.531 -7.094 1 97.19 128 ALA B O 1
ATOM 5035 N N . GLY B 1 129 ? 7.496 -27.047 -6.598 1 98.19 129 GLY B N 1
ATOM 5036 C CA . GLY B 1 129 ? 7.801 -25.703 -6.102 1 98.19 129 GLY B CA 1
ATOM 5037 C C . GLY B 1 129 ? 7.684 -24.641 -7.168 1 98.19 129 GLY B C 1
ATOM 5038 O O . GLY B 1 129 ? 7.391 -23.484 -6.863 1 98.19 129 GLY B O 1
ATOM 5039 N N . LEU B 1 130 ? 7.902 -25.047 -8.414 1 98.06 130 LEU B N 1
ATOM 5040 C CA . LEU B 1 130 ? 7.84 -24.109 -9.539 1 98.06 130 LEU B CA 1
ATOM 5041 C C . LEU B 1 130 ? 6.461 -23.469 -9.625 1 98.06 130 LEU B C 1
ATOM 5043 O O . LEU B 1 130 ? 6.348 -22.281 -9.969 1 98.06 130 LEU B O 1
ATOM 5047 N N . THR B 1 131 ? 5.422 -24.203 -9.281 1 98.06 131 THR B N 1
ATOM 5048 C CA . THR B 1 131 ? 4.051 -23.703 -9.297 1 98.06 131 THR B CA 1
ATOM 5049 C C . THR B 1 131 ? 3.885 -22.531 -8.352 1 98.06 131 THR B C 1
ATOM 5051 O O . THR B 1 131 ? 3.34 -21.484 -8.734 1 98.06 131 THR B O 1
ATOM 5054 N N . PHE B 1 132 ? 4.402 -22.656 -7.246 1 98.5 132 PHE B N 1
ATOM 5055 C CA . PHE B 1 132 ? 4.164 -21.656 -6.207 1 98.5 132 PHE B CA 1
ATOM 5056 C C . PHE B 1 132 ? 5.137 -20.5 -6.352 1 98.5 132 PHE B C 1
ATOM 5058 O O . PHE B 1 132 ? 4.805 -19.359 -6.004 1 98.5 132 PHE B O 1
ATOM 5065 N N . VAL B 1 133 ? 6.336 -20.75 -6.934 1 98.69 133 VAL B N 1
ATOM 5066 C CA . VAL B 1 133 ? 7.191 -19.641 -7.316 1 98.69 133 VAL B CA 1
ATOM 5067 C C . VAL B 1 133 ? 6.492 -18.797 -8.375 1 98.69 133 VAL B C 1
ATOM 5069 O O . VAL B 1 133 ? 6.52 -17.562 -8.312 1 98.69 133 VAL B O 1
ATOM 5072 N N . GLY B 1 134 ? 5.898 -19.484 -9.336 1 98.56 134 GLY B N 1
ATOM 5073 C CA . GLY B 1 134 ? 5.121 -18.75 -10.32 1 98.56 134 GLY B CA 1
ATOM 5074 C C . GLY B 1 134 ? 4.035 -17.891 -9.711 1 98.56 134 GLY B C 1
ATOM 5075 O O . GLY B 1 134 ? 3.84 -16.75 -10.133 1 98.56 134 GLY B O 1
ATOM 5076 N N . GLN B 1 135 ? 3.318 -18.422 -8.734 1 98 135 GLN B N 1
ATOM 5077 C CA . GLN B 1 135 ? 2.289 -17.672 -8.031 1 98 135 GLN B CA 1
ATOM 5078 C C . GLN B 1 135 ? 2.889 -16.469 -7.289 1 98 135 GLN B C 1
ATOM 5080 O O . GLN B 1 135 ? 2.332 -15.375 -7.316 1 98 135 GLN B O 1
ATOM 5085 N N . PHE B 1 136 ? 4.016 -16.672 -6.664 1 98.69 136 PHE B N 1
ATOM 5086 C CA . PHE B 1 136 ? 4.719 -15.625 -5.922 1 98.69 136 PHE B CA 1
ATOM 5087 C C . PHE B 1 136 ? 5.113 -14.477 -6.84 1 98.69 136 PHE B C 1
ATOM 5089 O O . PHE B 1 136 ? 4.996 -13.305 -6.465 1 98.69 136 PHE B O 1
ATOM 5096 N N . LEU B 1 137 ? 5.535 -14.836 -8.031 1 98.69 137 LEU B N 1
ATOM 5097 C CA . LEU B 1 137 ? 5.906 -13.828 -9.016 1 98.69 137 LEU B CA 1
ATOM 5098 C C . LEU B 1 137 ? 4.691 -13.016 -9.445 1 98.69 137 LEU B C 1
ATOM 5100 O O . LEU B 1 137 ? 4.781 -11.797 -9.602 1 98.69 137 LEU B O 1
ATOM 5104 N N . ASP B 1 138 ? 3.594 -13.688 -9.641 1 98.12 138 ASP B N 1
ATOM 5105 C CA . ASP B 1 138 ? 2.357 -12.992 -9.984 1 98.12 138 ASP B CA 1
ATOM 5106 C C . ASP B 1 138 ? 2 -11.945 -8.93 1 98.12 138 ASP B C 1
ATOM 5108 O O . ASP B 1 138 ? 1.714 -10.797 -9.266 1 98.12 138 ASP B O 1
ATOM 5112 N N . HIS B 1 139 ? 2.105 -12.383 -7.691 1 97.44 139 HIS B N 1
ATOM 5113 C CA . HIS B 1 139 ? 1.741 -11.508 -6.582 1 97.44 139 HIS B CA 1
ATOM 5114 C C . HIS B 1 139 ? 2.674 -10.305 -6.492 1 97.44 139 HIS B C 1
ATOM 5116 O O . HIS B 1 139 ? 2.262 -9.227 -6.066 1 97.44 139 HIS B O 1
ATOM 5122 N N . ASP B 1 140 ? 3.848 -10.461 -6.941 1 98.19 140 ASP B N 1
ATOM 5123 C CA . ASP B 1 140 ? 4.828 -9.383 -6.879 1 98.19 140 ASP B CA 1
ATOM 5124 C C . ASP B 1 140 ? 4.527 -8.305 -7.922 1 98.19 140 ASP B C 1
ATOM 5126 O O . ASP B 1 140 ? 4.797 -7.125 -7.695 1 98.19 140 ASP B O 1
ATOM 5130 N N . MET B 1 141 ? 3.893 -8.656 -9.039 1 97.25 141 MET B N 1
ATOM 5131 C CA . MET B 1 141 ? 3.844 -7.707 -10.148 1 97.25 141 MET B CA 1
ATOM 5132 C C . MET B 1 141 ? 2.432 -7.172 -10.344 1 97.25 141 MET B C 1
ATOM 5134 O O . MET B 1 141 ? 2.24 -6.133 -10.984 1 97.25 141 MET B O 1
ATOM 5138 N N . THR B 1 142 ? 1.457 -7.91 -9.867 1 95.94 142 THR B N 1
ATOM 5139 C CA . THR B 1 142 ? 0.107 -7.504 -10.242 1 95.94 142 THR B CA 1
ATOM 5140 C C . THR B 1 142 ? -0.88 -7.809 -9.117 1 95.94 142 THR B C 1
ATOM 5142 O O . THR B 1 142 ? -0.71 -8.781 -8.383 1 95.94 142 THR B O 1
ATOM 5145 N N . PHE B 1 143 ? -1.88 -7.004 -8.992 1 93.69 143 PHE B N 1
ATOM 5146 C CA . PHE B 1 143 ? -3 -7.203 -8.086 1 93.69 143 PHE B CA 1
ATOM 5147 C C . PHE B 1 143 ? -4.195 -6.359 -8.5 1 93.69 143 PHE B C 1
ATOM 5149 O O . PHE B 1 143 ? -4.199 -5.141 -8.32 1 93.69 143 PHE B O 1
ATOM 5156 N N . ASP B 1 144 ? -5.168 -6.965 -9.031 1 90.75 144 ASP B N 1
ATOM 5157 C CA . ASP B 1 144 ? -6.426 -6.305 -9.367 1 90.75 144 ASP B CA 1
ATOM 5158 C C . ASP B 1 144 ? -7.461 -6.492 -8.258 1 90.75 144 ASP B C 1
ATOM 5160 O O . ASP B 1 144 ? -7.902 -7.609 -8 1 90.75 144 ASP B O 1
ATOM 5164 N N . GLN B 1 145 ? -7.988 -5.41 -7.734 1 84.5 145 GLN B N 1
ATOM 5165 C CA . GLN B 1 145 ? -8.93 -5.5 -6.625 1 84.5 145 GLN B CA 1
ATOM 5166 C C . GLN B 1 145 ? -10.258 -4.836 -6.977 1 84.5 145 GLN B C 1
ATOM 5168 O O . GLN B 1 145 ? -11.188 -4.828 -6.168 1 84.5 145 GLN B O 1
ATOM 5173 N N . THR B 1 146 ? -10.406 -4.301 -8.109 1 81.44 146 THR B N 1
ATOM 5174 C CA . THR B 1 146 ? -11.531 -3.4 -8.336 1 81.44 146 THR B CA 1
ATOM 5175 C C . THR B 1 146 ? -12.43 -3.926 -9.453 1 81.44 146 THR B C 1
ATOM 5177 O O . THR B 1 146 ? -13.625 -3.623 -9.492 1 81.44 146 THR B O 1
ATOM 5180 N N . SER B 1 147 ? -11.914 -4.723 -10.312 1 83.44 147 SER B N 1
ATOM 5181 C CA . SER B 1 147 ? -12.703 -5.152 -11.453 1 83.44 147 SER B CA 1
ATOM 5182 C C . SER B 1 147 ? -13.727 -6.211 -11.055 1 83.44 147 SER B C 1
ATOM 5184 O O . SER B 1 147 ? -13.445 -7.07 -10.219 1 83.44 147 SER B O 1
ATOM 5186 N N . GLN B 1 148 ? -14.898 -6.09 -11.68 1 85.56 148 GLN B N 1
ATOM 5187 C CA . GLN B 1 148 ? -15.953 -7.066 -11.445 1 85.56 148 GLN B CA 1
ATOM 5188 C C . GLN B 1 148 ? -15.945 -8.148 -12.523 1 85.56 148 GLN B C 1
ATOM 5190 O O . GLN B 1 148 ? -15.906 -7.844 -13.719 1 85.56 148 GLN B O 1
ATOM 5195 N N . LEU B 1 149 ? -16.047 -9.375 -12.117 1 88.44 149 LEU B N 1
ATOM 5196 C CA . LEU B 1 149 ? -15.984 -10.5 -13.047 1 88.44 149 LEU B CA 1
ATOM 5197 C C . LEU B 1 149 ? -17.172 -10.492 -13.992 1 88.44 149 LEU B C 1
ATOM 5199 O O . LEU B 1 149 ? -18.328 -10.359 -13.555 1 88.44 149 LEU B O 1
ATOM 5203 N N . GLY B 1 150 ? -16.938 -10.539 -15.258 1 91.06 150 GLY B N 1
ATOM 5204 C CA . GLY B 1 150 ? -17.969 -10.68 -16.266 1 91.06 150 GLY B CA 1
ATOM 5205 C C . GLY B 1 150 ? -18.594 -9.352 -16.672 1 91.06 150 GLY B C 1
ATOM 5206 O O . GLY B 1 150 ? -19.484 -9.312 -17.531 1 91.06 150 GLY B O 1
ATOM 5207 N N . ILE B 1 151 ? -18.109 -8.328 -16.094 1 91.56 151 ILE B N 1
ATOM 5208 C CA . ILE B 1 151 ? -18.594 -6.992 -16.422 1 91.56 151 ILE B CA 1
ATOM 5209 C C . ILE B 1 151 ? -17.484 -6.203 -17.125 1 91.56 151 ILE B C 1
ATOM 5211 O O . ILE B 1 151 ? -16.453 -5.914 -16.516 1 91.56 151 ILE B O 1
ATOM 5215 N N . PRO B 1 152 ? -17.797 -5.758 -18.359 1 94.19 152 PRO B N 1
ATOM 5216 C CA . PRO B 1 152 ? -16.734 -5.109 -19.141 1 94.19 152 PRO B CA 1
ATOM 5217 C C . PRO B 1 152 ? -16.25 -3.807 -18.5 1 94.19 152 PRO B C 1
ATOM 5219 O O . PRO B 1 152 ? -17.062 -3.01 -18.031 1 94.19 152 PRO B O 1
ATOM 5222 N N . VAL B 1 153 ? -14.961 -3.635 -18.438 1 93.12 153 VAL B N 1
ATOM 5223 C CA . VAL B 1 153 ? -14.312 -2.402 -18 1 93.12 153 VAL B CA 1
ATOM 5224 C C . VAL B 1 153 ? -13.008 -2.203 -18.766 1 93.12 153 VAL B C 1
ATOM 5226 O O . VAL B 1 153 ? -12.328 -3.172 -19.109 1 93.12 153 VAL B O 1
ATOM 5229 N N . ALA B 1 154 ? -12.711 -0.964 -19.016 1 92.06 154 ALA B N 1
ATOM 5230 C CA . ALA B 1 154 ? -11.445 -0.667 -19.688 1 92.06 154 ALA B CA 1
ATOM 5231 C C . ALA B 1 154 ? -10.258 -0.952 -18.766 1 92.06 154 ALA B C 1
ATOM 5233 O O . ALA B 1 154 ? -10.234 -0.491 -17.609 1 92.06 154 ALA B O 1
ATOM 5234 N N . PRO B 1 155 ? -9.25 -1.696 -19.281 1 93.19 155 PRO B N 1
ATOM 5235 C CA . PRO B 1 155 ? -8.078 -1.979 -18.453 1 93.19 155 PRO B CA 1
ATOM 5236 C C . PRO B 1 155 ? -7.422 -0.711 -17.906 1 93.19 155 PRO B C 1
ATOM 5238 O O . PRO B 1 155 ? -6.988 -0.677 -16.766 1 93.19 155 PRO B O 1
ATOM 5241 N N . GLU B 1 156 ? -7.383 0.326 -18.641 1 88.62 156 GLU B N 1
ATOM 5242 C CA . GLU B 1 156 ? -6.707 1.572 -18.281 1 88.62 156 GLU B CA 1
ATOM 5243 C C . GLU B 1 156 ? -7.434 2.295 -17.156 1 88.62 156 GLU B C 1
ATOM 5245 O O . GLU B 1 156 ? -6.887 3.219 -16.547 1 88.62 156 GLU B O 1
ATOM 5250 N N . ALA B 1 157 ? -8.586 1.854 -16.906 1 85.06 157 ALA B N 1
ATOM 5251 C CA . ALA B 1 157 ? -9.352 2.426 -15.805 1 85.06 157 ALA B CA 1
ATOM 5252 C C . ALA B 1 157 ? -9.203 1.587 -14.539 1 85.06 157 ALA B C 1
ATOM 5254 O O . ALA B 1 157 ? -9.688 1.967 -13.477 1 85.06 157 ALA B O 1
ATOM 5255 N N . SER B 1 158 ? -8.492 0.457 -14.648 1 88.81 158 SER B N 1
ATOM 5256 C CA . SER B 1 158 ? -8.336 -0.473 -13.539 1 88.81 158 SER B CA 1
ATOM 5257 C C . SER B 1 158 ? -6.949 -0.365 -12.914 1 88.81 158 SER B C 1
ATOM 5259 O O . SER B 1 158 ? -5.941 -0.552 -13.594 1 88.81 158 SER B O 1
ATOM 5261 N N . PRO B 1 159 ? -6.902 -0.077 -11.641 1 87.81 159 PRO B N 1
ATOM 5262 C CA . PRO B 1 159 ? -5.594 0.069 -11 1 87.81 159 PRO B CA 1
ATOM 5263 C C . PRO B 1 159 ? -4.906 -1.271 -10.75 1 87.81 159 PRO B C 1
ATOM 5265 O O . PRO B 1 159 ? -5.566 -2.258 -10.422 1 87.81 159 PRO B O 1
ATOM 5268 N N . ASN B 1 160 ? -3.615 -1.34 -10.961 1 92.31 160 ASN B N 1
ATOM 5269 C CA . ASN B 1 160 ? -2.729 -2.367 -10.43 1 92.31 160 ASN B CA 1
ATOM 5270 C C . ASN B 1 160 ? -2.129 -1.948 -9.086 1 92.31 160 ASN B C 1
ATOM 5272 O O . ASN B 1 160 ? -1.323 -1.018 -9.031 1 92.31 160 ASN B O 1
ATOM 5276 N N . SER B 1 161 ? -2.441 -2.625 -8.07 1 90.44 161 SER B N 1
ATOM 5277 C CA . SER B 1 161 ? -2.039 -2.193 -6.73 1 90.44 161 SER B CA 1
ATOM 5278 C C . SER B 1 161 ? -0.634 -2.682 -6.395 1 90.44 161 SER B C 1
ATOM 5280 O O . SER B 1 161 ? -0.182 -2.545 -5.254 1 90.44 161 SER B O 1
ATOM 5282 N N . ARG B 1 162 ? 0.071 -3.248 -7.379 1 93.88 162 ARG B N 1
ATOM 5283 C CA . ARG B 1 162 ? 1.476 -3.631 -7.273 1 93.88 162 ARG B CA 1
ATOM 5284 C C . ARG B 1 162 ? 2.328 -2.873 -8.289 1 93.88 162 ARG B C 1
ATOM 5286 O O . ARG B 1 162 ? 1.797 -2.234 -9.195 1 93.88 162 ARG B O 1
ATOM 5293 N N . THR B 1 163 ? 3.635 -2.895 -8 1 92.19 163 THR B N 1
ATOM 5294 C CA . THR B 1 163 ? 4.562 -2.342 -8.977 1 92.19 163 THR B CA 1
ATOM 5295 C C . THR B 1 163 ? 4.75 -3.303 -10.148 1 92.19 163 THR B C 1
ATOM 5297 O O . THR B 1 163 ? 4.914 -4.508 -9.953 1 92.19 163 THR B O 1
ATOM 5300 N N . PRO B 1 164 ? 4.602 -2.795 -11.336 1 96 164 PRO B N 1
ATOM 5301 C CA . PRO B 1 164 ? 4.902 -3.666 -12.469 1 96 164 PRO B CA 1
ATOM 5302 C C . PRO B 1 164 ? 6.395 -3.939 -12.633 1 96 164 PRO B C 1
ATOM 5304 O O . PRO B 1 164 ? 6.996 -3.537 -13.633 1 96 164 PRO B O 1
ATOM 5307 N N . ALA B 1 165 ? 6.973 -4.609 -11.711 1 97.38 165 ALA B N 1
ATOM 5308 C CA . ALA B 1 165 ? 8.391 -4.949 -11.633 1 97.38 165 ALA B CA 1
ATOM 5309 C C . ALA B 1 165 ? 8.617 -6.16 -10.727 1 97.38 165 ALA B C 1
ATOM 5311 O O . ALA B 1 165 ? 7.719 -6.551 -9.977 1 97.38 165 ALA B O 1
ATOM 5312 N N . PHE B 1 166 ? 9.742 -6.727 -10.906 1 98.56 166 PHE B N 1
ATOM 5313 C CA . PHE B 1 166 ? 10.18 -7.793 -10.016 1 98.56 166 PHE B CA 1
ATOM 5314 C C . PHE B 1 166 ? 11.047 -7.238 -8.891 1 98.56 166 PHE B C 1
ATOM 5316 O O . PHE B 1 166 ? 12.234 -7.555 -8.805 1 98.56 166 PHE B O 1
ATOM 5323 N N . ASP B 1 167 ? 10.352 -6.441 -7.984 1 98 167 ASP B N 1
ATOM 5324 C CA . ASP B 1 167 ? 11.133 -5.684 -7.016 1 98 167 ASP B CA 1
ATOM 5325 C C . ASP B 1 167 ? 10.773 -6.082 -5.586 1 98 167 ASP B C 1
ATOM 5327 O O . ASP B 1 167 ? 11.188 -5.418 -4.629 1 98 167 ASP B O 1
ATOM 5331 N N . LEU B 1 168 ? 9.938 -7.105 -5.391 1 98.62 168 LEU B N 1
ATOM 5332 C CA . LEU B 1 168 ? 9.586 -7.695 -4.105 1 98.62 168 LEU B CA 1
ATOM 5333 C C . LEU B 1 168 ? 8.859 -6.68 -3.225 1 98.62 168 LEU B C 1
ATOM 5335 O O . LEU B 1 168 ? 9.008 -6.695 -2.002 1 98.62 168 LEU B O 1
ATOM 5339 N N . ASP B 1 169 ? 8.133 -5.77 -3.844 1 96.75 169 ASP B N 1
ATOM 5340 C CA . ASP B 1 169 ? 7.301 -4.906 -3.016 1 96.75 169 ASP B CA 1
ATOM 5341 C C . ASP B 1 169 ? 6.285 -5.719 -2.215 1 96.75 169 ASP B C 1
ATOM 5343 O O . ASP B 1 169 ? 5.836 -5.289 -1.151 1 96.75 169 ASP B O 1
ATOM 5347 N N . SER B 1 170 ? 6.004 -6.918 -2.68 1 97.88 170 SER B N 1
ATOM 5348 C CA . SER B 1 170 ? 5.113 -7.836 -1.982 1 97.88 170 SER B CA 1
ATOM 5349 C C . SER B 1 170 ? 5.742 -8.344 -0.691 1 97.88 170 SER B C 1
ATOM 5351 O O . SER B 1 170 ? 5.051 -8.898 0.169 1 97.88 170 SER B O 1
ATOM 5353 N N . VAL B 1 171 ? 7.039 -8.188 -0.537 1 98.75 171 VAL B N 1
ATOM 5354 C CA . VAL B 1 171 ? 7.762 -8.586 0.667 1 98.75 171 VAL B CA 1
ATOM 5355 C C . VAL B 1 171 ? 8.109 -7.352 1.494 1 98.75 171 VAL B C 1
ATOM 5357 O O . VAL B 1 171 ? 7.867 -7.312 2.701 1 98.75 171 VAL B O 1
ATOM 5360 N N . TYR B 1 172 ? 8.555 -6.328 0.829 1 98.06 172 TYR B N 1
ATOM 5361 C CA . TYR B 1 172 ? 9.172 -5.195 1.509 1 98.06 172 TYR B CA 1
ATOM 5362 C C . TYR B 1 172 ? 8.148 -4.109 1.809 1 98.06 172 TYR B C 1
ATOM 5364 O O . TYR B 1 172 ? 8.422 -3.193 2.592 1 98.06 172 TYR B O 1
ATOM 5372 N N . GLY B 1 173 ? 6.957 -4.254 1.189 1 95.56 173 GLY B N 1
ATOM 5373 C CA . GLY B 1 173 ? 6.02 -3.15 1.329 1 95.56 173 GLY B CA 1
ATOM 5374 C C . GLY B 1 173 ? 6.598 -1.821 0.88 1 95.56 173 GLY B C 1
ATOM 5375 O O . GLY B 1 173 ? 7.305 -1.754 -0.128 1 95.56 173 GLY B O 1
ATOM 5376 N N . ALA B 1 174 ? 6.23 -0.773 1.565 1 92.38 174 ALA B N 1
ATOM 5377 C CA . ALA B 1 174 ? 6.715 0.563 1.227 1 92.38 174 ALA B CA 1
ATOM 5378 C C . ALA B 1 174 ? 8.031 0.864 1.931 1 92.38 174 ALA B C 1
ATOM 5380 O O . ALA B 1 174 ? 8.367 2.027 2.172 1 92.38 174 ALA B O 1
ATOM 5381 N N . GLY B 1 175 ? 8.758 -0.201 2.377 1 93.06 175 GLY B N 1
ATOM 5382 C CA . GLY B 1 175 ? 10.016 -0.03 3.076 1 93.06 175 GLY B CA 1
ATOM 5383 C C . GLY B 1 175 ? 9.844 0.268 4.555 1 93.06 175 GLY B C 1
ATOM 5384 O O . GLY B 1 175 ? 8.719 0.365 5.047 1 93.06 175 GLY B O 1
ATOM 5385 N N . PRO B 1 176 ? 10.945 0.424 5.203 1 91.38 176 PRO B N 1
ATOM 5386 C CA . PRO B 1 176 ? 10.898 0.581 6.66 1 91.38 176 PRO B CA 1
ATOM 5387 C C . PRO B 1 176 ? 10.188 1.862 7.094 1 91.38 176 PRO B C 1
ATOM 5389 O O . PRO B 1 176 ? 9.633 1.923 8.195 1 91.38 176 PRO B O 1
ATOM 5392 N N . SER B 1 177 ? 10.211 2.912 6.293 1 86.62 177 SER B N 1
ATOM 5393 C CA . SER B 1 177 ? 9.562 4.176 6.629 1 86.62 177 SER B CA 1
ATOM 5394 C C . SER B 1 177 ? 8.07 4.133 6.32 1 86.62 177 SER B C 1
ATOM 5396 O O . SER B 1 177 ? 7.254 4.602 7.113 1 86.62 177 SER B O 1
ATOM 5398 N N . GLY B 1 178 ? 7.762 3.469 5.223 1 90.06 178 GLY B N 1
ATOM 5399 C CA . GLY B 1 178 ? 6.375 3.453 4.777 1 90.06 178 GLY B CA 1
ATOM 5400 C C . GLY B 1 178 ? 5.562 2.33 5.395 1 90.06 178 GLY B C 1
ATOM 5401 O O . GLY B 1 178 ? 4.34 2.434 5.508 1 90.06 178 GLY B O 1
ATOM 5402 N N . SER B 1 179 ? 6.254 1.253 5.773 1 94.31 179 SER B N 1
ATOM 5403 C CA . SER B 1 179 ? 5.609 0.095 6.383 1 94.31 179 SER B CA 1
ATOM 5404 C C . SER B 1 179 ? 6.387 -0.392 7.602 1 94.31 179 SER B C 1
ATOM 5406 O O . SER B 1 179 ? 6.777 -1.56 7.668 1 94.31 179 SER B O 1
ATOM 5408 N N . PRO B 1 180 ? 6.469 0.486 8.609 1 92.31 180 PRO B N 1
ATOM 5409 C CA . PRO B 1 180 ? 7.297 0.096 9.75 1 92.31 180 PRO B CA 1
ATOM 5410 C C . PRO B 1 180 ? 6.77 -1.149 10.461 1 92.31 180 PRO B C 1
ATOM 5412 O O . PRO B 1 180 ? 7.539 -1.87 11.102 1 92.31 180 PRO B O 1
ATOM 5415 N N . ASN B 1 181 ? 5.504 -1.482 10.336 1 94.25 181 ASN B N 1
ATOM 5416 C CA . ASN B 1 181 ? 4.898 -2.625 11.016 1 94.25 181 ASN B CA 1
ATOM 5417 C C . ASN B 1 181 ? 5.418 -3.945 10.453 1 94.25 181 ASN B C 1
ATOM 5419 O O . ASN B 1 181 ? 5.227 -5 11.062 1 94.25 181 ASN B O 1
ATOM 5423 N N . LEU B 1 182 ? 6.098 -3.93 9.336 1 97.69 182 LEU B N 1
ATOM 5424 C CA . LEU B 1 182 ? 6.648 -5.141 8.734 1 97.69 182 LEU B CA 1
ATOM 5425 C C . LEU B 1 182 ? 8.07 -5.387 9.211 1 97.69 182 LEU B C 1
ATOM 5427 O O . LEU B 1 182 ? 8.656 -6.434 8.93 1 97.69 182 LEU B O 1
ATOM 5431 N N . TYR B 1 183 ? 8.625 -4.449 9.945 1 96.56 183 TYR B N 1
ATOM 5432 C CA . TYR B 1 183 ? 10.047 -4.484 10.258 1 96.56 183 TYR B CA 1
ATOM 5433 C C . TYR B 1 183 ? 10.273 -4.59 11.758 1 96.56 183 TYR B C 1
ATOM 5435 O O . TYR B 1 183 ? 9.398 -4.23 12.555 1 96.56 183 TYR B O 1
ATOM 5443 N N . GLN B 1 184 ? 11.422 -5.133 12.055 1 96.19 184 GLN B N 1
ATOM 5444 C CA . GLN B 1 184 ? 11.859 -5.188 13.445 1 96.19 184 GLN B CA 1
ATOM 5445 C C . GLN B 1 184 ? 12.234 -3.801 13.961 1 96.19 184 GLN B C 1
ATOM 5447 O O . GLN B 1 184 ? 12.164 -2.816 13.219 1 96.19 184 GLN B O 1
ATOM 5452 N N . SER B 1 185 ? 12.594 -3.66 15.227 1 90.75 185 SER B N 1
ATOM 5453 C CA . SER B 1 185 ? 12.82 -2.377 15.883 1 90.75 185 SER B CA 1
ATOM 5454 C C . SER B 1 185 ? 13.984 -1.628 15.25 1 90.75 185 SER B C 1
ATOM 5456 O O . SER B 1 185 ? 14.016 -0.395 15.266 1 90.75 185 SER B O 1
ATOM 5458 N N . ASP B 1 186 ? 14.906 -2.344 14.648 1 89.75 186 ASP B N 1
ATOM 5459 C CA . ASP B 1 186 ? 16.047 -1.684 14.023 1 89.75 186 ASP B CA 1
ATOM 5460 C C . ASP B 1 186 ? 15.648 -1.044 12.695 1 89.75 186 ASP B C 1
ATOM 5462 O O . ASP B 1 186 ? 16.453 -0.332 12.078 1 89.75 186 ASP B O 1
ATOM 5466 N N . ARG B 1 187 ? 14.445 -1.37 12.172 1 90.81 187 ARG B N 1
ATOM 5467 C CA . ARG B 1 187 ? 13.906 -0.834 10.922 1 90.81 187 ARG B CA 1
ATOM 5468 C C . ARG B 1 187 ? 14.766 -1.253 9.734 1 90.81 187 ARG B C 1
ATOM 5470 O O . ARG B 1 187 ? 14.961 -0.471 8.797 1 90.81 187 ARG B O 1
ATOM 5477 N N . ILE B 1 188 ? 15.422 -2.344 9.867 1 95.69 188 ILE B N 1
ATOM 5478 C CA . ILE B 1 188 ? 16.234 -2.887 8.789 1 95.69 188 ILE B CA 1
ATOM 5479 C C . ILE B 1 188 ? 15.805 -4.316 8.477 1 95.69 188 ILE B C 1
ATOM 5481 O O . ILE B 1 188 ? 15.422 -4.625 7.344 1 95.69 188 ILE B O 1
ATOM 5485 N N . LYS B 1 189 ? 15.773 -5.102 9.508 1 98.06 189 LYS B N 1
ATOM 5486 C CA . LYS B 1 189 ? 15.344 -6.484 9.336 1 98.06 189 LYS B CA 1
ATOM 5487 C C . LYS B 1 189 ? 13.82 -6.594 9.352 1 98.06 189 LYS B C 1
ATOM 5489 O O . LYS B 1 189 ? 13.148 -5.805 10.016 1 98.06 189 LYS B O 1
ATOM 5494 N N . LEU B 1 190 ? 13.289 -7.551 8.641 1 98.62 190 LEU B N 1
ATOM 5495 C CA . LEU B 1 190 ? 11.852 -7.816 8.594 1 98.62 190 LEU B CA 1
ATOM 5496 C C . LEU B 1 190 ? 11.43 -8.703 9.766 1 98.62 190 LEU B C 1
ATOM 5498 O O . LEU B 1 190 ? 12.211 -9.523 10.242 1 98.62 190 LEU B O 1
ATOM 5502 N N . ARG B 1 191 ? 10.195 -8.531 10.156 1 98.19 191 ARG B N 1
ATOM 5503 C CA . ARG B 1 191 ? 9.641 -9.344 11.234 1 98.19 191 ARG B CA 1
ATOM 5504 C C . ARG B 1 191 ? 9.352 -10.766 10.758 1 98.19 191 ARG B C 1
ATOM 5506 O O . ARG B 1 191 ? 8.883 -10.961 9.633 1 98.19 191 ARG B O 1
ATOM 5513 N N . ILE B 1 192 ? 9.602 -11.688 11.547 1 98.12 192 ILE B N 1
ATOM 5514 C CA . ILE B 1 192 ? 9.328 -13.109 11.359 1 98.12 192 ILE B CA 1
ATOM 5515 C C . ILE B 1 192 ? 8.961 -13.742 12.703 1 98.12 192 ILE B C 1
ATOM 5517 O O . ILE B 1 192 ? 9.43 -13.297 13.75 1 98.12 192 ILE B O 1
ATOM 5521 N N . GLU B 1 193 ? 8.023 -14.656 12.727 1 97.5 193 GLU B N 1
ATOM 5522 C CA . GLU B 1 193 ? 7.602 -15.344 13.938 1 97.5 193 GLU B CA 1
ATOM 5523 C C . GLU B 1 193 ? 7.758 -16.859 13.797 1 97.5 193 GLU B C 1
ATOM 5525 O O . GLU B 1 193 ? 8.336 -17.344 12.82 1 97.5 193 GLU B O 1
ATOM 5530 N N . SER B 1 194 ? 7.43 -17.547 14.883 1 95.5 194 SER B N 1
ATOM 5531 C CA . SER B 1 194 ? 7.469 -19.016 14.883 1 95.5 194 SER B CA 1
ATOM 5532 C C . SER B 1 194 ? 6.066 -19.594 14.805 1 95.5 194 SER B C 1
ATOM 5534 O O . SER B 1 194 ? 5.137 -19.094 15.445 1 95.5 194 SER B O 1
ATOM 5536 N N . GLY B 1 195 ? 5.941 -20.547 14.008 1 92.69 195 GLY B N 1
ATOM 5537 C CA . GLY B 1 195 ? 4.703 -21.312 14 1 92.69 195 GLY B CA 1
ATOM 5538 C C . GLY B 1 195 ? 4.672 -22.406 15.039 1 92.69 195 GLY B C 1
ATOM 5539 O O . GLY B 1 195 ? 3.746 -23.234 15.062 1 92.69 195 GLY B O 1
ATOM 5540 N N . GLY B 1 196 ? 5.621 -22.391 15.891 1 90.25 196 GLY B N 1
ATOM 5541 C CA . GLY B 1 196 ? 5.773 -23.406 16.906 1 90.25 196 GLY B CA 1
ATOM 5542 C C . GLY B 1 196 ? 7.012 -24.266 16.719 1 90.25 196 GLY B C 1
ATOM 5543 O O . GLY B 1 196 ? 7.789 -24.453 17.656 1 90.25 196 GLY B O 1
ATOM 5544 N N . LEU B 1 197 ? 7.215 -24.812 15.492 1 90.69 197 LEU B N 1
ATOM 5545 C CA . LEU B 1 197 ? 8.383 -25.641 15.195 1 90.69 197 LEU B CA 1
ATOM 5546 C C . LEU B 1 197 ? 9.367 -24.891 14.305 1 90.69 197 LEU B C 1
ATOM 5548 O O . LEU B 1 197 ? 10.57 -24.875 14.57 1 90.69 197 LEU B O 1
ATOM 5552 N N . PHE B 1 198 ? 8.797 -24.312 13.281 1 94.44 198 PHE B N 1
ATOM 5553 C CA . PHE B 1 198 ? 9.602 -23.531 12.336 1 94.44 198 PHE B CA 1
ATOM 5554 C C . PHE B 1 198 ? 8.977 -22.156 12.094 1 94.44 198 PHE B C 1
ATOM 5556 O O . PHE B 1 198 ? 8.039 -21.766 12.797 1 94.44 198 PHE B O 1
ATOM 5563 N N . GLU B 1 199 ? 9.492 -21.406 11.172 1 95.69 199 GLU B N 1
ATOM 5564 C CA . GLU B 1 199 ? 9.109 -20.016 10.961 1 95.69 199 GLU B CA 1
ATOM 5565 C C . GLU B 1 199 ? 7.664 -19.906 10.477 1 95.69 199 GLU B C 1
ATOM 5567 O O . GLU B 1 199 ? 7.137 -20.828 9.867 1 95.69 199 GLU B O 1
ATOM 5572 N N . ASP B 1 200 ? 7.012 -18.891 10.781 1 97.56 200 ASP B N 1
ATOM 5573 C CA . ASP B 1 200 ? 5.75 -18.406 10.242 1 97.56 200 ASP B CA 1
ATOM 5574 C C . ASP B 1 200 ? 5.789 -16.891 10.047 1 97.56 200 ASP B C 1
ATOM 5576 O O . ASP B 1 200 ? 6.637 -16.203 10.617 1 97.56 200 ASP B O 1
ATOM 5580 N N . VAL B 1 201 ? 4.953 -16.391 9.18 1 98.31 201 VAL B N 1
ATOM 5581 C CA . VAL B 1 201 ? 4.82 -14.938 9.047 1 98.31 201 VAL B CA 1
ATOM 5582 C C . VAL B 1 201 ? 4.184 -14.352 10.305 1 98.31 201 VAL B C 1
ATOM 5584 O O . VAL B 1 201 ? 3.49 -15.062 11.039 1 98.31 201 VAL B O 1
ATOM 5587 N N . PRO B 1 202 ? 4.445 -13.047 10.594 1 97.69 202 PRO B N 1
ATOM 5588 C CA . PRO B 1 202 ? 3.748 -12.414 11.711 1 97.69 202 PRO B CA 1
ATOM 5589 C C . PRO B 1 202 ? 2.234 -12.367 11.516 1 97.69 202 PRO B C 1
ATOM 5591 O O . PRO B 1 202 ? 1.76 -12.141 10.406 1 97.69 202 PRO B O 1
ATOM 5594 N N . ARG B 1 203 ? 1.496 -12.648 12.617 1 96 203 ARG B N 1
ATOM 5595 C CA . ARG B 1 203 ? 0.041 -12.68 12.516 1 96 203 ARG B CA 1
ATOM 5596 C C . ARG B 1 203 ? -0.606 -11.898 13.648 1 96 203 ARG B C 1
ATOM 5598 O O . ARG B 1 203 ? -0.067 -11.836 14.758 1 96 203 ARG B O 1
ATOM 5605 N N . ASN B 1 204 ? -1.749 -11.297 13.312 1 94.25 204 ASN B N 1
ATOM 5606 C CA . ASN B 1 204 ? -2.652 -10.812 14.352 1 94.25 204 ASN B CA 1
ATOM 5607 C C . ASN B 1 204 ? -3.268 -11.961 15.141 1 94.25 204 ASN B C 1
ATOM 5609 O O . ASN B 1 204 ? -3.141 -13.125 14.758 1 94.25 204 ASN B O 1
ATOM 5613 N N . ALA B 1 205 ? -3.961 -11.602 16.203 1 89.5 205 ALA B N 1
ATOM 5614 C CA . ALA B 1 205 ? -4.609 -12.602 17.047 1 89.5 205 ALA B CA 1
ATOM 5615 C C . ALA B 1 205 ? -5.68 -13.359 16.266 1 89.5 205 ALA B C 1
ATOM 5617 O O . ALA B 1 205 ? -5.926 -14.539 16.547 1 89.5 205 ALA B O 1
ATOM 5618 N N . ASN B 1 206 ? -6.246 -12.781 15.266 1 88.19 206 ASN B N 1
ATOM 5619 C CA . ASN B 1 206 ? -7.305 -13.422 14.484 1 88.19 206 ASN B CA 1
ATOM 5620 C C . ASN B 1 206 ? -6.73 -14.25 13.344 1 88.19 206 ASN B C 1
ATOM 5622 O O . ASN B 1 206 ? -7.477 -14.727 12.477 1 88.19 206 ASN B O 1
ATOM 5626 N N . GLY B 1 207 ? -5.461 -14.336 13.25 1 91.69 207 GLY B N 1
ATOM 5627 C CA . GLY B 1 207 ? -4.812 -15.211 12.281 1 91.69 207 GLY B CA 1
ATOM 5628 C C . GLY B 1 207 ? -4.379 -14.5 11.023 1 91.69 207 GLY B C 1
ATOM 5629 O O . GLY B 1 207 ? -3.605 -15.039 10.227 1 91.69 207 GLY B O 1
ATOM 5630 N N . SER B 1 208 ? -4.82 -13.281 10.789 1 92.5 208 SER B N 1
ATOM 5631 C CA . SER B 1 208 ? -4.434 -12.562 9.578 1 92.5 208 SER B CA 1
ATOM 5632 C C . SER B 1 208 ? -2.943 -12.234 9.578 1 92.5 208 SER B C 1
ATOM 5634 O O . SER B 1 208 ? -2.404 -11.781 10.586 1 92.5 208 SER B O 1
ATOM 5636 N N . ALA B 1 209 ? -2.34 -12.5 8.469 1 96.62 209 ALA B N 1
ATOM 5637 C CA . ALA B 1 209 ? -0.904 -12.273 8.336 1 96.62 209 ALA B CA 1
ATOM 5638 C C . ALA B 1 209 ? -0.593 -10.781 8.227 1 96.62 209 ALA B C 1
ATOM 5640 O O . ALA B 1 209 ? -1.32 -10.039 7.566 1 96.62 209 ALA B O 1
ATOM 5641 N N . ILE B 1 210 ? 0.426 -10.328 8.914 1 97.38 210 ILE B N 1
ATOM 5642 C CA . ILE B 1 210 ? 0.946 -8.977 8.797 1 97.38 210 ILE B CA 1
ATOM 5643 C C . ILE B 1 210 ? 2.078 -8.938 7.77 1 97.38 210 ILE B C 1
ATOM 5645 O O . ILE B 1 210 ? 3.256 -8.938 8.141 1 97.38 210 ILE B O 1
ATOM 5649 N N . ILE B 1 211 ? 1.688 -8.883 6.523 1 97.81 211 ILE B N 1
ATOM 5650 C CA . ILE B 1 211 ? 2.602 -8.867 5.383 1 97.81 211 ILE B CA 1
ATOM 5651 C C . ILE B 1 211 ? 2.09 -7.891 4.328 1 97.81 211 ILE B C 1
ATOM 5653 O O . ILE B 1 211 ? 0.951 -7.426 4.402 1 97.81 211 ILE B O 1
ATOM 5657 N N . SER B 1 212 ? 2.957 -7.531 3.424 1 96.44 212 SER B N 1
ATOM 5658 C CA . SER B 1 212 ? 2.648 -6.48 2.457 1 96.44 212 SER B CA 1
ATOM 5659 C C . SER B 1 212 ? 1.56 -6.926 1.487 1 96.44 212 SER B C 1
ATOM 5661 O O . SER B 1 212 ? 0.664 -6.148 1.149 1 96.44 212 SER B O 1
ATOM 5663 N N . ASP B 1 213 ? 1.663 -8.133 0.926 1 96.88 213 ASP B N 1
ATOM 5664 C CA . ASP B 1 213 ? 0.645 -8.719 0.057 1 96.88 213 ASP B CA 1
ATOM 5665 C C . ASP B 1 213 ? -0.051 -9.891 0.737 1 96.88 213 ASP B C 1
ATOM 5667 O O . ASP B 1 213 ? 0.537 -10.961 0.891 1 96.88 213 ASP B O 1
ATOM 5671 N N . PRO B 1 214 ? -1.308 -9.703 1.07 1 94.75 214 PRO B N 1
ATOM 5672 C CA . PRO B 1 214 ? -1.99 -10.75 1.834 1 94.75 214 PRO B CA 1
ATOM 5673 C C . PRO B 1 214 ? -2.129 -12.055 1.052 1 94.75 214 PRO B C 1
ATOM 5675 O O . PRO B 1 214 ? -2.27 -13.125 1.649 1 94.75 214 PRO B O 1
ATOM 5678 N N . ARG B 1 215 ? -2.02 -11.969 -0.234 1 95.12 215 ARG B N 1
ATOM 5679 C CA . ARG B 1 215 ? -2.145 -13.172 -1.052 1 95.12 215 ARG B CA 1
ATOM 5680 C C . ARG B 1 215 ? -0.992 -14.133 -0.79 1 95.12 215 ARG B C 1
ATOM 5682 O O . ARG B 1 215 ? -1.096 -15.328 -1.076 1 95.12 215 ARG B O 1
ATOM 5689 N N . ASN B 1 216 ? 0.114 -13.609 -0.278 1 97.69 216 ASN B N 1
ATOM 5690 C CA . ASN B 1 216 ? 1.263 -14.453 0.035 1 97.69 216 ASN B CA 1
ATOM 5691 C C . ASN B 1 216 ? 1.011 -15.305 1.275 1 97.69 216 ASN B C 1
ATOM 5693 O O . ASN B 1 216 ? 1.924 -15.961 1.779 1 97.69 216 ASN B O 1
ATOM 5697 N N . ASP B 1 217 ? -0.228 -15.352 1.723 1 96.31 217 ASP B N 1
ATOM 5698 C CA . ASP B 1 217 ? -0.665 -16.25 2.791 1 96.31 217 ASP B CA 1
ATOM 5699 C C . ASP B 1 217 ? -1.915 -17.016 2.381 1 96.31 217 ASP B C 1
ATOM 5701 O O . ASP B 1 217 ? -2.66 -17.5 3.234 1 96.31 217 ASP B O 1
ATOM 5705 N N . GLU B 1 218 ? -2.152 -17.188 1.119 1 94.38 218 GLU B N 1
ATOM 5706 C CA . GLU B 1 218 ? -3.318 -17.906 0.601 1 94.38 218 GLU B CA 1
ATOM 5707 C C . GLU B 1 218 ? -3.209 -19.406 0.845 1 94.38 218 GLU B C 1
ATOM 5709 O O . GLU B 1 218 ? -4.219 -20.078 1.062 1 94.38 218 GLU B O 1
ATOM 5714 N N . ASN B 1 219 ? -2.096 -19.906 0.742 1 96 219 ASN B N 1
ATOM 5715 C CA . ASN B 1 219 ? -1.799 -21.312 1.034 1 96 219 ASN B CA 1
ATOM 5716 C C . ASN B 1 219 ? -0.439 -21.469 1.71 1 96 219 ASN B C 1
ATOM 5718 O O . ASN B 1 219 ? 0.348 -20.516 1.756 1 96 219 ASN B O 1
ATOM 5722 N N . MET B 1 220 ? -0.136 -22.594 2.238 1 97.12 220 MET B N 1
ATOM 5723 C CA . MET B 1 220 ? 1.045 -22.844 3.062 1 97.12 220 MET B CA 1
ATOM 5724 C C . MET B 1 220 ? 2.322 -22.656 2.25 1 97.12 220 MET B C 1
ATOM 5726 O O . MET B 1 220 ? 3.328 -22.172 2.764 1 97.12 220 MET B O 1
ATOM 5730 N N . MET B 1 221 ? 2.326 -23.078 1.018 1 98.31 221 MET B N 1
ATOM 5731 C CA . MET B 1 221 ? 3.535 -23.062 0.198 1 98.31 221 MET B CA 1
ATOM 5732 C C . MET B 1 221 ? 3.988 -21.641 -0.094 1 98.31 221 MET B C 1
ATOM 5734 O O . MET B 1 221 ? 5.168 -21.312 0.052 1 98.31 221 MET B O 1
ATOM 5738 N N . ILE B 1 222 ? 3.012 -20.766 -0.471 1 97.75 222 ILE B N 1
ATOM 5739 C CA . ILE B 1 222 ? 3.377 -19.391 -0.788 1 97.75 222 ILE B CA 1
ATOM 5740 C C . ILE B 1 222 ? 3.721 -18.641 0.497 1 97.75 222 ILE B C 1
ATOM 5742 O O . ILE B 1 222 ? 4.59 -17.766 0.498 1 97.75 222 ILE B O 1
ATOM 5746 N N . SER B 1 223 ? 3.045 -18.969 1.573 1 98.19 223 SER B N 1
ATOM 5747 C CA . SER B 1 223 ? 3.42 -18.391 2.861 1 98.19 223 SER B CA 1
ATOM 5748 C C . SER B 1 223 ? 4.848 -18.766 3.242 1 98.19 223 SER B C 1
ATOM 5750 O O . SER B 1 223 ? 5.586 -17.953 3.801 1 98.19 223 SER B O 1
ATOM 5752 N N . GLY B 1 224 ? 5.172 -20.016 2.955 1 98.38 224 GLY B N 1
ATOM 5753 C CA . GLY B 1 224 ? 6.535 -20.469 3.168 1 98.38 224 GLY B CA 1
ATOM 5754 C C . GLY B 1 224 ? 7.555 -19.719 2.34 1 98.38 224 GLY B C 1
ATOM 5755 O O . GLY B 1 224 ? 8.648 -19.406 2.816 1 98.38 224 GLY B O 1
ATOM 5756 N N . LEU B 1 225 ? 7.199 -19.422 1.087 1 98.81 225 LEU B N 1
ATOM 5757 C CA . LEU B 1 225 ? 8.078 -18.625 0.241 1 98.81 225 LEU B CA 1
ATOM 5758 C C . LEU B 1 225 ? 8.242 -17.219 0.807 1 98.81 225 LEU B C 1
ATOM 5760 O O . LEU B 1 225 ? 9.352 -16.672 0.825 1 98.81 225 LEU B O 1
ATOM 5764 N N . GLN B 1 226 ? 7.141 -16.609 1.282 1 98.75 226 GLN B N 1
ATOM 5765 C CA . GLN B 1 226 ? 7.191 -15.32 1.949 1 98.75 226 GLN B CA 1
ATOM 5766 C C . GLN B 1 226 ? 8.172 -15.344 3.119 1 98.75 226 GLN B C 1
ATOM 5768 O O . GLN B 1 226 ? 9.023 -14.453 3.24 1 98.75 226 GLN B O 1
ATOM 5773 N N . ALA B 1 227 ? 8.094 -16.344 3.92 1 98.75 227 ALA B N 1
ATOM 5774 C CA . ALA B 1 227 ? 8.977 -16.5 5.074 1 98.75 227 ALA B CA 1
ATOM 5775 C C . ALA B 1 227 ? 10.422 -16.672 4.633 1 98.75 227 ALA B C 1
ATOM 5777 O O . ALA B 1 227 ? 11.336 -16.094 5.234 1 98.75 227 ALA B O 1
ATOM 5778 N N . ALA B 1 228 ? 10.641 -17.453 3.605 1 98.81 228 ALA B N 1
ATOM 5779 C CA . ALA B 1 228 ? 11.992 -17.703 3.121 1 98.81 228 ALA B CA 1
ATOM 5780 C C . ALA B 1 228 ? 12.656 -16.422 2.639 1 98.81 228 ALA B C 1
ATOM 5782 O O . ALA B 1 228 ? 13.836 -16.172 2.906 1 98.81 228 ALA B O 1
ATOM 5783 N N . PHE B 1 229 ? 11.938 -15.602 1.953 1 98.88 229 PHE B N 1
ATOM 5784 C CA . PHE B 1 229 ? 12.492 -14.352 1.465 1 98.88 229 PHE B CA 1
ATOM 5785 C C . PHE B 1 229 ? 12.766 -13.391 2.619 1 98.88 229 PHE B C 1
ATOM 5787 O O . PHE B 1 229 ? 13.75 -12.648 2.598 1 98.88 229 PHE B O 1
ATOM 5794 N N . ILE B 1 230 ? 11.867 -13.352 3.617 1 98.88 230 ILE B N 1
ATOM 5795 C CA . ILE B 1 230 ? 12.109 -12.555 4.816 1 98.88 230 ILE B CA 1
ATOM 5796 C C . ILE B 1 230 ? 13.406 -13 5.477 1 98.88 230 ILE B C 1
ATOM 5798 O O . ILE B 1 230 ? 14.266 -12.172 5.801 1 98.88 230 ILE B O 1
ATOM 5802 N N . LEU B 1 231 ? 13.57 -14.281 5.609 1 98.88 231 LEU B N 1
ATOM 5803 C CA . LEU B 1 231 ? 14.75 -14.828 6.266 1 98.88 231 LEU B CA 1
ATOM 5804 C C . LEU B 1 231 ? 16 -14.562 5.441 1 98.88 231 LEU B C 1
ATOM 5806 O O . LEU B 1 231 ? 17.062 -14.281 5.996 1 98.88 231 LEU B O 1
ATOM 5810 N N . ALA B 1 232 ? 15.914 -14.688 4.141 1 98.88 232 ALA B N 1
ATOM 5811 C CA . ALA B 1 232 ? 17.047 -14.359 3.273 1 98.88 232 ALA B CA 1
ATOM 5812 C C . ALA B 1 232 ? 17.469 -12.906 3.451 1 98.88 232 ALA B C 1
ATOM 5814 O O . ALA B 1 232 ? 18.672 -12.617 3.545 1 98.88 232 ALA B O 1
ATOM 5815 N N . HIS B 1 233 ? 16.531 -12.016 3.494 1 98.88 233 HIS B N 1
ATOM 5816 C CA . HIS B 1 233 ? 16.844 -10.609 3.73 1 98.88 233 HIS B CA 1
ATOM 5817 C C . HIS B 1 233 ? 17.547 -10.422 5.074 1 98.88 233 HIS B C 1
ATOM 5819 O O . HIS B 1 233 ? 18.578 -9.742 5.152 1 98.88 233 HIS B O 1
ATOM 5825 N N . ASN B 1 234 ? 16.922 -10.977 6.105 1 98.81 234 ASN B N 1
ATOM 5826 C CA . ASN B 1 234 ? 17.484 -10.82 7.445 1 98.81 234 ASN B CA 1
ATOM 5827 C C . ASN B 1 234 ? 18.906 -11.367 7.531 1 98.81 234 ASN B C 1
ATOM 5829 O O . ASN B 1 234 ? 19.766 -10.758 8.164 1 98.81 234 ASN B O 1
ATOM 5833 N N . ARG B 1 235 ? 19.141 -12.477 6.879 1 98.75 235 ARG B N 1
ATOM 5834 C CA . ARG B 1 235 ? 20.484 -13.031 6.855 1 98.75 235 ARG B CA 1
ATOM 5835 C C . ARG B 1 235 ? 21.438 -12.125 6.078 1 98.75 235 ARG B C 1
ATOM 5837 O O . ARG B 1 235 ? 22.594 -11.945 6.469 1 98.75 235 ARG B O 1
ATOM 5844 N N . THR B 1 236 ? 21 -11.633 4.973 1 98.88 236 THR B N 1
ATOM 5845 C CA . THR B 1 236 ? 21.812 -10.711 4.195 1 98.88 236 THR B CA 1
ATOM 5846 C C . THR B 1 236 ? 22.219 -9.508 5.039 1 98.88 236 THR B C 1
ATOM 5848 O O . THR B 1 236 ? 23.359 -9.039 4.957 1 98.88 236 THR B O 1
ATOM 5851 N N . VAL B 1 237 ? 21.266 -8.953 5.801 1 98.69 237 VAL B N 1
ATOM 5852 C CA . VAL B 1 237 ? 21.562 -7.84 6.695 1 98.69 237 VAL B CA 1
ATOM 5853 C C . VAL B 1 237 ? 22.688 -8.234 7.656 1 98.69 237 VAL B C 1
ATOM 5855 O O . VAL B 1 237 ? 23.641 -7.484 7.848 1 98.69 237 VAL B O 1
ATOM 5858 N N . ASP B 1 238 ? 22.578 -9.438 8.25 1 98.62 238 ASP B N 1
ATOM 5859 C CA . ASP B 1 238 ? 23.594 -9.914 9.18 1 98.62 238 ASP B CA 1
ATOM 5860 C C . ASP B 1 238 ? 24.953 -10.039 8.492 1 98.62 238 ASP B C 1
ATOM 5862 O O . ASP B 1 238 ? 25.984 -9.648 9.055 1 98.62 238 ASP B O 1
ATOM 5866 N N . ASP B 1 239 ? 24.969 -10.578 7.305 1 98.5 239 ASP B N 1
ATOM 5867 C CA . ASP B 1 239 ? 26.203 -10.75 6.559 1 98.5 239 ASP B CA 1
ATOM 5868 C C . ASP B 1 239 ? 26.844 -9.398 6.238 1 98.5 239 ASP B C 1
ATOM 5870 O O . ASP B 1 239 ? 28.062 -9.234 6.375 1 98.5 239 ASP B O 1
ATOM 5874 N N . LEU B 1 240 ? 26.078 -8.453 5.82 1 98.5 240 LEU B N 1
ATOM 5875 C CA . LEU B 1 240 ? 26.562 -7.121 5.48 1 98.5 240 LEU B CA 1
ATOM 5876 C C . LEU B 1 240 ? 27.078 -6.398 6.723 1 98.5 240 LEU B C 1
ATOM 5878 O O . LEU B 1 240 ? 28.094 -5.699 6.664 1 98.5 240 LEU B O 1
ATOM 5882 N N . ARG B 1 241 ? 26.266 -6.531 7.766 1 97.44 241 ARG B N 1
ATOM 5883 C CA . ARG B 1 241 ? 26.719 -5.961 9.031 1 97.44 241 ARG B CA 1
ATOM 5884 C C . ARG B 1 241 ? 28.078 -6.527 9.438 1 97.44 241 ARG B C 1
ATOM 5886 O O . ARG B 1 241 ? 28.969 -5.781 9.836 1 97.44 241 ARG B O 1
ATOM 5893 N N . ALA B 1 242 ? 28.281 -7.781 9.359 1 97.94 242 ALA B N 1
ATOM 5894 C CA . ALA B 1 242 ? 29.531 -8.453 9.695 1 97.94 242 ALA B CA 1
ATOM 5895 C C . ALA B 1 242 ? 30.672 -7.992 8.781 1 97.94 242 ALA B C 1
ATOM 5897 O O . ALA B 1 242 ? 31.828 -7.914 9.203 1 97.94 242 ALA B O 1
ATOM 5898 N N . ALA B 1 243 ? 30.344 -7.617 7.566 1 97.81 243 ALA B N 1
ATOM 5899 C CA . ALA B 1 243 ? 31.328 -7.176 6.586 1 97.81 243 ALA B CA 1
ATOM 5900 C C . ALA B 1 243 ? 31.641 -5.691 6.758 1 97.81 243 ALA B C 1
ATOM 5902 O O . ALA B 1 243 ? 32.469 -5.141 6.023 1 97.81 243 ALA B O 1
ATOM 5903 N N . GLY B 1 244 ? 30.938 -4.961 7.617 1 97.19 244 GLY B N 1
ATOM 5904 C CA . GLY B 1 244 ? 31.266 -3.588 7.957 1 97.19 244 GLY B CA 1
ATOM 5905 C C . GLY B 1 244 ? 30.469 -2.566 7.172 1 97.19 244 GLY B C 1
ATOM 5906 O O . GLY B 1 244 ? 30.812 -1.384 7.145 1 97.19 244 GLY B O 1
ATOM 5907 N N . THR B 1 245 ? 29.391 -3.041 6.5 1 96.56 245 THR B N 1
ATOM 5908 C CA . THR B 1 245 ? 28.547 -2.086 5.801 1 96.56 245 THR B CA 1
ATOM 5909 C C . THR B 1 245 ? 27.969 -1.064 6.77 1 96.56 245 THR B C 1
ATOM 5911 O O . THR B 1 245 ? 27.438 -1.43 7.828 1 96.56 245 THR B O 1
ATOM 5914 N N . PRO B 1 246 ? 28.031 0.248 6.441 1 92.94 246 PRO B N 1
ATOM 5915 C CA . PRO B 1 246 ? 27.484 1.275 7.324 1 92.94 246 PRO B CA 1
ATOM 5916 C C . PRO B 1 246 ? 25.984 1.105 7.562 1 92.94 246 PRO B C 1
ATOM 5918 O O . PRO B 1 246 ? 25.234 0.741 6.641 1 92.94 246 PRO B O 1
ATOM 5921 N N . GLN B 1 247 ? 25.547 1.444 8.711 1 89.06 247 GLN B N 1
ATOM 5922 C CA . GLN B 1 247 ? 24.172 1.268 9.141 1 89.06 247 GLN B CA 1
ATOM 5923 C C . GLN B 1 247 ? 23.203 1.96 8.188 1 89.06 247 GLN B C 1
ATOM 5925 O O . GLN B 1 247 ? 22.156 1.41 7.855 1 89.06 247 GLN B O 1
ATOM 5930 N N . ALA B 1 248 ? 23.547 3.109 7.684 1 85 248 ALA B N 1
ATOM 5931 C CA . ALA B 1 248 ? 22.672 3.938 6.855 1 85 248 ALA B CA 1
ATOM 5932 C C . ALA B 1 248 ? 22.453 3.305 5.48 1 85 248 ALA B C 1
ATOM 5934 O O . ALA B 1 248 ? 21.516 3.65 4.77 1 85 248 ALA B O 1
ATOM 5935 N N . GLN B 1 249 ? 23.297 2.312 5.195 1 92.38 249 GLN B N 1
ATOM 5936 C CA . GLN B 1 249 ? 23.234 1.713 3.867 1 92.38 249 GLN B CA 1
ATOM 5937 C C . GLN B 1 249 ? 22.734 0.271 3.938 1 92.38 249 GLN B C 1
ATOM 5939 O O . GLN B 1 249 ? 22.469 -0.346 2.906 1 92.38 249 GLN B O 1
ATOM 5944 N N . LEU B 1 250 ? 22.609 -0.196 5.129 1 95 250 LEU B N 1
ATOM 5945 C CA . LEU B 1 250 ? 22.406 -1.623 5.352 1 95 250 LEU B CA 1
ATOM 5946 C C . LEU B 1 250 ? 21.109 -2.096 4.691 1 95 250 LEU B C 1
ATOM 5948 O O . LEU B 1 250 ? 21.109 -3.119 4.004 1 95 250 LEU B O 1
ATOM 5952 N N . PHE B 1 251 ? 20.031 -1.388 4.852 1 96.69 251 PHE B N 1
ATOM 5953 C CA . PHE B 1 251 ? 18.75 -1.825 4.32 1 96.69 251 PHE B CA 1
ATOM 5954 C C . PHE B 1 251 ? 18.766 -1.833 2.797 1 96.69 251 PHE B C 1
ATOM 5956 O O . PHE B 1 251 ? 18.422 -2.836 2.172 1 96.69 251 PHE B O 1
ATOM 5963 N N . GLU B 1 252 ? 19.203 -0.778 2.219 1 94.75 252 GLU B N 1
ATOM 5964 C CA . GLU B 1 252 ? 19.172 -0.634 0.766 1 94.75 252 GLU B CA 1
ATOM 5965 C C . GLU B 1 252 ? 20.078 -1.661 0.095 1 94.75 252 GLU B C 1
ATOM 5967 O O . GLU B 1 252 ? 19.734 -2.23 -0.939 1 94.75 252 GLU B O 1
ATOM 5972 N N . ARG B 1 253 ? 21.203 -1.876 0.713 1 97.5 253 ARG B N 1
ATOM 5973 C CA . ARG B 1 253 ? 22.141 -2.844 0.143 1 97.5 253 ARG B CA 1
ATOM 5974 C C . ARG B 1 253 ? 21.594 -4.262 0.265 1 97.5 253 ARG B C 1
ATOM 5976 O O . ARG B 1 253 ? 21.719 -5.059 -0.668 1 97.5 253 ARG B O 1
ATOM 5983 N N . ALA B 1 254 ? 21.031 -4.551 1.4 1 98.75 254 ALA B N 1
ATOM 5984 C CA . ALA B 1 254 ? 20.453 -5.879 1.593 1 98.75 254 ALA B CA 1
ATOM 5985 C C . ALA B 1 254 ? 19.312 -6.129 0.619 1 98.75 254 ALA B C 1
ATOM 5987 O O . ALA B 1 254 ? 19.234 -7.184 -0.015 1 98.75 254 ALA B O 1
ATOM 5988 N N . ARG B 1 255 ? 18.406 -5.172 0.491 1 98.5 255 ARG B N 1
ATOM 5989 C CA . ARG B 1 255 ? 17.281 -5.285 -0.426 1 98.5 255 ARG B CA 1
ATOM 5990 C C . ARG B 1 255 ? 17.766 -5.465 -1.862 1 98.5 255 ARG B C 1
ATOM 5992 O O . ARG B 1 255 ? 17.219 -6.285 -2.604 1 98.5 255 ARG B O 1
ATOM 5999 N N . GLN B 1 256 ? 18.781 -4.715 -2.248 1 98.44 256 GLN B N 1
ATOM 6000 C CA . GLN B 1 256 ? 19.297 -4.816 -3.604 1 98.44 256 GLN B CA 1
ATOM 6001 C C . GLN B 1 256 ? 19.844 -6.219 -3.881 1 98.44 256 GLN B C 1
ATOM 6003 O O . GLN B 1 256 ? 19.531 -6.812 -4.918 1 98.44 256 GLN B O 1
ATOM 6008 N N . LEU B 1 257 ? 20.578 -6.711 -2.963 1 98.69 257 LEU B N 1
ATOM 6009 C CA . LEU B 1 257 ? 21.219 -8.016 -3.158 1 98.69 257 LEU B CA 1
ATOM 6010 C C . LEU B 1 257 ? 20.172 -9.117 -3.268 1 98.69 257 LEU B C 1
ATOM 6012 O O . LEU B 1 257 ? 20.234 -9.953 -4.172 1 98.69 257 LEU B O 1
ATOM 6016 N N . VAL B 1 258 ? 19.219 -9.125 -2.385 1 98.88 258 VAL B N 1
ATOM 6017 C CA . VAL B 1 258 ? 18.172 -10.141 -2.416 1 98.88 258 VAL B CA 1
ATOM 6018 C C . VAL B 1 258 ? 17.359 -10.008 -3.703 1 98.88 258 VAL B C 1
ATOM 6020 O O . VAL B 1 258 ? 17.078 -11.008 -4.367 1 98.88 258 VAL B O 1
ATOM 6023 N N . THR B 1 259 ? 17.047 -8.773 -4.102 1 98.88 259 THR B N 1
ATOM 6024 C CA . THR B 1 259 ? 16.25 -8.523 -5.293 1 98.88 259 THR B CA 1
ATOM 6025 C C . THR B 1 259 ? 16.984 -8.961 -6.551 1 98.88 259 THR B C 1
ATOM 6027 O O . THR B 1 259 ? 16.406 -9.555 -7.453 1 98.88 259 THR B O 1
ATOM 6030 N N . TRP B 1 260 ? 18.25 -8.664 -6.613 1 98.81 260 TRP B N 1
ATOM 6031 C CA . TRP B 1 260 ? 19.031 -9.047 -7.793 1 98.81 260 TRP B CA 1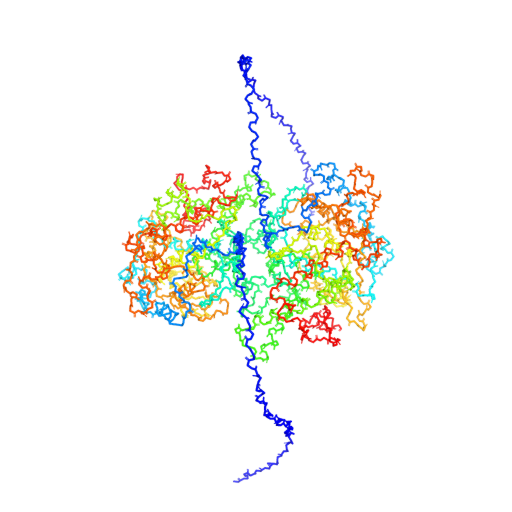
ATOM 6032 C C . TRP B 1 260 ? 19.141 -10.562 -7.91 1 98.81 260 TRP B C 1
ATOM 6034 O O . TRP B 1 260 ? 19.062 -11.109 -9.008 1 98.81 260 TRP B O 1
ATOM 6044 N N . HIS B 1 261 ? 19.312 -11.234 -6.789 1 98.88 261 HIS B N 1
ATOM 6045 C CA . HIS B 1 261 ? 19.328 -12.688 -6.828 1 98.88 261 HIS B CA 1
ATOM 6046 C C . HIS B 1 261 ? 17.969 -13.242 -7.254 1 98.88 261 HIS B C 1
ATOM 6048 O O . HIS B 1 261 ? 17.906 -14.211 -8.008 1 98.88 261 HIS B O 1
ATOM 6054 N N . TYR B 1 262 ? 16.938 -12.609 -6.73 1 98.81 262 TYR B N 1
ATOM 6055 C CA . TYR B 1 262 ? 15.562 -12.938 -7.125 1 98.81 262 TYR B CA 1
ATOM 6056 C C . TYR B 1 262 ? 15.375 -12.773 -8.625 1 98.81 262 TYR B C 1
ATOM 6058 O O . TYR B 1 262 ? 14.883 -13.688 -9.297 1 98.81 262 TYR B O 1
ATOM 6066 N N . GLN B 1 263 ? 15.836 -11.68 -9.203 1 98.88 263 GLN B N 1
ATOM 6067 C CA . GLN B 1 263 ? 15.742 -11.391 -10.633 1 98.88 263 GLN B CA 1
ATOM 6068 C C . GLN B 1 263 ? 16.578 -12.375 -11.453 1 98.88 263 GLN B C 1
ATOM 6070 O O . GLN B 1 263 ? 16.156 -12.812 -12.523 1 98.88 263 GLN B O 1
ATOM 6075 N N . TRP B 1 264 ? 17.672 -12.727 -10.938 1 98.62 264 TRP B N 1
ATOM 6076 C CA . TRP B 1 264 ? 18.547 -13.711 -11.586 1 98.62 264 TRP B CA 1
ATOM 6077 C C . TRP B 1 264 ? 17.844 -15.062 -11.703 1 98.62 264 TRP B C 1
ATOM 6079 O O . TRP B 1 264 ? 17.844 -15.68 -12.766 1 98.62 264 TRP B O 1
ATOM 6089 N N . ILE B 1 265 ? 17.25 -15.516 -10.633 1 98.75 265 ILE B N 1
ATOM 6090 C CA . ILE B 1 265 ? 16.531 -16.781 -10.617 1 98.75 265 ILE B CA 1
ATOM 6091 C C . ILE B 1 265 ? 15.414 -16.75 -11.656 1 98.75 265 ILE B C 1
ATOM 6093 O O . ILE B 1 265 ? 15.227 -17.719 -12.398 1 98.75 265 ILE B O 1
ATOM 6097 N N . ILE B 1 266 ? 14.695 -15.656 -11.75 1 98.75 266 ILE B N 1
ATOM 6098 C CA . ILE B 1 266 ? 13.586 -15.5 -12.688 1 98.75 266 ILE B CA 1
ATOM 6099 C C . ILE B 1 266 ? 14.102 -15.664 -14.117 1 98.75 266 ILE B C 1
ATOM 6101 O O . ILE B 1 266 ? 13.539 -16.438 -14.898 1 98.75 266 ILE B O 1
ATOM 6105 N N . LEU B 1 267 ? 15.148 -15.023 -14.406 1 98.38 267 LEU B N 1
ATOM 6106 C CA . LEU B 1 267 ? 15.641 -14.938 -15.773 1 98.38 267 LEU B CA 1
ATOM 6107 C C . LEU B 1 267 ? 16.312 -16.25 -16.188 1 98.38 267 LEU B C 1
ATOM 6109 O O . LEU B 1 267 ? 16.203 -16.672 -17.344 1 98.38 267 LEU B O 1
ATOM 6113 N N . THR B 1 268 ? 16.953 -16.938 -15.25 1 97.88 268 THR B N 1
ATOM 6114 C CA . THR B 1 268 ? 17.859 -18.016 -15.648 1 97.88 268 THR B CA 1
ATOM 6115 C C . THR B 1 268 ? 17.25 -19.375 -15.312 1 97.88 268 THR B C 1
ATOM 6117 O O . THR B 1 268 ? 17.672 -20.406 -15.844 1 97.88 268 THR B O 1
ATOM 6120 N N . GLU B 1 269 ? 16.312 -19.375 -14.43 1 97.81 269 GLU B N 1
ATOM 6121 C CA . GLU B 1 269 ? 15.742 -20.672 -14.031 1 97.81 269 GLU B CA 1
ATOM 6122 C C . GLU B 1 269 ? 14.242 -20.719 -14.32 1 97.81 269 GLU B C 1
ATOM 6124 O O . GLU B 1 269 ? 13.781 -21.594 -15.062 1 97.81 269 GLU B O 1
ATOM 6129 N N . ILE B 1 270 ? 13.5 -19.781 -13.891 1 98.44 270 ILE B N 1
ATOM 6130 C CA . ILE B 1 270 ? 12.039 -19.875 -13.859 1 98.44 270 ILE B CA 1
ATOM 6131 C C . ILE B 1 270 ? 11.477 -19.641 -15.258 1 98.44 270 ILE B C 1
ATOM 6133 O O . ILE B 1 270 ? 10.703 -20.453 -15.766 1 98.44 270 ILE B O 1
ATOM 6137 N N . LEU B 1 271 ? 11.883 -18.516 -15.852 1 98.75 271 LEU B N 1
ATOM 6138 C CA . LEU B 1 271 ? 11.32 -18.141 -17.141 1 98.75 271 LEU B CA 1
ATOM 6139 C C . LEU B 1 271 ? 11.641 -19.203 -18.203 1 98.75 271 LEU B C 1
ATOM 6141 O O . LEU B 1 271 ? 10.773 -19.578 -18.984 1 98.75 271 LEU B O 1
ATOM 6145 N N . PRO B 1 272 ? 12.867 -19.766 -18.266 1 98.38 272 PRO B N 1
ATOM 6146 C CA . PRO B 1 272 ? 13.148 -20.844 -19.219 1 98.38 272 PRO B CA 1
ATOM 6147 C C . PRO B 1 272 ? 12.258 -22.062 -19.016 1 98.38 272 PRO B C 1
ATOM 6149 O O . PRO B 1 272 ? 11.922 -22.75 -19.984 1 98.38 272 PRO B O 1
ATOM 6152 N N . HIS B 1 273 ? 11.867 -22.328 -17.781 1 97.88 273 HIS B N 1
ATOM 6153 C CA . HIS B 1 273 ? 10.945 -23.438 -17.531 1 97.88 273 HIS B CA 1
ATOM 6154 C C . HIS B 1 273 ? 9.562 -23.141 -18.109 1 97.88 273 HIS B C 1
ATOM 6156 O O . HIS B 1 273 ? 8.859 -24.047 -18.547 1 97.88 273 HIS B O 1
ATOM 6162 N N . PHE B 1 274 ? 9.18 -21.859 -18.094 1 98.5 274 PHE B N 1
ATOM 6163 C CA . PHE B 1 274 ? 7.844 -21.484 -18.531 1 98.5 274 PHE B CA 1
ATOM 6164 C C . PHE B 1 274 ? 7.758 -21.438 -20.047 1 98.5 274 PHE B C 1
ATOM 6166 O O . PHE B 1 274 ? 6.801 -21.953 -20.625 1 98.5 274 PHE B O 1
ATOM 6173 N N . VAL B 1 275 ? 8.828 -20.828 -20.719 1 98.69 275 VAL B N 1
ATOM 6174 C CA . VAL B 1 275 ? 8.633 -20.484 -22.125 1 98.69 275 VAL B CA 1
ATOM 6175 C C . VAL B 1 275 ? 9.695 -21.188 -22.969 1 98.69 275 VAL B C 1
ATOM 6177 O O . VAL B 1 275 ? 9.648 -21.125 -24.203 1 98.69 275 VAL B O 1
ATOM 6180 N N . GLY B 1 276 ? 10.664 -21.875 -22.359 1 97.94 276 GLY B N 1
ATOM 6181 C CA . GLY B 1 276 ? 11.781 -22.484 -23.062 1 97.94 276 GLY B CA 1
ATOM 6182 C C . GLY B 1 276 ? 12.961 -21.547 -23.234 1 97.94 276 GLY B C 1
ATOM 6183 O O . GLY B 1 276 ? 12.789 -20.344 -23.422 1 97.94 276 GLY B O 1
ATOM 6184 N N . GLN B 1 277 ? 14.102 -22.141 -23.172 1 97.56 277 GLN B N 1
ATOM 6185 C CA . GLN B 1 277 ? 15.328 -21.359 -23.281 1 97.56 277 GLN B CA 1
ATOM 6186 C C . GLN B 1 277 ? 15.445 -20.688 -24.641 1 97.56 277 GLN B C 1
ATOM 6188 O O . GLN B 1 277 ? 15.969 -19.578 -24.734 1 97.56 277 GLN B O 1
ATOM 6193 N N . ASP B 1 278 ? 14.992 -21.297 -25.656 1 97.94 278 ASP B N 1
ATOM 6194 C CA . ASP B 1 278 ? 15.07 -20.734 -27 1 97.94 278 ASP B CA 1
ATOM 6195 C C . ASP B 1 278 ? 14.289 -19.422 -27.094 1 97.94 278 ASP B C 1
ATOM 6197 O O . ASP B 1 278 ? 14.758 -18.469 -27.703 1 97.94 278 ASP B O 1
ATOM 6201 N N . MET B 1 279 ? 13.07 -19.422 -26.547 1 98.12 279 MET B N 1
ATOM 6202 C CA . MET B 1 279 ? 12.258 -18.219 -26.531 1 98.12 279 MET B CA 1
ATOM 6203 C C . MET B 1 279 ? 12.953 -17.109 -25.75 1 98.12 279 MET B C 1
ATOM 6205 O O . MET B 1 279 ? 12.961 -15.953 -26.188 1 98.12 279 MET B O 1
ATOM 6209 N N . VAL B 1 280 ? 13.523 -17.438 -24.609 1 98.62 280 VAL B N 1
ATOM 6210 C CA . VAL B 1 280 ? 14.258 -16.453 -23.812 1 98.62 280 VAL B CA 1
ATOM 6211 C C . VAL B 1 280 ? 15.406 -15.867 -24.641 1 98.62 280 VAL B C 1
ATOM 6213 O O . VAL B 1 280 ? 15.57 -14.648 -24.688 1 98.62 280 VAL B O 1
ATOM 6216 N N . ASN B 1 281 ? 16.141 -16.75 -25.312 1 98.44 281 ASN B N 1
ATOM 6217 C CA . ASN B 1 281 ? 17.266 -16.312 -26.141 1 98.44 281 ASN B CA 1
ATOM 6218 C C . ASN B 1 281 ? 16.797 -15.398 -27.266 1 98.44 281 ASN B C 1
ATOM 6220 O O . ASN B 1 281 ? 17.422 -14.383 -27.562 1 98.44 281 ASN B O 1
ATOM 6224 N N . ASP B 1 282 ? 15.781 -15.734 -27.844 1 98.44 282 ASP B N 1
ATOM 6225 C CA . ASP B 1 282 ? 15.266 -14.953 -28.953 1 98.44 282 ASP B CA 1
ATOM 6226 C C . ASP B 1 282 ? 14.898 -13.539 -28.516 1 98.44 282 ASP B C 1
ATOM 6228 O O . ASP B 1 282 ? 15.281 -12.555 -29.156 1 98.44 282 ASP B O 1
ATOM 6232 N N . ILE B 1 283 ? 14.156 -13.438 -27.422 1 98.56 283 ILE B N 1
ATOM 6233 C CA . ILE B 1 283 ? 13.703 -12.133 -26.938 1 98.56 283 ILE B CA 1
ATOM 6234 C C . ILE B 1 283 ? 14.914 -11.305 -26.516 1 98.56 283 ILE B C 1
ATOM 6236 O O . ILE B 1 283 ? 14.984 -10.109 -26.812 1 98.56 283 ILE B O 1
ATOM 6240 N N . ARG B 1 284 ? 15.852 -11.906 -25.859 1 97.19 284 ARG B N 1
ATOM 6241 C CA . ARG B 1 284 ? 17.016 -11.18 -25.359 1 97.19 284 ARG B CA 1
ATOM 6242 C C . ARG B 1 284 ? 17.906 -10.727 -26.516 1 97.19 284 ARG B C 1
ATOM 6244 O O . ARG B 1 284 ? 18.469 -9.625 -26.469 1 97.19 284 ARG B O 1
ATOM 6251 N N . ASN B 1 285 ? 18.016 -11.539 -27.562 1 97.06 285 ASN B N 1
ATOM 6252 C CA . ASN B 1 285 ? 18.938 -11.266 -28.656 1 97.06 285 ASN B CA 1
ATOM 6253 C C . ASN B 1 285 ? 18.297 -10.391 -29.719 1 97.06 285 ASN B C 1
ATOM 6255 O O . ASN B 1 285 ? 18.969 -9.555 -30.344 1 97.06 285 ASN B O 1
ATOM 6259 N N . ASN B 1 286 ? 17.047 -10.617 -29.938 1 97.88 286 ASN B N 1
ATOM 6260 C CA . ASN B 1 286 ? 16.391 -9.945 -31.047 1 97.88 286 ASN B CA 1
ATOM 6261 C C . ASN B 1 286 ? 15.406 -8.883 -30.562 1 97.88 286 ASN B C 1
ATOM 6263 O O . ASN B 1 286 ? 14.805 -8.172 -31.375 1 97.88 286 ASN B O 1
ATOM 6267 N N . GLY B 1 287 ? 15.195 -8.797 -29.281 1 97.62 287 GLY B N 1
ATOM 6268 C CA . GLY B 1 287 ? 14.359 -7.75 -28.703 1 97.62 287 GLY B CA 1
ATOM 6269 C C . GLY B 1 287 ? 12.906 -8.156 -28.562 1 97.62 287 GLY B C 1
ATOM 6270 O O . GLY B 1 287 ? 12.469 -9.141 -29.156 1 97.62 287 GLY B O 1
ATOM 6271 N N . ARG B 1 288 ? 12.172 -7.438 -27.75 1 98.12 288 ARG B N 1
ATOM 6272 C CA . ARG B 1 288 ? 10.719 -7.566 -27.609 1 98.12 288 ARG B CA 1
ATOM 6273 C C . ARG B 1 288 ? 10.008 -7.016 -28.844 1 98.12 288 ARG B C 1
ATOM 6275 O O . ARG B 1 288 ? 10.391 -5.965 -29.375 1 98.12 288 ARG B O 1
ATOM 6282 N N . ARG B 1 289 ? 9.008 -7.598 -29.266 1 97.81 289 ARG B N 1
ATOM 6283 C CA . ARG B 1 289 ? 8.352 -7.219 -30.516 1 97.81 289 ARG B CA 1
ATOM 6284 C C . ARG B 1 289 ? 6.953 -6.664 -30.25 1 97.81 289 ARG B C 1
ATOM 6286 O O . ARG B 1 289 ? 6.48 -5.785 -30.969 1 97.81 289 ARG B O 1
ATOM 6293 N N . TRP B 1 290 ? 6.312 -7.133 -29.203 1 98.12 290 TRP B N 1
ATOM 6294 C CA . TRP B 1 290 ? 4.902 -6.809 -29.016 1 98.12 290 TRP B CA 1
ATOM 6295 C C . TRP B 1 290 ? 4.688 -6.039 -27.719 1 98.12 290 TRP B C 1
ATOM 6297 O O . TRP B 1 290 ? 3.979 -5.027 -27.703 1 98.12 290 TRP B O 1
ATOM 6307 N N . TYR B 1 291 ? 5.27 -6.477 -26.609 1 98.06 291 TYR B N 1
ATOM 6308 C CA . TYR B 1 291 ? 5.219 -5.699 -25.375 1 98.06 291 TYR B CA 1
ATOM 6309 C C . TYR B 1 291 ? 6.25 -4.578 -25.391 1 98.06 291 TYR B C 1
ATOM 6311 O O . TYR B 1 291 ? 7.371 -4.754 -24.922 1 98.06 291 TYR B O 1
ATOM 6319 N N . ARG B 1 292 ? 5.777 -3.426 -25.828 1 96.06 292 ARG B N 1
ATOM 6320 C CA . ARG B 1 292 ? 6.66 -2.275 -25.984 1 96.06 292 ARG B CA 1
ATOM 6321 C C . ARG B 1 292 ? 6.039 -1.02 -25.391 1 96.06 292 ARG B C 1
ATOM 6323 O O . ARG B 1 292 ? 5.652 -0.102 -26.109 1 96.06 292 ARG B O 1
ATOM 6330 N N . PRO B 1 293 ? 6.039 -0.933 -24.062 1 92.19 293 PRO B N 1
ATOM 6331 C CA . PRO B 1 293 ? 5.395 0.207 -23.406 1 92.19 293 PRO B CA 1
ATOM 6332 C C . PRO B 1 293 ? 6.152 1.516 -23.609 1 92.19 293 PRO B C 1
ATOM 6334 O O . PRO B 1 293 ? 5.594 2.596 -23.406 1 92.19 293 PRO B O 1
ATOM 6337 N N . GLU B 1 294 ? 7.316 1.551 -24.031 1 85.81 294 GLU B N 1
ATOM 6338 C CA . GLU B 1 294 ? 8.102 2.764 -24.234 1 85.81 294 GLU B CA 1
ATOM 6339 C C . GLU B 1 294 ? 7.465 3.658 -25.297 1 85.81 294 GLU B C 1
ATOM 6341 O O . GLU B 1 294 ? 6.875 3.164 -26.25 1 85.81 294 GLU B O 1
ATOM 6346 N N . PRO B 1 295 ? 7.574 5.008 -25.047 1 81.5 295 PRO B N 1
ATOM 6347 C CA . PRO B 1 295 ? 8.359 5.719 -24.031 1 81.5 295 PRO B CA 1
ATOM 6348 C C . PRO B 1 295 ? 7.645 5.801 -22.688 1 81.5 295 PRO B C 1
ATOM 6350 O O . PRO B 1 295 ? 8.172 6.391 -21.734 1 81.5 295 PRO B O 1
ATOM 6353 N N . GLY B 1 296 ? 6.523 5.211 -22.625 1 81.81 296 GLY B N 1
ATOM 6354 C CA . GLY B 1 296 ? 5.828 5.191 -21.344 1 81.81 296 GLY B CA 1
ATOM 6355 C C . GLY B 1 296 ? 6.426 4.211 -20.359 1 81.81 296 GLY B C 1
ATOM 6356 O O . GLY B 1 296 ? 7.387 3.508 -20.688 1 81.81 296 GLY B O 1
ATOM 6357 N N . PRO B 1 297 ? 5.906 4.238 -19.203 1 87.62 297 PRO B N 1
ATOM 6358 C CA . PRO B 1 297 ? 6.398 3.297 -18.188 1 87.62 297 PRO B CA 1
ATOM 6359 C C . PRO B 1 297 ? 5.938 1.863 -18.453 1 87.62 297 PRO B C 1
ATOM 6361 O O . PRO B 1 297 ? 4.996 1.642 -19.219 1 87.62 297 PRO B O 1
ATOM 6364 N N . ALA B 1 298 ? 6.66 0.935 -17.812 1 94.19 298 ALA B N 1
ATOM 6365 C CA . ALA B 1 298 ? 6.176 -0.444 -17.797 1 94.19 298 ALA B CA 1
ATOM 6366 C C . ALA B 1 298 ? 4.805 -0.541 -17.141 1 94.19 298 ALA B C 1
ATOM 6368 O O . ALA B 1 298 ? 4.496 0.218 -16.219 1 94.19 298 ALA B O 1
ATOM 6369 N N . PHE B 1 299 ? 3.939 -1.322 -17.641 1 95.12 299 PHE B N 1
ATOM 6370 C CA . PHE B 1 299 ? 2.619 -1.632 -17.109 1 95.12 299 PHE B CA 1
ATOM 6371 C C . PHE B 1 299 ? 2.301 -3.113 -17.281 1 95.12 299 PHE B C 1
ATOM 6373 O O . PHE B 1 299 ? 3.025 -3.836 -17.969 1 95.12 299 PHE B O 1
ATOM 6380 N N . ILE B 1 300 ? 1.295 -3.629 -16.641 1 98.12 300 ILE B N 1
ATOM 6381 C CA . ILE B 1 300 ? 0.883 -5.023 -16.766 1 98.12 300 ILE B CA 1
ATOM 6382 C C . ILE B 1 300 ? -0.255 -5.137 -17.781 1 98.12 300 ILE B C 1
ATOM 6384 O O . ILE B 1 300 ? -1.33 -4.562 -17.578 1 98.12 300 ILE B O 1
ATOM 6388 N N . PRO B 1 301 ? -0.06 -5.836 -18.844 1 98.31 301 PRO B N 1
ATOM 6389 C CA . PRO B 1 301 ? -1.131 -5.988 -19.844 1 98.31 301 PRO B CA 1
ATOM 6390 C C . PRO B 1 301 ? -2.156 -7.047 -19.438 1 98.31 301 PRO B C 1
ATOM 6392 O O . PRO B 1 301 ? -1.8 -8.062 -18.828 1 98.31 301 PRO B O 1
ATOM 6395 N N . VAL B 1 302 ? -3.367 -6.871 -19.859 1 97.88 302 VAL B N 1
ATOM 6396 C CA . VAL B 1 302 ? -4.457 -7.75 -19.453 1 97.88 302 VAL B CA 1
ATOM 6397 C C . VAL B 1 302 ? -4.316 -9.102 -20.141 1 97.88 302 VAL B C 1
ATOM 6399 O O . VAL B 1 302 ? -4.734 -10.133 -19.609 1 97.88 302 VAL B O 1
ATOM 6402 N N . GLU B 1 303 ? -3.682 -9.234 -21.375 1 98.75 303 GLU B N 1
ATOM 6403 C CA . GLU B 1 303 ? -3.43 -10.508 -22.047 1 98.75 303 GLU B CA 1
ATOM 6404 C C . GLU B 1 303 ? -2.504 -11.398 -21.219 1 98.75 303 GLU B C 1
ATOM 6406 O O . GLU B 1 303 ? -2.641 -12.625 -21.219 1 98.75 303 GLU B O 1
ATOM 6411 N N . PHE B 1 304 ? -1.649 -10.734 -20.516 1 98.69 304 PHE B N 1
ATOM 6412 C CA . PHE B 1 304 ? -0.721 -11.422 -19.625 1 98.69 304 PHE B CA 1
ATOM 6413 C C . PHE B 1 304 ? -1.4 -11.773 -18.297 1 98.69 304 PHE B C 1
ATOM 6415 O O . PHE B 1 304 ? -1.506 -12.953 -17.953 1 98.69 304 PHE B O 1
ATOM 6422 N N . GLN B 1 305 ? -1.885 -10.773 -17.562 1 97.75 305 GLN B N 1
ATOM 6423 C CA . GLN B 1 305 ? -2.408 -10.953 -16.203 1 97.75 305 GLN B CA 1
ATOM 6424 C C . GLN B 1 305 ? -3.707 -11.75 -16.219 1 97.75 305 GLN B C 1
ATOM 6426 O O . GLN B 1 305 ? -3.92 -12.609 -15.367 1 97.75 305 GLN B O 1
ATOM 6431 N N . GLY B 1 306 ? -4.559 -11.477 -17.156 1 97.25 306 GLY B N 1
ATOM 6432 C CA . GLY B 1 306 ? -5.895 -12.055 -17.188 1 97.25 306 GLY B CA 1
ATOM 6433 C C . GLY B 1 306 ? -5.949 -13.391 -17.906 1 97.25 306 GLY B C 1
ATOM 6434 O O . GLY B 1 306 ? -6.949 -14.109 -17.828 1 97.25 306 GLY B O 1
ATOM 6435 N N . ALA B 1 307 ? -4.809 -13.758 -18.562 1 98.56 307 ALA B N 1
ATOM 6436 C CA . ALA B 1 307 ? -4.934 -14.961 -19.375 1 98.56 307 ALA B CA 1
ATOM 6437 C C . ALA B 1 307 ? -3.627 -15.75 -19.391 1 98.56 307 ALA B C 1
ATOM 6439 O O . ALA B 1 307 ? -3.463 -16.703 -18.625 1 98.56 307 ALA B O 1
ATOM 6440 N N . ALA B 1 308 ? -2.613 -15.312 -20.109 1 98.88 308 ALA B N 1
ATOM 6441 C CA . ALA B 1 308 ? -1.452 -16.141 -20.453 1 98.88 308 ALA B CA 1
ATOM 6442 C C . ALA B 1 308 ? -0.724 -16.609 -19.203 1 98.88 308 ALA B C 1
ATOM 6444 O O . ALA B 1 308 ? -0.314 -17.766 -19.109 1 98.88 308 ALA B O 1
ATOM 6445 N N . TYR B 1 309 ? -0.55 -15.711 -18.281 1 98.81 309 TYR B N 1
ATOM 6446 C CA . TYR B 1 309 ? 0.236 -16.078 -17.109 1 98.81 309 TYR B CA 1
ATOM 6447 C C . TYR B 1 309 ? -0.571 -16.953 -16.156 1 98.81 309 TYR B C 1
ATOM 6449 O O . TYR B 1 309 ? -0.013 -17.562 -15.242 1 98.81 309 TYR B O 1
ATOM 6457 N N . ARG B 1 310 ? -1.789 -17.109 -16.391 1 98.38 310 ARG B N 1
ATOM 6458 C CA . ARG B 1 310 ? -2.625 -17.969 -15.547 1 98.38 310 ARG B CA 1
ATOM 6459 C C . ARG B 1 310 ? -2.512 -19.422 -15.977 1 98.38 310 ARG B C 1
ATOM 6461 O O . ARG B 1 310 ? -3.186 -20.297 -15.422 1 98.38 310 ARG B O 1
ATOM 6468 N N . PHE B 1 311 ? -1.616 -19.75 -16.906 1 98.69 311 PHE B N 1
ATOM 6469 C CA . PHE B 1 311 ? -1.344 -21.125 -17.281 1 98.69 311 PHE B CA 1
ATOM 6470 C C . PHE B 1 311 ? -0.955 -21.953 -16.062 1 98.69 311 PHE B C 1
ATOM 6472 O O . PHE B 1 311 ? -1.178 -23.172 -16.047 1 98.69 311 PHE B O 1
ATOM 6479 N N . GLY B 1 312 ? -0.418 -21.25 -15.078 1 98 312 GLY B N 1
ATOM 6480 C CA . GLY B 1 312 ? 0.066 -21.922 -13.883 1 98 312 GLY B CA 1
ATOM 6481 C C . GLY B 1 312 ? -1.017 -22.688 -13.148 1 98 312 GLY B C 1
ATOM 6482 O O . GLY B 1 312 ? -0.721 -23.609 -12.383 1 98 312 GLY B O 1
ATOM 6483 N N . HIS B 1 313 ? -2.266 -22.391 -13.398 1 97.75 313 HIS B N 1
ATOM 6484 C CA . HIS B 1 313 ? -3.369 -23.078 -12.734 1 97.75 313 HIS B CA 1
ATOM 6485 C C . HIS B 1 313 ? -3.434 -24.547 -13.148 1 97.75 313 HIS B C 1
ATOM 6487 O O . HIS B 1 313 ? -3.873 -25.391 -12.367 1 97.75 313 HIS B O 1
ATOM 6493 N N . SER B 1 314 ? -2.918 -24.844 -14.305 1 98 314 SER B N 1
ATOM 6494 C CA . SER B 1 314 ? -2.916 -26.234 -14.758 1 98 314 SER B CA 1
ATOM 6495 C C . SER B 1 314 ? -1.775 -27.016 -14.117 1 98 314 SER B C 1
ATOM 6497 O O . SER B 1 314 ? -1.761 -28.25 -14.164 1 98 314 SER B O 1
ATOM 6499 N N . MET B 1 315 ? -0.848 -26.297 -13.461 1 97.94 315 MET B N 1
ATOM 6500 C CA . MET B 1 315 ? 0.328 -26.938 -12.883 1 97.94 315 MET B CA 1
ATOM 6501 C C . MET B 1 315 ? 0.05 -27.406 -11.453 1 97.94 315 MET B C 1
ATOM 6503 O O . MET B 1 315 ? 0.826 -28.172 -10.883 1 97.94 315 MET B O 1
ATOM 6507 N N . VAL B 1 316 ? -1.031 -27.016 -10.867 1 97.69 316 VAL B N 1
ATOM 6508 C CA . VAL B 1 316 ? -1.35 -27.281 -9.469 1 97.69 316 VAL B CA 1
ATOM 6509 C C . VAL B 1 316 ? -1.774 -28.734 -9.305 1 97.69 316 VAL B C 1
ATOM 6511 O O . VAL B 1 316 ? -2.578 -29.25 -10.086 1 97.69 316 VAL B O 1
ATOM 6514 N N . ARG B 1 317 ? -1.247 -29.422 -8.352 1 96.75 317 ARG B N 1
ATOM 6515 C CA . ARG B 1 317 ? -1.698 -30.766 -7.965 1 96.75 317 ARG B CA 1
ATOM 6516 C C . ARG B 1 317 ? -2.914 -30.688 -7.047 1 96.75 317 ARG B C 1
ATOM 6518 O O . ARG B 1 317 ? -3.127 -29.672 -6.371 1 96.75 317 ARG B O 1
ATOM 6525 N N . PRO B 1 318 ? -3.695 -31.75 -7.023 1 96.5 318 PRO B N 1
ATOM 6526 C CA . PRO B 1 318 ? -4.824 -31.734 -6.094 1 96.5 318 PRO B CA 1
ATOM 6527 C C . PRO B 1 318 ? -4.387 -31.75 -4.633 1 96.5 318 PRO B C 1
ATOM 6529 O O . PRO B 1 318 ? -5.098 -31.234 -3.764 1 96.5 318 PRO B O 1
ATOM 6532 N N . SER B 1 319 ? -3.227 -32.375 -4.434 1 96.56 319 SER B N 1
ATOM 6533 C CA . SER B 1 319 ? -2.697 -32.469 -3.076 1 96.56 319 SER B CA 1
ATOM 6534 C C . SER B 1 319 ? -1.172 -32.469 -3.076 1 96.56 319 SER B C 1
ATOM 6536 O O . SER B 1 319 ? -0.544 -32.656 -4.121 1 96.56 319 SER B O 1
ATOM 6538 N N . TYR B 1 320 ? -0.62 -32.156 -1.902 1 97.38 320 TYR B N 1
ATOM 6539 C CA . TYR B 1 320 ? 0.824 -32.156 -1.691 1 97.38 320 TYR B CA 1
ATOM 6540 C C . TYR B 1 320 ? 1.18 -32.75 -0.334 1 97.38 320 TYR B C 1
ATOM 6542 O O . TYR B 1 320 ? 0.324 -32.844 0.548 1 97.38 320 TYR B O 1
ATOM 6550 N N . ARG B 1 321 ? 2.414 -33.156 -0.224 1 96.38 321 ARG B N 1
ATOM 6551 C CA . ARG B 1 321 ? 3.031 -33.375 1.083 1 96.38 321 ARG B CA 1
ATOM 6552 C C . ARG B 1 321 ? 3.662 -32.094 1.593 1 96.38 321 ARG B C 1
ATOM 6554 O O . ARG B 1 321 ? 4.688 -31.641 1.07 1 96.38 321 ARG B O 1
ATOM 6561 N N . ALA B 1 322 ? 3.076 -31.531 2.613 1 96.75 322 ALA B N 1
ATOM 6562 C CA . ALA B 1 322 ? 3.6 -30.281 3.146 1 96.75 322 ALA B CA 1
ATOM 6563 C C . ALA B 1 322 ? 4.949 -30.484 3.826 1 96.75 322 ALA B C 1
ATOM 6565 O O . ALA B 1 322 ? 5.863 -29.672 3.68 1 96.75 322 ALA B O 1
ATOM 6566 N N . ASN B 1 323 ? 5.066 -31.516 4.574 1 94.94 323 ASN B N 1
ATOM 6567 C CA . ASN B 1 323 ? 6.324 -31.844 5.234 1 94.94 323 ASN B CA 1
ATOM 6568 C C . ASN B 1 323 ? 6.383 -33.312 5.617 1 94.94 323 ASN B C 1
ATOM 6570 O O . ASN B 1 323 ? 5.367 -34.031 5.57 1 94.94 323 ASN B O 1
ATOM 6574 N N . ARG B 1 324 ? 7.52 -33.781 6.023 1 91.31 324 ARG B N 1
ATOM 6575 C CA . ARG B 1 324 ? 7.75 -35.219 6.246 1 91.31 324 ARG B CA 1
ATOM 6576 C C . ARG B 1 324 ? 7.645 -35.562 7.727 1 91.31 324 ARG B C 1
ATOM 6578 O O . ARG B 1 324 ? 7.621 -36.75 8.094 1 91.31 324 ARG B O 1
ATOM 6585 N N . THR B 1 325 ? 7.512 -34.562 8.617 1 87.12 325 THR B N 1
ATOM 6586 C CA . THR B 1 325 ? 7.695 -34.875 10.031 1 87.12 325 THR B CA 1
ATOM 6587 C C . THR B 1 325 ? 6.484 -34.438 10.852 1 87.12 325 THR B C 1
ATOM 6589 O O . THR B 1 325 ? 6.285 -34.906 11.969 1 87.12 325 THR B O 1
ATOM 6592 N N . GLY B 1 326 ? 5.633 -33.594 10.227 1 84.94 326 GLY B N 1
ATOM 6593 C CA . GLY B 1 326 ? 4.488 -33.125 10.984 1 84.94 326 GLY B CA 1
ATOM 6594 C C . GLY B 1 326 ? 4.879 -32.438 12.289 1 84.94 326 GLY B C 1
ATOM 6595 O O . GLY B 1 326 ? 5.887 -31.75 12.352 1 84.94 326 GLY B O 1
ATOM 6596 N N . ASP B 1 327 ? 3.955 -32.562 13.367 1 74.94 327 ASP B N 1
ATOM 6597 C CA . ASP B 1 327 ? 4.234 -32.031 14.695 1 74.94 327 ASP B CA 1
ATOM 6598 C C . ASP B 1 327 ? 5.051 -33 15.523 1 74.94 327 ASP B C 1
ATOM 6600 O O . ASP B 1 327 ? 4.492 -33.906 16.172 1 74.94 327 ASP B O 1
ATOM 6604 N N . VAL B 1 328 ? 6.391 -33.062 15.367 1 61.34 328 VAL B N 1
ATOM 6605 C CA . VAL B 1 328 ? 7.246 -34.062 16.031 1 61.34 328 VAL B CA 1
ATOM 6606 C C . VAL B 1 328 ? 6.973 -34.062 17.531 1 61.34 328 VAL B C 1
ATOM 6608 O O . VAL B 1 328 ? 7.113 -35.094 18.188 1 61.34 328 VAL B O 1
ATOM 6611 N N . GLY B 1 329 ? 7.066 -32.875 18.25 1 56.31 329 GLY B N 1
ATOM 6612 C CA . GLY B 1 329 ? 6.832 -32.906 19.688 1 56.31 329 GLY B CA 1
ATOM 6613 C C . GLY B 1 329 ? 5.48 -33.5 20.047 1 56.31 329 GLY B C 1
ATOM 6614 O O . GLY B 1 329 ? 5.141 -33.594 21.234 1 56.31 329 GLY B O 1
ATOM 6615 N N . GLY B 1 330 ? 4.668 -33.594 19.109 1 47.62 330 GLY B N 1
ATOM 6616 C CA . GLY B 1 330 ? 3.525 -34.438 19.438 1 47.62 330 GLY B CA 1
ATOM 6617 C C . GLY B 1 330 ? 3.906 -35.875 19.734 1 47.62 330 GLY B C 1
ATOM 6618 O O . GLY B 1 330 ? 5.09 -36.188 19.844 1 47.62 330 GLY B O 1
ATOM 6619 N N . ASN B 1 331 ? 3.029 -36.719 20.125 1 40.62 331 ASN B N 1
ATOM 6620 C CA . ASN B 1 331 ? 3.389 -38.062 20.625 1 40.62 331 ASN B CA 1
ATOM 6621 C C . ASN B 1 331 ? 4.434 -38.719 19.75 1 40.62 331 ASN B C 1
ATOM 6623 O O . ASN B 1 331 ? 4.145 -39.094 18.609 1 40.62 331 ASN B O 1
ATOM 6627 N N . PRO B 1 332 ? 5.812 -38.469 20.109 1 39.97 332 PRO B N 1
ATOM 6628 C CA . PRO B 1 332 ? 6.926 -39.125 19.391 1 39.97 332 PRO B CA 1
ATOM 6629 C C . PRO B 1 332 ? 6.609 -40.531 18.938 1 39.97 332 PRO B C 1
ATOM 6631 O O . PRO B 1 332 ? 7.227 -41.031 18 1 39.97 332 PRO B O 1
ATOM 6634 N N . ALA B 1 333 ? 6.172 -41.281 19.969 1 39.81 333 ALA B N 1
ATOM 6635 C CA . ALA B 1 333 ? 5.953 -42.719 19.812 1 39.81 333 ALA B CA 1
ATOM 6636 C C . ALA B 1 333 ? 5.258 -43.031 18.5 1 39.81 333 ALA B C 1
ATOM 6638 O O . ALA B 1 333 ? 5.332 -44.156 18.016 1 39.81 333 ALA B O 1
ATOM 6639 N N . THR B 1 334 ? 4.273 -42.25 18.172 1 42.81 334 THR B N 1
ATOM 6640 C CA . THR B 1 334 ? 3.594 -42.594 16.938 1 42.81 334 THR B CA 1
ATOM 6641 C C . THR B 1 334 ? 4.203 -41.812 15.758 1 42.81 334 THR B C 1
ATOM 6643 O O . THR B 1 334 ? 3.836 -42.062 14.602 1 42.81 334 THR B O 1
ATOM 6646 N N . GLY B 1 335 ? 5.57 -41.094 15.961 1 45.47 335 GLY B N 1
ATOM 6647 C CA . GLY B 1 335 ? 6.152 -40.312 14.867 1 45.47 335 GLY B CA 1
ATOM 6648 C C . GLY B 1 335 ? 5.145 -39.438 14.164 1 45.47 335 GLY B C 1
ATOM 6649 O O . GLY B 1 335 ? 4.031 -39.844 13.859 1 45.47 335 GLY B O 1
ATOM 6650 N N . ALA B 1 336 ? 5.168 -38.219 14.375 1 55.31 336 ALA B N 1
ATOM 6651 C CA . ALA B 1 336 ? 4.094 -37.438 13.797 1 55.31 336 ALA B CA 1
ATOM 6652 C C . ALA B 1 336 ? 4.012 -37.625 12.289 1 55.31 336 ALA B C 1
ATOM 6654 O O . ALA B 1 336 ? 5.035 -37.75 11.617 1 55.31 336 ALA B O 1
ATOM 6655 N N . PRO B 1 337 ? 2.85 -38.125 11.766 1 75.69 337 PRO B N 1
ATOM 6656 C CA . PRO B 1 337 ? 2.643 -38.406 10.344 1 75.69 337 PRO B CA 1
ATOM 6657 C C . PRO B 1 337 ? 2.934 -37.219 9.438 1 75.69 337 PRO B C 1
ATOM 6659 O O . PRO B 1 337 ? 2.822 -36.062 9.875 1 75.69 337 PRO B O 1
ATOM 6662 N N . GLN B 1 338 ? 3.742 -37.531 8.398 1 89.69 338 GLN B N 1
ATOM 6663 C CA . GLN B 1 338 ? 3.838 -36.594 7.289 1 89.69 338 GLN B CA 1
ATOM 6664 C C . GLN B 1 338 ? 2.535 -35.812 7.117 1 89.69 338 GLN B C 1
ATOM 6666 O O . GLN B 1 338 ? 1.452 -36.344 7.375 1 89.69 338 GLN B O 1
ATOM 6671 N N . PHE B 1 339 ? 2.668 -34.562 6.922 1 94.5 339 PHE B N 1
ATOM 6672 C CA . PHE B 1 339 ? 1.472 -33.781 6.688 1 94.5 339 PHE B CA 1
ATOM 6673 C C . PHE B 1 339 ? 1.158 -33.688 5.199 1 94.5 339 PHE B C 1
ATOM 6675 O O . PHE B 1 339 ? 1.837 -32.969 4.453 1 94.5 339 PHE B O 1
ATOM 6682 N N . PHE B 1 340 ? 0.181 -34.5 4.793 1 95.31 340 PHE B N 1
ATOM 6683 C CA . PHE B 1 340 ? -0.419 -34.406 3.465 1 95.31 340 PHE B CA 1
ATOM 6684 C C . PHE B 1 340 ? -1.739 -33.656 3.512 1 95.31 340 PHE B C 1
ATOM 6686 O O . PHE B 1 340 ? -2.516 -33.812 4.457 1 95.31 340 PHE B O 1
ATOM 6693 N N . GLY B 1 341 ? -1.981 -32.844 2.512 1 96.31 341 GLY B N 1
ATOM 6694 C CA . GLY B 1 341 ? -3.264 -32.156 2.416 1 96.31 341 GLY B CA 1
ATOM 6695 C C . GLY B 1 341 ? -3.66 -31.844 0.988 1 96.31 341 GLY B C 1
ATOM 6696 O O . GLY B 1 341 ? -2.799 -31.656 0.125 1 96.31 341 GLY B O 1
ATOM 6697 N N . MET B 1 342 ? -5.027 -31.875 0.805 1 96.62 342 MET B N 1
ATOM 6698 C CA . MET B 1 342 ? -5.504 -31.25 -0.426 1 96.62 342 MET B CA 1
ATOM 6699 C C . MET B 1 342 ? -5.102 -29.781 -0.476 1 96.62 342 MET B C 1
ATOM 6701 O O . MET B 1 342 ? -4.934 -29.141 0.565 1 96.62 342 MET B O 1
ATOM 6705 N N . ILE B 1 343 ? -4.891 -29.297 -1.685 1 96.38 343 ILE B N 1
ATOM 6706 C CA . ILE B 1 343 ? -4.574 -27.875 -1.778 1 96.38 343 ILE B CA 1
ATOM 6707 C C . ILE B 1 343 ? -5.688 -27.047 -1.135 1 96.38 343 ILE B C 1
ATOM 6709 O O . ILE B 1 343 ? -5.422 -26.125 -0.364 1 96.38 343 ILE B O 1
ATOM 6713 N N . PHE B 1 344 ? -6.949 -27.406 -1.404 1 94.62 344 PHE B N 1
ATOM 6714 C CA . PHE B 1 344 ? -8.141 -26.875 -0.747 1 94.62 344 PHE B CA 1
ATOM 6715 C C . PHE B 1 344 ? -9.164 -27.969 -0.499 1 94.62 344 PHE B C 1
ATOM 6717 O O . PHE B 1 344 ? -9.352 -28.844 -1.344 1 94.62 344 PHE B O 1
ATOM 6724 N N . ASP B 1 345 ? -9.734 -27.969 0.646 1 93.5 345 ASP B N 1
ATOM 6725 C CA . ASP B 1 345 ? -10.758 -28.906 1.087 1 93.5 345 ASP B CA 1
ATOM 6726 C C . ASP B 1 345 ? -11.859 -28.203 1.879 1 93.5 345 ASP B C 1
ATOM 6728 O O . ASP B 1 345 ? -11.617 -27.719 2.988 1 93.5 345 ASP B O 1
ATOM 6732 N N . PRO B 1 346 ? -13.031 -28.172 1.296 1 89 346 PRO B N 1
ATOM 6733 C CA . PRO B 1 346 ? -14.117 -27.5 2.016 1 89 346 PRO B CA 1
ATOM 6734 C C . PRO B 1 346 ? -14.281 -28.016 3.443 1 89 346 PRO B C 1
ATOM 6736 O O . PRO B 1 346 ? -14.742 -27.281 4.32 1 89 346 PRO B O 1
ATOM 6739 N N . ALA B 1 347 ? -13.867 -29.188 3.705 1 89.5 347 ALA B N 1
ATOM 6740 C CA . ALA B 1 347 ? -13.992 -29.766 5.039 1 89.5 347 ALA B CA 1
ATOM 6741 C C . ALA B 1 347 ? -13.148 -29 6.051 1 89.5 347 ALA B C 1
ATOM 6743 O O . ALA B 1 347 ? -13.375 -29.109 7.258 1 89.5 347 ALA B O 1
ATOM 6744 N N . GLY B 1 348 ? -12.172 -28.312 5.551 1 90.44 348 GLY B N 1
ATOM 6745 C CA . GLY B 1 348 ? -11.273 -27.578 6.43 1 90.44 348 GLY B CA 1
ATOM 6746 C C . GLY B 1 348 ? -11.828 -26.234 6.855 1 90.44 348 GLY B C 1
ATOM 6747 O O . GLY B 1 348 ? -11.258 -25.562 7.719 1 90.44 348 GLY B O 1
ATOM 6748 N N . GLU B 1 349 ? -12.93 -25.812 6.297 1 87.88 349 GLU B N 1
ATOM 6749 C CA . GLU B 1 349 ? -13.477 -24.484 6.566 1 87.88 349 GLU B CA 1
ATOM 6750 C C . GLU B 1 349 ? -13.805 -24.312 8.047 1 87.88 349 GLU B C 1
ATOM 6752 O O . GLU B 1 349 ? -14.453 -25.172 8.648 1 87.88 349 GLU B O 1
ATOM 6757 N N . GLY B 1 350 ? -13.312 -23.25 8.664 1 85.5 350 GLY B N 1
ATOM 6758 C CA . GLY B 1 350 ? -13.641 -22.906 10.039 1 85.5 350 GLY B CA 1
ATOM 6759 C C . GLY B 1 350 ? -12.758 -23.609 11.055 1 85.5 350 GLY B C 1
ATOM 6760 O O . GLY B 1 350 ? -12.812 -23.297 12.25 1 85.5 350 GLY B O 1
ATOM 6761 N N . GLN B 1 351 ? -11.922 -24.562 10.57 1 89.75 351 GLN B N 1
ATOM 6762 C CA . GLN B 1 351 ? -11.023 -25.266 11.484 1 89.75 351 GLN B CA 1
ATOM 6763 C C . GLN B 1 351 ? -9.836 -24.375 11.875 1 89.75 351 GLN B C 1
ATOM 6765 O O . GLN B 1 351 ? -9.281 -23.672 11.031 1 89.75 351 GLN B O 1
ATOM 6770 N N . PRO B 1 352 ? -9.516 -24.375 13.148 1 90.44 352 PRO B N 1
ATOM 6771 C CA . PRO B 1 352 ? -8.328 -23.609 13.555 1 90.44 352 PRO B CA 1
ATOM 6772 C C . PRO B 1 352 ? -7.043 -24.141 12.922 1 90.44 352 PRO B C 1
ATOM 6774 O O . PRO B 1 352 ? -6.148 -23.359 12.578 1 90.44 352 PRO B O 1
ATOM 6777 N N . ASP B 1 353 ? -6.945 -25.438 12.836 1 93.75 353 ASP B N 1
ATOM 6778 C CA . ASP B 1 353 ? -5.898 -26.125 12.094 1 93.75 353 ASP B CA 1
ATOM 6779 C C . ASP B 1 353 ? -6.488 -26.938 10.938 1 93.75 353 ASP B C 1
ATOM 6781 O O . ASP B 1 353 ? -6.73 -28.141 11.078 1 93.75 353 ASP B O 1
ATOM 6785 N N . PRO B 1 354 ? -6.66 -26.328 9.82 1 93.81 354 PRO B N 1
ATOM 6786 C CA . PRO B 1 354 ? -7.395 -26.953 8.727 1 93.81 354 PRO B CA 1
ATOM 6787 C C . PRO B 1 354 ? -6.703 -28.203 8.188 1 93.81 354 PRO B C 1
ATOM 6789 O O . PRO B 1 354 ? -5.473 -28.281 8.18 1 93.81 354 PRO B O 1
ATOM 6792 N N . VAL B 1 355 ? -7.539 -29.094 7.66 1 93.75 355 VAL B N 1
ATOM 6793 C CA . VAL B 1 355 ? -7.047 -30.391 7.176 1 93.75 355 VAL B CA 1
ATOM 6794 C C . VAL B 1 355 ? -6.309 -30.188 5.852 1 93.75 355 VAL B C 1
ATOM 6796 O O . VAL B 1 355 ? -5.496 -31.031 5.457 1 93.75 355 VAL B O 1
ATOM 6799 N N . ASP B 1 356 ? -6.625 -29.031 5.168 1 95.12 356 ASP B N 1
ATOM 6800 C CA . ASP B 1 356 ? -6.004 -28.781 3.869 1 95.12 356 ASP B CA 1
ATOM 6801 C C . ASP B 1 356 ? -4.801 -27.844 4.004 1 95.12 356 ASP B C 1
ATOM 6803 O O . ASP B 1 356 ? -4.297 -27.641 5.109 1 95.12 356 ASP B O 1
ATOM 6807 N N . LEU B 1 357 ? -4.32 -27.422 2.881 1 96.62 357 LEU B N 1
ATOM 6808 C CA . LEU B 1 357 ? -3.061 -26.688 2.885 1 96.62 357 LEU B CA 1
ATOM 6809 C C . LEU B 1 357 ? -3.305 -25.188 2.715 1 96.62 357 LEU B C 1
ATOM 6811 O O . LEU B 1 357 ? -2.426 -24.469 2.248 1 96.62 357 LEU B O 1
ATOM 6815 N N . ARG B 1 358 ? -4.512 -24.734 3.113 1 95 358 ARG B N 1
ATOM 6816 C CA . ARG B 1 358 ? -4.805 -23.297 3.053 1 95 358 ARG B CA 1
ATOM 6817 C C . ARG B 1 358 ? -3.881 -22.516 3.975 1 95 358 ARG B C 1
ATOM 6819 O O . ARG B 1 358 ? -3.299 -23.078 4.906 1 95 358 ARG B O 1
ATOM 6826 N N . GLY B 1 359 ? -3.711 -21.25 3.635 1 94.06 359 GLY B N 1
ATOM 6827 C CA . GLY B 1 359 ? -3.02 -20.344 4.539 1 94.06 359 GLY B CA 1
ATOM 6828 C C . GLY B 1 359 ? -3.908 -19.812 5.648 1 94.06 359 GLY B C 1
ATOM 6829 O O . GLY B 1 359 ? -4.941 -20.406 5.961 1 94.06 359 GLY B O 1
ATOM 6830 N N . GLY B 1 360 ? -3.416 -18.797 6.379 1 91.81 360 GLY B N 1
ATOM 6831 C CA . GLY B 1 360 ? -4.207 -18.109 7.375 1 91.81 360 GLY B CA 1
ATOM 6832 C C . GLY B 1 360 ? -4.332 -18.859 8.68 1 91.81 360 GLY B C 1
ATOM 6833 O O . GLY B 1 360 ? -5.223 -18.578 9.484 1 91.81 360 GLY B O 1
ATOM 6834 N N . ALA B 1 361 ? -3.521 -19.891 8.844 1 93.44 361 ALA B N 1
ATOM 6835 C CA . ALA B 1 361 ? -3.58 -20.703 10.055 1 93.44 361 ALA B CA 1
ATOM 6836 C C . ALA B 1 361 ? -2.18 -21.016 10.578 1 93.44 361 ALA B C 1
ATOM 6838 O O . ALA B 1 361 ? -1.236 -21.156 9.797 1 93.44 361 ALA B O 1
ATOM 6839 N N . ARG B 1 362 ? -2.139 -21.094 11.906 1 95.12 362 ARG B N 1
ATOM 6840 C CA . ARG B 1 362 ? -0.878 -21.406 12.57 1 95.12 362 ARG B CA 1
ATOM 6841 C C . ARG B 1 362 ? -1.015 -22.656 13.43 1 95.12 362 ARG B C 1
ATOM 6843 O O . ARG B 1 362 ? -1.968 -22.781 14.203 1 95.12 362 ARG B O 1
ATOM 6850 N N . ALA B 1 363 ? -0.138 -23.562 13.234 1 93.62 363 ALA B N 1
ATOM 6851 C CA . ALA B 1 363 ? 0.01 -24.781 14.039 1 93.62 363 ALA B CA 1
ATOM 6852 C C . ALA B 1 363 ? 1.415 -25.359 13.906 1 93.62 363 ALA B C 1
ATOM 6854 O O . ALA B 1 363 ? 2.113 -25.094 12.93 1 93.62 363 ALA B O 1
ATOM 6855 N N . ARG B 1 364 ? 1.817 -26.172 14.797 1 92.44 364 ARG B N 1
ATOM 6856 C CA . ARG B 1 364 ? 3.174 -26.719 14.836 1 92.44 364 ARG B CA 1
ATOM 6857 C C . ARG B 1 364 ? 3.48 -27.516 13.586 1 92.44 364 ARG B C 1
ATOM 6859 O O . ARG B 1 364 ? 4.609 -27.516 13.094 1 92.44 364 ARG B O 1
ATOM 6866 N N . ARG B 1 365 ? 2.496 -28.156 13.016 1 92.75 365 ARG B N 1
ATOM 6867 C CA . ARG B 1 365 ? 2.721 -29.031 11.867 1 92.75 365 ARG B CA 1
ATOM 6868 C C . ARG B 1 365 ? 2.684 -28.234 10.562 1 92.75 365 ARG B C 1
ATOM 6870 O O . ARG B 1 365 ? 2.939 -28.781 9.492 1 92.75 365 ARG B O 1
ATOM 6877 N N . ARG B 1 366 ? 2.275 -27 10.641 1 94.88 366 ARG B N 1
ATOM 6878 C CA . ARG B 1 366 ? 2.01 -26.219 9.43 1 94.88 366 ARG B CA 1
ATOM 6879 C C . ARG B 1 366 ? 3.252 -25.469 8.984 1 94.88 366 ARG B C 1
ATOM 6881 O O . ARG B 1 366 ? 3.271 -24.234 9 1 94.88 366 ARG B O 1
ATOM 6888 N N . PHE B 1 367 ? 4.234 -26.188 8.602 1 95.06 367 PHE B N 1
ATOM 6889 C CA . PHE B 1 367 ? 5.438 -25.672 7.957 1 95.06 367 PHE B CA 1
ATOM 6890 C C . PHE B 1 367 ? 5.711 -26.422 6.652 1 95.06 367 PHE B C 1
ATOM 6892 O O . PHE B 1 367 ? 5.086 -27.438 6.371 1 95.06 367 PHE B O 1
ATOM 6899 N N . ILE B 1 368 ? 6.582 -25.938 5.828 1 96.94 368 ILE B N 1
ATOM 6900 C CA . ILE B 1 368 ? 6.852 -26.547 4.523 1 96.94 368 ILE B CA 1
ATOM 6901 C C . ILE B 1 368 ? 8.188 -27.281 4.566 1 96.94 368 ILE B C 1
ATOM 6903 O O . ILE B 1 368 ? 9.219 -26.703 4.902 1 96.94 368 ILE B O 1
ATOM 6907 N N . GLY B 1 369 ? 8.109 -28.594 4.301 1 96.44 369 GLY B N 1
ATOM 6908 C CA . GLY B 1 369 ? 9.305 -29.328 3.904 1 96.44 369 GLY B CA 1
ATOM 6909 C C . GLY B 1 369 ? 9.656 -29.141 2.439 1 96.44 369 GLY B C 1
ATOM 6910 O O . GLY B 1 369 ? 9.109 -29.844 1.577 1 96.44 369 GLY B O 1
ATOM 6911 N N . TRP B 1 370 ? 10.656 -28.375 2.168 1 97.75 370 TRP B N 1
ATOM 6912 C CA . TRP B 1 370 ? 10.906 -27.906 0.811 1 97.75 370 TRP B CA 1
ATOM 6913 C C . TRP B 1 370 ? 11.43 -29.031 -0.071 1 97.75 370 TRP B C 1
ATOM 6915 O O . TRP B 1 370 ? 11.461 -28.906 -1.298 1 97.75 370 TRP B O 1
ATOM 6925 N N . GLU B 1 371 ? 11.805 -30.219 0.491 1 96.5 371 GLU B N 1
ATOM 6926 C CA . GLU B 1 371 ? 12.273 -31.375 -0.281 1 96.5 371 GLU B CA 1
ATOM 6927 C C . GLU B 1 371 ? 11.156 -31.953 -1.136 1 96.5 371 GLU B C 1
ATOM 6929 O O . GLU B 1 371 ? 11.414 -32.688 -2.092 1 96.5 371 GLU B O 1
ATOM 6934 N N . THR B 1 372 ? 9.914 -31.656 -0.743 1 96.56 372 THR B N 1
ATOM 6935 C CA . THR B 1 372 ? 8.781 -32.062 -1.574 1 96.56 372 THR B CA 1
ATOM 6936 C C . THR B 1 372 ? 8.695 -31.172 -2.822 1 96.56 372 THR B C 1
ATOM 6938 O O . THR B 1 372 ? 8.25 -31.625 -3.877 1 96.56 372 THR B O 1
ATOM 6941 N N . PHE B 1 373 ? 9.195 -29.969 -2.781 1 98.12 373 PHE B N 1
ATOM 6942 C CA . PHE B 1 373 ? 8.867 -28.938 -3.76 1 98.12 373 PHE B CA 1
ATOM 6943 C C . PHE B 1 373 ? 10.07 -28.609 -4.625 1 98.12 373 PHE B C 1
ATOM 6945 O O . PHE B 1 373 ? 9.938 -28 -5.688 1 98.12 373 PHE B O 1
ATOM 6952 N N . PHE B 1 374 ? 11.234 -29 -4.152 1 97.88 374 PHE B N 1
ATOM 6953 C CA . PHE B 1 374 ? 12.453 -28.812 -4.934 1 97.88 374 PHE B CA 1
ATOM 6954 C C . PHE B 1 374 ? 13.406 -29.984 -4.754 1 97.88 374 PHE B C 1
ATOM 6956 O O . PHE B 1 374 ? 13.406 -30.625 -3.705 1 97.88 374 PHE B O 1
ATOM 6963 N N . ASP B 1 375 ? 14.172 -30.219 -5.785 1 96.81 375 ASP B N 1
ATOM 6964 C CA . ASP B 1 375 ? 15.18 -31.281 -5.715 1 96.81 375 ASP B CA 1
ATOM 6965 C C . ASP B 1 375 ? 16.5 -30.734 -5.176 1 96.81 375 ASP B C 1
ATOM 6967 O O . ASP B 1 375 ? 17.25 -30.062 -5.895 1 96.81 375 ASP B O 1
ATOM 6971 N N . PHE B 1 376 ? 16.812 -31.078 -3.938 1 96 376 PHE B N 1
ATOM 6972 C CA . PHE B 1 376 ? 18.016 -30.594 -3.275 1 96 376 PHE B CA 1
ATOM 6973 C C . PHE B 1 376 ? 19.188 -31.547 -3.512 1 96 376 PHE B C 1
ATOM 6975 O O . PHE B 1 376 ? 20.266 -31.375 -2.945 1 96 376 PHE B O 1
ATOM 6982 N N . GLY B 1 377 ? 19.016 -32.625 -4.297 1 93.56 377 GLY B N 1
ATOM 6983 C CA . GLY B 1 377 ? 20.062 -33.562 -4.656 1 93.56 377 GLY B CA 1
ATOM 6984 C C . GLY B 1 377 ? 20.297 -34.625 -3.602 1 93.56 377 GLY B C 1
ATOM 6985 O O . GLY B 1 377 ? 19.688 -34.594 -2.533 1 93.56 377 GLY B O 1
ATOM 6986 N N . GLY B 1 378 ? 21.031 -35.562 -3.943 1 92.69 378 GLY B N 1
ATOM 6987 C CA . GLY B 1 378 ? 21.359 -36.656 -3.027 1 92.69 378 GLY B CA 1
ATOM 6988 C C . GLY B 1 378 ? 20.141 -37.438 -2.584 1 92.69 378 GLY B C 1
ATOM 6989 O O . GLY B 1 378 ? 19.281 -37.812 -3.404 1 92.69 378 GLY B O 1
ATOM 6990 N N . ASP B 1 379 ? 20 -37.656 -1.281 1 92.69 379 ASP B N 1
ATOM 6991 C CA . ASP B 1 379 ? 18.938 -38.469 -0.719 1 92.69 379 ASP B CA 1
ATOM 6992 C C . ASP B 1 379 ? 17.594 -37.75 -0.762 1 92.69 379 ASP B C 1
ATOM 6994 O O . ASP B 1 379 ? 16.531 -38.344 -0.63 1 92.69 379 ASP B O 1
ATOM 6998 N N . MET B 1 380 ? 17.688 -36.469 -1.021 1 93.44 380 MET B N 1
ATOM 6999 C CA . MET B 1 380 ? 16.469 -35.656 -0.999 1 93.44 380 MET B CA 1
ATOM 7000 C C . MET B 1 380 ? 15.742 -35.75 -2.336 1 93.44 380 MET B C 1
ATOM 7002 O O . MET B 1 380 ? 14.562 -35.406 -2.428 1 93.44 380 MET B O 1
ATOM 7006 N N . THR B 1 381 ? 16.391 -36.219 -3.383 1 94.94 381 THR B N 1
ATOM 7007 C CA . THR B 1 381 ? 15.812 -36.281 -4.723 1 94.94 381 THR B CA 1
ATOM 7008 C C . THR B 1 381 ? 14.547 -37.125 -4.719 1 94.94 381 THR B C 1
ATOM 7010 O O . THR B 1 381 ? 13.586 -36.812 -5.434 1 94.94 381 THR B O 1
ATOM 7013 N N . GLN B 1 382 ? 14.508 -38.188 -3.904 1 93.75 382 GLN B N 1
ATOM 7014 C CA . GLN B 1 382 ? 13.391 -39.125 -3.887 1 93.75 382 GLN B CA 1
ATOM 7015 C C . GLN B 1 382 ? 12.133 -38.469 -3.326 1 93.75 382 GLN B C 1
ATOM 7017 O O . GLN B 1 382 ? 11.031 -38.969 -3.504 1 93.75 382 GLN B O 1
ATOM 7022 N N . HIS B 1 383 ? 12.328 -37.344 -2.65 1 93.94 383 HIS B N 1
ATOM 7023 C CA . HIS B 1 383 ? 11.195 -36.719 -1.971 1 93.94 383 HIS B CA 1
ATOM 7024 C C . HIS B 1 383 ? 10.547 -35.656 -2.844 1 93.94 383 HIS B C 1
ATOM 7026 O O . HIS B 1 383 ? 9.414 -35.219 -2.578 1 93.94 383 HIS B O 1
ATOM 7032 N N . ALA B 1 384 ? 11.273 -35.219 -3.879 1 95.5 384 ALA B N 1
ATOM 7033 C CA . ALA B 1 384 ? 10.734 -34.188 -4.75 1 95.5 384 ALA B CA 1
ATOM 7034 C C . ALA B 1 384 ? 9.555 -34.688 -5.562 1 95.5 384 ALA B C 1
ATOM 7036 O O . ALA B 1 384 ? 9.523 -35.875 -5.941 1 95.5 384 ALA B O 1
ATOM 7037 N N . ARG B 1 385 ? 8.594 -33.906 -5.77 1 94.81 385 ARG B N 1
ATOM 7038 C CA . ARG B 1 385 ? 7.418 -34.219 -6.574 1 94.81 385 ARG B CA 1
ATOM 7039 C C . ARG B 1 385 ? 7.281 -33.281 -7.754 1 94.81 385 ARG B C 1
ATOM 7041 O O . ARG B 1 385 ? 7.652 -32.094 -7.66 1 94.81 385 ARG B O 1
ATOM 7048 N N . PRO B 1 386 ? 6.793 -33.75 -8.836 1 94.75 386 PRO B N 1
ATOM 7049 C CA . PRO B 1 386 ? 6.648 -32.906 -10.016 1 94.75 386 PRO B CA 1
ATOM 7050 C C . PRO B 1 386 ? 5.402 -32.031 -9.953 1 94.75 386 PRO B C 1
ATOM 7052 O O . PRO B 1 386 ? 4.465 -32.312 -9.211 1 94.75 386 PRO B O 1
ATOM 7055 N N . THR B 1 387 ? 5.406 -30.969 -10.664 1 95.88 387 THR B N 1
ATOM 7056 C CA . THR B 1 387 ? 4.176 -30.266 -11 1 95.88 387 THR B CA 1
ATOM 7057 C C . THR B 1 387 ? 3.35 -31.062 -12.008 1 95.88 387 THR B C 1
ATOM 7059 O O . THR B 1 387 ? 3.785 -32.094 -12.484 1 95.88 387 THR B O 1
ATOM 7062 N N . LYS B 1 388 ? 2.133 -30.594 -12.258 1 96.81 388 LYS B N 1
ATOM 7063 C CA . LYS B 1 388 ? 1.368 -31.094 -13.391 1 96.81 388 LYS B CA 1
ATOM 7064 C C . LYS B 1 388 ? 1.774 -30.406 -14.688 1 96.81 388 LYS B C 1
ATOM 7066 O O . LYS B 1 388 ? 2.43 -29.359 -14.664 1 96.81 388 LYS B O 1
ATOM 7071 N N . ARG B 1 389 ? 1.443 -31 -15.789 1 96.75 389 ARG B N 1
ATOM 7072 C CA . ARG B 1 389 ? 1.751 -30.453 -17.109 1 96.75 389 ARG B CA 1
ATOM 7073 C C . ARG B 1 389 ? 0.873 -29.234 -17.406 1 96.75 389 ARG B C 1
ATOM 7075 O O . ARG B 1 389 ? -0.151 -29.031 -16.75 1 96.75 389 ARG B O 1
ATOM 7082 N N . ILE B 1 390 ? 1.318 -28.406 -18.375 1 98.19 390 ILE B N 1
ATOM 7083 C CA . ILE B 1 390 ? 0.506 -27.312 -18.875 1 98.19 390 ILE B CA 1
ATOM 7084 C C . ILE B 1 390 ? -0.457 -27.828 -19.953 1 98.19 390 ILE B C 1
ATOM 7086 O O . ILE B 1 390 ? -0.048 -28.109 -21.078 1 98.19 390 ILE B O 1
ATOM 7090 N N . ASP B 1 391 ? -1.695 -27.906 -19.609 1 98.12 391 ASP B N 1
ATOM 7091 C CA . ASP B 1 391 ? -2.717 -28.391 -20.531 1 98.12 391 ASP B CA 1
ATOM 7092 C C . ASP B 1 391 ? -4.105 -27.906 -20.109 1 98.12 391 ASP B C 1
ATOM 7094 O O . ASP B 1 391 ? -4.234 -27.031 -19.266 1 98.12 391 ASP B O 1
ATOM 7098 N N . THR B 1 392 ? -5.141 -28.422 -20.75 1 98.19 392 THR B N 1
ATOM 7099 C CA . THR B 1 392 ? -6.492 -27.891 -20.562 1 98.19 392 THR B CA 1
ATOM 7100 C C . THR B 1 392 ? -7.188 -28.609 -19.406 1 98.19 392 THR B C 1
ATOM 7102 O O . THR B 1 392 ? -8.422 -28.609 -19.328 1 98.19 392 THR B O 1
ATOM 7105 N N . LYS B 1 393 ? -6.441 -29.297 -18.562 1 97.81 393 LYS B N 1
ATOM 7106 C CA . LYS B 1 393 ? -6.992 -29.953 -17.391 1 97.81 393 LYS B CA 1
ATOM 7107 C C . LYS B 1 393 ? -6.504 -29.297 -16.094 1 97.81 393 LYS B C 1
ATOM 7109 O O . LYS B 1 393 ? -5.297 -29.141 -15.891 1 97.81 393 LYS B O 1
ATOM 7114 N N . ILE B 1 394 ? -7.434 -28.953 -15.242 1 97.62 394 ILE B N 1
ATOM 7115 C CA . ILE B 1 394 ? -7.176 -28.281 -13.969 1 97.62 394 ILE B CA 1
ATOM 7116 C C . ILE B 1 394 ? -7.566 -29.219 -12.82 1 97.62 394 ILE B C 1
ATOM 7118 O O . ILE B 1 394 ? -8.609 -29.875 -12.875 1 97.62 394 ILE B O 1
ATOM 7122 N N . SER B 1 395 ? -6.723 -29.281 -11.805 1 97.62 395 SER B N 1
ATOM 7123 C CA . SER B 1 395 ? -7 -30.125 -10.656 1 97.62 395 SER B CA 1
ATOM 7124 C C . SER B 1 395 ? -8.352 -29.797 -10.039 1 97.62 395 SER B C 1
ATOM 7126 O O . SER B 1 395 ? -8.68 -28.625 -9.836 1 97.62 395 SER B O 1
ATOM 7128 N N . THR B 1 396 ? -9.133 -30.75 -9.664 1 96.69 396 THR B N 1
ATOM 7129 C CA . THR B 1 396 ? -10.547 -30.688 -9.305 1 96.69 396 THR B CA 1
ATOM 7130 C C . THR B 1 396 ? -10.75 -29.812 -8.078 1 96.69 396 THR B C 1
ATOM 7132 O O . THR B 1 396 ? -11.727 -29.062 -8 1 96.69 396 THR B O 1
ATOM 7135 N N . PRO B 1 397 ? -9.836 -29.766 -7.07 1 95.81 397 PRO B N 1
ATOM 7136 C CA . PRO B 1 397 ? -10.078 -28.922 -5.895 1 95.81 397 PRO B CA 1
ATOM 7137 C C . PRO B 1 397 ? -10.172 -27.438 -6.242 1 95.81 397 PRO B C 1
ATOM 7139 O O . PRO B 1 397 ? -10.719 -26.656 -5.465 1 95.81 397 PRO B O 1
ATOM 7142 N N . LEU B 1 398 ? -9.711 -27.016 -7.383 1 96.44 398 LEU B N 1
ATOM 7143 C CA . LEU B 1 398 ? -9.672 -25.609 -7.75 1 96.44 398 LEU B CA 1
ATOM 7144 C C . LEU B 1 398 ? -11.023 -25.156 -8.297 1 96.44 398 LEU B C 1
ATOM 7146 O O . LEU B 1 398 ? -11.211 -23.969 -8.586 1 96.44 398 LEU B O 1
ATOM 7150 N N . PHE B 1 399 ? -12 -26.062 -8.391 1 95.81 399 PHE B N 1
ATOM 7151 C CA . PHE B 1 399 ? -13.328 -25.719 -8.891 1 95.81 399 PHE B CA 1
ATOM 7152 C C . PHE B 1 399 ? -14.273 -25.391 -7.742 1 95.81 399 PHE B C 1
ATOM 7154 O O . PHE B 1 399 ? -15.414 -24.984 -7.965 1 95.81 399 PHE B O 1
ATOM 7161 N N . ASN B 1 400 ? -13.758 -25.531 -6.559 1 90.44 400 ASN B N 1
ATOM 7162 C CA . ASN B 1 400 ? -14.5 -25.156 -5.355 1 90.44 400 ASN B CA 1
ATOM 7163 C C . ASN B 1 400 ? -13.594 -24.5 -4.316 1 90.44 400 ASN B C 1
ATOM 7165 O O . ASN B 1 400 ? -13.398 -25.047 -3.23 1 90.44 400 ASN B O 1
ATOM 7169 N N . LEU B 1 401 ? -13.219 -23.312 -4.625 1 88.06 401 LEU B N 1
ATOM 7170 C CA . LEU B 1 401 ? -12.32 -22.578 -3.742 1 88.06 401 LEU B CA 1
ATOM 7171 C C . LEU B 1 401 ? -13.039 -22.141 -2.471 1 88.06 401 LEU B C 1
ATOM 7173 O O . LEU B 1 401 ? -14.211 -21.766 -2.516 1 88.06 401 LEU B O 1
ATOM 7177 N N . PRO B 1 402 ? -12.289 -22.219 -1.391 1 80.88 402 PRO B N 1
ATOM 7178 C CA . PRO B 1 402 ? -12.867 -21.547 -0.225 1 80.88 402 PRO B CA 1
ATOM 7179 C C . PRO B 1 402 ? -13.07 -20.047 -0.449 1 80.88 402 PRO B C 1
ATOM 7181 O O . PRO B 1 402 ? -12.234 -19.391 -1.082 1 80.88 402 PRO B O 1
ATOM 7184 N N . LEU B 1 403 ? -14.203 -19.531 0.072 1 68.12 403 LEU B N 1
ATOM 7185 C CA . LEU B 1 403 ? -14.531 -18.125 -0.145 1 68.12 403 LEU B CA 1
ATOM 7186 C C . LEU B 1 403 ? -13.414 -17.219 0.376 1 68.12 403 LEU B C 1
ATOM 7188 O O . LEU B 1 403 ? -13.117 -16.188 -0.224 1 68.12 403 LEU B O 1
ATOM 7192 N N . GLY B 1 404 ? -12.828 -17.672 1.482 1 66.88 404 GLY B N 1
ATOM 7193 C CA . GLY B 1 404 ? -11.727 -16.906 2.035 1 66.88 404 GLY B CA 1
ATOM 7194 C C . GLY B 1 404 ? -10.539 -16.797 1.096 1 66.88 404 GLY B C 1
ATOM 7195 O O . GLY B 1 404 ? -9.781 -15.828 1.141 1 66.88 404 GLY B O 1
ATOM 7196 N N . ALA B 1 405 ? -10.445 -17.734 0.216 1 66 405 ALA B N 1
ATOM 7197 C CA . ALA B 1 405 ? -9.328 -17.766 -0.728 1 66 405 ALA B CA 1
ATOM 7198 C C . ALA B 1 405 ? -9.594 -16.844 -1.914 1 66 405 ALA B C 1
ATOM 7200 O O . ALA B 1 405 ? -8.664 -16.469 -2.635 1 66 405 ALA B O 1
ATOM 7201 N N . ILE B 1 406 ? -10.844 -16.609 -2.135 1 68.5 406 ILE B N 1
ATOM 7202 C CA . ILE B 1 406 ? -11.203 -15.711 -3.23 1 68.5 406 ILE B CA 1
ATOM 7203 C C . ILE B 1 406 ? -11.039 -14.258 -2.787 1 68.5 406 ILE B C 1
ATOM 7205 O O . ILE B 1 406 ? -10.477 -13.438 -3.518 1 68.5 406 ILE B O 1
ATOM 7209 N N . GLY B 1 407 ? -11.406 -13.898 -1.62 1 65.25 407 GLY B N 1
ATOM 7210 C CA . GLY B 1 407 ? -11.305 -12.547 -1.084 1 65.25 407 GLY B CA 1
ATOM 7211 C C . GLY B 1 407 ? -12.461 -12.18 -0.176 1 65.25 407 GLY B C 1
ATOM 7212 O O . GLY B 1 407 ? -13.438 -12.922 -0.078 1 65.25 407 GLY B O 1
ATOM 7213 N N . ALA B 1 408 ? -12.195 -11.055 0.38 1 56.84 408 ALA B N 1
ATOM 7214 C CA . ALA B 1 408 ? -13.227 -10.562 1.291 1 56.84 408 ALA B CA 1
ATOM 7215 C C . ALA B 1 408 ? -14.516 -10.242 0.542 1 56.84 408 ALA B C 1
ATOM 7217 O O . ALA B 1 408 ? -14.492 -9.57 -0.491 1 56.84 408 ALA B O 1
ATOM 7218 N N . GLY B 1 409 ? -15.586 -10.812 1.086 1 58.66 409 GLY B N 1
ATOM 7219 C CA . GLY B 1 409 ? -16.891 -10.555 0.486 1 58.66 409 GLY B CA 1
ATOM 7220 C C . GLY B 1 409 ? -17.094 -11.281 -0.829 1 58.66 409 GLY B C 1
ATOM 7221 O O . GLY B 1 409 ? -17.984 -10.93 -1.606 1 58.66 409 GLY B O 1
ATOM 7222 N N . ALA B 1 410 ? -16.219 -12.195 -0.995 1 65 410 ALA B N 1
ATOM 7223 C CA . ALA B 1 410 ? -16.25 -12.891 -2.275 1 65 410 ALA B CA 1
ATOM 7224 C C . ALA B 1 410 ? -17.609 -13.555 -2.506 1 65 410 ALA B C 1
ATOM 7226 O O . ALA B 1 410 ? -18.234 -14.031 -1.561 1 65 410 ALA B O 1
ATOM 7227 N N . GLN B 1 411 ? -18.078 -13.336 -3.666 1 69.56 411 GLN B N 1
ATOM 7228 C CA . GLN B 1 411 ? -19.297 -13.977 -4.16 1 69.56 411 GLN B CA 1
ATOM 7229 C C . GLN B 1 411 ? -18.969 -15.047 -5.195 1 69.56 411 GLN B C 1
ATOM 7231 O O . GLN B 1 411 ? -17.891 -15.031 -5.801 1 69.56 411 GLN B O 1
ATOM 7236 N N . PRO B 1 412 ? -19.875 -15.969 -5.219 1 78.25 412 PRO B N 1
ATOM 7237 C CA . PRO B 1 412 ? -19.672 -16.906 -6.328 1 78.25 412 PRO B CA 1
ATOM 7238 C C . PRO B 1 412 ? -19.344 -16.203 -7.645 1 78.25 412 PRO B C 1
ATOM 7240 O O . PRO B 1 412 ? -19.609 -15.008 -7.789 1 78.25 412 PRO B O 1
ATOM 7243 N N . PRO B 1 413 ? -18.672 -16.969 -8.594 1 86.25 413 PRO B N 1
ATOM 7244 C CA . PRO B 1 413 ? -18.406 -18.406 -8.57 1 86.25 413 PRO B CA 1
ATOM 7245 C C . PRO B 1 413 ? -17.156 -18.766 -7.773 1 86.25 413 PRO B C 1
ATOM 7247 O O . PRO B 1 413 ? -16.203 -18 -7.746 1 86.25 413 PRO B O 1
ATOM 7250 N N . THR B 1 414 ? -17.156 -19.922 -7.246 1 88.69 414 THR B N 1
ATOM 7251 C CA . THR B 1 414 ? -16.031 -20.422 -6.453 1 88.69 414 THR B CA 1
ATOM 7252 C C . THR B 1 414 ? -15.07 -21.234 -7.324 1 88.69 414 THR B C 1
ATOM 7254 O O . THR B 1 414 ? -13.992 -21.625 -6.871 1 88.69 414 THR B O 1
ATOM 7257 N N . SER B 1 415 ? -15.469 -21.453 -8.57 1 94.56 415 SER B N 1
ATOM 7258 C CA . SER B 1 415 ? -14.594 -22.125 -9.523 1 94.56 415 SER B CA 1
ATOM 7259 C C . SER B 1 415 ? -13.523 -21.172 -10.055 1 94.56 415 SER B C 1
ATOM 7261 O O . SER B 1 415 ? -13.844 -20.172 -10.695 1 94.56 415 SER B O 1
ATOM 7263 N N . LEU B 1 416 ? -12.281 -21.531 -9.82 1 95.38 416 LEU B N 1
ATOM 7264 C CA . LEU B 1 416 ? -11.172 -20.734 -10.328 1 95.38 416 LEU B CA 1
ATOM 7265 C C . LEU B 1 416 ? -11.234 -20.625 -11.852 1 95.38 416 LEU B C 1
ATOM 7267 O O . LEU B 1 416 ? -10.961 -19.562 -12.414 1 95.38 416 LEU B O 1
ATOM 7271 N N . ALA B 1 417 ? -11.641 -21.703 -12.477 1 97.5 417 ALA B N 1
ATOM 7272 C CA . ALA B 1 417 ? -11.727 -21.734 -13.93 1 97.5 417 ALA B CA 1
ATOM 7273 C C . ALA B 1 417 ? -12.797 -20.766 -14.438 1 97.5 417 ALA B C 1
ATOM 7275 O O . ALA B 1 417 ? -12.594 -20.062 -15.43 1 97.5 417 ALA B O 1
ATOM 7276 N N . GLN B 1 418 ? -13.945 -20.797 -13.766 1 96.56 418 GLN B N 1
ATOM 7277 C CA . GLN B 1 418 ? -15 -19.859 -14.141 1 96.56 418 GLN B CA 1
ATOM 7278 C C . GLN B 1 418 ? -14.531 -18.406 -13.984 1 96.56 418 GLN B C 1
ATOM 7280 O O . GLN B 1 418 ? -14.789 -17.578 -14.852 1 96.56 418 GLN B O 1
ATOM 7285 N N . ARG B 1 419 ? -13.844 -18.172 -12.938 1 94.94 419 ARG B N 1
ATOM 7286 C CA . ARG B 1 419 ? -13.352 -16.828 -12.68 1 94.94 419 ARG B CA 1
ATOM 7287 C C . ARG B 1 419 ? -12.352 -16.391 -13.75 1 94.94 419 ARG B C 1
ATOM 7289 O O . ARG B 1 419 ? -12.422 -15.273 -14.25 1 94.94 419 ARG B O 1
ATOM 7296 N N . ASN B 1 420 ? -11.438 -17.281 -14.117 1 96.44 420 ASN B N 1
ATOM 7297 C CA . ASN B 1 420 ? -10.469 -16.984 -15.172 1 96.44 420 ASN B CA 1
ATOM 7298 C C . ASN B 1 420 ? -11.156 -16.656 -16.5 1 96.44 420 ASN B C 1
ATOM 7300 O O . ASN B 1 420 ? -10.797 -15.688 -17.156 1 96.44 420 ASN B O 1
ATOM 7304 N N . LEU B 1 421 ? -12.117 -17.422 -16.797 1 97.94 421 LEU B N 1
ATOM 7305 C CA . LEU B 1 421 ? -12.797 -17.281 -18.094 1 97.94 421 LEU B CA 1
ATOM 7306 C C . LEU B 1 421 ? -13.617 -15.992 -18.125 1 97.94 421 LEU B C 1
ATOM 7308 O O . LEU B 1 421 ? -13.602 -15.266 -19.109 1 97.94 421 LEU B O 1
ATOM 7312 N N . LEU B 1 422 ? -14.305 -15.711 -17.062 1 96.06 422 LEU B N 1
ATOM 7313 C CA . LEU B 1 422 ? -15.141 -14.516 -17.016 1 96.06 422 LEU B CA 1
ATOM 7314 C C . LEU B 1 422 ? -14.289 -13.25 -17.047 1 96.06 422 LEU B C 1
ATOM 7316 O O . LEU B 1 422 ? -14.75 -12.203 -17.5 1 96.06 422 LEU B O 1
ATOM 7320 N N . ARG B 1 423 ? -13.102 -13.305 -16.609 1 95.69 423 ARG B N 1
ATOM 7321 C CA . ARG B 1 423 ? -12.188 -12.172 -16.672 1 95.69 423 ARG B CA 1
ATOM 7322 C C . ARG B 1 423 ? -11.938 -11.766 -18.125 1 95.69 423 ARG B C 1
ATOM 7324 O O . ARG B 1 423 ? -11.641 -10.602 -18.406 1 95.69 423 ARG B O 1
ATOM 7331 N N . HIS B 1 424 ? -12.031 -12.695 -19.078 1 97.81 424 HIS B N 1
ATOM 7332 C CA . HIS B 1 424 ? -11.891 -12.375 -20.484 1 97.81 424 HIS B CA 1
ATOM 7333 C C . HIS B 1 424 ? -12.977 -11.414 -20.953 1 97.81 424 HIS B C 1
ATOM 7335 O O . HIS B 1 424 ? -12.734 -10.539 -21.781 1 97.81 424 HIS B O 1
ATOM 7341 N N . VAL B 1 425 ? -14.164 -11.625 -20.391 1 96.44 425 VAL B N 1
ATOM 7342 C CA . VAL B 1 425 ? -15.281 -10.727 -20.688 1 96.44 425 VAL B CA 1
ATOM 7343 C C . VAL B 1 425 ? -15.039 -9.375 -20.016 1 96.44 425 VAL B C 1
ATOM 7345 O O . VAL B 1 425 ? -15.258 -8.32 -20.625 1 96.44 425 VAL B O 1
ATOM 7348 N N . THR B 1 426 ? -14.555 -9.43 -18.812 1 95.62 426 THR B N 1
ATOM 7349 C CA . THR B 1 426 ? -14.305 -8.219 -18.047 1 95.62 426 THR B CA 1
ATOM 7350 C C . THR B 1 426 ? -13.359 -7.281 -18.797 1 95.62 426 THR B C 1
ATOM 7352 O O . THR B 1 426 ? -13.633 -6.09 -18.938 1 95.62 426 THR B O 1
ATOM 7355 N N . TRP B 1 427 ? -12.312 -7.828 -19.375 1 96.19 427 TRP B N 1
ATOM 7356 C CA . TRP B 1 427 ? -11.273 -6.98 -19.953 1 96.19 427 TRP B CA 1
ATOM 7357 C C . TRP B 1 427 ? -11.344 -6.996 -21.484 1 96.19 427 TRP B C 1
ATOM 7359 O O . TRP B 1 427 ? -10.531 -6.359 -22.156 1 96.19 427 TRP B O 1
ATOM 7369 N N . GLY B 1 428 ? -12.305 -7.707 -22 1 96.62 428 GLY B N 1
ATOM 7370 C CA . GLY B 1 428 ? -12.383 -7.801 -23.438 1 96.62 428 GLY B CA 1
ATOM 7371 C C . GLY B 1 428 ? -11.117 -8.336 -24.078 1 96.62 428 GLY B C 1
ATOM 7372 O O . GLY B 1 428 ? -10.586 -7.738 -25.016 1 96.62 428 GLY B O 1
ATOM 7373 N N . ILE B 1 429 ? -10.594 -9.398 -23.562 1 98.19 429 ILE B N 1
ATOM 7374 C CA . ILE B 1 429 ? -9.344 -9.977 -24.047 1 98.19 429 ILE B CA 1
ATOM 7375 C C . ILE B 1 429 ? -9.562 -10.609 -25.406 1 98.19 429 ILE B C 1
ATOM 7377 O O . ILE B 1 429 ? -10.57 -11.289 -25.641 1 98.19 429 ILE B O 1
ATOM 7381 N N . PRO B 1 430 ? -8.672 -10.375 -26.359 1 98.44 430 PRO B N 1
ATOM 7382 C CA . PRO B 1 430 ? -8.844 -10.938 -27.703 1 98.44 430 PRO B CA 1
ATOM 7383 C C . PRO B 1 430 ? -8.734 -12.461 -27.719 1 98.44 430 PRO B C 1
ATOM 7385 O O . PRO B 1 430 ? -8.164 -13.055 -26.812 1 98.44 430 PRO B O 1
ATOM 7388 N N . ALA B 1 431 ? -9.25 -13.008 -28.781 1 98.69 431 ALA B N 1
ATOM 7389 C CA . ALA B 1 431 ? -9.195 -14.453 -28.984 1 98.69 431 ALA B CA 1
ATOM 7390 C C . ALA B 1 431 ? -7.758 -14.922 -29.188 1 98.69 431 ALA B C 1
ATOM 7392 O O . ALA B 1 431 ? -6.965 -14.242 -29.844 1 98.69 431 ALA B O 1
ATOM 7393 N N . GLY B 1 432 ? -7.508 -16.125 -28.703 1 98.75 432 GLY B N 1
ATOM 7394 C CA . GLY B 1 432 ? -6.184 -16.703 -28.891 1 98.75 432 GLY B CA 1
ATOM 7395 C C . GLY B 1 432 ? -5.789 -16.812 -30.344 1 98.75 432 GLY B C 1
ATOM 7396 O O . GLY B 1 432 ? -4.645 -16.516 -30.719 1 98.75 432 GLY B O 1
ATOM 7397 N N . GLN B 1 433 ? -6.73 -17.094 -31.219 1 98.5 433 GLN B N 1
ATOM 7398 C CA . GLN B 1 433 ? -6.465 -17.266 -32.656 1 98.5 433 GLN B CA 1
ATOM 7399 C C . GLN B 1 433 ? -6.047 -15.945 -33.281 1 98.5 433 GLN B C 1
ATOM 7401 O O . GLN B 1 433 ? -5.137 -15.914 -34.125 1 98.5 433 GLN B O 1
ATOM 7406 N N . ARG B 1 434 ? -6.703 -14.922 -32.875 1 98.31 434 ARG B N 1
ATOM 7407 C CA . ARG B 1 434 ? -6.383 -13.617 -33.438 1 98.31 434 ARG B CA 1
ATOM 7408 C C . ARG B 1 434 ? -4.973 -13.18 -33.031 1 98.31 434 ARG B C 1
ATOM 7410 O O . ARG B 1 434 ? -4.246 -12.609 -33.844 1 98.31 434 ARG B O 1
ATOM 7417 N N . ILE B 1 435 ? -4.637 -13.438 -31.812 1 98.75 435 ILE B N 1
ATOM 7418 C CA . ILE B 1 435 ? -3.297 -13.078 -31.359 1 98.75 435 ILE B CA 1
ATOM 7419 C C . ILE B 1 435 ? -2.262 -13.945 -32.062 1 98.75 435 ILE B C 1
ATOM 7421 O O . ILE B 1 435 ? -1.238 -13.445 -32.531 1 98.75 435 ILE B O 1
ATOM 7425 N N . ALA B 1 436 ? -2.523 -15.258 -32.156 1 98.69 436 ALA B N 1
ATOM 7426 C CA . ALA B 1 436 ? -1.615 -16.156 -32.875 1 98.69 436 ALA B CA 1
ATOM 7427 C C . ALA B 1 436 ? -1.378 -15.68 -34.312 1 98.69 436 ALA B C 1
ATOM 7429 O O . ALA B 1 436 ? -0.239 -15.648 -34.781 1 98.69 436 ALA B O 1
ATOM 7430 N N . GLN B 1 437 ? -2.42 -15.281 -34.938 1 98.12 437 GLN B N 1
ATOM 7431 C CA . GLN B 1 437 ? -2.316 -14.758 -36.312 1 98.12 437 GLN B CA 1
ATOM 7432 C C . GLN B 1 437 ? -1.48 -13.484 -36.344 1 98.12 437 GLN B C 1
ATOM 7434 O O . GLN B 1 437 ? -0.628 -13.32 -37.219 1 98.12 437 GLN B O 1
ATOM 7439 N N . THR B 1 438 ? -1.765 -12.648 -35.406 1 98.12 438 THR B N 1
ATOM 7440 C CA . THR B 1 438 ? -1.086 -11.359 -35.375 1 98.12 438 THR B CA 1
ATOM 7441 C C . THR B 1 438 ? 0.417 -11.547 -35.188 1 98.12 438 THR B C 1
ATOM 7443 O O . THR B 1 438 ? 1.216 -10.844 -35.812 1 98.12 438 THR B O 1
ATOM 7446 N N . ILE B 1 439 ? 0.816 -12.547 -34.375 1 97.88 439 ILE B N 1
ATOM 7447 C CA . ILE B 1 439 ? 2.234 -12.664 -34.062 1 97.88 439 ILE B CA 1
ATOM 7448 C C . ILE B 1 439 ? 2.902 -13.633 -35.031 1 97.88 439 ILE B C 1
ATOM 7450 O O . ILE B 1 439 ? 4.113 -13.859 -34.969 1 97.88 439 ILE B O 1
ATOM 7454 N N . GLY B 1 440 ? 2.139 -14.289 -35.906 1 97.5 440 GLY B N 1
ATOM 7455 C CA . GLY B 1 440 ? 2.672 -15.188 -36.906 1 97.5 440 GLY B CA 1
ATOM 7456 C C . GLY B 1 440 ? 2.914 -16.594 -36.406 1 97.5 440 GLY B C 1
ATOM 7457 O O . GLY B 1 440 ? 3.793 -17.297 -36.875 1 97.5 440 GLY B O 1
ATOM 7458 N N . ALA B 1 441 ? 2.219 -16.953 -35.406 1 97.62 441 ALA B N 1
ATOM 7459 C CA . ALA B 1 441 ? 2.307 -18.297 -34.844 1 97.62 441 ALA B CA 1
ATOM 7460 C C . ALA B 1 441 ? 1.274 -19.234 -35.469 1 97.62 441 ALA B C 1
ATOM 7462 O O . ALA B 1 441 ? 0.277 -18.766 -36.031 1 97.62 441 ALA B O 1
ATOM 7463 N N . PRO B 1 442 ? 1.572 -20.5 -35.406 1 96.25 442 PRO B N 1
ATOM 7464 C CA . PRO B 1 442 ? 0.536 -21.438 -35.875 1 96.25 442 PRO B CA 1
ATOM 7465 C C . PRO B 1 442 ? -0.774 -21.281 -35.094 1 96.25 442 PRO B C 1
ATOM 7467 O O . PRO B 1 442 ? -0.769 -21.219 -33.875 1 96.25 442 PRO B O 1
ATOM 7470 N N . MET B 1 443 ? -1.812 -21.188 -35.812 1 96.81 443 MET B N 1
ATOM 7471 C CA . MET B 1 443 ? -3.125 -20.984 -35.219 1 96.81 443 MET B CA 1
ATOM 7472 C C . MET B 1 443 ? -3.838 -22.312 -35 1 96.81 443 MET B C 1
ATOM 7474 O O . MET B 1 443 ? -3.881 -23.156 -35.906 1 96.81 443 MET B O 1
ATOM 7478 N N . LEU B 1 444 ? -4.418 -22.516 -33.812 1 97.94 444 LEU B N 1
ATOM 7479 C CA . LEU B 1 444 ? -5.172 -23.734 -33.5 1 97.94 444 LEU B CA 1
ATOM 7480 C C . LEU B 1 444 ? -6.672 -23.484 -33.656 1 97.94 444 LEU B C 1
ATOM 7482 O O . LEU B 1 444 ? -7.168 -22.406 -33.344 1 97.94 444 LEU B O 1
ATOM 7486 N N . HIS B 1 445 ? -7.328 -24.422 -34.219 1 97.44 445 HIS B N 1
ATOM 7487 C CA . HIS B 1 445 ? -8.789 -24.5 -34.188 1 97.44 445 HIS B CA 1
ATOM 7488 C C . HIS B 1 445 ? -9.258 -25.516 -33.156 1 97.44 445 HIS B C 1
ATOM 7490 O O . HIS B 1 445 ? -8.906 -26.703 -33.25 1 97.44 445 HIS B O 1
ATOM 7496 N N . LEU B 1 446 ? -10.078 -25.156 -32.219 1 98.19 446 LEU B N 1
ATOM 7497 C CA . LEU B 1 446 ? -10.398 -26 -31.078 1 98.19 446 LEU B CA 1
ATOM 7498 C C . LEU B 1 446 ? -11.828 -26.531 -31.172 1 98.19 446 LEU B C 1
ATOM 7500 O O . LEU B 1 446 ? -12.711 -26.062 -30.438 1 98.19 446 LEU B O 1
ATOM 7504 N N . GLN B 1 447 ? -11.984 -27.547 -31.906 1 97.62 447 GLN B N 1
ATOM 7505 C CA . GLN B 1 447 ? -13.281 -28.094 -32.281 1 97.62 447 GLN B CA 1
ATOM 7506 C C . GLN B 1 447 ? -14.055 -28.594 -31.078 1 97.62 447 GLN B C 1
ATOM 7508 O O . GLN B 1 447 ? -15.289 -28.656 -31.094 1 97.62 447 GLN B O 1
ATOM 7513 N N . GLU B 1 448 ? -13.383 -28.922 -30.016 1 97.31 448 GLU B N 1
ATOM 7514 C CA . GLU B 1 448 ? -14.023 -29.422 -28.797 1 97.31 448 GLU B CA 1
ATOM 7515 C C . GLU B 1 448 ? -14.914 -28.359 -28.172 1 97.31 448 GLU B C 1
ATOM 7517 O O . GLU B 1 448 ? -15.742 -28.656 -27.312 1 97.31 448 GLU B O 1
ATOM 7522 N N . LEU B 1 449 ? -14.789 -27.109 -28.625 1 98.06 449 LEU B N 1
ATOM 7523 C CA . LEU B 1 449 ? -15.586 -26.031 -28.078 1 98.06 449 LEU B CA 1
ATOM 7524 C C . LEU B 1 449 ? -16.75 -25.688 -28.984 1 98.06 449 LEU B C 1
ATOM 7526 O O . LEU B 1 449 ? -17.594 -24.844 -28.656 1 98.06 449 LEU B O 1
ATOM 7530 N N . ALA B 1 450 ? -16.891 -26.344 -30.094 1 97.5 450 ALA B N 1
ATOM 7531 C CA . ALA B 1 450 ? -17.859 -26 -31.125 1 97.5 450 ALA B CA 1
ATOM 7532 C C . ALA B 1 450 ? -19.297 -26.219 -30.609 1 97.5 450 ALA B C 1
ATOM 7534 O O . ALA B 1 450 ? -20.203 -25.484 -31 1 97.5 450 ALA B O 1
ATOM 7535 N N . HIS B 1 451 ? -19.5 -27.141 -29.766 1 96.69 451 HIS B N 1
ATOM 7536 C CA . HIS B 1 451 ? -20.844 -27.516 -29.328 1 96.69 451 HIS B CA 1
ATOM 7537 C C . HIS B 1 451 ? -21.5 -26.406 -28.516 1 96.69 451 HIS B C 1
ATOM 7539 O O . HIS B 1 451 ? -22.719 -26.406 -28.344 1 96.69 451 HIS B O 1
ATOM 7545 N N . TYR B 1 452 ? -20.781 -25.453 -27.984 1 96.31 452 TYR B N 1
ATOM 7546 C CA . TYR B 1 452 ? -21.359 -24.344 -27.234 1 96.31 452 TYR B CA 1
ATOM 7547 C C . TYR B 1 452 ? -22.156 -23.422 -28.156 1 96.31 452 TYR B C 1
ATOM 7549 O O . TYR B 1 452 ? -23 -22.656 -27.688 1 96.31 452 TYR B O 1
ATOM 7557 N N . GLY B 1 453 ? -21.844 -23.312 -29.469 1 95.75 453 GLY B N 1
ATOM 7558 C CA . GLY B 1 453 ? -22.656 -22.609 -30.453 1 95.75 453 GLY B CA 1
ATOM 7559 C C . GLY B 1 453 ? -22.422 -21.109 -30.453 1 95.75 453 GLY B C 1
ATOM 7560 O O . GLY B 1 453 ? -23.266 -20.344 -30.922 1 95.75 453 GLY B O 1
ATOM 7561 N N . VAL B 1 454 ? -21.344 -20.688 -29.828 1 95.75 454 VAL B N 1
ATOM 7562 C CA . VAL B 1 454 ? -21.078 -19.25 -29.75 1 95.75 454 VAL B CA 1
ATOM 7563 C C . VAL B 1 454 ? -19.703 -18.969 -30.328 1 95.75 454 VAL B C 1
ATOM 7565 O O . VAL B 1 454 ? -19.016 -18.047 -29.859 1 95.75 454 VAL B O 1
ATOM 7568 N N . ALA B 1 455 ? -19.125 -19.891 -31.188 1 94.94 455 ALA B N 1
ATOM 7569 C CA . ALA B 1 455 ? -17.953 -19.719 -32.031 1 94.94 455 ALA B CA 1
ATOM 7570 C C . ALA B 1 455 ? -16.672 -19.797 -31.203 1 94.94 455 ALA B C 1
ATOM 7572 O O . ALA B 1 455 ? -15.633 -19.266 -31.594 1 94.94 455 ALA B O 1
ATOM 7573 N N . LEU B 1 456 ? -16.688 -20.453 -30.062 1 97.19 456 LEU B N 1
ATOM 7574 C CA . LEU B 1 456 ? -15.516 -20.531 -29.188 1 97.19 456 LEU B CA 1
ATOM 7575 C C . LEU B 1 456 ? -14.43 -21.375 -29.828 1 97.19 456 LEU B C 1
ATOM 7577 O O . LEU B 1 456 ? -13.258 -21.297 -29.453 1 97.19 456 LEU B O 1
ATOM 7581 N N . GLU B 1 457 ? -14.773 -22.156 -30.844 1 97.44 457 GLU B N 1
ATOM 7582 C CA . GLU B 1 457 ? -13.789 -23 -31.516 1 97.44 457 GLU B CA 1
ATOM 7583 C C . GLU B 1 457 ? -12.805 -22.156 -32.312 1 97.44 457 GLU B C 1
ATOM 7585 O O . GLU B 1 457 ? -11.672 -22.578 -32.562 1 97.44 457 GLU B O 1
ATOM 7590 N N . ASN B 1 458 ? -13.266 -20.906 -32.688 1 96.88 458 ASN B N 1
ATOM 7591 C CA . ASN B 1 458 ? -12.43 -20.031 -33.531 1 96.88 458 ASN B CA 1
ATOM 7592 C C . ASN B 1 458 ? -12.18 -18.688 -32.844 1 96.88 458 ASN B C 1
ATOM 7594 O O . ASN B 1 458 ? -11.336 -17.922 -33.281 1 96.88 458 ASN B O 1
ATOM 7598 N N . GLN B 1 459 ? -12.938 -18.453 -31.828 1 97.5 459 GLN B N 1
ATOM 7599 C CA . GLN B 1 459 ? -12.773 -17.297 -30.953 1 97.5 459 GLN B CA 1
ATOM 7600 C C . GLN B 1 459 ? -12.594 -17.734 -29.5 1 97.5 459 GLN B C 1
ATOM 7602 O O . GLN B 1 459 ? -13.375 -17.344 -28.625 1 97.5 459 GLN B O 1
ATOM 7607 N N . THR B 1 460 ? -11.516 -18.406 -29.344 1 98.56 460 THR B N 1
ATOM 7608 C CA . THR B 1 460 ? -11.273 -19.078 -28.062 1 98.56 460 THR B CA 1
ATOM 7609 C C . THR B 1 460 ? -10.742 -18.078 -27.031 1 98.56 460 THR B C 1
ATOM 7611 O O . THR B 1 460 ? -9.852 -17.281 -27.328 1 98.56 460 THR B O 1
ATOM 7614 N N . PRO B 1 461 ? -11.297 -18.094 -25.766 1 98.62 461 PRO B N 1
ATOM 7615 C CA . PRO B 1 461 ? -10.641 -17.297 -24.734 1 98.62 461 PRO B CA 1
ATOM 7616 C C . PRO B 1 461 ? -9.133 -17.547 -24.656 1 98.62 461 PRO B C 1
ATOM 7618 O O . PRO B 1 461 ? -8.703 -18.703 -24.672 1 98.62 461 PRO B O 1
ATOM 7621 N N . LEU B 1 462 ? -8.383 -16.531 -24.531 1 98.88 462 LEU B N 1
ATOM 7622 C CA . LEU B 1 462 ? -6.926 -16.625 -24.641 1 98.88 462 LEU B CA 1
ATOM 7623 C C . LEU B 1 462 ? -6.367 -17.609 -23.625 1 98.88 462 LEU B C 1
ATOM 7625 O O . LEU B 1 462 ? -5.434 -18.359 -23.922 1 98.88 462 LEU B O 1
ATOM 7629 N N . TRP B 1 463 ? -6.895 -17.641 -22.422 1 98.88 463 TRP B N 1
ATOM 7630 C CA . TRP B 1 463 ? -6.391 -18.547 -21.391 1 98.88 463 TRP B CA 1
ATOM 7631 C C . TRP B 1 463 ? -6.523 -20 -21.828 1 98.88 463 TRP B C 1
ATOM 7633 O O . TRP B 1 463 ? -5.559 -20.766 -21.766 1 98.88 463 TRP B O 1
ATOM 7643 N N . TYR B 1 464 ? -7.688 -20.391 -22.312 1 98.88 464 TYR B N 1
ATOM 7644 C CA . TYR B 1 464 ? -7.891 -21.75 -22.797 1 98.88 464 TYR B CA 1
ATOM 7645 C C . TYR B 1 464 ? -6.996 -22.047 -24 1 98.88 464 TYR B C 1
ATOM 7647 O O . TYR B 1 464 ? -6.426 -23.125 -24.109 1 98.88 464 TYR B O 1
ATOM 7655 N N . TYR B 1 465 ? -6.906 -21.125 -24.891 1 98.88 465 TYR B N 1
ATOM 7656 C CA . TYR B 1 465 ? -6.082 -21.266 -26.094 1 98.88 465 TYR B CA 1
ATOM 7657 C C . TYR B 1 465 ? -4.629 -21.547 -25.719 1 98.88 465 TYR B C 1
ATOM 7659 O O . TYR B 1 465 ? -4 -22.453 -26.281 1 98.88 465 TYR B O 1
ATOM 7667 N N . VAL B 1 466 ? -4.086 -20.781 -24.781 1 98.81 466 VAL B N 1
ATOM 7668 C CA . VAL B 1 466 ? -2.699 -20.906 -24.344 1 98.81 466 VAL B CA 1
ATOM 7669 C C . VAL B 1 466 ? -2.467 -22.297 -23.734 1 98.81 466 VAL B C 1
ATOM 7671 O O . VAL B 1 466 ? -1.42 -22.906 -23.953 1 98.81 466 VAL B O 1
ATOM 7674 N N . LEU B 1 467 ? -3.402 -22.766 -22.953 1 98.75 467 LEU B N 1
ATOM 7675 C CA . LEU B 1 467 ? -3.307 -24.109 -22.375 1 98.75 467 LEU B CA 1
ATOM 7676 C C . LEU B 1 467 ? -3.314 -25.172 -23.469 1 98.75 467 LEU B C 1
ATOM 7678 O O . LEU B 1 467 ? -2.479 -26.078 -23.469 1 98.75 467 LEU B O 1
ATOM 7682 N N . ALA B 1 468 ? -4.262 -25.031 -24.422 1 98.81 468 ALA B N 1
ATOM 7683 C CA . ALA B 1 468 ? -4.363 -25.984 -25.531 1 98.81 468 ALA B CA 1
ATOM 7684 C C . ALA B 1 468 ? -3.111 -25.953 -26.406 1 98.81 468 ALA B C 1
ATOM 7686 O O . ALA B 1 468 ? -2.641 -26.984 -26.875 1 98.81 468 ALA B O 1
ATOM 7687 N N . GLU B 1 469 ? -2.66 -24.781 -26.625 1 98.75 469 GLU B N 1
ATOM 7688 C CA . GLU B 1 469 ? -1.451 -24.609 -27.422 1 98.75 469 GLU B CA 1
ATOM 7689 C C . GLU B 1 469 ? -0.263 -25.328 -26.797 1 98.75 469 GLU B C 1
ATOM 7691 O O . GLU B 1 469 ? 0.486 -26.016 -27.484 1 98.75 469 GLU B O 1
ATOM 7696 N N . ALA B 1 470 ? -0.065 -25.172 -25.516 1 98.62 470 ALA B N 1
ATOM 7697 C CA . ALA B 1 470 ? 1.005 -25.875 -24.797 1 98.62 470 ALA B CA 1
ATOM 7698 C C . ALA B 1 470 ? 0.837 -27.375 -24.891 1 98.62 470 ALA B C 1
ATOM 7700 O O . ALA B 1 470 ? 1.806 -28.109 -25.125 1 98.62 470 ALA B O 1
ATOM 7701 N N . GLU B 1 471 ? -0.362 -27.812 -24.703 1 98 471 GLU B N 1
ATOM 7702 C CA . GLU B 1 471 ? -0.682 -29.234 -24.719 1 98 471 GLU B CA 1
ATOM 7703 C C . GLU B 1 471 ? -0.39 -29.859 -26.078 1 98 471 GLU B C 1
ATOM 7705 O O . GLU B 1 471 ? 0.25 -30.906 -26.172 1 98 471 GLU B O 1
ATOM 7710 N N . ARG B 1 472 ? -0.734 -29.203 -27.141 1 97.94 472 ARG B N 1
ATOM 7711 C CA . ARG B 1 472 ? -0.723 -29.797 -28.484 1 97.94 472 ARG B CA 1
ATOM 7712 C C . ARG B 1 472 ? 0.618 -29.578 -29.172 1 97.94 472 ARG B C 1
ATOM 7714 O O . ARG B 1 472 ? 1.066 -30.406 -29.953 1 97.94 472 ARG B O 1
ATOM 7721 N N . LEU B 1 473 ? 1.166 -28.422 -28.844 1 97.69 473 LEU B N 1
ATOM 7722 C CA . LEU B 1 473 ? 2.365 -28.078 -29.594 1 97.69 473 LEU B CA 1
ATOM 7723 C C . LEU B 1 473 ? 3.623 -28.359 -28.781 1 97.69 473 LEU B C 1
ATOM 7725 O O . LEU B 1 473 ? 4.723 -28.422 -29.328 1 97.69 473 LEU B O 1
ATOM 7729 N N . GLN B 1 474 ? 3.479 -28.516 -27.422 1 97 474 GLN B N 1
ATOM 7730 C CA . GLN B 1 474 ? 4.66 -28.688 -26.594 1 97 474 GLN B CA 1
ATOM 7731 C C . GLN B 1 474 ? 4.5 -29.859 -25.641 1 97 474 GLN B C 1
ATOM 7733 O O . GLN B 1 474 ? 5.277 -30.016 -24.688 1 97 474 GLN B O 1
ATOM 7738 N N . ASP B 1 475 ? 3.477 -30.672 -25.812 1 97.06 475 ASP B N 1
ATOM 7739 C CA . ASP B 1 475 ? 3.17 -31.812 -24.969 1 97.06 475 ASP B CA 1
ATOM 7740 C C . ASP B 1 475 ? 2.988 -31.391 -23.516 1 97.06 475 ASP B C 1
ATOM 7742 O O . ASP B 1 475 ? 3.273 -32.156 -22.594 1 97.06 475 ASP B O 1
ATOM 7746 N N . GLY B 1 476 ? 2.711 -30.078 -23.281 1 97.25 476 GLY B N 1
ATOM 7747 C CA . GLY B 1 476 ? 2.451 -29.531 -21.953 1 97.25 476 GLY B CA 1
ATOM 7748 C C . GLY B 1 476 ? 3.717 -29.25 -21.172 1 97.25 476 GLY B C 1
ATOM 7749 O O . GLY B 1 476 ? 3.658 -28.953 -19.969 1 97.25 476 GLY B O 1
ATOM 7750 N N . LEU B 1 477 ? 4.867 -29.312 -21.781 1 96.56 477 LEU B N 1
ATOM 7751 C CA . LEU B 1 477 ? 6.145 -29.172 -21.078 1 96.56 477 LEU B CA 1
ATOM 7752 C C . LEU B 1 477 ? 6.484 -27.703 -20.875 1 96.56 477 LEU B C 1
ATOM 7754 O O . LEU B 1 477 ? 7.191 -27.359 -19.922 1 96.56 477 LEU B O 1
ATOM 7758 N N . ARG B 1 478 ? 6.074 -26.875 -21.766 1 97.56 478 ARG B N 1
ATOM 7759 C CA . ARG B 1 478 ? 6.246 -25.422 -21.719 1 97.56 478 ARG B CA 1
ATOM 7760 C C . ARG B 1 478 ? 5.176 -24.703 -22.531 1 97.56 478 ARG B C 1
ATOM 7762 O O . ARG B 1 478 ? 4.402 -25.359 -23.25 1 97.56 478 ARG B O 1
ATOM 7769 N N . LEU B 1 479 ? 5.09 -23.406 -22.422 1 98.75 479 LEU B N 1
ATOM 7770 C CA . LEU B 1 479 ? 4.148 -22.609 -23.219 1 98.75 479 LEU B CA 1
ATOM 7771 C C . LEU B 1 479 ? 4.496 -22.672 -24.703 1 98.75 479 LEU B C 1
ATOM 7773 O O . LEU B 1 479 ? 5.668 -22.812 -25.062 1 98.75 479 LEU B O 1
ATOM 7777 N N . GLY B 1 480 ? 3.459 -22.609 -25.531 1 98.62 480 GLY B N 1
ATOM 7778 C CA . GLY B 1 480 ? 3.658 -22.516 -26.969 1 98.62 480 GLY B CA 1
ATOM 7779 C C . GLY B 1 480 ? 4.023 -21.125 -27.438 1 98.62 480 GLY B C 1
ATOM 7780 O O . GLY B 1 480 ? 4.293 -20.234 -26.625 1 98.62 480 GLY B O 1
ATOM 7781 N N . PRO B 1 481 ? 4 -20.984 -28.734 1 98.44 481 PRO B N 1
ATOM 7782 C CA . PRO B 1 481 ? 4.508 -19.734 -29.297 1 98.44 481 PRO B CA 1
ATOM 7783 C C . PRO B 1 481 ? 3.713 -18.516 -28.844 1 98.44 481 PRO B C 1
ATOM 7785 O O . PRO B 1 481 ? 4.297 -17.469 -28.547 1 98.44 481 PRO B O 1
ATOM 7788 N N . THR B 1 482 ? 2.398 -18.578 -28.797 1 98.69 482 THR B N 1
ATOM 7789 C CA . THR B 1 482 ? 1.579 -17.438 -28.422 1 98.69 482 THR B CA 1
ATOM 7790 C C . THR B 1 482 ? 1.734 -17.125 -26.938 1 98.69 482 THR B C 1
ATOM 7792 O O . THR B 1 482 ? 2.088 -16.016 -26.562 1 98.69 482 THR B O 1
ATOM 7795 N N . GLY B 1 483 ? 1.489 -18.141 -26.109 1 98.81 483 GLY B N 1
ATOM 7796 C CA . GLY B 1 483 ? 1.637 -17.938 -24.672 1 98.81 483 GLY B CA 1
ATOM 7797 C C . GLY B 1 483 ? 3.053 -17.578 -24.266 1 98.81 483 GLY B C 1
ATOM 7798 O O . GLY B 1 483 ? 3.256 -16.688 -23.438 1 98.81 483 GLY B O 1
ATOM 7799 N N . GLY B 1 484 ? 3.984 -18.281 -24.891 1 98.81 484 GLY B N 1
ATOM 7800 C CA . GLY B 1 484 ? 5.383 -18.047 -24.578 1 98.81 484 GLY B CA 1
ATOM 7801 C C . GLY B 1 484 ? 5.836 -16.641 -24.938 1 98.81 484 GLY B C 1
ATOM 7802 O O . GLY B 1 484 ? 6.602 -16.016 -24.203 1 98.81 484 GLY B O 1
ATOM 7803 N N . ARG B 1 485 ? 5.375 -16.172 -26.062 1 98.75 485 ARG B N 1
ATOM 7804 C CA . ARG B 1 485 ? 5.746 -14.828 -26.5 1 98.75 485 ARG B CA 1
ATOM 7805 C C . ARG B 1 485 ? 5.191 -13.773 -25.547 1 98.75 485 ARG B C 1
ATOM 7807 O O . ARG B 1 485 ? 5.898 -12.836 -25.172 1 98.75 485 ARG B O 1
ATOM 7814 N N . ILE B 1 486 ? 3.936 -13.898 -25.125 1 98.88 486 ILE B N 1
ATOM 7815 C CA . ILE B 1 486 ? 3.309 -12.938 -24.203 1 98.88 486 ILE B CA 1
ATOM 7816 C C . ILE B 1 486 ? 4.051 -12.938 -22.875 1 98.88 486 ILE B C 1
ATOM 7818 O O . ILE B 1 486 ? 4.516 -11.891 -22.422 1 98.88 486 ILE B O 1
ATOM 7822 N N . VAL B 1 487 ? 4.25 -14.102 -22.25 1 98.94 487 VAL B N 1
ATOM 7823 C CA . VAL B 1 487 ? 4.855 -14.219 -20.938 1 98.94 487 VAL B CA 1
ATOM 7824 C C . VAL B 1 487 ? 6.328 -13.812 -21 1 98.94 487 VAL B C 1
ATOM 7826 O O . VAL B 1 487 ? 6.805 -13.039 -20.172 1 98.94 487 VAL B O 1
ATOM 7829 N N . GLY B 1 488 ? 6.996 -14.273 -22.031 1 98.94 488 GLY B N 1
ATOM 7830 C CA . GLY B 1 488 ? 8.414 -13.984 -22.172 1 98.94 488 GLY B CA 1
ATOM 7831 C C . GLY B 1 488 ? 8.711 -12.508 -22.328 1 98.94 488 GLY B C 1
ATOM 7832 O O . GLY B 1 488 ? 9.578 -11.969 -21.625 1 98.94 488 GLY B O 1
ATOM 7833 N N . GLU B 1 489 ? 7.992 -11.836 -23.188 1 98.88 489 GLU B N 1
ATOM 7834 C CA . GLU B 1 489 ? 8.273 -10.422 -23.438 1 98.88 489 GLU B CA 1
ATOM 7835 C C . GLU B 1 489 ? 7.895 -9.562 -22.234 1 98.88 489 GLU B C 1
ATOM 7837 O O . GLU B 1 489 ? 8.57 -8.578 -21.938 1 98.88 489 GLU B O 1
ATOM 7842 N N . VAL B 1 490 ? 6.828 -9.938 -21.531 1 98.81 490 VAL B N 1
ATOM 7843 C CA . VAL B 1 490 ? 6.453 -9.156 -20.359 1 98.81 490 VAL B CA 1
ATOM 7844 C C . VAL B 1 490 ? 7.508 -9.32 -19.266 1 98.81 490 VAL B C 1
ATOM 7846 O O . VAL B 1 490 ? 7.969 -8.336 -18.688 1 98.81 490 VAL B O 1
ATOM 7849 N N . PHE B 1 491 ? 7.949 -10.586 -19.031 1 98.88 491 PHE B N 1
ATOM 7850 C CA . PHE B 1 491 ? 8.953 -10.844 -18 1 98.88 491 PHE B CA 1
ATOM 7851 C C . PHE B 1 491 ? 10.242 -10.078 -18.312 1 98.88 491 PHE B C 1
ATOM 7853 O O . PHE B 1 491 ? 10.734 -9.32 -17.469 1 98.88 491 PHE B O 1
ATOM 7860 N N . ILE B 1 492 ? 10.727 -10.242 -19.5 1 98.81 492 ILE B N 1
ATOM 7861 C CA . ILE B 1 492 ? 11.992 -9.625 -19.875 1 98.81 492 ILE B CA 1
ATOM 7862 C C . ILE B 1 492 ? 11.82 -8.109 -19.953 1 98.81 492 ILE B C 1
ATOM 7864 O O . ILE B 1 492 ? 12.719 -7.359 -19.578 1 98.81 492 ILE B O 1
ATOM 7868 N N . GLY B 1 493 ? 10.672 -7.688 -20.438 1 98.62 493 GLY B N 1
ATOM 7869 C CA . GLY B 1 493 ? 10.375 -6.262 -20.484 1 98.62 493 GLY B CA 1
ATOM 7870 C C . GLY B 1 493 ? 10.391 -5.609 -19.109 1 98.62 493 GLY B C 1
ATOM 7871 O O . GLY B 1 493 ? 10.953 -4.523 -18.938 1 98.62 493 GLY B O 1
ATOM 7872 N N . LEU B 1 494 ? 9.789 -6.258 -18.109 1 98.5 494 LEU B N 1
ATOM 7873 C CA . LEU B 1 494 ? 9.766 -5.715 -16.766 1 98.5 494 LEU B CA 1
ATOM 7874 C C . LEU B 1 494 ? 11.172 -5.602 -16.188 1 98.5 494 LEU B C 1
ATOM 7876 O O . LEU B 1 494 ? 11.477 -4.664 -15.445 1 98.5 494 LEU B O 1
ATOM 7880 N N . LEU B 1 495 ? 12.023 -6.547 -16.516 1 98.25 495 LEU B N 1
ATOM 7881 C CA . LEU B 1 495 ? 13.406 -6.508 -16.062 1 98.25 495 LEU B CA 1
ATOM 7882 C C . LEU B 1 495 ? 14.195 -5.43 -16.797 1 98.25 495 LEU B C 1
ATOM 7884 O O . LEU B 1 495 ? 14.984 -4.707 -16.188 1 98.25 495 LEU B O 1
ATOM 7888 N N . GLN B 1 496 ? 13.922 -5.25 -18.078 1 97.56 496 GLN B N 1
ATOM 7889 C CA . GLN B 1 496 ? 14.672 -4.32 -18.906 1 97.56 496 GLN B CA 1
ATOM 7890 C C . GLN B 1 496 ? 14.242 -2.877 -18.656 1 97.56 496 GLN B C 1
ATOM 7892 O O . GLN B 1 496 ? 15.016 -1.944 -18.875 1 97.56 496 GLN B O 1
ATOM 7897 N N . LEU B 1 497 ? 13.055 -2.695 -18.188 1 96.06 497 LEU B N 1
ATOM 7898 C CA . LEU B 1 497 ? 12.508 -1.345 -18.094 1 96.06 497 LEU B CA 1
ATOM 7899 C C . LEU B 1 497 ? 12.578 -0.835 -16.656 1 96.06 497 LEU B C 1
ATOM 7901 O O . LEU B 1 497 ? 12.281 0.333 -16.391 1 96.06 497 LEU B O 1
ATOM 7905 N N . ASP B 1 498 ? 12.945 -1.673 -15.719 1 95.56 498 ASP B N 1
ATOM 7906 C CA . ASP B 1 498 ? 13.164 -1.246 -14.336 1 95.56 498 ASP B CA 1
ATOM 7907 C C . ASP B 1 498 ? 14.57 -0.683 -14.148 1 95.56 498 ASP B C 1
ATOM 7909 O O . ASP B 1 498 ? 15.555 -1.422 -14.211 1 95.56 498 ASP B O 1
ATOM 7913 N N . PRO B 1 499 ? 14.656 0.59 -13.852 1 92.44 499 PRO B N 1
ATOM 7914 C CA . PRO B 1 499 ? 15.984 1.199 -13.727 1 92.44 499 PRO B CA 1
ATOM 7915 C C . PRO B 1 499 ? 16.781 0.629 -12.562 1 92.44 499 PRO B C 1
ATOM 7917 O O . PRO B 1 499 ? 18 0.871 -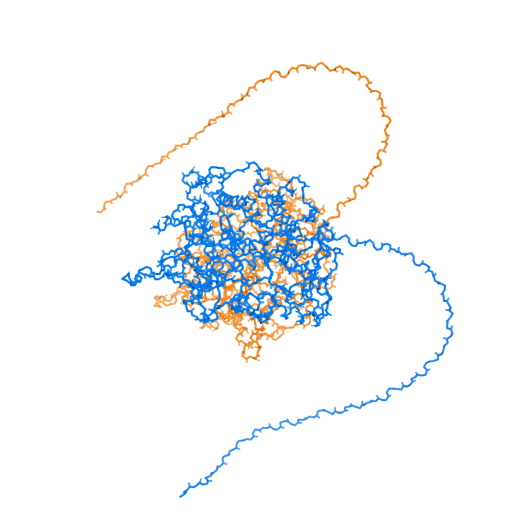12.461 1 92.44 499 PRO B O 1
ATOM 7920 N N . ARG B 1 500 ? 16.188 -0.139 -11.727 1 94.56 500 ARG B N 1
ATOM 7921 C CA . ARG B 1 500 ? 16.875 -0.676 -10.555 1 94.56 500 ARG B CA 1
ATOM 7922 C C . ARG B 1 500 ? 17.219 -2.148 -10.75 1 94.56 500 ARG B C 1
ATOM 7924 O O . ARG B 1 500 ? 17.859 -2.76 -9.898 1 94.56 500 ARG B O 1
ATOM 7931 N N . SER B 1 501 ? 16.766 -2.752 -11.82 1 98.12 501 SER B N 1
ATOM 7932 C CA . SER B 1 501 ? 17.047 -4.156 -12.086 1 98.12 501 SER B CA 1
ATOM 7933 C C . SER B 1 501 ? 18.531 -4.375 -12.352 1 98.12 501 SER B C 1
ATOM 7935 O O . SER B 1 501 ? 19.203 -3.496 -12.883 1 98.12 501 SER B O 1
ATOM 7937 N N . PHE B 1 502 ? 19.016 -5.594 -12.07 1 97.94 502 PHE B N 1
ATOM 7938 C CA . PHE B 1 502 ? 20.438 -5.859 -12.289 1 97.94 502 PHE B CA 1
ATOM 7939 C C . PHE B 1 502 ? 20.781 -5.766 -13.773 1 97.94 502 PHE B C 1
ATOM 7941 O O . PHE B 1 502 ? 21.891 -5.375 -14.133 1 97.94 502 PHE B O 1
ATOM 7948 N N . LEU B 1 503 ? 19.828 -6.023 -14.633 1 97.12 503 LEU B N 1
ATOM 7949 C CA . LEU B 1 503 ? 20.031 -5.992 -16.078 1 97.12 503 LEU B CA 1
ATOM 7950 C C . LEU B 1 503 ? 20.359 -4.574 -16.547 1 97.12 503 LEU B C 1
ATOM 7952 O O . LEU B 1 503 ? 21.047 -4.395 -17.547 1 97.12 503 LEU B O 1
ATOM 7956 N N . VAL B 1 504 ? 19.812 -3.625 -15.859 1 96.69 504 VAL B N 1
ATOM 7957 C CA . VAL B 1 504 ? 20 -2.232 -16.266 1 96.69 504 VAL B CA 1
ATOM 7958 C C . VAL B 1 504 ? 21.188 -1.634 -15.5 1 96.69 504 VAL B C 1
ATOM 7960 O O . VAL B 1 504 ? 22.062 -1.01 -16.094 1 96.69 504 VAL B O 1
ATOM 7963 N N . VAL B 1 505 ? 21.266 -1.872 -14.203 1 96.94 505 VAL B N 1
ATOM 7964 C CA . VAL B 1 505 ? 22.266 -1.243 -13.344 1 96.94 505 VAL B CA 1
ATOM 7965 C C . VAL B 1 505 ? 23.625 -1.868 -13.594 1 96.94 505 VAL B C 1
ATOM 7967 O O . VAL B 1 505 ? 24.641 -1.162 -13.664 1 96.94 505 VAL B O 1
ATOM 7970 N N . GLN B 1 506 ? 23.672 -3.143 -13.719 1 97.38 506 GLN B N 1
ATOM 7971 C CA . GLN B 1 506 ? 24.906 -3.898 -13.906 1 97.38 506 GLN B CA 1
ATOM 7972 C C . GLN B 1 506 ? 24.656 -5.164 -14.727 1 97.38 506 GLN B C 1
ATOM 7974 O O . GLN B 1 506 ? 24.688 -6.27 -14.188 1 97.38 506 GLN B O 1
ATOM 7979 N N . PRO B 1 507 ? 24.594 -5.035 -16.031 1 94.75 507 PRO B N 1
ATOM 7980 C CA . PRO B 1 507 ? 24.219 -6.148 -16.906 1 94.75 507 PRO B CA 1
ATOM 7981 C C . PRO B 1 507 ? 25.141 -7.355 -16.75 1 94.75 507 PRO B C 1
ATOM 7983 O O . PRO B 1 507 ? 24.719 -8.484 -17.016 1 94.75 507 PRO B O 1
ATOM 7986 N N . GLY B 1 508 ? 26.359 -7.188 -16.328 1 94.81 508 GLY B N 1
ATOM 7987 C CA . GLY B 1 508 ? 27.281 -8.297 -16.156 1 94.81 508 GLY B CA 1
ATOM 7988 C C . GLY B 1 508 ? 27.297 -8.852 -14.742 1 94.81 508 GLY B C 1
ATOM 7989 O O . GLY B 1 508 ? 28.141 -9.68 -14.406 1 94.81 508 GLY B O 1
ATOM 7990 N N . TRP B 1 509 ? 26.281 -8.445 -13.969 1 96.5 509 TRP B N 1
ATOM 7991 C CA . TRP B 1 509 ? 26.219 -8.867 -12.57 1 96.5 509 TRP B CA 1
ATOM 7992 C C . TRP B 1 509 ? 26 -10.367 -12.469 1 96.5 509 TRP B C 1
ATOM 7994 O O . TRP B 1 509 ? 25.297 -10.961 -13.289 1 96.5 509 TRP B O 1
ATOM 8004 N N . ARG B 1 510 ? 26.656 -11 -11.469 1 96.81 510 ARG B N 1
ATOM 8005 C CA . ARG B 1 510 ? 26.484 -12.406 -11.141 1 96.81 510 ARG B CA 1
ATOM 8006 C C . ARG B 1 510 ? 26.156 -12.586 -9.664 1 96.81 510 ARG B C 1
ATOM 8008 O O . ARG B 1 510 ? 26.516 -11.758 -8.828 1 96.81 510 ARG B O 1
ATOM 8015 N N . PRO B 1 511 ? 25.391 -13.641 -9.336 1 97.69 511 PRO B N 1
ATOM 8016 C CA . PRO B 1 511 ? 25.016 -13.875 -7.941 1 97.69 511 PRO B CA 1
ATOM 8017 C C . PRO B 1 511 ? 26.234 -13.984 -7.012 1 97.69 511 PRO B C 1
ATOM 8019 O O . PRO B 1 511 ? 27.25 -14.555 -7.395 1 97.69 511 PRO B O 1
ATOM 8022 N N . THR B 1 512 ? 26.078 -13.445 -5.785 1 97.06 512 THR B N 1
ATOM 8023 C CA . THR B 1 512 ? 27.188 -13.383 -4.844 1 97.06 512 THR B CA 1
ATOM 8024 C C . THR B 1 512 ? 26.906 -14.25 -3.621 1 97.06 512 THR B C 1
ATOM 8026 O O . THR B 1 512 ? 27.797 -14.5 -2.811 1 97.06 512 THR B O 1
ATOM 8029 N N . PHE B 1 513 ? 25.688 -14.734 -3.439 1 97.75 513 PHE B N 1
ATOM 8030 C CA . PHE B 1 513 ? 25.359 -15.656 -2.352 1 97.75 513 PHE B CA 1
ATOM 8031 C C . PHE B 1 513 ? 25.984 -17.016 -2.602 1 97.75 513 PHE B C 1
ATOM 8033 O O . PHE B 1 513 ? 26.266 -17.375 -3.746 1 97.75 513 PHE B O 1
ATOM 8040 N N . PRO B 1 514 ? 26.172 -17.75 -1.526 1 96.56 514 PRO B N 1
ATOM 8041 C CA . PRO B 1 514 ? 26.688 -19.109 -1.718 1 96.56 514 PRO B CA 1
ATOM 8042 C C . PRO B 1 514 ? 25.781 -19.953 -2.615 1 96.56 514 PRO B C 1
ATOM 8044 O O . PRO B 1 514 ? 24.562 -19.859 -2.535 1 96.56 514 PRO B O 1
ATOM 8047 N N . THR B 1 515 ? 26.406 -20.719 -3.463 1 96.31 515 THR B N 1
ATOM 8048 C CA . THR B 1 515 ? 25.672 -21.594 -4.375 1 96.31 515 THR B CA 1
ATOM 8049 C C . THR B 1 515 ? 26.312 -22.969 -4.414 1 96.31 515 THR B C 1
ATOM 8051 O O . THR B 1 515 ? 27.5 -23.125 -4.082 1 96.31 515 THR B O 1
ATOM 8054 N N . GLN B 1 516 ? 25.578 -23.938 -4.738 1 93.38 516 GLN B N 1
ATOM 8055 C CA . GLN B 1 516 ? 26.078 -25.312 -4.828 1 93.38 516 GLN B CA 1
ATOM 8056 C C . GLN B 1 516 ? 26.875 -25.516 -6.117 1 93.38 516 GLN B C 1
ATOM 8058 O O . GLN B 1 516 ? 27.828 -26.297 -6.145 1 93.38 516 GLN B O 1
ATOM 8063 N N . VAL B 1 517 ? 26.453 -24.875 -7.195 1 92.81 517 VAL B N 1
ATOM 8064 C CA . VAL B 1 517 ? 27.125 -24.953 -8.492 1 92.81 517 VAL B CA 1
ATOM 8065 C C . VAL B 1 517 ? 27.625 -23.578 -8.898 1 92.81 517 VAL B C 1
ATOM 8067 O O . VAL B 1 517 ? 26.828 -22.672 -9.172 1 92.81 517 VAL B O 1
ATOM 8070 N N . PRO B 1 518 ? 28.891 -23.516 -9.039 1 89.94 518 PRO B N 1
ATOM 8071 C CA . PRO B 1 518 ? 29.453 -22.203 -9.352 1 89.94 518 PRO B CA 1
ATOM 8072 C C . PRO B 1 518 ? 28.859 -21.594 -10.625 1 89.94 518 PRO B C 1
ATOM 8074 O O . PRO B 1 518 ? 28.656 -22.297 -11.617 1 89.94 518 PRO B O 1
ATOM 8077 N N . GLY B 1 519 ? 28.578 -20.438 -10.562 1 87.25 519 GLY B N 1
ATOM 8078 C CA . GLY B 1 519 ? 28.078 -19.703 -11.711 1 87.25 519 GLY B CA 1
ATOM 8079 C C . GLY B 1 519 ? 26.562 -19.734 -11.836 1 87.25 519 GLY B C 1
ATOM 8080 O O . GLY B 1 519 ? 26 -19.078 -12.703 1 87.25 519 GLY B O 1
ATOM 8081 N N . THR B 1 520 ? 25.953 -20.516 -11.023 1 94.25 520 THR B N 1
ATOM 8082 C CA . THR B 1 520 ? 24.5 -20.578 -11.031 1 94.25 520 THR B CA 1
ATOM 8083 C C . THR B 1 520 ? 23.938 -20.125 -9.688 1 94.25 520 THR B C 1
ATOM 8085 O O . THR B 1 520 ? 24.688 -19.953 -8.719 1 94.25 520 THR B O 1
ATOM 8088 N N . PHE B 1 521 ? 22.781 -19.844 -9.641 1 98.19 521 PHE B N 1
ATOM 8089 C CA . PHE B 1 521 ? 22 -19.562 -8.43 1 98.19 521 PHE B CA 1
ATOM 8090 C C . PHE B 1 521 ? 20.516 -19.844 -8.664 1 98.19 521 PHE B C 1
ATOM 8092 O O . PHE B 1 521 ? 19.875 -19.141 -9.43 1 98.19 521 PHE B O 1
ATOM 8099 N N . LYS B 1 522 ? 20.078 -20.859 -8.039 1 98.06 522 LYS B N 1
ATOM 8100 C CA . LYS B 1 522 ? 18.719 -21.328 -8.242 1 98.06 522 LYS B CA 1
ATOM 8101 C C . LYS B 1 522 ? 17.875 -21.156 -6.98 1 98.06 522 LYS B C 1
ATOM 8103 O O . LYS B 1 522 ? 18.375 -20.703 -5.953 1 98.06 522 LYS B O 1
ATOM 8108 N N . MET B 1 523 ? 16.594 -21.469 -7.051 1 98.38 523 MET B N 1
ATOM 8109 C CA . MET B 1 523 ? 15.703 -21.406 -5.898 1 98.38 523 MET B CA 1
ATOM 8110 C C . MET B 1 523 ? 16.234 -22.234 -4.742 1 98.38 523 MET B C 1
ATOM 8112 O O . MET B 1 523 ? 16.141 -21.844 -3.582 1 98.38 523 MET B O 1
ATOM 8116 N N . THR B 1 524 ? 16.797 -23.422 -5.027 1 98.19 524 THR B N 1
ATOM 8117 C CA . THR B 1 524 ? 17.344 -24.281 -3.979 1 98.19 524 THR B CA 1
ATOM 8118 C C . THR B 1 524 ? 18.484 -23.578 -3.246 1 98.19 524 THR B C 1
ATOM 8120 O O . THR B 1 524 ? 18.641 -23.734 -2.035 1 98.19 524 THR B O 1
ATOM 8123 N N . ASP B 1 525 ? 19.297 -22.766 -3.98 1 98.62 525 ASP B N 1
ATOM 8124 C CA . ASP B 1 525 ? 20.375 -22.016 -3.354 1 98.62 525 ASP B CA 1
ATOM 8125 C C . ASP B 1 525 ? 19.812 -20.938 -2.424 1 98.62 525 ASP B C 1
ATOM 8127 O O . ASP B 1 525 ? 20.344 -20.719 -1.33 1 98.62 525 ASP B O 1
ATOM 8131 N N . LEU B 1 526 ? 18.781 -20.266 -2.871 1 98.81 526 LEU B N 1
ATOM 8132 C CA . LEU B 1 526 ? 18.141 -19.234 -2.039 1 98.81 526 LEU B CA 1
ATOM 8133 C C . LEU B 1 526 ? 17.562 -19.859 -0.77 1 98.81 526 LEU B C 1
ATOM 8135 O O . LEU B 1 526 ? 17.703 -19.281 0.315 1 98.81 526 LEU B O 1
ATOM 8139 N N . LEU B 1 527 ? 16.906 -21.016 -0.881 1 98.75 527 LEU B N 1
ATOM 8140 C CA . LEU B 1 527 ? 16.312 -21.672 0.268 1 98.75 527 LEU B CA 1
ATOM 8141 C C . LEU B 1 527 ? 17.375 -22.156 1.244 1 98.75 527 LEU B C 1
ATOM 8143 O O . LEU B 1 527 ? 17.188 -22.094 2.461 1 98.75 527 LEU B O 1
ATOM 8147 N N . ARG B 1 528 ? 18.516 -22.609 0.712 1 98.19 528 ARG B N 1
ATOM 8148 C CA . ARG B 1 528 ? 19.656 -22.938 1.562 1 98.19 528 ARG B CA 1
ATOM 8149 C C . ARG B 1 528 ? 20.188 -21.703 2.283 1 98.19 528 ARG B C 1
ATOM 8151 O O . ARG B 1 528 ? 20.469 -21.75 3.482 1 98.19 528 ARG B O 1
ATOM 8158 N N . TYR B 1 529 ? 20.297 -20.609 1.5 1 98.5 529 TYR B N 1
ATOM 8159 C CA . TYR B 1 529 ? 20.781 -19.359 2.084 1 98.5 529 TYR B CA 1
ATOM 8160 C C . TYR B 1 529 ? 19.859 -18.891 3.201 1 98.5 529 TYR B C 1
ATOM 8162 O O . TYR B 1 529 ? 20.312 -18.422 4.238 1 98.5 529 TYR B O 1
ATOM 8170 N N . ALA B 1 530 ? 18.562 -19.078 3.043 1 98.5 530 ALA B N 1
ATOM 8171 C CA . ALA B 1 530 ? 17.547 -18.688 4.023 1 98.5 530 ALA B CA 1
ATOM 8172 C C . ALA B 1 530 ? 17.484 -19.688 5.172 1 98.5 530 ALA B C 1
ATOM 8174 O O . ALA B 1 530 ? 16.781 -19.469 6.156 1 98.5 530 ALA B O 1
ATOM 8175 N N . ARG B 1 531 ? 18.094 -20.828 5.059 1 97.69 531 ARG B N 1
ATOM 8176 C CA . ARG B 1 531 ? 18.203 -21.891 6.055 1 97.69 531 ARG B CA 1
ATOM 8177 C C . ARG B 1 531 ? 16.828 -22.516 6.32 1 97.69 531 ARG B C 1
ATOM 8179 O O . ARG B 1 531 ? 16.484 -22.797 7.469 1 97.69 531 ARG B O 1
ATOM 8186 N N . VAL B 1 532 ? 16.109 -22.656 5.223 1 97.56 532 VAL B N 1
ATOM 8187 C CA . VAL B 1 532 ? 14.836 -23.359 5.352 1 97.56 532 VAL B CA 1
ATOM 8188 C C . VAL B 1 532 ? 14.898 -24.688 4.605 1 97.56 532 VAL B C 1
ATOM 8190 O O . VAL B 1 532 ? 13.898 -25.406 4.508 1 97.56 532 VAL B O 1
ATOM 8193 N N . ASP B 1 533 ? 16.094 -25.047 4.074 1 96.25 533 ASP B N 1
ATOM 8194 C CA . ASP B 1 533 ? 16.328 -26.312 3.371 1 96.25 533 ASP B CA 1
ATOM 8195 C C . ASP B 1 533 ? 16.312 -27.484 4.344 1 96.25 533 ASP B C 1
ATOM 8197 O O . ASP B 1 533 ? 16.422 -27.297 5.559 1 96.25 533 ASP B O 1
ATOM 8201 N N . PRO B 1 534 ? 16.203 -28.656 3.807 1 93.19 534 PRO B N 1
ATOM 8202 C CA . PRO B 1 534 ? 16.094 -29.828 4.672 1 93.19 534 PRO B CA 1
ATOM 8203 C C . PRO B 1 534 ? 17.297 -29.984 5.594 1 93.19 534 PRO B C 1
ATOM 8205 O O . PRO B 1 534 ? 17.141 -30.375 6.758 1 93.19 534 PRO B O 1
ATOM 8208 N N . VAL B 1 535 ? 18.422 -29.703 5.199 1 90.94 535 VAL B N 1
ATOM 8209 C CA . VAL B 1 535 ? 19.625 -29.875 6.008 1 90.94 535 VAL B CA 1
ATOM 8210 C C . VAL B 1 535 ? 19.609 -28.891 7.18 1 90.94 535 VAL B C 1
ATOM 8212 O O . VAL B 1 535 ? 19.922 -29.266 8.312 1 90.94 535 VAL B O 1
ATOM 8215 N N . SER B 1 536 ? 19.234 -27.688 6.918 1 91.75 536 SER B N 1
ATOM 8216 C CA . SER B 1 536 ? 19.172 -26.672 7.961 1 91.75 536 SER B CA 1
ATOM 8217 C C . SER B 1 536 ? 18.125 -27.016 9.016 1 91.75 536 SER B C 1
ATOM 8219 O O . SER B 1 536 ? 18.172 -26.5 10.133 1 91.75 536 SER B O 1
ATOM 8221 N N . ARG B 1 537 ? 17.219 -27.891 8.672 1 87.69 537 ARG B N 1
ATOM 8222 C CA . ARG B 1 537 ? 16.125 -28.234 9.578 1 87.69 537 ARG B CA 1
ATOM 8223 C C . ARG B 1 537 ? 16.344 -29.594 10.219 1 87.69 537 ARG B C 1
ATOM 8225 O O . ARG B 1 537 ? 15.445 -30.156 10.836 1 87.69 537 ARG B O 1
ATOM 8232 N N . GLY B 1 538 ? 17.516 -30.078 10.109 1 78.94 538 GLY B N 1
ATOM 8233 C CA . GLY B 1 538 ? 17.922 -31.297 10.797 1 78.94 538 GLY B CA 1
ATOM 8234 C C . GLY B 1 538 ? 17.672 -32.562 9.984 1 78.94 538 GLY B C 1
ATOM 8235 O O . GLY B 1 538 ? 17.656 -33.656 10.531 1 78.94 538 GLY B O 1
ATOM 8236 N N . ALA B 1 539 ? 17.25 -32.406 8.773 1 71.56 539 ALA B N 1
ATOM 8237 C CA . ALA B 1 539 ? 17.047 -33.594 7.938 1 71.56 539 ALA B CA 1
ATOM 8238 C C . ALA B 1 539 ? 18.344 -34 7.254 1 71.56 539 ALA B C 1
ATOM 8240 O O . ALA B 1 539 ? 19.219 -33.156 7 1 71.56 539 ALA B O 1
#

Organism: NCBI:txid175570